Protein 2AY4 (pdb70)

Sequence (782 aa):
MLGNLKPQAPDKILALMGEFRADPRQGKIDLGVGVYKDATGHTPIMRAVHAAEQRMLETETTKTYAGLSGEPEFQKAMGELILGDGLKSETTATLATVGGTGALRQALELARMANPDLRVFVSDPTWPNHVSIMNFMGLPVQTYRYFDAETRGVDFEGMKADLAAAKKGDMVLLHGCCHNPTGANLTLDQWAEIASILEKTGALPLIDLAYQGFGDGLEEDAAGTRLIASRIPEVLIAASCSKNFGIYRERTGCLLALCADAATRELAQGAMAFLNRQTYSFPPFHGAKIVSTVLTTPELRADWMAELEAVRSGMLRLREQLAGELRDLSGSDRFGFVAEHRGMFSRLGATPEQVKRIKEEFGIYMVGDSRINIAGLNDNTIPILARAIIEVGVMLGNLKPQAPDKILALMGEFGKIDLGVGVYKDATGHTPIMRAVHAAEQRMLETETTKTYAGLSGEPEFQKAMGELILGDGLKSETTATLATVGGTGALRQALELARMANPDLRVFVSDPTWPNHVSIMNFMGLPVQTYRYFDAETRGVDFEGMKADLAAAKKGDMVLLHGCCHNPTGANLTLDQWAEIASILEKTGALPLIDLAYQGFGDGLEEDAAGTRLIASRIPEVLIAASCSKNFGIYRERTGCLLALCADAATRELAQGAMAFLNRQTYSFPPFHGAKIVSTVLTTPELRADWMAELEAVRSGMLRLREQLAGELRDLSGSDRFGFVAEHRGMFSRLGATPEQVKRIKEEFGIYMVGDSRINIAGLNDNTIPILARAIIEVGV

Organism: Paracoccus denitrificans (NCBI:txid266)

Nearest PDB structures (foldseek):
  2ay6-assembly1_A  TM=1.002E+00  e=1.481E-74  Paracoccus denitrificans
  2ay5-assembly1_B  TM=9.912E-01  e=3.708E-69  Paracoccus denitrificans
  4f5h-assembly1_A  TM=9.723E-01  e=1.199E-48  Escherichia coli K-12
  4f5l-assembly1_B  TM=9.686E-01  e=3.018E-48  Escherichia coli K-12
  3zzj-assembly1_A  TM=9.636E-01  e=5.659E-47  Escherichia coli

Radius of gyration: 27.96 Å; Cα contacts (8 Å, |Δi|>4): 1648; chains: 2; bounding box: 64×84×61 Å

Foldseek 3Di:
DCVPDDDDDDPCVVVQVVVLVVDPDPDFFEQADDAFAAPVRHLDAAPLLVVLVVVCVVPDDDDPDDDLQADPLLQVLVQCLQQNPNRDPLQKAKGKAQFLLRLLLLVVVLLCVVPVLEEEEEEVVADVVNVVSCVVVVHHYHYFYFADLQQLAGPLVRNLVRLLPAAASYEYEEELACTPAALHDDDLVSLVVVLVSCVVRNHEYEYEYEFQLQFPGRVRSSSSVNSNLVSDQWYWYRYGCCHLNVPVPLRTIMIMTRHNGNVVSVVSNVSSSVVSCVPPRHHRHPVSSSVSSQSVDPVNVVSSRVVSNVSNVVLLVLLVVLQVLLCVVVVHNSVVVSNVGTHQKHARSDALVLQVCLCVVQSYHHPSSRIGGSSSDDPVCSNSVSCSCVVSPD/DVVPDDDDDDDQLVVLVVVAVFFEFGDQAFAAPVRHLDAAPLLVVLVVVCVVPDDDDPDDDLQFDPLLQVLQLCLQQPVLRDVLFKAKGKAQFLLRQLLLVVVLLCVVPVQEAEEEEVVADPSNVVSCVVVPHHYHYWYFADLQLLATPLVRRLVVLLPAAASYEYEEELACTPQALHDDDLVSLLSVLVSCVVRNHEYEYRDEFQLQFPGSVRSSNSVNSNSVRDQWYKYRYGCCHLNVPVVQRITMIMIGHNGSVVRVVSNVSSSVSSCVPPRHHRHSVSSSSSSQSVPVVSVVSSRVVSNVSSVVLLVLLVVLQVLLCVVPVDSSVVVSNVRTGQKHQSSDALVLQVVLCVPVNYHYRSRRIGGSSSDDDVCSNSVSVSCSVSPD

Solvent-accessible surface area: 29530 Å² total; per-residue (Å²): 45,0,47,100,7,164,111,49,75,108,33,132,93,97,51,48,76,28,81,42,159,80,17,118,79,179,58,56,16,48,0,13,30,32,13,41,52,44,106,99,43,112,7,47,29,15,131,2,0,63,33,0,17,84,92,9,31,146,91,41,114,44,6,32,53,31,22,36,21,10,55,95,67,1,31,83,6,4,1,89,11,1,8,16,159,46,36,139,76,126,26,12,0,12,0,4,4,0,0,11,9,2,0,4,16,7,0,2,12,0,0,77,58,4,27,105,124,1,69,0,1,3,4,71,25,12,55,89,44,2,48,46,3,1,99,63,25,61,15,70,53,70,72,2,112,13,26,45,68,142,88,24,25,31,40,20,124,2,0,50,58,37,0,65,62,8,148,174,10,7,0,0,2,3,23,5,19,6,4,10,5,0,0,3,50,25,81,96,112,38,12,26,78,0,0,60,28,2,100,186,20,38,2,8,0,0,0,17,3,17,10,4,2,7,3,71,6,30,106,104,8,0,33,4,0,50,21,0,26,93,113,14,84,23,0,0,0,1,4,12,2,1,25,5,0,6,0,3,29,4,6,4,0,0,0,0,0,15,8,65,61,34,67,13,46,95,57,0,33,37,3,0,17,20,2,0,22,1,12,4,7,18,9,11,18,14,1,10,47,0,0,1,12,0,14,57,18,97,113,16,73,54,48,0,72,57,24,4,77,66,23,30,27,26,6,44,158,36,3,93,76,2,5,24,56,0,124,125,89,34,71,42,93,137,6,22,18,0,33,141,6,57,4,2,5,0,47,0,26,8,71,102,132,32,15,102,128,0,37,97,93,38,0,0,25,18,40,45,44,0,31,0,0,1,8,21,9,54,103,120,18,5,57,68,0,0,142,0,0,54,110,18,57,24,47,0,44,97,5,159,120,81,71,100,10,107,10,53,52,22,88,68,99,60,114,126,18,21,0,0,24,8,2,41,37,46,88,94,50,112,13,45,29,13,127,1,0,67,38,0,20,98,114,8,31,149,68,46,112,39,10,22,68,32,28,22,19,9,44,84,94,2,35,125,6,3,0,72,7,0,2,22,158,45,38,116,64,92,12,5,0,13,0,4,3,0,0,9,9,5,0,6,18,6,0,3,14,0,0,79,68,4,25,102,125,4,98,0,9,1,1,71,29,14,45,38,11,3,51,35,2,2,93,68,22,59,11,51,46,64,83,2,114,10,27,39,74,162,96,54,24,33,38,21,131,5,0,50,57,32,2,62,79,6,143,146,13,9,1,1,0,4,22,5,19,5,2,11,4,0,0,4,45,22,75,77,111,37,12,28,74,0,0,48,26,2,97,179,22,18,3,8,0,0,0,17,3,21,7,5,0,8,2,86,13,16,103,89,8,0,19,4,0,58,42,0,27,100,93,14,89,25,0,0,0,1,2,10,0,2,22,5,0,6,0,2,35,6,5,3,1,0,0,0,0,15,7,66,69,55,73,15,61,107,34,0,36,23,0,0,16,31,2,0,36,3,15,5,11,30,9,9,16,13,1,8,52,0,0,5,8,0,12,87,36,112,138,21,64,50,47,0,78,56,22,1,88,65,18,18,47,17,5,61,169,32,4,97,62,3,10,20,55,0,122,104,76,46,75,36,97,149,20,11,16,0,34,135,7,58,3,1,3,0,43,3,37,20,53,103,117,11,8,112,99,1,26,121,116,57,18,1,36,3,13,46,54,1,4,0,0,4,4,15,10,37,98,104,20,0,38,70,0,0,125,0,10,56,119,6,48,161

CATH classification: 3.90.1150.10 (+1 more: 3.40.640.10)

InterPro domains:
  IPR000796 Aspartate/other aminotransferase [PR00799] (172-191)
  IPR000796 Aspartate/other aminotransferase [PR00799] (203-215)
  IPR000796 Aspartate/other aminotransferase [PR00799] (270-295)
  IPR000796 Aspartate/other aminotransferase [PR00799] (338-356)
  IPR000796 Aspartate/other aminotransferase [PTHR11879] (4-392)
  IPR004839 Aminotransferase, class I/classII, large domain [PF00155] (28-389)
  IPR015421 Pyridoxal phosphate-dependent transferase, major domain [G3DSA:3.40.640.10] (45-312)
  IPR015422 Pyridoxal phosphate-dependent transferase, small domain [G3DSA:3.90.1150.10] (11-389)
  IPR015424 Pyridoxal phosphate-dependent transferase [SSF53383] (1-392)

B-factor: mean 28.29, std 13.98, range [6.26, 84.79]

Structure (mmCIF, N/CA/C/O backbone):
data_2AY4
#
_entry.id   2AY4
#
_cell.length_a   124.200
_cell.length_b   121.790
_cell.length_c   55.170
_cell.angle_alpha   90.00
_cell.angle_beta   90.00
_cell.angle_gamma   90.00
#
_symmetry.space_group_name_H-M   'P 21 21 21'
#
loop_
_entity.id
_entity.type
_entity.pdbx_description
1 polymer 'AROMATIC AMINO ACID AMINOTRANSFERASE'
2 non-polymer "PYRIDOXAL-5'-PHOSPHATE"
3 non-polymer '3-(P-TOLYL)PROPIONIC ACID'
4 water water
#
loop_
_atom_site.group_PDB
_atom_site.id
_atom_site.type_symbol
_atom_site.label_atom_id
_atom_site.label_alt_id
_atom_site.label_comp_id
_atom_site.label_asym_id
_atom_site.label_entity_id
_atom_site.label_seq_id
_atom_site.pdbx_PDB_ins_code
_atom_site.Cartn_x
_atom_site.Cartn_y
_atom_site.Cartn_z
_atom_site.occupancy
_atom_site.B_iso_or_equiv
_atom_site.auth_seq_id
_atom_site.auth_comp_id
_atom_site.auth_asym_id
_atom_site.auth_atom_id
_atom_site.pdbx_PDB_model_num
ATOM 1 N N . MET A 1 1 ? 116.298 20.391 21.502 1.00 38.81 5 MET A N 1
ATOM 2 C CA . MET A 1 1 ? 114.845 20.245 21.780 1.00 38.45 5 MET A CA 1
ATOM 3 C C . MET A 1 1 ? 114.118 19.610 20.606 1.00 38.09 5 MET A C 1
ATOM 4 O O . MET A 1 1 ? 113.356 18.670 20.786 1.00 38.19 5 MET A O 1
ATOM 9 N N . LEU A 1 2 ? 114.389 20.094 19.398 1.00 37.93 6 LEU A N 1
ATOM 10 C CA . LEU A 1 2 ? 113.732 19.575 18.200 1.00 38.14 6 LEU A CA 1
ATOM 11 C C . LEU A 1 2 ? 113.961 18.093 17.902 1.00 38.27 6 LEU A C 1
ATOM 12 O O . LEU A 1 2 ? 113.342 17.541 16.997 1.00 38.50 6 LEU A O 1
ATOM 17 N N . GLY A 1 3 ? 114.844 17.449 18.658 1.00 38.69 7 GLY A N 1
ATOM 18 C CA . GLY A 1 3 ? 115.103 16.036 18.442 1.00 38.74 7 GLY A CA 1
ATOM 19 C C . GLY A 1 3 ? 113.937 15.204 18.938 1.00 39.18 7 GLY A C 1
ATOM 20 O O . GLY A 1 3 ? 113.766 14.054 18.543 1.00 39.00 7 GLY A O 1
ATOM 21 N N . ASN A 1 4 ? 113.134 15.801 19.813 1.00 39.91 8 ASN A N 1
ATOM 22 C CA . ASN A 1 4 ? 111.966 15.144 20.383 1.00 40.89 8 ASN A CA 1
ATOM 23 C C . ASN A 1 4 ? 110.859 14.974 19.350 1.00 41.17 8 ASN A C 1
ATOM 24 O O . ASN A 1 4 ? 110.024 14.085 19.476 1.00 41.29 8 ASN A O 1
ATOM 29 N N . LEU A 1 5 ? 110.846 15.840 18.341 1.00 41.58 9 LEU A N 1
ATOM 30 C CA . LEU A 1 5 ? 109.837 15.789 17.285 1.00 42.20 9 LEU A CA 1
ATOM 31 C C . LEU A 1 5 ? 109.538 14.363 16.839 1.00 42.91 9 LEU A C 1
ATOM 32 O O . LEU A 1 5 ? 110.452 13.597 16.527 1.00 43.03 9 LEU A O 1
ATOM 37 N N . LYS A 1 6 ? 108.264 13.987 16.891 1.00 43.81 10 LYS A N 1
ATOM 38 C CA . LYS A 1 6 ? 107.856 12.662 16.449 1.00 44.39 10 LYS A CA 1
ATOM 39 C C . LYS A 1 6 ? 107.747 12.766 14.936 1.00 44.34 10 LYS A C 1
ATOM 40 O O . LYS A 1 6 ? 107.136 13.703 14.416 1.00 44.13 10 LYS A O 1
ATOM 46 N N . PRO A 1 7 ? 108.402 11.848 14.210 1.00 44.74 11 PRO A N 1
ATOM 47 C CA . PRO A 1 7 ? 108.372 11.851 12.746 1.00 45.04 11 PRO A CA 1
ATOM 48 C C . PRO A 1 7 ? 106.958 11.850 12.199 1.00 45.40 11 PRO A C 1
ATOM 49 O O . PRO A 1 7 ? 106.134 11.023 12.589 1.00 45.47 11 PRO A O 1
ATOM 53 N N . GLN A 1 8 ? 106.686 12.792 11.303 1.00 45.84 12 GLN A N 1
ATOM 54 C CA . GLN A 1 8 ? 105.370 12.916 10.700 1.00 46.23 12 GLN A CA 1
ATOM 55 C C . GLN A 1 8 ? 105.365 12.260 9.332 1.00 47.28 12 GLN A C 1
ATOM 56 O O . GLN A 1 8 ? 106.309 12.420 8.553 1.00 46.92 12 GLN A O 1
ATOM 62 N N . ALA A 1 9 ? 104.312 11.500 9.056 1.00 48.86 13 ALA A N 1
ATOM 63 C CA . ALA A 1 9 ? 104.180 10.807 7.786 1.00 51.02 13 ALA A CA 1
ATOM 64 C C . ALA A 1 9 ? 104.059 11.792 6.624 1.00 52.80 13 ALA A C 1
ATOM 65 O O . ALA A 1 9 ? 103.472 12.870 6.770 1.00 53.12 13 ALA A O 1
ATOM 67 N N . PRO A 1 10 ? 104.682 11.468 5.479 1.00 54.49 14 PRO A N 1
ATOM 68 C CA . PRO A 1 10 ? 104.639 12.323 4.290 1.00 56.05 14 PRO A CA 1
ATOM 69 C C . PRO A 1 10 ? 103.222 12.445 3.731 1.00 57.75 14 PRO A C 1
ATOM 70 O O . PRO A 1 10 ? 102.291 11.818 4.232 1.00 57.98 14 PRO A O 1
ATOM 74 N N . ASP A 1 11 ? 103.083 13.218 2.659 1.00 59.77 15 ASP A N 1
ATOM 75 C CA . ASP A 1 11 ? 101.790 13.449 2.010 1.00 61.71 15 ASP A CA 1
ATOM 76 C C . ASP A 1 11 ? 101.231 12.258 1.232 1.00 62.55 15 ASP A C 1
ATOM 77 O O . ASP A 1 11 ? 100.089 12.298 0.771 1.00 62.77 15 ASP A O 1
ATOM 82 N N . LYS A 1 12 ? 102.042 11.219 1.063 1.00 63.55 16 LYS A N 1
ATOM 83 C CA . LYS A 1 12 ? 101.662 10.028 0.305 1.00 64.72 16 LYS A CA 1
ATOM 84 C C . LYS A 1 12 ? 101.680 10.320 -1.198 1.00 65.26 16 LYS A C 1
ATOM 85 O O . LYS A 1 12 ? 102.239 9.539 -1.971 1.00 65.57 16 LYS A O 1
ATOM 91 N N . ILE A 1 13 ? 101.099 11.451 -1.600 1.00 65.63 17 ILE A N 1
ATOM 92 C CA . ILE A 1 13 ? 101.055 11.877 -3.003 1.00 66.10 17 ILE A CA 1
ATOM 93 C C . ILE A 1 13 ? 102.405 11.661 -3.665 1.00 66.29 17 ILE A C 1
ATOM 94 O O . ILE A 1 13 ? 102.488 11.146 -4.780 1.00 66.39 17 ILE A O 1
ATOM 99 N N . LEU A 1 14 ? 103.453 12.070 -2.953 1.00 66.50 18 LEU A N 1
ATOM 100 C CA . LEU A 1 14 ? 104.827 11.957 -3.420 1.00 66.81 18 LEU A CA 1
ATOM 101 C C . LEU A 1 14 ? 105.143 10.517 -3.767 1.00 66.81 18 LEU A C 1
ATOM 102 O O . LEU A 1 14 ? 105.628 10.241 -4.859 1.00 66.93 18 LEU A O 1
ATOM 107 N N . ALA A 1 15 ? 104.799 9.602 -2.865 1.00 66.64 19 ALA A N 1
ATOM 108 C CA . ALA A 1 15 ? 105.038 8.173 -3.057 1.00 66.62 19 ALA A CA 1
ATOM 109 C C . ALA A 1 15 ? 104.329 7.652 -4.310 1.00 66.69 19 ALA A C 1
ATOM 110 O O . ALA A 1 15 ? 104.886 6.844 -5.060 1.00 66.63 19 ALA A O 1
ATOM 112 N N . LEU A 1 16 ? 103.113 8.138 -4.544 1.00 66.65 20 LEU A N 1
ATOM 113 C CA . LEU A 1 16 ? 102.331 7.743 -5.714 1.00 66.58 20 LEU A CA 1
ATOM 114 C C . LEU A 1 16 ? 103.100 8.109 -6.980 1.00 66.42 20 LEU A C 1
ATOM 115 O O . LEU A 1 16 ? 103.305 7.272 -7.863 1.00 66.40 20 LEU A O 1
ATOM 120 N N . MET A 1 17 ? 103.545 9.362 -7.045 1.00 66.24 21 MET A N 1
ATOM 121 C CA . MET A 1 17 ? 104.305 9.864 -8.189 1.00 65.96 21 MET A CA 1
ATOM 122 C C . MET A 1 17 ? 105.640 9.132 -8.284 1.00 64.82 21 MET A C 1
ATOM 123 O O . MET A 1 17 ? 106.171 8.926 -9.375 1.00 64.58 21 MET A O 1
ATOM 128 N N . GLY A 1 18 ? 106.157 8.720 -7.131 1.00 63.74 22 GLY A N 1
ATOM 129 C CA . GLY A 1 18 ? 107.416 8.003 -7.084 1.00 62.68 22 GLY A CA 1
ATOM 130 C C . GLY A 1 18 ? 107.280 6.673 -7.794 1.00 61.84 22 GLY A C 1
ATOM 131 O O . GLY A 1 18 ? 108.147 6.290 -8.573 1.00 61.95 22 GLY A O 1
ATOM 132 N N . GLU A 1 19 ? 106.187 5.969 -7.525 1.00 60.87 23 GLU A N 1
ATOM 133 C CA . GLU A 1 19 ? 105.928 4.681 -8.153 1.00 59.65 23 GLU A CA 1
ATOM 134 C C . GLU A 1 19 ? 105.815 4.846 -9.654 1.00 58.42 23 GLU A C 1
ATOM 135 O O . GLU A 1 19 ? 106.588 4.266 -10.410 1.00 58.35 23 GLU A O 1
ATOM 141 N N . PHE A 1 20 ? 104.867 5.679 -10.065 1.00 56.85 24 PHE A N 1
ATOM 142 C CA . PHE A 1 20 ? 104.611 5.951 -11.465 1.00 55.64 24 PHE A CA 1
ATOM 143 C C . PHE A 1 20 ? 105.890 6.300 -12.242 1.00 55.26 24 PHE A C 1
ATOM 144 O O . PHE A 1 20 ? 106.269 5.577 -13.162 1.00 55.04 24 PHE A O 1
ATOM 152 N N . ARG A 1 21 ? 106.583 7.358 -11.828 1.00 54.84 25 ARG A N 1
ATOM 153 C CA . ARG A 1 21 ? 107.810 7.795 -12.496 1.00 54.51 25 ARG A CA 1
ATOM 154 C C . ARG A 1 21 ? 108.880 6.709 -12.606 1.00 53.67 25 ARG A C 1
ATOM 155 O O . ARG A 1 21 ? 109.645 6.681 -13.568 1.00 53.70 25 ARG A O 1
ATOM 163 N N . ALA A 1 22 ? 108.956 5.839 -11.605 1.00 52.34 26 ALA A N 1
ATOM 164 C CA . ALA A 1 22 ? 109.938 4.763 -11.615 1.00 50.93 26 ALA A CA 1
ATOM 165 C C . ALA A 1 22 ? 109.570 3.674 -12.619 1.00 50.02 26 ALA A C 1
ATOM 166 O O . ALA A 1 22 ? 110.439 2.939 -13.092 1.00 50.36 26 ALA A O 1
ATOM 168 N N . ASP A 1 23 ? 108.283 3.572 -12.937 1.00 48.31 27 ASP A N 1
ATOM 169 C CA . ASP A 1 23 ? 107.785 2.571 -13.872 1.00 46.54 27 ASP A CA 1
ATOM 170 C C . ASP A 1 23 ? 108.362 2.778 -15.279 1.00 45.98 27 ASP A C 1
ATOM 171 O O . ASP A 1 23 ? 108.101 3.788 -15.929 1.00 45.54 27 ASP A O 1
ATOM 176 N N . PRO A 1 24 ? 109.140 1.800 -15.776 1.00 45.58 28 PRO A N 1
ATOM 177 C CA . PRO A 1 24 ? 109.750 1.880 -17.110 1.00 45.18 28 PRO A CA 1
ATOM 178 C C . PRO A 1 24 ? 108.787 1.486 -18.229 1.00 45.06 28 PRO A C 1
ATOM 179 O O . PRO A 1 24 ? 109.210 1.182 -19.345 1.00 44.94 28 PRO A O 1
ATOM 183 N N . ARG A 1 25 ? 107.492 1.491 -17.934 1.00 44.97 29 ARG A N 1
ATOM 184 C CA . ARG A 1 25 ? 106.499 1.106 -18.925 1.00 44.38 29 ARG A CA 1
ATOM 185 C C . ARG A 1 25 ? 106.089 2.218 -19.872 1.00 44.01 29 ARG A C 1
ATOM 186 O O . ARG A 1 25 ? 105.609 3.267 -19.454 1.00 43.88 29 ARG A O 1
ATOM 194 N N . GLN A 1 26 ? 106.284 1.956 -21.160 1.00 43.78 30 GLN A N 1
ATOM 195 C CA . GLN A 1 26 ? 105.949 2.891 -22.227 1.00 43.70 30 GLN A CA 1
ATOM 196 C C . GLN A 1 26 ? 104.529 3.447 -22.094 1.00 42.75 30 GLN A C 1
ATOM 197 O O . GLN A 1 26 ? 104.327 4.660 -22.116 1.00 42.75 30 GLN A O 1
ATOM 203 N N . GLY A 1 27 ? 103.553 2.553 -21.949 1.00 41.38 31 GLY A N 1
ATOM 204 C CA . GLY A 1 27 ? 102.170 2.979 -21.832 1.00 39.42 31 GLY A CA 1
ATOM 205 C C . GLY A 1 27 ? 101.570 2.994 -20.436 1.00 38.04 31 GLY A C 1
ATOM 206 O O . GLY A 1 27 ? 100.481 2.456 -20.236 1.00 38.60 31 GLY A O 1
ATOM 207 N N . LYS A 1 28 ? 102.266 3.582 -19.467 1.00 36.05 32 LYS A N 1
ATOM 208 C CA . LYS A 1 28 ? 101.745 3.660 -18.105 1.00 34.02 32 LYS A CA 1
ATOM 209 C C . LYS A 1 28 ? 100.743 4.818 -18.030 1.00 32.59 32 LYS A C 1
ATOM 210 O O . LYS A 1 28 ? 100.944 5.862 -18.660 1.00 32.40 32 LYS A O 1
ATOM 216 N N . ILE A 1 29 ? 99.668 4.631 -17.266 1.00 30.66 33 ILE A N 1
ATOM 217 C CA . ILE A 1 29 ? 98.618 5.646 -17.131 1.00 28.39 33 ILE A CA 1
ATOM 218 C C . ILE A 1 29 ? 98.450 6.080 -15.677 1.00 26.95 33 ILE A C 1
ATOM 219 O O . ILE A 1 29 ? 98.559 5.259 -14.766 1.00 26.69 33 ILE A O 1
ATOM 224 N N . ASP A 1 30 ? 98.182 7.367 -15.464 1.00 25.57 34 ASP A N 1
ATOM 225 C CA . ASP A 1 30 ? 97.998 7.896 -14.117 1.00 24.70 34 ASP A CA 1
ATOM 226 C C . ASP A 1 30 ? 96.611 8.514 -13.880 1.00 24.47 34 ASP A C 1
ATOM 227 O O . ASP A 1 30 ? 96.343 9.647 -14.276 1.00 24.87 34 ASP A O 1
ATOM 232 N N . LEU A 1 31 ? 95.735 7.759 -13.231 1.00 23.74 35 LEU A N 1
ATOM 233 C CA . LEU A 1 31 ? 94.399 8.240 -12.902 1.00 22.74 35 LEU A CA 1
ATOM 234 C C . LEU A 1 31 ? 94.349 8.620 -11.423 1.00 22.65 35 LEU A C 1
ATOM 235 O O . LEU A 1 31 ? 93.278 8.772 -10.841 1.00 22.29 35 LEU A O 1
ATOM 240 N N . GLY A 1 32 ? 95.522 8.733 -10.811 1.00 22.51 36 GLY A N 1
ATOM 241 C CA . GLY A 1 32 ? 95.596 9.097 -9.410 1.00 22.06 36 GLY A CA 1
ATOM 242 C C . GLY A 1 32 ? 95.726 10.595 -9.221 1.00 22.12 36 GLY A C 1
ATOM 243 O O . GLY A 1 32 ? 95.668 11.085 -8.097 1.00 22.69 36 GLY A O 1
ATOM 244 N N . VAL A 1 33 ? 95.944 11.325 -10.312 1.00 22.25 37 VAL A N 1
ATOM 245 C CA . VAL A 1 33 ? 96.072 12.782 -10.241 1.00 22.52 37 VAL A CA 1
ATOM 246 C C . VAL A 1 33 ? 94.866 13.364 -9.513 1.00 21.98 37 VAL A C 1
ATOM 247 O O . VAL A 1 33 ? 93.759 12.841 -9.629 1.00 22.96 37 VAL A O 1
ATOM 251 N N . GLY A 1 34 ? 95.073 14.446 -8.777 1.00 21.09 38 GLY A N 1
ATOM 252 C CA . GLY A 1 34 ? 93.971 15.052 -8.053 1.00 20.12 38 GLY A CA 1
ATOM 253 C C . GLY A 1 34 ? 93.576 16.421 -8.566 1.00 19.55 38 GLY A C 1
ATOM 254 O O . GLY A 1 34 ? 92.843 17.149 -7.905 1.00 19.94 38 GLY A O 1
ATOM 255 N N . VAL A 1 35 ? 94.069 16.786 -9.740 1.00 19.11 39 VAL A N 1
ATOM 256 C CA . VAL A 1 35 ? 93.753 18.080 -10.327 1.00 18.85 39 VAL A CA 1
ATOM 257 C C . VAL A 1 35 ? 93.235 17.822 -11.722 1.00 19.38 39 VAL A C 1
ATOM 258 O O . VAL A 1 35 ? 93.359 16.713 -12.244 1.00 18.05 39 VAL A O 1
ATOM 262 N N . TYR A 1 36 ? 92.644 18.849 -12.317 1.00 20.96 40 TYR A N 1
ATOM 263 C CA . TYR A 1 36 ? 92.123 18.737 -13.666 1.00 22.49 40 TYR A CA 1
ATOM 264 C C . TYR A 1 36 ? 93.275 18.827 -14.664 1.00 23.63 40 TYR A C 1
ATOM 265 O O . TYR A 1 36 ? 94.186 19.641 -14.508 1.00 23.58 40 TYR A O 1
ATOM 274 N N . LYS A 1 37 ? 93.226 17.980 -15.683 1.00 24.97 41 LYS A N 1
ATOM 275 C CA . LYS A 1 37 ? 94.231 17.959 -16.730 1.00 26.35 41 LYS A CA 1
ATOM 276 C C . LYS A 1 37 ? 93.485 17.892 -18.049 1.00 26.90 41 LYS A C 1
ATOM 277 O O . LYS A 1 37 ? 92.554 17.107 -18.183 1.00 27.63 41 LYS A O 1
ATOM 283 N N . ASP A 1 38 ? 93.847 18.739 -19.005 1.00 27.41 42 ASP A N 1
ATOM 284 C CA . ASP A 1 38 ? 93.171 18.726 -20.293 1.00 28.20 42 ASP A CA 1
ATOM 285 C C . ASP A 1 38 ? 93.676 17.614 -21.205 1.00 28.74 42 ASP A C 1
ATOM 286 O O . ASP A 1 38 ? 94.502 16.796 -20.801 1.00 28.38 42 ASP A O 1
ATOM 291 N N . ALA A 1 39 ? 93.207 17.628 -22.448 1.00 29.64 43 ALA A N 1
ATOM 292 C CA . ALA A 1 39 ? 93.574 16.632 -23.452 1.00 30.34 43 ALA A CA 1
ATOM 293 C C . ALA A 1 39 ? 95.070 16.344 -23.567 1.00 30.46 43 ALA A C 1
ATOM 294 O O . ALA A 1 39 ? 95.471 15.199 -23.768 1.00 30.22 43 ALA A O 1
ATOM 296 N N . THR A 1 40 ? 95.885 17.386 -23.438 1.00 30.90 44 THR A N 1
ATOM 297 C CA . THR A 1 40 ? 97.335 17.254 -23.544 1.00 30.97 44 THR A CA 1
ATOM 298 C C . THR A 1 40 ? 98.052 17.019 -22.213 1.00 30.72 44 THR A C 1
ATOM 299 O O . THR A 1 40 ? 99.266 17.209 -22.114 1.00 31.09 44 THR A O 1
ATOM 303 N N . GLY A 1 41 ? 97.296 16.659 -21.183 1.00 30.33 45 GLY A N 1
ATOM 304 C CA . GLY A 1 41 ? 97.885 16.399 -19.883 1.00 30.21 45 GLY A CA 1
ATOM 305 C C . GLY A 1 41 ? 98.349 17.630 -19.130 1.00 30.31 45 GLY A C 1
ATOM 306 O O . GLY A 1 41 ? 99.244 17.540 -18.297 1.00 30.42 45 GLY A O 1
ATOM 307 N N . HIS A 1 42 ? 97.724 18.773 -19.391 1.00 30.57 46 HIS A N 1
ATOM 308 C CA . HIS A 1 42 ? 98.096 20.018 -18.720 1.00 30.61 46 HIS A CA 1
ATOM 309 C C . HIS A 1 42 ? 96.964 20.611 -17.896 1.00 29.84 46 HIS A C 1
ATOM 310 O O . HIS A 1 42 ? 95.794 20.394 -18.194 1.00 30.02 46 HIS A O 1
ATOM 317 N N . THR A 1 43 ? 97.332 21.370 -16.869 1.00 28.73 47 THR A N 1
ATOM 318 C CA . THR A 1 43 ? 96.386 22.062 -15.998 1.00 27.57 47 THR A CA 1
ATOM 319 C C . THR A 1 43 ? 96.554 23.544 -16.351 1.00 27.06 47 THR A C 1
ATOM 320 O O . THR A 1 43 ? 97.193 24.308 -15.633 1.00 27.25 47 THR A O 1
ATOM 324 N N . PRO A 1 44 ? 95.944 23.974 -17.463 1.00 26.56 48 PRO A N 1
ATOM 325 C CA . PRO A 1 44 ? 96.029 25.355 -17.938 1.00 25.87 48 PRO A CA 1
ATOM 326 C C . PRO A 1 44 ? 95.488 26.428 -17.019 1.00 25.50 48 PRO A C 1
ATOM 327 O O . PRO A 1 44 ? 94.793 26.151 -16.045 1.00 25.39 48 PRO A O 1
ATOM 331 N N . ILE A 1 45 ? 95.883 27.656 -17.313 1.00 25.45 49 ILE A N 1
ATOM 332 C CA . ILE A 1 45 ? 95.402 28.814 -16.582 1.00 25.54 49 ILE A CA 1
ATOM 333 C C . ILE A 1 45 ? 94.216 29.252 -17.435 1.00 25.19 49 ILE A C 1
ATOM 334 O O . ILE A 1 45 ? 94.324 29.356 -18.660 1.00 25.38 49 ILE A O 1
ATOM 339 N N . MET A 1 46 ? 93.070 29.421 -16.798 1.00 25.01 50 MET A N 1
ATOM 340 C CA . MET A 1 46 ? 91.863 29.823 -17.492 1.00 24.99 50 MET A CA 1
ATOM 341 C C . MET A 1 46 ? 92.029 31.204 -18.113 1.00 25.46 50 MET A C 1
ATOM 342 O O . MET A 1 46 ? 92.723 32.068 -17.573 1.00 25.70 50 MET A O 1
ATOM 347 N N . ARG A 1 47 ? 91.405 31.388 -19.271 1.00 25.84 51 ARG A N 1
ATOM 348 C CA . ARG A 1 47 ? 91.457 32.643 -20.011 1.00 25.90 51 ARG A CA 1
ATOM 349 C C . ARG A 1 47 ? 91.072 33.853 -19.169 1.00 25.48 51 ARG A C 1
ATOM 350 O O . ARG A 1 47 ? 91.826 34.830 -19.099 1.00 26.29 51 ARG A O 1
ATOM 358 N N . ALA A 1 48 ? 89.917 33.788 -18.512 1.00 24.70 52 ALA A N 1
ATOM 359 C CA . ALA A 1 48 ? 89.459 34.902 -17.686 1.00 23.72 52 ALA A CA 1
ATOM 360 C C . ALA A 1 48 ? 90.457 35.203 -16.570 1.00 23.02 52 ALA A C 1
ATOM 361 O O . ALA A 1 48 ? 90.707 36.364 -16.251 1.00 22.88 52 ALA A O 1
ATOM 363 N N . VAL A 1 49 ? 91.070 34.157 -16.026 1.00 22.65 53 VAL A N 1
ATOM 364 C CA . VAL A 1 49 ? 92.051 34.307 -14.953 1.00 22.60 53 VAL A CA 1
ATOM 365 C C . VAL A 1 49 ? 93.300 35.056 -15.424 1.00 22.60 53 VAL A C 1
ATOM 366 O O . VAL A 1 49 ? 93.766 35.966 -14.743 1.00 22.13 53 VAL A O 1
ATOM 370 N N . HIS A 1 50 ? 93.826 34.689 -16.592 1.00 23.07 54 HIS A N 1
ATOM 371 C CA . HIS A 1 50 ? 95.001 35.361 -17.145 1.00 23.46 54 HIS A CA 1
ATOM 372 C C . HIS A 1 50 ? 94.656 36.800 -17.520 1.00 22.93 54 HIS A C 1
ATOM 373 O O . HIS A 1 50 ? 95.520 37.676 -17.505 1.00 22.95 54 HIS A O 1
ATOM 380 N N . ALA A 1 51 ? 93.397 37.031 -17.877 1.00 22.62 55 ALA A N 1
ATOM 381 C CA . ALA A 1 51 ? 92.941 38.365 -18.246 1.00 22.10 55 ALA A CA 1
ATOM 382 C C . ALA A 1 51 ? 92.882 39.239 -16.997 1.00 22.08 55 ALA A C 1
ATOM 383 O O . ALA A 1 51 ? 93.313 40.398 -17.018 1.00 21.76 55 ALA A O 1
ATOM 385 N N . ALA A 1 52 ? 92.363 38.674 -15.908 1.00 22.09 56 ALA A N 1
ATOM 386 C CA . ALA A 1 52 ? 92.252 39.393 -14.643 1.00 22.20 56 ALA A CA 1
ATOM 387 C C . ALA A 1 52 ? 93.636 39.768 -14.132 1.00 22.47 56 ALA A C 1
ATOM 388 O O . ALA A 1 52 ? 93.835 40.865 -13.612 1.00 23.32 56 ALA A O 1
ATOM 390 N N . GLU A 1 53 ? 94.593 38.861 -14.280 1.00 22.39 57 GLU A N 1
ATOM 391 C CA . GLU A 1 53 ? 95.949 39.124 -13.831 1.00 22.13 57 GLU A CA 1
ATOM 392 C C . GLU A 1 53 ? 96.615 40.234 -14.631 1.00 23.18 57 GLU A C 1
ATOM 393 O O . GLU A 1 53 ? 97.436 40.980 -14.091 1.00 23.71 57 GLU A O 1
ATOM 399 N N . GLN A 1 54 ? 96.283 40.330 -15.917 1.00 23.95 58 GLN A N 1
ATOM 400 C CA . GLN A 1 54 ? 96.844 41.378 -16.759 1.00 25.08 58 GLN A CA 1
ATOM 401 C C . GLN A 1 54 ? 96.261 42.694 -16.286 1.00 25.13 58 GLN A C 1
ATOM 402 O O . GLN A 1 54 ? 96.978 43.665 -16.058 1.00 25.05 58 GLN A O 1
ATOM 408 N N . ARG A 1 55 ? 94.951 42.697 -16.090 1.00 25.80 59 ARG A N 1
ATOM 409 C CA . ARG A 1 55 ? 94.240 43.884 -15.650 1.00 27.22 59 ARG A CA 1
ATOM 410 C C . ARG A 1 55 ? 94.742 44.387 -14.284 1.00 27.13 59 ARG A C 1
ATOM 411 O O . ARG A 1 55 ? 94.901 45.594 -14.080 1.00 26.70 59 ARG A O 1
ATOM 419 N N . MET A 1 56 ? 95.012 43.458 -13.367 1.00 27.16 60 MET A N 1
ATOM 420 C CA . MET A 1 56 ? 95.505 43.791 -12.028 1.00 27.68 60 MET A CA 1
ATOM 421 C C . MET A 1 56 ? 96.887 44.441 -12.088 1.00 28.15 60 MET A C 1
ATOM 422 O O . MET A 1 56 ? 97.153 45.419 -11.390 1.00 28.12 60 MET A O 1
ATOM 427 N N . LEU A 1 57 ? 97.758 43.894 -12.931 1.00 28.61 61 LEU A N 1
ATOM 428 C CA . LEU A 1 57 ? 99.112 44.409 -13.092 1.00 29.48 61 LEU A CA 1
ATOM 429 C C . LEU A 1 57 ? 99.110 45.884 -13.501 1.00 30.38 61 LEU A C 1
ATOM 430 O O . LEU A 1 57 ? 99.992 46.655 -13.100 1.00 30.14 61 LEU A O 1
ATOM 435 N N . GLU A 1 58 ? 98.106 46.273 -14.280 1.00 31.42 62 GLU A N 1
ATOM 436 C CA . GLU A 1 58 ? 97.976 47.646 -14.757 1.00 32.63 62 GLU A CA 1
ATOM 437 C C . GLU A 1 58 ? 97.235 48.610 -13.829 1.00 32.39 62 GLU A C 1
ATOM 438 O O . GLU A 1 58 ? 97.500 49.812 -13.845 1.00 33.29 62 GLU A O 1
ATOM 444 N N . THR A 1 59 ? 96.321 48.095 -13.018 1.00 32.12 63 THR A N 1
ATOM 445 C CA . THR A 1 59 ? 95.543 48.947 -12.134 1.00 31.92 63 THR A CA 1
ATOM 446 C C . THR A 1 59 ? 96.010 49.026 -10.691 1.00 31.71 63 THR A C 1
ATOM 447 O O . THR A 1 59 ? 95.664 49.958 -9.965 1.00 32.17 63 THR A O 1
ATOM 451 N N . GLU A 1 60 ? 96.767 48.041 -10.248 1.00 31.09 64 GLU A N 1
ATOM 452 C CA . GLU A 1 60 ? 97.228 48.067 -8.874 1.00 30.78 64 GLU A CA 1
ATOM 453 C C . GLU A 1 60 ? 98.295 49.136 -8.700 1.00 29.45 64 GLU A C 1
ATOM 454 O O . GLU A 1 60 ? 99.236 49.209 -9.481 1.00 29.34 64 GLU A O 1
ATOM 460 N N . THR A 1 61 ? 98.156 49.944 -7.657 1.00 28.20 66 THR A N 1
ATOM 461 C CA . THR A 1 61 ? 99.110 51.007 -7.374 1.00 26.83 66 THR A CA 1
ATOM 462 C C . THR A 1 61 ? 99.860 50.802 -6.063 1.00 25.28 66 THR A C 1
ATOM 463 O O . THR A 1 61 ? 100.933 51.378 -5.865 1.00 24.69 66 THR A O 1
ATOM 467 N N . THR A 1 62 ? 99.302 49.978 -5.180 1.00 23.58 67 THR A N 1
ATOM 468 C CA . THR A 1 62 ? 99.916 49.709 -3.884 1.00 21.84 67 THR A CA 1
ATOM 469 C C . THR A 1 62 ? 99.686 48.271 -3.453 1.00 21.21 67 THR A C 1
ATOM 470 O O . THR A 1 62 ? 98.885 47.552 -4.056 1.00 21.30 67 THR A O 1
ATOM 474 N N . LYS A 1 63 ? 100.435 47.846 -2.440 1.00 20.40 68 LYS A N 1
ATOM 475 C CA . LYS A 1 63 ? 100.318 46.508 -1.877 1.00 19.94 68 LYS A CA 1
ATOM 476 C C . LYS A 1 63 ? 100.310 46.558 -0.353 1.00 19.87 68 LYS A C 1
ATOM 477 O O . LYS A 1 63 ? 100.697 45.592 0.316 1.00 19.81 68 LYS A O 1
ATOM 483 N N . THR A 1 64 ? 99.867 47.687 0.189 1.00 19.96 69 THR A N 1
ATOM 484 C CA . THR A 1 64 ? 99.783 47.861 1.634 1.00 20.79 69 THR A CA 1
ATOM 485 C C . THR A 1 64 ? 98.810 46.820 2.186 1.00 20.57 69 THR A C 1
ATOM 486 O O . THR A 1 64 ? 98.141 46.116 1.428 1.00 20.37 69 THR A O 1
ATOM 490 N N . TYR A 1 65 ? 98.714 46.751 3.508 1.00 20.50 70 TYR A N 1
ATOM 491 C CA . TYR A 1 65 ? 97.811 45.821 4.164 1.00 20.73 70 TYR A CA 1
ATOM 492 C C . TYR A 1 65 ? 96.352 46.129 3.807 1.00 20.87 70 TYR A C 1
ATOM 493 O O . TYR A 1 65 ? 95.881 47.255 3.983 1.00 21.29 70 TYR A O 1
ATOM 502 N N . ALA A 1 66 ? 95.666 45.127 3.270 1.00 20.89 71 ALA A N 1
ATOM 503 C CA . ALA A 1 66 ? 94.267 45.241 2.886 1.00 20.44 71 ALA A CA 1
ATOM 504 C C . ALA A 1 66 ? 93.370 44.785 4.041 1.00 20.55 71 ALA A C 1
ATOM 505 O O . ALA A 1 66 ? 93.684 45.035 5.201 1.00 20.98 71 ALA A O 1
ATOM 507 N N . GLY A 1 67 ? 92.290 44.072 3.735 1.00 20.38 72 GLY A N 1
ATOM 508 C CA . GLY A 1 67 ? 91.373 43.644 4.774 1.00 19.72 72 GLY A CA 1
ATOM 509 C C . GLY A 1 67 ? 91.699 42.380 5.543 1.00 19.90 72 GLY A C 1
ATOM 510 O O . GLY A 1 67 ? 91.997 41.337 4.963 1.00 19.46 72 GLY A O 1
ATOM 511 N N . LEU A 1 68 ? 91.558 42.464 6.860 1.00 19.76 73 LEU A N 1
ATOM 512 C CA . LEU A 1 68 ? 91.808 41.344 7.753 1.00 20.42 73 LEU A CA 1
ATOM 513 C C . LEU A 1 68 ? 90.882 40.152 7.439 1.00 20.36 73 LEU A C 1
ATOM 514 O O . LEU A 1 68 ? 91.318 38.998 7.444 1.00 20.16 73 LEU A O 1
ATOM 519 N N . SER A 1 69 ? 89.609 40.438 7.165 1.00 20.56 74 SER A N 1
ATOM 520 C CA . SER A 1 69 ? 88.621 39.401 6.843 1.00 20.78 74 SER A CA 1
ATOM 521 C C . SER A 1 69 ? 88.503 39.172 5.342 1.00 21.03 74 SER A C 1
ATOM 522 O O . SER A 1 69 ? 87.729 38.321 4.894 1.00 20.89 74 SER A O 1
ATOM 525 N N . GLY A 1 70 ? 89.277 39.929 4.575 1.00 21.67 75 GLY A N 1
ATOM 526 C CA . GLY A 1 70 ? 89.232 39.828 3.129 1.00 22.25 75 GLY A CA 1
ATOM 527 C C . GLY A 1 70 ? 88.664 41.117 2.565 1.00 22.59 75 GLY A C 1
ATOM 528 O O . GLY A 1 70 ? 88.361 42.050 3.315 1.00 22.98 75 GLY A O 1
ATOM 529 N N . GLU A 1 71 ? 88.540 41.187 1.248 1.00 22.86 76 GLU A N 1
ATOM 530 C CA . GLU A 1 71 ? 88.002 42.375 0.611 1.00 23.31 76 GLU A CA 1
ATOM 531 C C . GLU A 1 71 ? 86.501 42.257 0.409 1.00 23.02 76 GLU A C 1
ATOM 532 O O . GLU A 1 71 ? 86.001 41.185 0.064 1.00 23.28 76 GLU A O 1
ATOM 538 N N . PRO A 1 72 ? 85.766 43.368 0.596 1.00 22.80 77 PRO A N 1
ATOM 539 C CA . PRO A 1 72 ? 84.307 43.422 0.439 1.00 22.21 77 PRO A CA 1
ATOM 540 C C . PRO A 1 72 ? 83.833 42.878 -0.912 1.00 21.66 77 PRO A C 1
ATOM 541 O O . PRO A 1 72 ? 82.947 42.030 -0.966 1.00 21.81 77 PRO A O 1
ATOM 545 N N . GLU A 1 73 ? 84.447 43.339 -1.996 1.00 21.31 78 GLU A N 1
ATOM 546 C CA . GLU A 1 73 ? 84.078 42.885 -3.330 1.00 21.20 78 GLU A CA 1
ATOM 547 C C . GLU A 1 73 ? 84.179 41.367 -3.444 1.00 20.40 78 GLU A C 1
ATOM 548 O O . GLU A 1 73 ? 83.337 40.739 -4.081 1.00 21.56 78 GLU A O 1
ATOM 554 N N . PHE A 1 74 ? 85.197 40.775 -2.823 1.00 18.80 79 PHE A N 1
ATOM 555 C CA . PHE A 1 74 ? 85.384 39.328 -2.882 1.00 16.78 79 PHE A CA 1
ATOM 556 C C . PHE A 1 74 ? 84.349 38.583 -2.048 1.00 17.12 79 PHE A C 1
ATOM 557 O O . PHE A 1 74 ? 83.784 37.584 -2.497 1.00 17.16 79 PHE A O 1
ATOM 565 N N . GLN A 1 75 ? 84.123 39.061 -0.830 1.00 17.53 80 GLN A N 1
ATOM 566 C CA . GLN A 1 75 ? 83.163 38.441 0.070 1.00 18.71 80 GLN A CA 1
ATOM 567 C C . GLN A 1 75 ? 81.759 38.445 -0.523 1.00 19.00 80 GLN A C 1
ATOM 568 O O . GLN A 1 75 ? 81.039 37.448 -0.431 1.00 19.48 80 GLN A O 1
ATOM 574 N N . LYS A 1 76 ? 81.385 39.557 -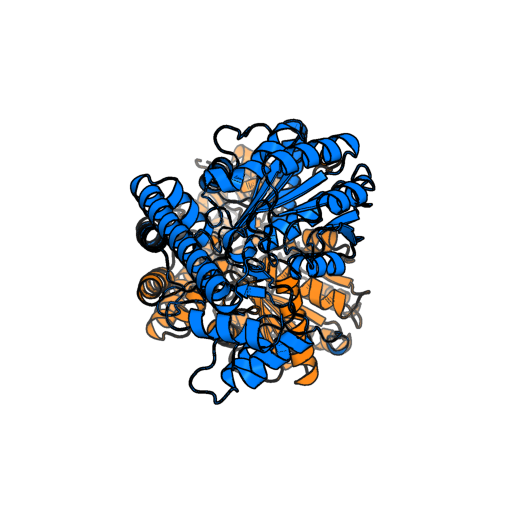1.147 1.00 19.18 81 LYS A N 1
ATOM 575 C CA . LYS A 1 76 ? 80.072 39.701 -1.760 1.00 19.60 81 LYS A CA 1
ATOM 576 C C . LYS A 1 76 ? 79.919 38.828 -3.001 1.00 19.36 81 LYS A C 1
ATOM 577 O O . LYS A 1 76 ? 78.904 38.146 -3.167 1.00 19.35 81 LYS A O 1
ATOM 583 N N . ALA A 1 77 ? 80.923 38.857 -3.873 1.00 18.48 82 ALA A N 1
ATOM 584 C CA . ALA A 1 77 ? 80.885 38.066 -5.099 1.00 17.76 82 ALA A CA 1
ATOM 585 C C . ALA A 1 77 ? 80.813 36.564 -4.789 1.00 17.46 82 ALA A C 1
ATOM 586 O O . ALA A 1 77 ? 80.090 35.807 -5.454 1.00 17.12 82 ALA A O 1
ATOM 588 N N . MET A 1 78 ? 81.544 36.130 -3.770 1.00 16.55 83 MET A N 1
ATOM 589 C CA . MET A 1 78 ? 81.515 34.727 -3.395 1.00 16.16 83 MET A CA 1
ATOM 590 C C . MET A 1 78 ? 80.165 34.344 -2.802 1.00 15.96 83 MET A C 1
ATOM 591 O O . MET A 1 78 ? 79.609 33.297 -3.139 1.00 16.03 83 MET A O 1
ATOM 596 N N . GLY A 1 79 ? 79.631 35.201 -1.938 1.00 15.87 84 GLY A N 1
ATOM 597 C CA . GLY A 1 79 ? 78.331 34.934 -1.342 1.00 16.38 84 GLY A CA 1
ATOM 598 C C . GLY A 1 79 ? 77.250 34.791 -2.404 1.00 16.27 84 GLY A C 1
ATOM 599 O O . GLY A 1 79 ? 76.431 33.886 -2.336 1.00 15.71 84 GLY A O 1
ATOM 600 N N . GLU A 1 80 ? 77.272 35.669 -3.401 1.00 16.46 85 GLU A N 1
ATOM 601 C CA . GLU A 1 80 ? 76.299 35.634 -4.486 1.00 18.29 85 GLU A CA 1
ATOM 602 C C . GLU A 1 80 ? 76.514 34.432 -5.410 1.00 17.82 85 GLU A C 1
ATOM 603 O O . GLU A 1 80 ? 75.564 33.903 -5.992 1.00 18.10 85 GLU A O 1
ATOM 609 N N . LEU A 1 81 ? 77.762 34.008 -5.551 1.00 17.57 86 LEU A N 1
ATOM 610 C CA . LEU A 1 81 ? 78.091 32.864 -6.392 1.00 16.85 86 LEU A CA 1
ATOM 611 C C . LEU A 1 81 ? 77.530 31.569 -5.782 1.00 16.50 86 LEU A C 1
ATOM 612 O O . LEU A 1 81 ? 76.976 30.719 -6.487 1.00 16.59 86 LEU A O 1
ATOM 617 N N . ILE A 1 82 ? 77.636 31.452 -4.464 1.00 16.00 87 ILE A N 1
ATOM 618 C CA . ILE A 1 82 ? 77.170 30.273 -3.743 1.00 16.30 87 ILE A CA 1
ATOM 619 C C . ILE A 1 82 ? 75.697 30.272 -3.319 1.00 17.01 87 ILE A C 1
ATOM 620 O O . ILE A 1 82 ? 75.037 29.240 -3.407 1.00 17.03 87 ILE A O 1
ATOM 625 N N . LEU A 1 83 ? 75.195 31.407 -2.837 1.00 17.76 88 LEU A N 1
ATOM 626 C CA . LEU A 1 83 ? 73.812 31.497 -2.359 1.00 18.77 88 LEU A CA 1
ATOM 627 C C . LEU A 1 83 ? 72.823 32.213 -3.267 1.00 19.70 88 LEU A C 1
ATOM 628 O O . LEU A 1 83 ? 71.633 32.272 -2.961 1.00 20.31 88 LEU A O 1
ATOM 633 N N . GLY A 1 84 ? 73.314 32.772 -4.366 1.00 21.58 89 GLY A N 1
ATOM 634 C CA . GLY A 1 84 ? 72.458 33.473 -5.306 1.00 23.78 89 GLY A CA 1
ATOM 635 C C . GLY A 1 84 ? 71.650 34.582 -4.664 1.00 25.73 89 GLY A C 1
ATOM 636 O O . GLY A 1 84 ? 72.115 35.227 -3.723 1.00 25.79 89 GLY A O 1
ATOM 637 N N . ASP A 1 85 ? 70.427 34.780 -5.157 1.00 27.62 90 ASP A N 1
ATOM 638 C CA . ASP A 1 85 ? 69.523 35.809 -4.635 1.00 28.87 90 ASP A CA 1
ATOM 639 C C . ASP A 1 85 ? 69.200 35.554 -3.169 1.00 29.23 90 ASP A C 1
ATOM 640 O O . ASP A 1 85 ? 68.779 36.461 -2.457 1.00 29.35 90 ASP A O 1
ATOM 645 N N . GLY A 1 86 ? 69.398 34.315 -2.727 1.00 29.69 91 GLY A N 1
ATOM 646 C CA . GLY A 1 86 ? 69.109 33.957 -1.351 1.00 30.55 91 GLY A CA 1
ATOM 647 C C . GLY A 1 86 ? 70.126 34.427 -0.333 1.00 31.16 91 GLY A C 1
ATOM 648 O O . GLY A 1 86 ? 70.103 33.968 0.810 1.00 31.94 91 GLY A O 1
ATOM 649 N N . LEU A 1 87 ? 71.031 35.314 -0.739 1.00 31.50 95 LEU A N 1
ATOM 650 C CA . LEU A 1 87 ? 72.053 35.834 0.161 1.00 31.88 95 LEU A CA 1
ATOM 651 C C . LEU A 1 87 ? 71.509 36.923 1.082 1.00 32.20 95 LEU A C 1
ATOM 652 O O . LEU A 1 87 ? 71.176 38.022 0.630 1.00 32.80 95 LEU A O 1
ATOM 657 N N . LYS A 1 88 ? 71.433 36.617 2.375 1.00 32.42 96 LYS A N 1
ATOM 658 C CA . LYS A 1 88 ? 70.946 37.573 3.367 1.00 32.41 96 LYS A CA 1
ATOM 659 C C . LYS A 1 88 ? 72.138 38.194 4.097 1.00 32.14 96 LYS A C 1
ATOM 660 O O . LYS A 1 88 ? 72.489 37.775 5.198 1.00 31.31 96 LYS A O 1
ATOM 666 N N . SER A 1 89 ? 72.740 39.205 3.481 1.00 32.05 97 SER A N 1
ATOM 667 C CA . SER A 1 89 ? 73.904 39.902 4.029 1.00 33.09 97 SER A CA 1
ATOM 668 C C . SER A 1 89 ? 73.807 40.272 5.514 1.00 33.19 97 SER A C 1
ATOM 669 O O . SER A 1 89 ? 74.779 40.158 6.262 1.00 33.55 97 SER A O 1
ATOM 672 N N . GLU A 1 90 ? 72.626 40.713 5.932 1.00 32.92 98 GLU A N 1
ATOM 673 C CA . GLU A 1 90 ? 72.380 41.110 7.317 1.00 31.92 98 GLU A CA 1
ATOM 674 C C . GLU A 1 90 ? 72.758 40.035 8.335 1.00 30.31 98 GLU A C 1
ATOM 675 O O . GLU A 1 90 ? 73.090 40.358 9.475 1.00 29.94 98 GLU A O 1
ATOM 681 N N . THR A 1 91 ? 72.681 38.767 7.934 1.00 28.66 99 THR A N 1
ATOM 682 C CA . THR A 1 91 ? 72.997 37.651 8.825 1.00 27.37 99 THR A CA 1
ATOM 683 C C . THR A 1 91 ? 74.108 36.723 8.318 1.00 26.04 99 THR A C 1
ATOM 684 O O . THR A 1 91 ? 74.335 35.652 8.886 1.00 25.44 99 THR A O 1
ATOM 688 N N . THR A 1 92 ? 74.816 37.154 7.282 1.00 24.54 100 THR A N 1
ATOM 689 C CA . THR A 1 92 ? 75.894 36.364 6.703 1.00 23.57 100 THR A CA 1
ATOM 690 C C . THR A 1 92 ? 77.272 36.935 7.043 1.00 22.92 100 THR A C 1
ATOM 691 O O . THR A 1 92 ? 77.572 38.084 6.714 1.00 23.22 100 THR A O 1
ATOM 695 N N . ALA A 1 93 ? 78.104 36.133 7.700 1.00 22.17 101 ALA A N 1
ATOM 696 C CA . ALA A 1 93 ? 79.467 36.535 8.057 1.00 20.81 101 ALA A CA 1
ATOM 697 C C . ALA A 1 93 ? 80.390 35.852 7.052 1.00 20.22 101 ALA A C 1
ATOM 698 O O . ALA A 1 93 ? 80.210 34.679 6.746 1.00 20.02 101 ALA A O 1
ATOM 700 N N . THR A 1 94 ? 81.379 36.569 6.541 1.00 20.24 102 THR A N 1
ATOM 701 C CA . THR A 1 94 ? 82.286 35.981 5.554 1.00 20.08 102 THR A CA 1
ATOM 702 C C . THR A 1 94 ? 83.753 36.172 5.921 1.00 19.22 102 THR A C 1
ATOM 703 O O . THR A 1 94 ? 84.131 37.201 6.480 1.00 19.72 102 THR A O 1
ATOM 707 N N . LEU A 1 95 ? 84.577 35.184 5.598 1.00 17.75 103 LEU A N 1
ATOM 708 C CA . LEU A 1 95 ? 86.000 35.257 5.894 1.00 17.21 103 LEU A CA 1
ATOM 709 C C . LEU A 1 95 ? 86.836 34.731 4.736 1.00 16.12 103 LEU A C 1
ATOM 710 O O . LEU A 1 95 ? 86.655 33.592 4.303 1.00 15.25 103 LEU A O 1
ATOM 715 N N . ALA A 1 96 ? 87.692 35.589 4.188 1.00 15.65 104 ALA A N 1
ATOM 716 C CA . ALA A 1 96 ? 88.579 35.187 3.101 1.00 15.25 104 ALA A CA 1
ATOM 717 C C . ALA A 1 96 ? 89.605 34.286 3.782 1.00 14.77 104 ALA A C 1
ATOM 718 O O . ALA A 1 96 ? 90.127 34.625 4.847 1.00 14.46 104 ALA A O 1
ATOM 720 N N . THR A 1 97 ? 89.878 33.135 3.187 1.00 14.07 105 THR A N 1
ATOM 721 C CA . THR A 1 97 ? 90.794 32.194 3.789 1.00 13.87 105 THR A CA 1
ATOM 722 C C . THR A 1 97 ? 91.854 31.697 2.830 1.00 14.02 105 THR A C 1
ATOM 723 O O . THR A 1 97 ? 91.802 31.962 1.626 1.00 14.17 105 THR A O 1
ATOM 727 N N . VAL A 1 98 ? 92.815 30.958 3.372 1.00 14.21 106 VAL A N 1
ATOM 728 C CA . VAL A 1 98 ? 93.889 30.391 2.567 1.00 13.83 106 VAL A CA 1
ATOM 729 C C . VAL A 1 98 ? 93.347 29.090 1.979 1.00 13.64 106 VAL A C 1
ATOM 730 O O . VAL A 1 98 ? 93.497 28.013 2.559 1.00 13.13 106 VAL A O 1
ATOM 734 N N . GLY A 1 99 ? 92.659 29.208 0.847 1.00 14.41 107 GLY A N 1
ATOM 735 C CA . GLY A 1 99 ? 92.074 28.041 0.213 1.00 14.50 107 GLY A CA 1
ATOM 736 C C . GLY A 1 99 ? 90.905 27.451 1.003 1.00 15.21 107 GLY A C 1
ATOM 737 O O . GLY A 1 99 ? 90.540 27.932 2.086 1.00 15.38 107 GLY A O 1
ATOM 738 N N . GLY A 1 100 ? 90.306 26.403 0.449 1.00 15.14 108 GLY A N 1
ATOM 739 C CA . GLY A 1 100 ? 89.193 25.743 1.102 1.00 14.05 108 GLY A CA 1
ATOM 740 C C . GLY A 1 100 ? 89.622 25.022 2.364 1.00 13.69 108 GLY A C 1
ATOM 741 O O . GLY A 1 100 ? 88.843 24.941 3.312 1.00 13.76 108 GLY A O 1
ATOM 742 N N . THR A 1 101 ? 90.858 24.516 2.394 1.00 12.88 109 THR A N 1
ATOM 743 C CA . THR A 1 101 ? 91.360 23.805 3.569 1.00 11.31 109 THR A CA 1
ATOM 744 C C . THR A 1 101 ? 91.417 24.760 4.739 1.00 11.34 109 THR A C 1
ATOM 745 O O . THR A 1 101 ? 91.086 24.396 5.866 1.00 12.08 109 THR A O 1
ATOM 749 N N . GLY A 1 102 ? 91.854 25.983 4.468 1.00 11.99 110 GLY A N 1
ATOM 750 C CA . GLY A 1 102 ? 91.921 26.987 5.509 1.00 12.78 110 GLY A CA 1
ATOM 751 C C . GLY A 1 102 ? 90.521 27.320 5.988 1.00 13.77 110 GLY A C 1
ATOM 752 O O . GLY A 1 102 ? 90.314 27.583 7.170 1.00 14.40 110 GLY A O 1
ATOM 753 N N . ALA A 1 103 ? 89.558 27.309 5.068 1.00 13.94 111 ALA A N 1
ATOM 754 C CA . ALA A 1 103 ? 88.164 27.597 5.400 1.00 14.11 111 ALA A CA 1
ATOM 755 C C . ALA A 1 103 ? 87.615 26.525 6.331 1.00 14.45 111 ALA A C 1
ATOM 756 O O . ALA A 1 103 ? 86.880 26.839 7.263 1.00 14.79 111 ALA A O 1
ATOM 758 N N . LEU A 1 104 ? 87.984 25.267 6.083 1.00 14.76 112 LEU A N 1
ATOM 759 C CA . LEU A 1 104 ? 87.547 24.149 6.921 1.00 14.66 112 LEU A CA 1
ATOM 760 C C . LEU A 1 104 ? 88.162 24.281 8.303 1.00 14.62 112 LEU A C 1
ATOM 761 O O . LEU A 1 104 ? 87.468 24.188 9.317 1.00 15.20 112 LEU A O 1
ATOM 766 N N . ARG A 1 105 ? 89.475 24.494 8.335 1.00 14.80 113 ARG A N 1
ATOM 767 C CA . ARG A 1 105 ? 90.214 24.651 9.584 1.00 14.29 113 ARG A CA 1
ATOM 768 C C . ARG A 1 105 ? 89.608 25.759 10.450 1.00 14.19 113 ARG A C 1
ATOM 769 O O . ARG A 1 105 ? 89.448 25.591 11.657 1.00 14.17 113 ARG A O 1
ATOM 777 N N . GLN A 1 106 ? 89.290 26.895 9.829 1.00 14.50 114 GLN A N 1
ATOM 778 C CA . GLN A 1 106 ? 88.685 28.031 10.527 1.00 14.24 114 GLN A CA 1
ATOM 779 C C . GLN A 1 106 ? 87.271 27.722 11.010 1.00 14.04 114 GLN A C 1
ATOM 780 O O . GLN A 1 106 ? 86.879 28.155 12.094 1.00 14.13 114 GLN A O 1
ATOM 786 N N . ALA A 1 107 ? 86.511 26.978 10.209 1.00 13.93 115 ALA A N 1
ATOM 787 C CA . ALA A 1 107 ? 85.136 26.606 10.566 1.00 14.23 115 ALA A CA 1
ATOM 788 C C . ALA A 1 107 ? 85.148 25.744 11.823 1.00 14.78 115 ALA A C 1
ATOM 789 O O . ALA A 1 107 ? 84.383 25.979 12.759 1.00 15.24 115 ALA A O 1
ATOM 791 N N . LEU A 1 108 ? 86.055 24.772 11.847 1.00 15.52 116 LEU A N 1
ATOM 792 C CA . LEU A 1 108 ? 86.221 23.871 12.980 1.00 15.52 116 LEU A CA 1
ATOM 793 C C . LEU A 1 108 ? 86.665 24.628 14.234 1.00 15.81 116 LEU A C 1
ATOM 794 O O . LEU A 1 108 ? 86.212 24.326 15.341 1.00 15.13 116 LEU A O 1
ATOM 799 N N . GLU A 1 109 ? 87.550 25.610 14.052 1.00 16.93 117 GLU A N 1
ATOM 800 C CA . GLU A 1 109 ? 88.063 26.438 15.153 1.00 17.96 117 GLU A CA 1
ATOM 801 C C . GLU A 1 109 ? 86.955 27.318 15.734 1.00 18.01 117 GLU A C 1
ATOM 802 O O . GLU A 1 109 ? 86.833 27.464 16.950 1.00 17.80 117 GLU A O 1
ATOM 808 N N . LEU A 1 110 ? 86.170 27.920 14.850 1.00 18.34 118 LEU A N 1
ATOM 809 C CA . LEU A 1 110 ? 85.062 28.783 15.243 1.00 19.18 118 LEU A CA 1
ATOM 810 C C . LEU A 1 110 ? 84.022 27.986 16.027 1.00 19.58 118 LEU A C 1
ATOM 811 O O . LEU A 1 110 ? 83.566 28.413 17.089 1.00 19.93 118 LEU A O 1
ATOM 816 N N . ALA A 1 111 ? 83.671 26.817 15.504 1.00 20.17 119 ALA A N 1
ATOM 817 C CA . ALA A 1 111 ? 82.687 25.943 16.129 1.00 21.39 119 ALA A CA 1
ATOM 818 C C . ALA A 1 111 ? 83.123 25.477 17.518 1.00 22.33 119 ALA A C 1
ATOM 819 O O . ALA A 1 111 ? 82.310 25.408 18.441 1.00 21.61 119 ALA A O 1
ATOM 821 N N . ARG A 1 112 ? 84.405 25.149 17.651 1.00 23.77 120 ARG A N 1
ATOM 822 C CA . ARG A 1 112 ? 84.968 24.705 18.920 1.00 25.33 120 ARG A CA 1
ATOM 823 C C . ARG A 1 112 ? 84.932 25.854 19.941 1.00 26.13 120 ARG A C 1
ATOM 824 O O . ARG A 1 112 ? 84.802 25.623 21.145 1.00 26.33 120 ARG A O 1
ATOM 832 N N . MET A 1 113 ? 85.065 27.088 19.461 1.00 26.85 121 MET A N 1
ATOM 833 C CA . MET A 1 113 ? 85.012 28.249 20.345 1.00 27.96 121 MET A CA 1
ATOM 834 C C . MET A 1 113 ? 83.594 28.428 20.889 1.00 28.42 121 MET A C 1
ATOM 835 O O . MET A 1 113 ? 83.400 28.817 22.044 1.00 28.88 121 MET A O 1
ATOM 840 N N . ALA A 1 114 ? 82.610 28.200 20.021 1.00 28.63 122 ALA A N 1
ATOM 841 C CA . ALA A 1 114 ? 81.205 28.344 20.378 1.00 28.59 122 ALA A CA 1
ATOM 842 C C . ALA A 1 114 ? 80.697 27.164 21.195 1.00 28.96 122 ALA A C 1
ATOM 843 O O . ALA A 1 114 ? 79.805 27.321 22.036 1.00 28.92 122 ALA A O 1
ATOM 845 N N . ASN A 1 115 ? 81.255 25.984 20.936 1.00 28.80 123 ASN A N 1
ATOM 846 C CA . ASN A 1 115 ? 80.854 24.772 21.633 1.00 28.98 123 ASN A CA 1
ATOM 847 C C . ASN A 1 115 ? 82.060 23.866 21.815 1.00 29.32 123 ASN A C 1
ATOM 848 O O . ASN A 1 115 ? 82.457 23.148 20.898 1.00 29.99 123 ASN A O 1
ATOM 853 N N . PRO A 1 116 ? 82.651 23.880 23.017 1.00 29.56 124 PRO A N 1
ATOM 854 C CA . PRO A 1 116 ? 83.823 23.065 23.346 1.00 29.92 124 PRO A CA 1
ATOM 855 C C . PRO A 1 116 ? 83.599 21.562 23.203 1.00 30.22 124 PRO A C 1
ATOM 856 O O . PRO A 1 116 ? 84.494 20.842 22.763 1.00 30.27 124 PRO A O 1
ATOM 860 N N . ASP A 1 117 ? 82.399 21.093 23.540 1.00 30.21 125 ASP A N 1
ATOM 861 C CA . ASP A 1 117 ? 82.085 19.667 23.471 1.00 29.83 125 ASP A CA 1
ATOM 862 C C . ASP A 1 117 ? 81.671 19.181 22.085 1.00 29.02 125 ASP A C 1
ATOM 863 O O . ASP A 1 117 ? 81.006 18.155 21.947 1.00 29.18 125 ASP A O 1
ATOM 868 N N . LEU A 1 118 ? 82.140 19.883 21.063 1.00 28.08 126 LEU A N 1
ATOM 869 C CA . LEU A 1 118 ? 81.834 19.573 19.671 1.00 27.28 126 LEU A CA 1
ATOM 870 C C . LEU A 1 118 ? 82.268 18.180 19.188 1.00 26.71 126 LEU A C 1
ATOM 871 O O . LEU A 1 118 ? 83.363 17.713 19.505 1.00 26.99 126 LEU A O 1
ATOM 876 N N . ARG A 1 119 ? 81.393 17.522 18.431 1.00 25.72 129 ARG A N 1
ATOM 877 C CA . ARG A 1 119 ? 81.685 16.217 17.836 1.00 24.49 129 ARG A CA 1
ATOM 878 C C . ARG A 1 119 ? 81.388 16.392 16.352 1.00 22.98 129 ARG A C 1
ATOM 879 O O . ARG A 1 119 ? 80.410 17.041 15.996 1.00 23.39 129 ARG A O 1
ATOM 887 N N . VAL A 1 120 ? 82.228 15.850 15.482 1.00 21.50 133 VAL A N 1
ATOM 888 C CA . VAL A 1 120 ? 81.994 15.979 14.046 1.00 19.41 133 VAL A CA 1
ATOM 889 C C . VAL A 1 120 ? 81.656 14.638 13.398 1.00 18.08 133 VAL A C 1
ATOM 890 O O . VAL A 1 120 ? 82.274 13.622 13.704 1.00 18.06 133 VAL A O 1
ATOM 894 N N . PHE A 1 121 ? 80.655 14.646 12.524 1.00 16.38 134 PHE A N 1
ATOM 895 C CA . PHE A 1 121 ? 80.240 13.455 11.797 1.00 15.08 134 PHE A CA 1
ATOM 896 C C . PHE A 1 121 ? 80.741 13.628 10.368 1.00 14.15 134 PHE A C 1
ATOM 897 O O . PHE A 1 121 ? 80.481 14.652 9.732 1.00 14.40 134 PHE A O 1
ATOM 905 N N . VAL A 1 122 ? 81.462 12.638 9.864 1.00 13.50 135 VAL A N 1
ATOM 906 C CA . VAL A 1 122 ? 81.998 12.711 8.510 1.00 13.50 135 VAL A CA 1
ATOM 907 C C . VAL A 1 122 ? 81.491 11.505 7.741 1.00 13.69 135 VAL A C 1
ATOM 908 O O . VAL A 1 122 ? 81.174 10.472 8.333 1.00 14.23 135 VAL A O 1
ATOM 912 N N . SER A 1 123 ? 81.374 11.635 6.428 1.00 14.15 136 SER A N 1
ATOM 913 C CA . SER A 1 123 ? 80.887 10.523 5.634 1.00 14.69 136 SER A CA 1
ATOM 914 C C . SER A 1 123 ? 81.896 9.405 5.542 1.00 16.35 136 SER A C 1
ATOM 915 O O . SER A 1 123 ? 83.091 9.596 5.785 1.00 16.17 136 SER A O 1
ATOM 918 N N . ASP A 1 124 ? 81.394 8.228 5.200 1.00 17.74 137 ASP A N 1
ATOM 919 C CA . ASP A 1 124 ? 82.216 7.054 5.031 1.00 19.35 137 ASP A CA 1
ATOM 920 C C . ASP A 1 124 ? 82.082 6.679 3.561 1.00 20.07 137 ASP A C 1
ATOM 921 O O . ASP A 1 124 ? 81.115 6.025 3.163 1.00 20.02 137 ASP A O 1
ATOM 926 N N . PRO A 1 125 ? 83.091 7.018 2.741 1.00 20.22 138 PRO A N 1
ATOM 927 C CA . PRO A 1 125 ? 84.333 7.719 3.084 1.00 20.08 138 PRO A CA 1
ATOM 928 C C . PRO A 1 125 ? 84.250 9.226 2.848 1.00 19.97 138 PRO A C 1
ATOM 929 O O . PRO A 1 125 ? 83.225 9.740 2.383 1.00 20.15 138 PRO A O 1
ATOM 933 N N . THR A 1 126 ? 85.345 9.923 3.130 1.00 19.58 139 THR A N 1
ATOM 934 C CA . THR A 1 126 ? 85.415 11.364 2.940 1.00 20.11 139 THR A CA 1
ATOM 935 C C . THR A 1 126 ? 86.844 11.713 2.540 1.00 20.79 139 THR A C 1
ATOM 936 O O . THR A 1 126 ? 87.723 10.848 2.559 1.00 20.82 139 THR A O 1
ATOM 940 N N . TRP A 1 127 ? 87.055 12.967 2.139 1.00 21.30 140 TRP A N 1
ATOM 941 C CA . TRP A 1 127 ? 88.376 13.467 1.757 1.00 20.84 140 TRP A CA 1
ATOM 942 C C . TRP A 1 127 ? 89.235 13.206 2.995 1.00 20.98 140 TRP A C 1
ATOM 943 O O . TRP A 1 127 ? 89.007 13.808 4.048 1.00 21.14 140 TRP A O 1
ATOM 954 N N . PRO A 1 128 ? 90.230 12.306 2.883 1.00 20.98 141 PRO A N 1
ATOM 955 C CA . PRO A 1 128 ? 91.136 11.926 3.978 1.00 20.66 141 PRO A CA 1
ATOM 956 C C . PRO A 1 128 ? 91.602 13.098 4.816 1.00 20.18 141 PRO A C 1
ATOM 957 O O . PRO A 1 128 ? 91.611 13.039 6.046 1.00 20.11 141 PRO A O 1
ATOM 961 N N . ASN A 1 129 ? 91.921 14.186 4.133 1.00 20.07 142 ASN A N 1
ATOM 962 C CA . ASN A 1 129 ? 92.403 15.396 4.765 1.00 20.02 142 ASN A CA 1
ATOM 963 C C . ASN A 1 129 ? 91.489 15.960 5.847 1.00 19.98 142 ASN A C 1
ATOM 964 O O . ASN A 1 129 ? 91.959 16.652 6.751 1.00 20.09 142 ASN A O 1
ATOM 969 N N . HIS A 1 130 ? 90.196 15.640 5.770 1.00 19.68 143 HIS A N 1
ATOM 970 C CA . HIS A 1 130 ? 89.208 16.086 6.759 1.00 18.65 143 HIS A CA 1
ATOM 971 C C . HIS A 1 130 ? 89.545 15.523 8.135 1.00 18.13 143 HIS A C 1
ATOM 972 O O . HIS A 1 130 ? 89.680 16.252 9.120 1.00 17.35 143 HIS A O 1
ATOM 979 N N . VAL A 1 131 ? 89.645 14.202 8.181 1.00 17.92 144 VAL A N 1
ATOM 980 C CA . VAL A 1 131 ? 89.948 13.483 9.398 1.00 18.52 144 VAL A CA 1
ATOM 981 C C . VAL A 1 131 ? 91.281 13.942 9.967 1.00 18.69 144 VAL A C 1
ATOM 982 O O . VAL A 1 131 ? 91.388 14.208 11.162 1.00 18.88 144 VAL A O 1
ATOM 986 N N . SER A 1 132 ? 92.278 14.086 9.102 1.00 19.03 145 SER A N 1
ATOM 987 C CA . SER A 1 132 ? 93.610 14.520 9.520 1.00 19.39 145 SER A CA 1
ATOM 988 C C . SER A 1 132 ? 93.564 15.795 10.346 1.00 19.05 145 SER A C 1
ATOM 989 O O . SER A 1 132 ? 94.145 15.857 11.433 1.00 19.15 145 SER A O 1
ATOM 992 N N . ILE A 1 133 ? 92.853 16.798 9.835 1.00 18.43 146 ILE A N 1
ATOM 993 C CA . ILE A 1 133 ? 92.733 18.089 10.503 1.00 17.41 146 ILE A CA 1
ATOM 994 C C . ILE A 1 133 ? 92.067 17.946 11.858 1.00 17.23 146 ILE A C 1
ATOM 995 O O . ILE A 1 133 ? 92.518 18.520 12.843 1.00 17.67 146 ILE A O 1
ATOM 1000 N N . MET A 1 134 ? 91.016 17.139 11.909 1.00 17.66 147 MET A N 1
ATOM 1001 C CA . MET A 1 134 ? 90.270 16.902 13.141 1.00 17.95 147 MET A CA 1
ATOM 1002 C C . MET A 1 134 ? 91.092 16.135 14.181 1.00 18.00 147 MET A C 1
ATOM 1003 O O . MET A 1 134 ? 91.115 16.499 15.358 1.00 17.73 147 MET A O 1
ATOM 1008 N N . ASN A 1 135 ? 91.763 15.077 13.741 1.00 18.02 148 ASN A N 1
ATOM 1009 C CA . ASN A 1 135 ? 92.615 14.282 14.620 1.00 18.91 148 ASN A CA 1
ATOM 1010 C C . ASN A 1 135 ? 93.679 15.198 15.202 1.00 18.49 148 ASN A C 1
ATOM 1011 O O . ASN A 1 135 ? 93.990 15.133 16.387 1.00 18.84 148 ASN A O 1
ATOM 1016 N N . PHE A 1 136 ? 94.203 16.080 14.359 1.00 18.70 149 PHE A N 1
ATOM 1017 C CA . PHE A 1 136 ? 95.222 17.032 14.776 1.00 18.54 149 PHE A CA 1
ATOM 1018 C C . PHE A 1 136 ? 94.685 17.972 15.843 1.00 17.93 149 PHE A C 1
ATOM 1019 O O . PHE A 1 136 ? 95.405 18.339 16.763 1.00 17.75 149 PHE A O 1
ATOM 1027 N N . MET A 1 137 ? 93.436 18.398 15.689 1.00 17.73 150 MET A N 1
ATOM 1028 C CA . MET A 1 137 ? 92.817 19.292 16.658 1.00 17.07 150 MET A CA 1
ATOM 1029 C C . MET A 1 137 ? 92.376 18.521 17.894 1.00 17.06 150 MET A C 1
ATOM 1030 O O . MET A 1 137 ? 92.203 19.105 18.965 1.00 17.24 150 MET A O 1
ATOM 1035 N N . GLY A 1 138 ? 92.197 17.212 17.741 1.00 16.78 151 GLY A N 1
ATOM 1036 C CA . GLY A 1 138 ? 91.763 16.381 18.848 1.00 17.18 151 GLY A CA 1
ATOM 1037 C C . GLY A 1 138 ? 90.256 16.411 19.053 1.00 17.98 151 GLY A C 1
ATOM 1038 O O . GLY A 1 138 ? 89.766 16.260 20.174 1.00 17.95 151 GLY A O 1
ATOM 1039 N N . LEU A 1 139 ? 89.517 16.610 17.967 1.00 18.32 152 LEU A N 1
ATOM 1040 C CA . LEU A 1 139 ? 88.062 16.662 18.016 1.00 18.06 152 LEU A CA 1
ATOM 1041 C C . LEU A 1 139 ? 87.492 15.266 17.847 1.00 18.65 152 LEU A C 1
ATOM 1042 O O . LEU A 1 139 ? 88.017 14.455 17.080 1.00 19.19 152 LEU A O 1
ATOM 1047 N N . PRO A 1 140 ? 86.416 14.956 18.578 1.00 18.97 154 PRO A N 1
ATOM 1048 C CA . PRO A 1 140 ? 85.773 13.643 18.490 1.00 18.61 154 PRO A CA 1
ATOM 1049 C C . PRO A 1 140 ? 85.228 13.488 17.073 1.00 18.72 154 PRO A C 1
ATOM 1050 O O . PRO A 1 140 ? 84.510 14.367 16.591 1.00 18.74 154 PRO A O 1
ATOM 1054 N N . VAL A 1 141 ? 85.603 12.411 16.390 1.00 19.10 155 VAL A N 1
ATOM 1055 C CA . VAL A 1 141 ? 85.129 12.179 15.028 1.00 19.51 155 VAL A CA 1
ATOM 1056 C C . VAL A 1 141 ? 84.289 10.920 14.946 1.00 20.60 155 VAL A C 1
ATOM 1057 O O . VAL A 1 141 ? 84.692 9.844 15.393 1.00 20.33 155 VAL A O 1
ATOM 1061 N N . GLN A 1 142 ? 83.108 11.081 14.368 1.00 22.08 156 GLN A N 1
ATOM 1062 C CA . GLN A 1 142 ? 82.164 9.997 14.198 1.00 23.14 156 GLN A CA 1
ATOM 1063 C C . GLN A 1 142 ? 81.877 9.907 12.714 1.00 22.58 156 GLN A C 1
ATOM 1064 O O . GLN A 1 142 ? 81.930 10.905 11.993 1.00 23.14 156 GLN A O 1
ATOM 1070 N N . THR A 1 143 ? 81.598 8.699 12.264 1.00 21.98 157 THR A N 1
ATOM 1071 C CA . THR A 1 143 ? 81.328 8.439 10.867 1.00 20.82 157 THR A CA 1
ATOM 1072 C C . THR A 1 143 ? 79.846 8.140 10.611 1.00 19.80 157 THR A C 1
ATOM 1073 O O . THR A 1 143 ? 79.105 7.785 11.538 1.00 19.91 157 THR A O 1
ATOM 1077 N N . TYR A 1 144 ? 79.389 8.423 9.393 1.00 18.06 158 TYR A N 1
ATOM 1078 C CA . TYR A 1 144 ? 78.021 8.092 9.001 1.00 16.66 158 TYR A CA 1
ATOM 1079 C C . TYR A 1 144 ? 78.133 7.406 7.648 1.00 16.48 158 TYR A C 1
ATOM 1080 O O . TYR A 1 144 ? 78.971 7.791 6.818 1.00 16.57 158 TYR A O 1
ATOM 1089 N N . ARG A 1 145 ? 77.380 6.326 7.470 1.00 15.97 159 ARG A N 1
ATOM 1090 C CA . ARG A 1 145 ? 77.408 5.569 6.221 1.00 16.39 159 ARG A CA 1
ATOM 1091 C C . ARG A 1 145 ? 77.099 6.451 5.019 1.00 16.05 159 ARG A C 1
ATOM 1092 O O . ARG A 1 145 ? 76.356 7.426 5.133 1.00 16.18 159 ARG A O 1
ATOM 1100 N N . TYR A 1 146 ? 77.636 6.086 3.862 1.00 15.94 160 TYR A N 1
ATOM 1101 C CA . TYR A 1 146 ? 77.429 6.893 2.675 1.00 16.41 160 TYR A CA 1
ATOM 1102 C C . TYR A 1 146 ? 77.626 6.147 1.355 1.00 17.68 160 TYR A C 1
ATOM 1103 O O . TYR A 1 146 ? 76.715 6.078 0.539 1.00 18.33 160 TYR A O 1
ATOM 1112 N N . PHE A 1 147 ? 78.817 5.611 1.127 1.00 19.12 161 PHE A N 1
ATOM 1113 C CA . PHE A 1 147 ? 79.088 4.915 -0.125 1.00 20.37 161 PHE A CA 1
ATOM 1114 C C . PHE A 1 147 ? 78.695 3.460 -0.093 1.00 21.75 161 PHE A C 1
ATOM 1115 O O . PHE A 1 147 ? 79.197 2.691 0.726 1.00 22.23 161 PHE A O 1
ATOM 1123 N N . ASP A 1 148 ? 77.834 3.065 -1.018 1.00 23.30 162 ASP A N 1
ATOM 1124 C CA . ASP A 1 148 ? 77.425 1.678 -1.086 1.00 25.14 162 ASP A CA 1
ATOM 1125 C C . ASP A 1 148 ? 78.399 1.001 -2.039 1.00 25.84 162 ASP A C 1
ATOM 1126 O O . ASP A 1 148 ? 78.324 1.199 -3.247 1.00 25.99 162 ASP A O 1
ATOM 1131 N N . ALA A 1 149 ? 79.311 0.208 -1.488 1.00 26.88 163 ALA A N 1
ATOM 1132 C CA . ALA A 1 149 ? 80.318 -0.503 -2.279 1.00 27.51 163 ALA A CA 1
ATOM 1133 C C . ALA A 1 149 ? 79.749 -1.429 -3.357 1.00 28.05 163 ALA A C 1
ATOM 1134 O O . ALA A 1 149 ? 80.398 -1.684 -4.366 1.00 28.03 163 ALA A O 1
ATOM 1136 N N . GLU A 1 150 ? 78.533 -1.918 -3.144 1.00 28.70 164 GLU A N 1
ATOM 1137 C CA . GLU A 1 150 ? 77.891 -2.828 -4.086 1.00 28.96 164 GLU A CA 1
ATOM 1138 C C . GLU A 1 150 ? 77.249 -2.138 -5.294 1.00 28.00 164 GLU A C 1
ATOM 1139 O O . GLU A 1 150 ? 77.329 -2.637 -6.417 1.00 27.57 164 GLU A O 1
ATOM 1145 N N . THR A 1 151 ? 76.609 -0.998 -5.063 1.00 27.19 165 THR A N 1
ATOM 1146 C CA . THR A 1 151 ? 75.942 -0.266 -6.139 1.00 26.66 165 THR A CA 1
ATOM 1147 C C . THR A 1 151 ? 76.701 0.975 -6.590 1.00 25.86 165 THR A C 1
ATOM 1148 O O . THR A 1 151 ? 76.411 1.533 -7.652 1.00 26.42 165 THR A O 1
ATOM 1152 N N . ARG A 1 152 ? 77.658 1.400 -5.770 1.00 24.43 166 ARG A N 1
ATOM 1153 C CA . ARG A 1 152 ? 78.470 2.588 -6.021 1.00 23.19 166 ARG A CA 1
ATOM 1154 C C . ARG A 1 152 ? 77.660 3.866 -5.873 1.00 22.44 166 ARG A C 1
ATOM 1155 O O . ARG A 1 152 ? 78.084 4.935 -6.317 1.00 22.09 166 ARG A O 1
ATOM 1163 N N . GLY A 1 153 ? 76.498 3.753 -5.240 1.00 22.02 167 GLY A N 1
ATOM 1164 C CA . GLY A 1 153 ? 75.642 4.910 -5.038 1.00 21.19 167 GLY A CA 1
ATOM 1165 C C . GLY A 1 153 ? 75.608 5.260 -3.565 1.00 21.02 167 GLY A C 1
ATOM 1166 O O . GLY A 1 153 ? 76.429 4.751 -2.794 1.00 20.96 167 GLY A O 1
ATOM 1167 N N . VAL A 1 154 ? 74.663 6.109 -3.168 1.00 20.23 168 VAL A N 1
ATOM 1168 C CA . VAL A 1 154 ? 74.543 6.522 -1.774 1.00 19.48 168 VAL A CA 1
ATOM 1169 C C . VAL A 1 154 ? 73.671 5.567 -0.962 1.00 20.57 168 VAL A C 1
ATOM 1170 O O . VAL A 1 154 ? 72.553 5.233 -1.367 1.00 21.14 168 VAL A O 1
ATOM 1174 N N . ASP A 1 155 ? 74.198 5.113 0.172 1.00 21.05 169 ASP A N 1
ATOM 1175 C CA . ASP A 1 155 ? 73.481 4.233 1.092 1.00 21.10 169 ASP A CA 1
ATOM 1176 C C . ASP A 1 155 ? 72.689 5.211 1.959 1.00 21.23 169 ASP A C 1
ATOM 1177 O O . ASP A 1 155 ? 73.021 5.445 3.121 1.00 21.45 169 ASP A O 1
ATOM 1182 N N . PHE A 1 156 ? 71.634 5.778 1.383 1.00 21.59 170 PHE A N 1
ATOM 1183 C CA . PHE A 1 156 ? 70.812 6.775 2.073 1.00 21.70 170 PHE A CA 1
ATOM 1184 C C . PHE A 1 156 ? 70.150 6.328 3.369 1.00 21.41 170 PHE A C 1
ATOM 1185 O O . PHE A 1 156 ? 70.116 7.085 4.336 1.00 21.48 170 PHE A O 1
ATOM 1193 N N . GLU A 1 157 ? 69.613 5.114 3.390 1.00 21.55 171 GLU A N 1
ATOM 1194 C CA . GLU A 1 157 ? 68.974 4.610 4.596 1.00 21.78 171 GLU A CA 1
ATOM 1195 C C . GLU A 1 157 ? 69.994 4.605 5.725 1.00 21.31 171 GLU A C 1
ATOM 1196 O O . GLU A 1 157 ? 69.686 5.011 6.846 1.00 21.51 171 GLU A O 1
ATOM 1202 N N . GLY A 1 158 ? 71.219 4.174 5.410 1.00 20.38 172 GLY A N 1
ATOM 1203 C CA . GLY A 1 158 ? 72.281 4.130 6.405 1.00 18.65 172 GLY A CA 1
ATOM 1204 C C . GLY A 1 158 ? 72.685 5.520 6.863 1.00 17.91 172 GLY A C 1
ATOM 1205 O O . GLY A 1 158 ? 72.876 5.768 8.054 1.00 17.71 172 GLY A O 1
ATOM 1206 N N . MET A 1 159 ? 72.806 6.435 5.909 1.00 17.79 173 MET A N 1
ATOM 1207 C CA . MET A 1 159 ? 73.174 7.812 6.202 1.00 17.69 173 MET A CA 1
ATOM 1208 C C . MET A 1 159 ? 72.171 8.405 7.199 1.00 18.84 173 MET A C 1
ATOM 1209 O O . MET A 1 159 ? 72.559 8.963 8.227 1.00 18.84 173 MET A O 1
ATOM 1214 N N . LYS A 1 160 ? 70.881 8.246 6.907 1.00 19.82 174 LYS A N 1
ATOM 1215 C CA . LYS A 1 160 ? 69.821 8.755 7.772 1.00 20.47 174 LYS A CA 1
ATOM 1216 C C . LYS A 1 160 ? 69.859 8.089 9.138 1.00 20.71 174 LYS A C 1
ATOM 1217 O O . LYS A 1 160 ? 69.799 8.763 10.167 1.00 21.52 174 LYS A O 1
ATOM 1223 N N . ALA A 1 161 ? 69.909 6.761 9.148 1.00 20.66 175 ALA A N 1
ATOM 1224 C CA . ALA A 1 161 ? 69.948 6.016 10.397 1.00 20.64 175 ALA A CA 1
ATOM 1225 C C . ALA A 1 161 ? 71.081 6.516 11.293 1.00 21.39 175 ALA A C 1
ATOM 1226 O O . ALA A 1 161 ? 70.854 6.829 12.462 1.00 22.35 175 ALA A O 1
ATOM 1228 N N . ASP A 1 162 ? 72.283 6.641 10.729 1.00 21.47 176 ASP A N 1
ATOM 1229 C CA . ASP A 1 162 ? 73.448 7.099 11.486 1.00 21.13 176 ASP A CA 1
ATOM 1230 C C . ASP A 1 162 ? 73.355 8.558 11.910 1.00 21.01 176 ASP A C 1
ATOM 1231 O O . ASP A 1 162 ? 73.712 8.907 13.034 1.00 20.77 176 ASP A O 1
ATOM 1236 N N . LEU A 1 163 ? 72.897 9.413 11.002 1.00 21.82 177 LEU A N 1
ATOM 1237 C CA . LEU A 1 163 ? 72.770 10.839 11.290 1.00 22.24 177 LEU A CA 1
ATOM 1238 C C . LEU A 1 163 ? 71.767 11.112 12.393 1.00 23.16 177 LEU A C 1
ATOM 1239 O O . LEU A 1 163 ? 71.898 12.088 13.129 1.00 23.40 177 LEU A O 1
ATOM 1244 N N . ALA A 1 164 ? 70.774 10.237 12.521 1.00 24.42 178 ALA A N 1
ATOM 1245 C CA . ALA A 1 164 ? 69.755 10.379 13.552 1.00 25.49 178 ALA A CA 1
ATOM 1246 C C . ALA A 1 164 ? 70.402 10.454 14.935 1.00 26.12 178 ALA A C 1
ATOM 1247 O O . ALA A 1 164 ? 69.851 11.057 15.854 1.00 26.57 178 ALA A O 1
ATOM 1249 N N . ALA A 1 165 ? 71.583 9.861 15.066 1.00 26.43 179 ALA A N 1
ATOM 1250 C CA . ALA A 1 165 ? 72.306 9.847 16.330 1.00 26.86 179 ALA A CA 1
ATOM 1251 C C . ALA A 1 165 ? 73.004 11.167 16.670 1.00 27.26 179 ALA A C 1
ATOM 1252 O O . ALA A 1 165 ? 73.604 11.298 17.737 1.00 27.32 179 ALA A O 1
ATOM 1254 N N . ALA A 1 166 ? 72.952 12.138 15.768 1.00 27.86 180 ALA A N 1
ATOM 1255 C CA . ALA A 1 166 ? 73.592 13.423 16.028 1.00 28.72 180 ALA A CA 1
ATOM 1256 C C . ALA A 1 166 ? 72.833 14.196 17.107 1.00 29.56 180 ALA A C 1
ATOM 1257 O O . ALA A 1 166 ? 71.603 14.206 17.131 1.00 29.64 180 ALA A O 1
ATOM 1259 N N . LYS A 1 167 ? 73.578 14.810 18.017 1.00 30.35 181 LYS A N 1
ATOM 1260 C CA . LYS A 1 167 ? 73.005 15.596 19.105 1.00 31.14 181 LYS A CA 1
ATOM 1261 C C . LYS A 1 167 ? 73.016 17.076 18.750 1.00 31.16 181 LYS A C 1
ATOM 1262 O O . LYS A 1 167 ? 73.597 17.483 17.739 1.00 31.14 181 LYS A O 1
ATOM 1268 N N . LYS A 1 168 ? 72.380 17.879 19.598 1.00 30.99 182 LYS A N 1
ATOM 1269 C CA . LYS A 1 168 ? 72.346 19.320 19.404 1.00 30.54 182 LYS A CA 1
ATOM 1270 C C . LYS A 1 168 ? 73.762 19.808 19.684 1.00 30.22 182 LYS A C 1
ATOM 1271 O O . LYS A 1 168 ? 74.361 19.439 20.701 1.00 30.31 182 LYS A O 1
ATOM 1277 N N . GLY A 1 169 ? 74.312 20.598 18.769 1.00 29.73 183 GLY A N 1
ATOM 1278 C CA . GLY A 1 169 ? 75.661 21.099 18.961 1.00 29.02 183 GLY A CA 1
ATOM 1279 C C . GLY A 1 169 ? 76.709 20.331 18.176 1.00 28.11 183 GLY A C 1
ATOM 1280 O O . GLY A 1 169 ? 77.831 20.807 18.002 1.00 29.57 183 GLY A O 1
ATOM 1281 N N . ASP A 1 170 ? 76.378 19.123 17.740 1.00 26.24 184 ASP A N 1
ATOM 1282 C CA . ASP A 1 170 ? 77.316 18.342 16.957 1.00 23.47 184 ASP A CA 1
ATOM 1283 C C . ASP A 1 170 ? 77.339 18.958 15.572 1.00 21.87 184 ASP A C 1
ATOM 1284 O O . ASP A 1 170 ? 76.425 19.683 15.187 1.00 20.65 184 ASP A O 1
ATOM 1289 N N . MET A 1 171 ? 78.402 18.677 14.839 1.00 20.65 185 MET A N 1
ATOM 1290 C CA . MET A 1 171 ? 78.597 19.193 13.501 1.00 19.39 185 MET A CA 1
ATOM 1291 C C . MET A 1 171 ? 78.525 18.050 12.500 1.00 18.03 185 MET A C 1
ATOM 1292 O O . MET A 1 171 ? 79.091 16.985 12.735 1.00 18.17 185 MET A O 1
ATOM 1297 N N . VAL A 1 172 ? 77.772 18.242 11.424 1.00 16.53 186 VAL A N 1
ATOM 1298 C CA . VAL A 1 172 ? 77.657 17.223 10.384 1.00 15.08 186 VAL A CA 1
ATOM 1299 C C . VAL A 1 172 ? 78.275 17.823 9.132 1.00 14.69 186 VAL A C 1
ATOM 1300 O O . VAL A 1 172 ? 77.866 18.889 8.674 1.00 13.92 186 VAL A O 1
ATOM 1304 N N . LEU A 1 173 ? 79.311 17.166 8.627 1.00 15.02 187 LEU A N 1
ATOM 1305 C CA . LEU A 1 173 ? 80.025 17.650 7.461 1.00 15.51 187 LEU A CA 1
ATOM 1306 C C . LEU A 1 173 ? 79.479 17.024 6.183 1.00 15.22 187 LEU A C 1
ATOM 1307 O O . LEU A 1 173 ? 79.523 15.804 6.008 1.00 14.80 187 LEU A O 1
ATOM 1312 N N . LEU A 1 174 ? 78.984 17.867 5.283 1.00 15.74 188 LEU A N 1
ATOM 1313 C CA . LEU A 1 174 ? 78.430 17.399 4.015 1.00 15.91 188 LEU A CA 1
ATOM 1314 C C . LEU A 1 174 ? 79.166 18.014 2.839 1.00 15.36 188 LEU A C 1
ATOM 1315 O O . LEU A 1 174 ? 79.524 19.185 2.867 1.00 14.72 188 LEU A O 1
ATOM 1320 N N . HIS A 1 175 ? 79.396 17.225 1.801 1.00 15.91 189 HIS A N 1
ATOM 1321 C CA . HIS A 1 175 ? 80.027 17.757 0.601 1.00 16.70 189 HIS A CA 1
ATOM 1322 C C . HIS A 1 175 ? 78.853 18.369 -0.176 1.00 16.55 189 HIS A C 1
ATOM 1323 O O . HIS A 1 175 ? 77.852 17.696 -0.418 1.00 16.45 189 HIS A O 1
ATOM 1330 N N . GLY A 1 176 ? 78.960 19.642 -0.533 1.00 16.53 190 GLY A N 1
ATOM 1331 C CA . GLY A 1 176 ? 77.889 20.294 -1.262 1.00 16.60 190 GLY A CA 1
ATOM 1332 C C . GLY A 1 176 ? 77.575 19.633 -2.587 1.00 16.86 190 GLY A C 1
ATOM 1333 O O . GLY A 1 176 ? 76.417 19.620 -3.015 1.00 17.22 190 GLY A O 1
ATOM 1334 N N . CYS A 1 177 ? 78.605 19.118 -3.254 1.00 16.83 191 CYS A N 1
ATOM 1335 C CA . CYS A 1 177 ? 78.443 18.439 -4.541 1.00 16.96 191 CYS A CA 1
ATOM 1336 C C . CYS A 1 177 ? 79.728 17.713 -4.906 1.00 17.38 191 CYS A C 1
ATOM 1337 O O . CYS A 1 177 ? 80.724 17.804 -4.179 1.00 17.94 191 CYS A O 1
ATOM 1340 N N . CYS A 1 178 ? 79.680 16.958 -6.004 1.00 17.56 192 CYS A N 1
ATOM 1341 C CA . CYS A 1 178 ? 80.831 16.216 -6.518 1.00 17.18 192 CYS A CA 1
ATOM 1342 C C . CYS A 1 178 ? 81.626 15.578 -5.384 1.00 16.40 192 CYS A C 1
ATOM 1343 O O . CYS A 1 178 ? 82.765 15.978 -5.108 1.00 16.56 192 CYS A O 1
ATOM 1346 N N . HIS A 1 179 ? 81.016 14.602 -4.719 1.00 14.35 193 HIS A N 1
ATOM 1347 C CA . HIS A 1 179 ? 81.655 13.943 -3.598 1.00 13.09 193 HIS A CA 1
ATOM 1348 C C . HIS A 1 179 ? 83.039 13.380 -3.921 1.00 12.80 193 HIS A C 1
ATOM 1349 O O . HIS A 1 179 ? 83.223 12.627 -4.884 1.00 11.99 193 HIS A O 1
ATOM 1356 N N . ASN A 1 180 ? 84.006 13.796 -3.111 1.00 12.75 194 ASN A N 1
ATOM 1357 C CA . ASN A 1 180 ? 85.401 13.362 -3.207 1.00 12.89 194 ASN A CA 1
ATOM 1358 C C . ASN A 1 180 ? 85.558 12.403 -2.027 1.00 12.46 194 ASN A C 1
ATOM 1359 O O . ASN A 1 180 ? 85.310 12.783 -0.878 1.00 13.52 194 ASN A O 1
ATOM 1364 N N . PRO A 1 181 ? 86.024 11.173 -2.270 1.00 12.11 195 PRO A N 1
ATOM 1365 C CA . PRO A 1 181 ? 86.446 10.527 -3.518 1.00 12.63 195 PRO A CA 1
ATOM 1366 C C . PRO A 1 181 ? 85.413 9.766 -4.365 1.00 13.70 195 PRO A C 1
ATOM 1367 O O . PRO A 1 181 ? 85.629 9.549 -5.559 1.00 13.55 195 PRO A O 1
ATOM 1371 N N . THR A 1 182 ? 84.298 9.376 -3.749 1.00 13.76 196 THR A N 1
ATOM 1372 C CA . THR A 1 182 ? 83.281 8.556 -4.404 1.00 13.93 196 THR A CA 1
ATOM 1373 C C . THR A 1 182 ? 82.634 8.959 -5.726 1.00 14.16 196 THR A C 1
ATOM 1374 O O . THR A 1 182 ? 82.489 8.123 -6.614 1.00 14.23 196 THR A O 1
ATOM 1378 N N . GLY A 1 183 ? 82.215 10.213 -5.854 1.00 14.95 197 GLY A N 1
ATOM 1379 C CA . GLY A 1 183 ? 81.551 10.635 -7.078 1.00 15.47 197 GLY A CA 1
ATOM 1380 C C . GLY A 1 183 ? 80.040 10.422 -6.976 1.00 16.31 197 GLY A C 1
ATOM 1381 O O . GLY A 1 183 ? 79.270 10.882 -7.831 1.00 16.66 197 GLY A O 1
ATOM 1382 N N . ALA A 1 184 ? 79.617 9.716 -5.928 1.00 15.99 198 ALA A N 1
ATOM 1383 C CA . ALA A 1 184 ? 78.206 9.441 -5.678 1.00 15.87 198 ALA A CA 1
ATOM 1384 C C . ALA A 1 184 ? 77.642 10.661 -4.960 1.00 15.94 198 ALA A C 1
ATOM 1385 O O . ALA A 1 184 ? 78.228 11.145 -3.994 1.00 15.55 198 ALA A O 1
ATOM 1387 N N . ASN A 1 185 ? 76.497 11.146 -5.421 1.00 16.55 199 ASN A N 1
ATOM 1388 C CA . ASN A 1 185 ? 75.899 12.341 -4.835 1.00 16.79 199 ASN A CA 1
ATOM 1389 C C . ASN A 1 185 ? 74.430 12.217 -4.467 1.00 16.54 199 ASN A C 1
ATOM 1390 O O . ASN A 1 185 ? 73.725 11.321 -4.947 1.00 17.12 199 ASN A O 1
ATOM 1395 N N . LEU A 1 186 ? 73.984 13.129 -3.608 1.00 15.75 200 LEU A N 1
ATOM 1396 C CA . LEU A 1 186 ? 72.605 13.170 -3.142 1.00 15.44 200 LEU A CA 1
ATOM 1397 C C . LEU A 1 186 ? 71.736 13.932 -4.137 1.00 15.33 200 LEU A C 1
ATOM 1398 O O . LEU A 1 186 ? 72.206 14.854 -4.815 1.00 15.64 200 LEU A O 1
ATOM 1403 N N . THR A 1 187 ? 70.479 13.523 -4.245 1.00 15.12 201 THR A N 1
ATOM 1404 C CA . THR A 1 187 ? 69.541 14.203 -5.119 1.00 14.49 201 THR A CA 1
ATOM 1405 C C . THR A 1 187 ? 68.913 15.295 -4.258 1.00 14.00 201 THR A C 1
ATOM 1406 O O . THR A 1 187 ? 68.970 15.230 -3.029 1.00 14.15 201 THR A O 1
ATOM 1410 N N . LEU A 1 188 ? 68.309 16.291 -4.889 1.00 13.68 202 LEU A N 1
ATOM 1411 C CA . LEU A 1 188 ? 67.694 17.389 -4.153 1.00 13.77 202 LEU A CA 1
ATOM 1412 C C . LEU A 1 188 ? 66.655 16.889 -3.135 1.00 13.82 202 LEU A C 1
ATOM 1413 O O . LEU A 1 188 ? 66.506 17.468 -2.050 1.00 13.41 202 LEU A O 1
ATOM 1418 N N . ASP A 1 189 ? 65.954 15.808 -3.475 1.00 13.49 203 ASP A N 1
ATOM 1419 C CA . ASP A 1 189 ? 64.969 15.228 -2.565 1.00 13.88 203 ASP A CA 1
ATOM 1420 C C . ASP A 1 189 ? 65.632 14.606 -1.329 1.00 14.12 203 ASP A C 1
ATOM 1421 O O . ASP A 1 189 ? 65.079 14.651 -0.234 1.00 13.82 203 ASP A O 1
ATOM 1426 N N . GLN A 1 190 ? 66.819 14.024 -1.509 1.00 15.18 204 GLN A N 1
ATOM 1427 C CA . GLN A 1 190 ? 67.555 13.435 -0.391 1.00 15.03 204 GLN A CA 1
ATOM 1428 C C . GLN A 1 190 ? 68.095 14.570 0.475 1.00 15.15 204 GLN A C 1
ATOM 1429 O O . GLN A 1 190 ? 68.175 14.441 1.693 1.00 15.15 204 GLN A O 1
ATOM 1435 N N . TRP A 1 191 ? 68.448 15.688 -0.158 1.00 15.35 205 TRP A N 1
ATOM 1436 C CA . TRP A 1 191 ? 68.920 16.866 0.567 1.00 15.87 205 TRP A CA 1
ATOM 1437 C C . TRP A 1 191 ? 67.787 17.349 1.460 1.00 16.07 205 TRP A C 1
ATOM 1438 O O . TRP A 1 191 ? 68.006 17.667 2.631 1.00 16.33 205 TRP A O 1
ATOM 1449 N N . ALA A 1 192 ? 66.576 17.389 0.898 1.00 16.01 206 ALA A N 1
ATOM 1450 C CA . ALA A 1 192 ? 65.386 17.818 1.633 1.00 15.46 206 ALA A CA 1
ATOM 1451 C C . ALA A 1 192 ? 65.218 16.984 2.900 1.00 15.07 206 ALA A C 1
ATOM 1452 O O . ALA A 1 192 ? 65.040 17.527 3.984 1.00 14.94 206 ALA A O 1
ATOM 1454 N N . GLU A 1 193 ? 65.311 15.667 2.764 1.00 15.59 207 GLU A N 1
ATOM 1455 C CA . GLU A 1 193 ? 65.187 14.779 3.912 1.00 16.89 207 GLU A CA 1
ATOM 1456 C C . GLU A 1 193 ? 66.300 15.043 4.920 1.00 16.98 207 GLU A C 1
ATOM 1457 O O . GLU A 1 193 ? 66.046 15.089 6.125 1.00 17.64 207 GLU A O 1
ATOM 1463 N N . ILE A 1 194 ? 67.527 15.222 4.431 1.00 16.30 208 ILE A N 1
ATOM 1464 C CA . ILE A 1 194 ? 68.661 15.501 5.304 1.00 15.74 208 ILE A CA 1
ATOM 1465 C C . ILE A 1 194 ? 68.376 16.759 6.119 1.00 15.60 208 ILE A C 1
ATOM 1466 O O . ILE A 1 194 ? 68.564 16.774 7.342 1.00 15.72 208 ILE A O 1
ATOM 1471 N N . ALA A 1 195 ? 67.850 17.783 5.451 1.00 15.76 209 ALA A N 1
ATOM 1472 C CA . ALA A 1 195 ? 67.506 19.039 6.110 1.00 16.00 209 ALA A CA 1
ATOM 1473 C C . ALA A 1 195 ? 66.595 18.774 7.311 1.00 16.95 209 ALA A C 1
ATOM 1474 O O . ALA A 1 195 ? 66.845 19.295 8.400 1.00 17.49 209 ALA A O 1
ATOM 1476 N N . SER A 1 196 ? 65.571 17.938 7.126 1.00 17.33 210 SER A N 1
ATOM 1477 C CA . SER A 1 196 ? 64.645 17.599 8.206 1.00 18.77 210 SER A CA 1
ATOM 1478 C C . SER A 1 196 ? 65.360 16.966 9.385 1.00 19.07 210 SER A C 1
ATOM 1479 O O . SER A 1 196 ? 65.118 17.329 10.542 1.00 19.18 210 SER A O 1
ATOM 1482 N N . ILE A 1 197 ? 66.229 16.006 9.086 1.00 19.70 211 ILE A N 1
ATOM 1483 C CA . ILE A 1 197 ? 66.999 15.316 10.111 1.00 20.08 211 ILE A CA 1
ATOM 1484 C C . ILE A 1 197 ? 67.853 16.334 10.867 1.00 20.78 211 ILE A C 1
ATOM 1485 O O . ILE A 1 197 ? 67.954 16.284 12.095 1.00 20.38 211 ILE A O 1
ATOM 1490 N N . LEU A 1 198 ? 68.409 17.295 10.137 1.00 21.62 212 LEU A N 1
ATOM 1491 C CA . LEU A 1 198 ? 69.237 18.320 10.752 1.00 23.22 212 LEU A CA 1
ATOM 1492 C C . LEU A 1 198 ? 68.415 19.221 11.670 1.00 24.37 212 LEU A C 1
ATOM 1493 O O . LEU A 1 198 ? 68.891 19.626 12.738 1.00 24.78 212 LEU A O 1
ATOM 1498 N N . GLU A 1 199 ? 67.184 19.530 11.263 1.00 25.15 213 GLU A N 1
ATOM 1499 C CA . GLU A 1 199 ? 66.301 20.371 12.075 1.00 26.35 213 GLU A CA 1
ATOM 1500 C C . GLU A 1 199 ? 66.014 19.650 13.384 1.00 26.12 213 GLU A C 1
ATOM 1501 O O . GLU A 1 199 ? 66.204 20.195 14.470 1.00 26.49 213 GLU A O 1
ATOM 1507 N N . LYS A 1 200 ? 65.554 18.411 13.258 1.00 25.68 214 LYS A N 1
ATOM 1508 C CA . LYS A 1 200 ? 65.213 17.577 14.399 1.00 25.11 214 LYS A CA 1
ATOM 1509 C C . LYS A 1 200 ? 66.326 17.483 15.435 1.00 24.54 214 LYS A C 1
ATOM 1510 O O . LYS A 1 200 ? 66.106 17.757 16.615 1.00 24.67 214 LYS A O 1
ATOM 1516 N N . THR A 1 201 ? 67.516 17.093 14.984 1.00 23.68 215 THR A N 1
ATOM 1517 C CA . THR A 1 201 ? 68.671 16.929 15.861 1.00 22.68 215 THR A CA 1
ATOM 1518 C C . THR A 1 201 ? 69.276 18.230 16.381 1.00 21.80 215 THR A C 1
ATOM 1519 O O . THR A 1 201 ? 69.776 18.282 17.507 1.00 21.59 215 THR A O 1
ATOM 1523 N N . GLY A 1 202 ? 69.214 19.282 15.574 1.00 20.99 216 GLY A N 1
ATOM 1524 C CA . GLY A 1 202 ? 69.787 20.550 15.986 1.00 20.83 216 GLY A CA 1
ATOM 1525 C C . GLY A 1 202 ? 71.287 20.576 15.730 1.00 20.93 216 GLY A C 1
ATOM 1526 O O . GLY A 1 202 ? 72.016 21.392 16.297 1.00 21.03 216 GLY A O 1
ATOM 1527 N N . ALA A 1 203 ? 71.751 19.653 14.894 1.00 20.55 217 ALA A N 1
ATOM 1528 C CA . ALA A 1 203 ? 73.155 19.559 14.537 1.00 20.11 217 ALA A CA 1
ATOM 1529 C C . ALA A 1 203 ? 73.482 20.657 13.526 1.00 19.79 217 ALA A C 1
ATOM 1530 O O . ALA A 1 203 ? 72.675 20.966 12.650 1.00 19.81 217 ALA A O 1
ATOM 1532 N N . LEU A 1 204 ? 74.654 21.265 13.678 1.00 19.47 218 LEU A N 1
ATOM 1533 C CA . LEU A 1 204 ? 75.113 22.332 12.799 1.00 18.55 218 LEU A CA 1
ATOM 1534 C C . LEU A 1 204 ? 75.753 21.753 11.537 1.00 18.19 218 LEU A C 1
ATOM 1535 O O . LEU A 1 204 ? 76.689 20.954 11.619 1.00 18.64 218 LEU A O 1
ATOM 1540 N N . PRO A 1 205 ? 75.207 22.085 10.359 1.00 17.56 219 PRO A N 1
ATOM 1541 C CA . PRO A 1 205 ? 75.781 21.563 9.115 1.00 17.00 219 PRO A CA 1
ATOM 1542 C C . PRO A 1 205 ? 76.961 22.381 8.587 1.00 16.28 219 PRO A C 1
ATOM 1543 O O . PRO A 1 205 ? 76.884 23.604 8.497 1.00 16.42 219 PRO A O 1
ATOM 1547 N N . LEU A 1 206 ? 78.073 21.701 8.319 1.00 15.85 220 LEU A N 1
ATOM 1548 C CA . LEU A 1 206 ? 79.269 22.323 7.760 1.00 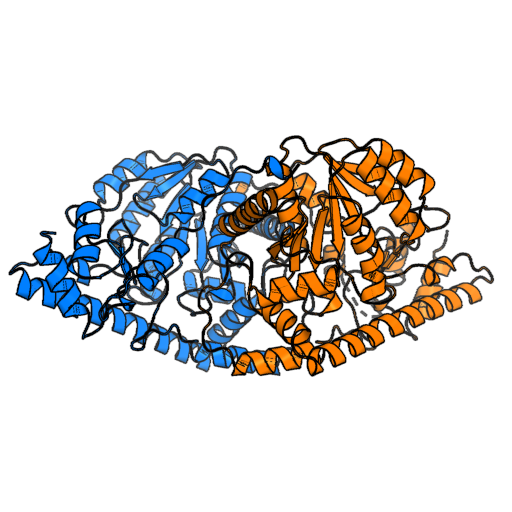13.97 220 LEU A CA 1
ATOM 1549 C C . LEU A 1 206 ? 79.337 21.778 6.339 1.00 13.41 220 LEU A C 1
ATOM 1550 O O . LEU A 1 206 ? 79.475 20.569 6.139 1.00 13.84 220 LEU A O 1
ATOM 1555 N N . ILE A 1 207 ? 79.202 22.658 5.358 1.00 12.95 221 ILE A N 1
ATOM 1556 C CA . ILE A 1 207 ? 79.219 22.249 3.962 1.00 13.11 221 ILE A CA 1
ATOM 1557 C C . ILE A 1 207 ? 80.538 22.523 3.238 1.00 13.22 221 ILE A C 1
ATOM 1558 O O . ILE A 1 207 ? 80.965 23.675 3.124 1.00 13.31 221 ILE A O 1
ATOM 1563 N N . ASP A 1 208 ? 81.170 21.460 2.746 1.00 13.00 222 ASP A N 1
ATOM 1564 C CA . ASP A 1 208 ? 82.422 21.574 2.002 1.00 12.75 222 ASP A CA 1
ATOM 1565 C C . ASP A 1 208 ? 82.090 21.729 0.517 1.00 12.34 222 ASP A C 1
ATOM 1566 O O . ASP A 1 208 ? 81.813 20.740 -0.167 1.00 11.97 222 ASP A O 1
ATOM 1571 N N . LEU A 1 209 ? 82.164 22.958 0.019 1.00 12.06 223 LEU A N 1
ATOM 1572 C CA . LEU A 1 209 ? 81.863 23.250 -1.378 1.00 12.42 223 LEU A CA 1
ATOM 1573 C C . LEU A 1 209 ? 83.139 23.586 -2.160 1.00 12.35 223 LEU A C 1
ATOM 1574 O O . LEU A 1 209 ? 83.510 24.756 -2.303 1.00 12.09 223 LEU A O 1
ATOM 1579 N N . ALA A 1 210 ? 83.778 22.561 -2.712 1.00 12.62 224 ALA A N 1
ATOM 1580 C CA . ALA A 1 210 ? 85.024 22.737 -3.448 1.00 13.01 224 ALA A CA 1
ATOM 1581 C C . ALA A 1 210 ? 84.951 22.523 -4.953 1.00 13.09 224 ALA A C 1
ATOM 1582 O O . ALA A 1 210 ? 85.896 22.870 -5.670 1.00 12.64 224 ALA A O 1
ATOM 1584 N N . TYR A 1 211 ? 83.837 21.982 -5.439 1.00 13.19 225 TYR A N 1
ATOM 1585 C CA . TYR A 1 211 ? 83.699 21.710 -6.867 1.00 13.18 225 TYR A CA 1
ATOM 1586 C C . TYR A 1 211 ? 82.496 22.338 -7.559 1.00 12.96 225 TYR A C 1
ATOM 1587 O O . TYR A 1 211 ? 82.003 21.780 -8.539 1.00 13.24 225 TYR A O 1
ATOM 1596 N N . GLN A 1 212 ? 82.048 23.504 -7.106 1.00 12.64 226 GLN A N 1
ATOM 1597 C CA . GLN A 1 212 ? 80.886 24.132 -7.729 1.00 13.24 226 GLN A CA 1
ATOM 1598 C C . GLN A 1 212 ? 81.171 24.475 -9.186 1.00 13.63 226 GLN A C 1
ATOM 1599 O O . GLN A 1 212 ? 81.994 25.337 -9.486 1.00 14.07 226 GLN A O 1
ATOM 1605 N N . GLY A 1 213 ? 80.498 23.768 -10.085 1.00 14.05 227 GLY A N 1
ATOM 1606 C CA . GLY A 1 213 ? 80.680 23.990 -11.504 1.00 14.54 227 GLY A CA 1
ATOM 1607 C C . GLY A 1 213 ? 81.135 22.744 -12.243 1.00 15.54 227 GLY A C 1
ATOM 1608 O O . GLY A 1 213 ? 81.071 22.716 -13.475 1.00 16.40 227 GLY A O 1
ATOM 1609 N N . PHE A 1 214 ? 81.562 21.712 -11.508 1.00 15.37 228 PHE A N 1
ATOM 1610 C CA . PHE A 1 214 ? 82.041 20.465 -12.115 1.00 15.96 228 PHE A CA 1
ATOM 1611 C C . PHE A 1 214 ? 80.991 19.363 -12.209 1.00 16.60 228 PHE A C 1
ATOM 1612 O O . PHE A 1 214 ? 81.184 18.373 -12.920 1.00 16.36 228 PHE A O 1
ATOM 1620 N N . GLY A 1 215 ? 79.897 19.525 -11.469 1.00 17.06 229 GLY A N 1
ATOM 1621 C CA . GLY A 1 215 ? 78.830 18.541 -11.478 1.00 17.66 229 GLY A CA 1
ATOM 1622 C C . GLY A 1 215 ? 77.879 18.706 -12.642 1.00 18.36 229 GLY A C 1
ATOM 1623 O O . GLY A 1 215 ? 78.146 18.232 -13.741 1.00 18.25 229 GLY A O 1
ATOM 1624 N N . ASP A 1 216 ? 76.752 19.360 -12.396 1.00 19.24 230 ASP A N 1
ATOM 1625 C CA . ASP A 1 216 ? 75.764 19.587 -13.439 1.00 20.66 230 ASP A CA 1
ATOM 1626 C C . ASP A 1 216 ? 75.745 21.032 -13.932 1.00 21.12 230 ASP A C 1
ATOM 1627 O O . ASP A 1 216 ? 75.133 21.338 -14.953 1.00 21.90 230 ASP A O 1
ATOM 1632 N N . GLY A 1 217 ? 76.419 21.914 -13.200 1.00 20.81 231 GLY A N 1
ATOM 1633 C CA . GLY A 1 217 ? 76.471 23.315 -13.575 1.00 20.19 231 GLY A CA 1
ATOM 1634 C C . GLY A 1 217 ? 76.619 24.152 -12.323 1.00 20.09 231 GLY A C 1
ATOM 1635 O O . GLY A 1 217 ? 76.447 23.636 -11.223 1.00 20.07 231 GLY A O 1
ATOM 1636 N N . LEU A 1 218 ? 76.933 25.433 -12.476 1.00 19.90 233 LEU A N 1
ATOM 1637 C CA . LEU A 1 218 ? 77.109 26.312 -11.323 1.00 20.07 233 LEU A CA 1
ATOM 1638 C C . LEU A 1 218 ? 75.920 26.399 -10.367 1.00 20.47 233 LEU A C 1
ATOM 1639 O O . LEU A 1 218 ? 76.046 26.065 -9.188 1.00 20.34 233 LEU A O 1
ATOM 1644 N N . GLU A 1 219 ? 74.776 26.856 -10.873 1.00 21.45 234 GLU A N 1
ATOM 1645 C CA . GLU A 1 219 ? 73.565 26.993 -10.063 1.00 21.61 234 GLU A CA 1
ATOM 1646 C C . GLU A 1 219 ? 73.091 25.640 -9.552 1.00 20.56 234 GLU A C 1
ATOM 1647 O O . GLU A 1 219 ? 72.769 25.476 -8.376 1.00 20.42 234 GLU A O 1
ATOM 1653 N N . GLU A 1 220 ? 73.092 24.666 -10.447 1.00 20.03 235 GLU A N 1
ATOM 1654 C CA . GLU A 1 220 ? 72.660 23.316 -10.137 1.00 20.08 235 GLU A CA 1
ATOM 1655 C C . GLU A 1 220 ? 73.472 22.705 -9.000 1.00 19.55 235 GLU A C 1
ATOM 1656 O O . GLU A 1 220 ? 72.912 22.049 -8.118 1.00 19.58 235 GLU A O 1
ATOM 1662 N N . ASP A 1 221 ? 74.788 22.924 -9.023 1.00 18.36 236 ASP A N 1
ATOM 1663 C CA . ASP A 1 221 ? 75.678 22.387 -7.993 1.00 16.49 236 ASP A CA 1
ATOM 1664 C C . ASP A 1 221 ? 75.489 23.017 -6.615 1.00 15.52 236 ASP A C 1
ATOM 1665 O O . ASP A 1 221 ? 75.870 22.430 -5.606 1.00 14.83 236 ASP A O 1
ATOM 1670 N N . ALA A 1 222 ? 74.925 24.221 -6.582 1.00 14.81 237 ALA A N 1
ATOM 1671 C CA . ALA A 1 222 ? 74.675 24.928 -5.325 1.00 14.66 237 ALA A CA 1
ATOM 1672 C C . ALA A 1 222 ? 73.260 24.659 -4.784 1.00 14.47 237 ALA A C 1
ATOM 1673 O O . ALA A 1 222 ? 72.905 25.110 -3.689 1.00 13.74 237 ALA A O 1
ATOM 1675 N N . ALA A 1 223 ? 72.475 23.894 -5.540 1.00 14.52 238 ALA A N 1
ATOM 1676 C CA . ALA A 1 223 ? 71.105 23.556 -5.161 1.00 14.42 238 ALA A CA 1
ATOM 1677 C C . ALA A 1 223 ? 70.987 22.999 -3.738 1.00 14.99 238 ALA A C 1
ATOM 1678 O O . ALA A 1 223 ? 70.296 23.579 -2.896 1.00 14.71 238 ALA A O 1
ATOM 1680 N N . GLY A 1 224 ? 71.685 21.899 -3.466 1.00 15.43 239 GLY A N 1
ATOM 1681 C CA . GLY A 1 224 ? 71.636 21.288 -2.147 1.00 15.75 239 GLY A CA 1
ATOM 1682 C C . GLY A 1 224 ? 72.066 22.215 -1.026 1.00 16.20 239 GLY A C 1
ATOM 1683 O O . GLY A 1 224 ? 71.479 22.213 0.059 1.00 15.71 239 GLY A O 1
ATOM 1684 N N . THR A 1 225 ? 73.068 23.040 -1.308 1.00 16.68 240 THR A N 1
ATOM 1685 C CA . THR A 1 225 ? 73.600 23.984 -0.336 1.00 17.09 240 THR A CA 1
ATOM 1686 C C . THR A 1 225 ? 72.564 25.060 -0.027 1.00 17.46 240 THR A C 1
ATOM 1687 O O . THR A 1 225 ? 72.367 25.436 1.136 1.00 17.58 240 THR A O 1
ATOM 1691 N N . ARG A 1 226 ? 71.896 25.541 -1.073 1.00 17.64 241 ARG A N 1
ATOM 1692 C CA . ARG A 1 226 ? 70.881 26.580 -0.939 1.00 17.44 241 ARG A CA 1
ATOM 1693 C C . ARG A 1 226 ? 69.643 26.100 -0.202 1.00 17.03 241 ARG A C 1
ATOM 1694 O O . ARG A 1 226 ? 68.990 26.878 0.479 1.00 17.19 241 ARG A O 1
ATOM 1702 N N . LEU A 1 227 ? 69.343 24.810 -0.308 1.00 17.20 242 LEU A N 1
ATOM 1703 C CA . LEU A 1 227 ? 68.191 24.236 0.378 1.00 17.57 242 LEU A CA 1
ATOM 1704 C C . LEU A 1 227 ? 68.493 24.251 1.879 1.00 18.81 242 LEU A C 1
ATOM 1705 O O . LEU A 1 227 ? 67.687 24.714 2.689 1.00 19.23 242 LEU A O 1
ATOM 1710 N N . ILE A 1 228 ? 69.680 23.777 2.239 1.00 20.01 243 ILE A N 1
ATOM 1711 C CA . ILE A 1 228 ? 70.116 23.749 3.634 1.00 20.60 243 ILE A CA 1
ATOM 1712 C C . ILE A 1 228 ? 70.078 25.163 4.245 1.00 21.19 243 ILE A C 1
ATOM 1713 O O . ILE A 1 228 ? 69.583 25.358 5.358 1.00 21.36 243 ILE A O 1
ATOM 1718 N N . ALA A 1 229 ? 70.562 26.142 3.487 1.00 21.83 244 ALA A N 1
ATOM 1719 C CA . ALA A 1 229 ? 70.602 27.531 3.926 1.00 23.00 244 ALA A CA 1
ATOM 1720 C C . ALA A 1 229 ? 69.208 28.109 4.180 1.00 23.96 244 ALA A C 1
ATOM 1721 O O . ALA A 1 229 ? 69.050 29.044 4.976 1.00 24.20 244 ALA A O 1
ATOM 1723 N N . SER A 1 230 ? 68.210 27.580 3.476 1.00 24.75 245 SER A N 1
ATOM 1724 C CA . SER A 1 230 ? 66.829 28.032 3.638 1.00 25.55 245 SER A CA 1
ATOM 1725 C C . SER A 1 230 ? 66.136 27.399 4.850 1.00 25.81 245 SER A C 1
ATOM 1726 O O . SER A 1 230 ? 65.415 28.072 5.582 1.00 26.02 245 SER A O 1
ATOM 1729 N N . ARG A 1 231 ? 66.359 26.107 5.058 1.00 25.96 246 ARG A N 1
ATOM 1730 C CA . ARG A 1 231 ? 65.723 25.386 6.158 1.00 26.18 246 ARG A CA 1
ATOM 1731 C C . ARG A 1 231 ? 66.384 25.557 7.527 1.00 26.71 246 ARG A C 1
ATOM 1732 O O . ARG A 1 231 ? 65.697 25.608 8.555 1.00 27.12 246 ARG A O 1
ATOM 1740 N N . ILE A 1 232 ? 67.716 25.563 7.543 1.00 26.58 247 ILE A N 1
ATOM 1741 C CA . ILE A 1 232 ? 68.476 25.683 8.782 1.00 26.38 247 ILE A CA 1
ATOM 1742 C C . ILE A 1 232 ? 68.948 27.122 9.021 1.00 26.44 247 ILE A C 1
ATOM 1743 O O . ILE A 1 232 ? 69.404 27.802 8.096 1.00 26.64 247 ILE A O 1
ATOM 1748 N N . PRO A 1 233 ? 68.807 27.616 10.263 1.00 26.45 248 PRO A N 1
ATOM 1749 C CA . PRO A 1 233 ? 69.212 28.979 10.629 1.00 26.47 248 PRO A CA 1
ATOM 1750 C C . PRO A 1 233 ? 70.724 29.224 10.710 1.00 25.94 248 PRO A C 1
ATOM 1751 O O . PRO A 1 233 ? 71.191 30.305 10.358 1.00 26.48 248 PRO A O 1
ATOM 1755 N N . GLU A 1 234 ? 71.477 28.241 11.204 1.00 25.11 249 GLU A N 1
ATOM 1756 C CA . GLU A 1 234 ? 72.934 28.374 11.317 1.00 24.20 249 GLU A CA 1
ATOM 1757 C C . GLU A 1 234 ? 73.594 27.386 10.379 1.00 22.97 249 GLU A C 1
ATOM 1758 O O . GLU A 1 234 ? 73.383 26.179 10.495 1.00 23.05 249 GLU A O 1
ATOM 1764 N N . VAL A 1 235 ? 74.364 27.898 9.427 1.00 21.82 250 VAL A N 1
ATOM 1765 C CA . VAL A 1 235 ? 75.039 27.052 8.446 1.00 20.24 250 VAL A CA 1
ATOM 1766 C C . VAL A 1 235 ? 76.449 27.577 8.199 1.00 19.26 250 VAL A C 1
ATOM 1767 O O . VAL A 1 235 ? 76.657 28.787 8.110 1.00 19.17 250 VAL A O 1
ATOM 1771 N N . LEU A 1 236 ? 77.411 26.665 8.122 1.00 18.08 251 LEU A N 1
ATOM 1772 C CA . LEU A 1 236 ? 78.806 27.020 7.881 1.00 16.87 251 LEU A CA 1
ATOM 1773 C C . LEU A 1 236 ? 79.190 26.469 6.511 1.00 15.96 251 LEU A C 1
ATOM 1774 O O . LEU A 1 236 ? 79.026 25.277 6.263 1.00 15.43 251 LEU A O 1
ATOM 1779 N N . ILE A 1 237 ? 79.672 27.326 5.615 1.00 14.68 252 ILE A N 1
ATOM 1780 C CA . ILE A 1 237 ? 80.060 26.881 4.274 1.00 14.49 252 ILE A CA 1
ATOM 1781 C C . ILE A 1 237 ? 81.538 27.146 3.964 1.00 14.08 252 ILE A C 1
ATOM 1782 O O . ILE A 1 237 ? 81.986 28.290 3.985 1.00 14.09 252 ILE A O 1
ATOM 1787 N N . ALA A 1 238 ? 82.283 26.088 3.666 1.00 14.10 253 ALA A N 1
ATOM 1788 C CA . ALA A 1 238 ? 83.708 26.202 3.327 1.00 13.59 253 ALA A CA 1
ATOM 1789 C C . ALA A 1 238 ? 83.866 26.094 1.807 1.00 12.83 253 ALA A C 1
ATOM 1790 O O . ALA A 1 238 ? 83.797 25.001 1.244 1.00 12.59 253 ALA A O 1
ATOM 1792 N N . ALA A 1 239 ? 84.066 27.228 1.147 1.00 12.86 254 ALA A N 1
ATOM 1793 C CA . ALA A 1 239 ? 84.208 27.262 -0.309 1.00 13.83 254 ALA A CA 1
ATOM 1794 C C . ALA A 1 239 ? 85.654 27.334 -0.809 1.00 14.65 254 ALA A C 1
ATOM 1795 O O . ALA A 1 239 ? 86.518 27.942 -0.171 1.00 14.20 254 ALA A O 1
ATOM 1797 N N . SER A 1 240 ? 85.890 26.747 -1.979 1.00 15.20 255 SER A N 1
ATOM 1798 C CA . SER A 1 240 ? 87.207 26.725 -2.602 1.00 15.64 255 SER A CA 1
ATOM 1799 C C . SER A 1 240 ? 87.149 27.269 -4.031 1.00 16.04 255 SER A C 1
ATOM 1800 O O . SER A 1 240 ? 86.214 26.973 -4.785 1.00 16.21 255 SER A O 1
ATOM 1803 N N . CYS A 1 241 ? 88.156 28.057 -4.395 1.00 15.91 256 CYS A N 1
ATOM 1804 C CA . CYS A 1 241 ? 88.246 28.624 -5.736 1.00 15.63 256 CYS A CA 1
ATOM 1805 C C . CYS A 1 241 ? 89.355 27.939 -6.531 1.00 14.85 256 CYS A C 1
ATOM 1806 O O . CYS A 1 241 ? 89.531 28.199 -7.726 1.00 14.62 256 CYS A O 1
ATOM 1809 N N . SER A 1 242 ? 90.085 27.049 -5.862 1.00 14.24 257 SER A N 1
ATOM 1810 C CA . SER A 1 242 ? 91.195 26.317 -6.461 1.00 13.14 257 SER A CA 1
ATOM 1811 C C . SER A 1 242 ? 90.871 25.611 -7.766 1.00 12.85 257 SER A C 1
ATOM 1812 O O . SER A 1 242 ? 91.556 25.831 -8.768 1.00 12.60 257 SER A O 1
ATOM 1815 N N . LYS A 1 243 ? 89.832 24.777 -7.762 1.00 12.54 258 LYS A N 1
ATOM 1816 C CA . LYS A 1 243 ? 89.469 24.010 -8.949 1.00 12.82 258 LYS A CA 1
ATOM 1817 C C . LYS A 1 243 ? 88.598 24.689 -10.003 1.00 13.60 258 LYS A C 1
ATOM 1818 O O . LYS A 1 243 ? 88.978 24.716 -11.175 1.00 13.18 258 LYS A O 1
ATOM 1824 N N . ASN A 1 244 ? 87.447 25.239 -9.610 1.00 14.67 259 ASN A N 1
ATOM 1825 C CA . ASN A 1 244 ? 86.566 25.895 -10.584 1.00 15.32 259 ASN A CA 1
ATOM 1826 C C . ASN A 1 244 ? 87.130 27.184 -11.174 1.00 15.74 259 ASN A C 1
ATOM 1827 O O . ASN A 1 244 ? 86.572 27.730 -12.124 1.00 16.42 259 ASN A O 1
ATOM 1832 N N . PHE A 1 245 ? 88.225 27.679 -10.601 1.00 15.95 260 PHE A N 1
ATOM 1833 C CA . PHE A 1 245 ? 88.885 28.873 -11.112 1.00 15.72 260 PHE A CA 1
ATOM 1834 C C . PHE A 1 245 ? 90.282 28.499 -11.595 1.00 15.57 260 PHE A C 1
ATOM 1835 O O . PHE A 1 245 ? 90.947 29.289 -12.263 1.00 16.65 260 PHE A O 1
ATOM 1843 N N . GLY A 1 246 ? 90.725 27.292 -11.257 1.00 14.61 261 GLY A N 1
ATOM 1844 C CA . GLY A 1 246 ? 92.034 26.828 -11.680 1.00 14.70 261 GLY A CA 1
ATOM 1845 C C . GLY A 1 246 ? 93.195 27.611 -11.092 1.00 14.44 261 GLY A C 1
ATOM 1846 O O . GLY A 1 246 ? 94.223 27.780 -11.732 1.00 14.09 261 GLY A O 1
ATOM 1847 N N . ILE A 1 247 ? 93.031 28.082 -9.862 1.00 14.61 262 ILE A N 1
ATOM 1848 C CA . ILE A 1 247 ? 94.074 28.847 -9.185 1.00 14.74 262 ILE A CA 1
ATOM 1849 C C . ILE A 1 247 ? 94.506 28.103 -7.911 1.00 14.92 262 ILE A C 1
ATOM 1850 O O . ILE A 1 247 ? 94.645 28.687 -6.834 1.00 15.01 262 ILE A O 1
ATOM 1855 N N . TYR A 1 248 ? 94.758 26.810 -8.072 1.00 14.56 263 TYR A N 1
ATOM 1856 C CA . TYR A 1 248 ? 95.150 25.928 -6.981 1.00 14.37 263 TYR A CA 1
ATOM 1857 C C . TYR A 1 248 ? 96.204 26.509 -6.034 1.00 14.80 263 TYR A C 1
ATOM 1858 O O . TYR A 1 248 ? 95.974 26.606 -4.828 1.00 14.73 263 TYR A O 1
ATOM 1867 N N . ARG A 1 249 ? 97.344 26.905 -6.596 1.00 14.62 264 ARG A N 1
ATOM 1868 C CA . ARG A 1 249 ? 98.469 27.447 -5.830 1.00 14.38 264 ARG A CA 1
ATOM 1869 C C . ARG A 1 249 ? 98.293 28.835 -5.211 1.00 13.92 264 ARG A C 1
ATOM 1870 O O . ARG A 1 249 ? 99.029 29.203 -4.288 1.00 14.25 264 ARG A O 1
ATOM 1878 N N . GLU A 1 250 ? 97.342 29.614 -5.707 1.00 12.95 265 GLU A N 1
ATOM 1879 C CA . GLU A 1 250 ? 97.134 30.945 -5.157 1.00 13.38 265 GLU A CA 1
ATOM 1880 C C . GLU A 1 250 ? 96.517 30.898 -3.756 1.00 13.58 265 GLU A C 1
ATOM 1881 O O . GLU A 1 250 ? 96.651 31.847 -2.981 1.00 13.46 265 GLU A O 1
ATOM 1887 N N . ARG A 1 251 ? 95.871 29.780 -3.434 1.00 13.86 266 ARG A N 1
ATOM 1888 C CA . ARG A 1 251 ? 95.234 29.557 -2.132 1.00 14.28 266 ARG A CA 1
ATOM 1889 C C . ARG A 1 251 ? 94.065 30.500 -1.853 1.00 14.56 266 ARG A C 1
ATOM 1890 O O . ARG A 1 251 ? 94.123 31.324 -0.941 1.00 13.84 266 ARG A O 1
ATOM 1898 N N . THR A 1 252 ? 92.983 30.325 -2.609 1.00 15.45 267 THR A N 1
ATOM 1899 C CA . THR A 1 252 ? 91.794 31.157 -2.462 1.00 16.28 267 THR A CA 1
ATOM 1900 C C . THR A 1 252 ? 90.559 30.359 -2.006 1.00 16.39 267 THR A C 1
ATOM 1901 O O . THR A 1 252 ? 90.076 29.468 -2.713 1.00 15.20 267 THR A O 1
ATOM 1905 N N . GLY A 1 253 ? 90.071 30.689 -0.815 1.00 17.01 268 GLY A N 1
ATOM 1906 C CA . GLY A 1 253 ? 88.910 30.018 -0.254 1.00 18.17 268 GLY A CA 1
ATOM 1907 C C . GLY A 1 253 ? 87.999 31.006 0.446 1.00 18.65 268 GLY A C 1
ATOM 1908 O O . GLY A 1 253 ? 88.338 32.185 0.544 1.00 18.73 268 GLY A O 1
ATOM 1909 N N . CYS A 1 254 ? 86.896 30.521 1.010 1.00 19.43 269 CYS A N 1
ATOM 1910 C CA . CYS A 1 254 ? 85.927 31.397 1.663 1.00 20.06 269 CYS A CA 1
ATOM 1911 C C . CYS A 1 254 ? 85.101 30.674 2.741 1.00 19.51 269 CYS A C 1
ATOM 1912 O O . CYS A 1 254 ? 84.635 29.554 2.515 1.00 19.20 269 CYS A O 1
ATOM 1915 N N . LEU A 1 255 ? 84.944 31.298 3.910 1.00 18.54 270 LEU A N 1
ATOM 1916 C CA . LEU A 1 255 ? 84.154 30.714 4.994 1.00 18.01 270 LEU A CA 1
ATOM 1917 C C . LEU A 1 255 ? 82.946 31.606 5.218 1.00 17.66 270 LEU A C 1
ATOM 1918 O O . LEU A 1 255 ? 83.094 32.771 5.593 1.00 18.09 270 LEU A O 1
ATOM 1923 N N . LEU A 1 256 ? 81.760 31.048 5.003 1.00 16.95 271 LEU A N 1
ATOM 1924 C CA . LEU A 1 256 ? 80.507 31.778 5.185 1.00 16.21 271 LEU A CA 1
ATOM 1925 C C . LEU A 1 256 ? 79.790 31.257 6.418 1.00 15.97 271 LEU A C 1
ATOM 1926 O O . LEU A 1 256 ? 79.567 30.052 6.551 1.00 15.55 271 LEU A O 1
ATOM 1931 N N . ALA A 1 257 ? 79.487 32.157 7.343 1.00 16.31 272 ALA A N 1
ATOM 1932 C CA . ALA A 1 257 ? 78.767 31.802 8.554 1.00 17.35 272 ALA A CA 1
ATOM 1933 C C . ALA A 1 257 ? 77.349 32.380 8.447 1.00 18.22 272 ALA A C 1
ATOM 1934 O O . ALA A 1 257 ? 77.154 33.598 8.494 1.00 17.12 272 ALA A O 1
ATOM 1936 N N . LEU A 1 258 ? 76.380 31.510 8.201 1.00 19.23 273 LEU A N 1
ATOM 1937 C CA . LEU A 1 258 ? 74.989 31.928 8.101 1.00 21.20 273 LEU A CA 1
ATOM 1938 C C . LEU A 1 258 ? 74.459 31.880 9.530 1.00 22.24 273 LEU A C 1
ATOM 1939 O O . LEU A 1 258 ? 74.545 30.841 10.189 1.00 22.82 273 LEU A O 1
ATOM 1944 N N . CYS A 1 259 ? 73.987 33.019 10.028 1.00 23.50 274 CYS A N 1
ATOM 1945 C CA . CYS A 1 259 ? 73.498 33.115 11.397 1.00 24.75 274 CYS A CA 1
ATOM 1946 C C . CYS A 1 259 ? 71.998 33.390 11.503 1.00 25.89 274 CYS A C 1
ATOM 1947 O O . CYS A 1 259 ? 71.375 33.877 10.557 1.00 26.06 274 CYS A O 1
ATOM 1950 N N . ALA A 1 260 ? 71.431 33.089 12.670 1.00 26.72 275 ALA A N 1
ATOM 1951 C CA . ALA A 1 260 ? 70.010 33.303 12.925 1.00 28.78 275 ALA A CA 1
ATOM 1952 C C . ALA A 1 260 ? 69.618 34.776 13.125 1.00 30.02 275 ALA A C 1
ATOM 1953 O O . ALA A 1 260 ? 68.444 35.132 13.005 1.00 30.43 275 ALA A O 1
ATOM 1955 N N . ASP A 1 261 ? 70.592 35.630 13.423 1.00 30.80 276 ASP A N 1
ATOM 1956 C CA . ASP A 1 261 ? 70.314 37.045 13.641 1.00 31.28 276 ASP A CA 1
ATOM 1957 C C . ASP A 1 261 ? 71.550 37.922 13.481 1.00 31.47 276 ASP A C 1
ATOM 1958 O O . ASP A 1 261 ? 72.680 37.447 13.596 1.00 31.58 276 ASP A O 1
ATOM 1963 N N . ALA A 1 262 ? 71.315 39.211 13.255 1.00 31.39 277 ALA A N 1
ATOM 1964 C CA . ALA A 1 262 ? 72.381 40.193 13.067 1.00 31.46 277 ALA A CA 1
ATOM 1965 C C . ALA A 1 262 ? 73.375 40.267 14.223 1.00 31.31 277 ALA A C 1
ATOM 1966 O O . ALA A 1 262 ? 74.575 40.397 14.004 1.00 31.42 277 ALA A O 1
ATOM 1968 N N . ALA A 1 263 ? 72.876 40.206 15.453 1.00 31.49 278 ALA A N 1
ATOM 1969 C CA . ALA A 1 263 ? 73.741 40.260 16.628 1.00 31.87 278 ALA A CA 1
ATOM 1970 C C . ALA A 1 263 ? 74.723 39.087 16.608 1.00 32.52 278 ALA A C 1
ATOM 1971 O O . ALA A 1 263 ? 75.917 39.259 16.858 1.00 32.65 278 ALA A O 1
ATOM 1973 N N . THR A 1 264 ? 74.215 37.906 16.264 1.00 33.15 279 THR A N 1
ATOM 1974 C CA . THR A 1 264 ? 75.025 36.695 16.196 1.00 33.48 279 THR A CA 1
ATOM 1975 C C . THR A 1 264 ? 75.998 36.777 15.023 1.00 33.48 279 THR A C 1
ATOM 1976 O O . THR A 1 264 ? 77.080 36.187 15.064 1.00 33.74 279 THR A O 1
ATOM 1980 N N . ARG A 1 265 ? 75.609 37.504 13.977 1.00 33.31 280 ARG A N 1
ATOM 1981 C CA . ARG A 1 265 ? 76.468 37.667 12.810 1.00 33.74 280 ARG A CA 1
ATOM 1982 C C . ARG A 1 265 ? 77.684 38.516 13.196 1.00 33.59 280 ARG A C 1
ATOM 1983 O O . ARG A 1 265 ? 78.808 38.215 12.798 1.00 33.18 280 ARG A O 1
ATOM 1991 N N . GLU A 1 266 ? 77.454 39.559 13.992 1.00 33.40 281 GLU A N 1
ATOM 1992 C CA . GLU A 1 266 ? 78.530 40.434 14.442 1.00 33.42 281 GLU A CA 1
ATOM 1993 C C . GLU A 1 266 ? 79.544 39.649 15.259 1.00 32.98 281 GLU A C 1
ATOM 1994 O O . GLU A 1 266 ? 80.756 39.855 15.131 1.00 33.03 281 GLU A O 1
ATOM 2000 N N . LEU A 1 267 ? 79.043 38.766 16.118 1.00 31.96 282 LEU A N 1
ATOM 2001 C CA . LEU A 1 267 ? 79.904 37.934 16.948 1.00 30.84 282 LEU A CA 1
ATOM 2002 C C . LEU A 1 267 ? 80.718 36.978 16.083 1.00 30.08 282 LEU A C 1
ATOM 2003 O O . LEU A 1 267 ? 81.930 36.829 16.282 1.00 30.28 282 LEU A O 1
ATOM 2008 N N . ALA A 1 268 ? 80.056 36.338 15.122 1.00 28.57 283 ALA A N 1
ATOM 2009 C CA . ALA A 1 268 ? 80.723 35.403 14.224 1.00 27.62 283 ALA A CA 1
ATOM 2010 C C . ALA A 1 268 ? 81.781 36.115 13.384 1.00 26.93 283 ALA A C 1
ATOM 2011 O O . ALA A 1 268 ? 82.908 35.642 13.268 1.00 26.83 283 ALA A O 1
ATOM 2013 N N . GLN A 1 269 ? 81.430 37.276 12.842 1.00 26.10 284 GLN A N 1
ATOM 2014 C CA . GLN A 1 269 ? 82.351 38.052 12.016 1.00 25.55 284 GLN A CA 1
ATOM 2015 C C . GLN A 1 269 ? 83.578 38.490 12.806 1.00 24.66 284 GLN A C 1
ATOM 2016 O O . GLN A 1 269 ? 84.698 38.445 12.299 1.00 24.95 284 GLN A O 1
ATOM 2022 N N . GLY A 1 270 ? 83.361 38.915 14.044 1.00 23.79 285 GLY A N 1
ATOM 2023 C CA . GLY A 1 270 ? 84.458 39.344 14.885 1.00 22.70 285 GLY A CA 1
ATOM 2024 C C . GLY A 1 270 ? 85.363 38.180 15.223 1.00 22.21 285 GLY A C 1
ATOM 2025 O O . GLY A 1 270 ? 86.584 38.293 15.120 1.00 22.35 285 GLY A O 1
ATOM 2026 N N . ALA A 1 271 ? 84.768 37.049 15.590 1.00 21.55 286 ALA A N 1
ATOM 2027 C CA . ALA A 1 271 ? 85.535 35.855 15.946 1.00 21.37 286 ALA A CA 1
ATOM 2028 C C . ALA A 1 271 ? 86.311 35.287 14.755 1.00 20.70 286 ALA A C 1
ATOM 2029 O O . ALA A 1 271 ? 87.358 34.675 14.927 1.00 20.59 286 ALA A O 1
ATOM 2031 N N . MET A 1 272 ? 85.790 35.492 13.552 1.00 20.45 287 MET A N 1
ATOM 2032 C CA . MET A 1 272 ? 86.451 35.023 12.343 1.00 20.37 287 MET A CA 1
ATOM 2033 C C . MET A 1 272 ? 87.660 35.904 12.052 1.00 20.19 287 MET A C 1
ATOM 2034 O O . MET A 1 272 ? 88.751 35.396 11.807 1.00 20.96 287 MET A O 1
ATOM 2039 N N . ALA A 1 273 ? 87.475 37.221 12.108 1.00 19.11 288 ALA A N 1
ATOM 2040 C CA . ALA A 1 273 ? 88.568 38.160 11.859 1.00 19.00 288 ALA A CA 1
ATOM 2041 C C . ALA A 1 273 ? 89.686 37.892 12.869 1.00 19.12 288 ALA A C 1
ATOM 2042 O O . ALA A 1 273 ? 90.869 37.898 12.525 1.00 19.35 288 ALA A O 1
ATOM 2044 N N . PHE A 1 274 ? 89.285 37.624 14.110 1.00 18.92 289 PHE A N 1
ATOM 2045 C CA . PHE A 1 274 ? 90.197 37.309 15.204 1.00 18.19 289 PHE A CA 1
ATOM 2046 C C . PHE A 1 274 ? 90.985 36.040 14.873 1.00 18.39 289 PHE A C 1
ATOM 2047 O O . PHE A 1 274 ? 92.196 35.993 15.069 1.00 18.34 289 PHE A O 1
ATOM 2055 N N . LEU A 1 275 ? 90.294 35.027 14.354 1.00 18.74 290 LEU A N 1
ATOM 2056 C CA . LEU A 1 275 ? 90.911 33.750 13.987 1.00 18.23 290 LEU A CA 1
ATOM 2057 C C . LEU A 1 275 ? 91.962 33.923 12.877 1.00 18.72 290 LEU A C 1
ATOM 2058 O O . LEU A 1 275 ? 93.053 33.349 12.949 1.00 18.36 290 LEU A O 1
ATOM 2063 N N . ASN A 1 276 ? 91.645 34.723 11.862 1.00 18.78 291 ASN A N 1
ATOM 2064 C CA . ASN A 1 276 ? 92.598 34.990 10.788 1.00 19.18 291 ASN A CA 1
ATOM 2065 C C . ASN A 1 276 ? 93.820 35.672 11.403 1.00 20.12 291 ASN A C 1
ATOM 2066 O O . ASN A 1 276 ? 94.964 35.300 11.134 1.00 21.06 291 ASN A O 1
ATOM 2071 N N . ARG A 1 277 ? 93.557 36.640 12.274 1.00 20.48 292 ARG A N 1
ATOM 2072 C CA . ARG A 1 277 ? 94.597 37.407 12.948 1.00 20.80 292 ARG A CA 1
ATOM 2073 C C . ARG A 1 277 ? 95.562 36.560 13.782 1.00 19.82 292 ARG A C 1
ATOM 2074 O O . ARG A 1 277 ? 96.775 36.791 13.762 1.00 19.56 292 ARG A O 1
ATOM 2082 N N . GLN A 1 278 ? 95.028 35.572 14.495 1.00 19.02 293 GLN A N 1
ATOM 2083 C CA . GLN A 1 278 ? 95.845 34.710 15.345 1.00 18.03 293 GLN A CA 1
ATOM 2084 C C . GLN A 1 278 ? 96.548 33.579 14.597 1.00 17.37 293 GLN A C 1
ATOM 2085 O O . GLN A 1 278 ? 97.282 32.791 15.198 1.00 17.49 293 GLN A O 1
ATOM 2091 N N . THR A 1 279 ? 96.328 33.488 13.292 1.00 16.46 294 THR A N 1
ATOM 2092 C CA . THR A 1 279 ? 96.972 32.445 12.512 1.00 16.16 294 THR A CA 1
ATOM 2093 C C . THR A 1 279 ? 98.035 33.009 11.574 1.00 16.00 294 THR A C 1
ATOM 2094 O O . THR A 1 279 ? 99.149 32.494 11.512 1.00 16.02 294 THR A O 1
ATOM 2098 N N . TYR A 1 280 ? 97.694 34.084 10.869 1.00 15.90 295 TYR A N 1
ATOM 2099 C CA . TYR A 1 280 ? 98.599 34.695 9.904 1.00 16.22 295 TYR A CA 1
ATOM 2100 C C . TYR A 1 280 ? 98.267 36.160 9.623 1.00 16.62 295 TYR A C 1
ATOM 2101 O O . TYR A 1 280 ? 98.667 36.705 8.596 1.00 16.87 295 TYR A O 1
ATOM 2110 N N . SER A 1 281 ? 97.555 36.795 10.548 1.00 17.06 296 SER A N 1
ATOM 2111 C CA . SER A 1 281 ? 97.156 38.189 10.403 1.00 17.88 296 SER A CA 1
ATOM 2112 C C . SER A 1 281 ? 96.197 38.458 9.246 1.00 17.95 296 SER A C 1
ATOM 2113 O O . SER A 1 281 ? 94.998 38.582 9.465 1.00 19.69 296 SER A O 1
ATOM 2116 N N . PHE A 1 282 ? 96.716 38.543 8.026 1.00 17.52 297 PHE A N 1
ATOM 2117 C CA . PHE A 1 282 ? 95.896 38.842 6.851 1.00 16.50 297 PHE A CA 1
ATOM 2118 C C . PHE A 1 282 ? 95.905 37.691 5.867 1.00 16.11 297 PHE A C 1
ATOM 2119 O O . PHE A 1 282 ? 96.892 36.963 5.760 1.00 16.14 297 PHE A O 1
ATOM 2127 N N . PRO A 1 283 ? 94.789 37.498 5.145 1.00 15.54 298 PRO A N 1
ATOM 2128 C CA . PRO A 1 283 ? 94.709 36.418 4.162 1.00 15.50 298 PRO A CA 1
ATOM 2129 C C . PRO A 1 283 ? 95.336 36.839 2.818 1.00 15.35 298 PRO A C 1
ATOM 2130 O O . PRO A 1 283 ? 95.518 38.032 2.552 1.00 15.39 298 PRO A O 1
ATOM 2134 N N . PRO A 1 284 ? 95.717 35.861 1.979 1.00 15.03 299 PRO A N 1
ATOM 2135 C CA . PRO A 1 284 ? 96.329 36.097 0.669 1.00 14.83 299 PRO A CA 1
ATOM 2136 C C . PRO A 1 284 ? 95.405 36.910 -0.234 1.00 14.75 299 PRO A C 1
ATOM 2137 O O . PRO A 1 284 ? 94.267 36.505 -0.487 1.00 16.27 299 PRO A O 1
ATOM 2141 N N . PHE A 1 285 ? 95.935 37.996 -0.786 1.00 13.27 300 PHE A N 1
ATOM 2142 C CA . PHE A 1 285 ? 95.194 38.897 -1.658 1.00 12.39 300 PHE A CA 1
ATOM 2143 C C . PHE A 1 285 ? 95.115 38.558 -3.151 1.00 12.33 300 PHE A C 1
ATOM 2144 O O . PHE A 1 285 ? 94.058 38.661 -3.761 1.00 13.16 300 PHE A O 1
ATOM 2152 N N . HIS A 1 286 ? 96.235 38.198 -3.758 1.00 11.92 301 HIS A N 1
ATOM 2153 C CA . HIS A 1 286 ? 96.256 37.946 -5.195 1.00 11.07 301 HIS A CA 1
ATOM 2154 C C . HIS A 1 286 ? 95.167 37.095 -5.842 1.00 11.49 301 HIS A C 1
ATOM 2155 O O . HIS A 1 286 ? 94.586 37.515 -6.836 1.00 11.55 301 HIS A O 1
ATOM 2162 N N . GLY A 1 287 ? 94.957 35.881 -5.337 1.00 11.58 302 GLY A N 1
ATOM 2163 C CA . GLY A 1 287 ? 93.966 34.980 -5.901 1.00 11.43 302 GLY A CA 1
ATOM 2164 C C . GLY A 1 287 ? 92.540 35.449 -5.697 1.00 12.29 302 GLY A C 1
ATOM 2165 O O . GLY A 1 287 ? 91.684 35.258 -6.563 1.00 12.65 302 GLY A O 1
ATOM 2166 N N . ALA A 1 288 ? 92.279 36.039 -4.537 1.00 12.35 303 ALA A N 1
ATOM 2167 C CA . ALA A 1 288 ? 90.960 36.550 -4.213 1.00 12.50 303 ALA A CA 1
ATOM 2168 C C . ALA A 1 288 ? 90.640 37.687 -5.164 1.00 13.15 303 ALA A C 1
ATOM 2169 O O . ALA A 1 288 ? 89.527 37.769 -5.686 1.00 14.17 303 ALA A O 1
ATOM 2171 N N . LYS A 1 289 ? 91.620 38.548 -5.414 1.00 13.00 304 LYS A N 1
ATOM 2172 C CA . LYS A 1 289 ? 91.414 39.671 -6.318 1.00 13.40 304 LYS A CA 1
ATOM 2173 C C . LYS A 1 289 ? 91.172 39.194 -7.742 1.00 12.84 304 LYS A C 1
ATOM 2174 O O . LYS A 1 289 ? 90.472 39.850 -8.503 1.00 12.37 304 LYS A O 1
ATOM 2180 N N . ILE A 1 290 ? 91.760 38.064 -8.114 1.00 13.03 305 ILE A N 1
ATOM 2181 C CA . ILE A 1 290 ? 91.544 37.531 -9.452 1.00 14.02 305 ILE A CA 1
ATOM 2182 C C . ILE A 1 290 ? 90.072 37.137 -9.516 1.00 15.23 305 ILE A C 1
ATOM 2183 O O . ILE A 1 290 ? 89.362 37.517 -10.448 1.00 16.24 305 ILE A O 1
ATOM 2188 N N . VAL A 1 291 ? 89.619 36.405 -8.500 1.00 15.39 306 VAL A N 1
ATOM 2189 C CA . VAL A 1 291 ? 88.238 35.950 -8.418 1.00 16.06 306 VAL A CA 1
ATOM 2190 C C . VAL A 1 291 ? 87.223 37.101 -8.509 1.00 16.43 306 VAL A C 1
ATOM 2191 O O . VAL A 1 291 ? 86.401 37.133 -9.424 1.00 16.45 306 VAL A O 1
ATOM 2195 N N . SER A 1 292 ? 87.319 38.073 -7.609 1.00 17.07 307 SER A N 1
ATOM 2196 C CA . SER A 1 292 ? 86.387 39.191 -7.621 1.00 17.89 307 SER A CA 1
ATOM 2197 C C . SER A 1 292 ? 86.412 39.981 -8.925 1.00 18.84 307 SER A C 1
ATOM 2198 O O . SER A 1 292 ? 85.402 40.573 -9.308 1.00 19.48 307 SER A O 1
ATOM 2201 N N . THR A 1 293 ? 87.548 39.981 -9.616 1.00 19.17 308 THR A N 1
ATOM 2202 C CA . THR A 1 293 ? 87.660 40.693 -10.884 1.00 19.38 308 THR A CA 1
ATOM 2203 C C . THR A 1 293 ? 86.916 39.938 -11.981 1.00 19.71 308 THR A C 1
ATOM 2204 O O . THR A 1 293 ? 86.193 40.537 -12.771 1.00 20.42 308 THR A O 1
ATOM 2208 N N . VAL A 1 294 ? 87.086 38.621 -12.028 1.00 20.14 309 VAL A N 1
ATOM 2209 C CA . VAL A 1 294 ? 86.414 37.807 -13.041 1.00 20.28 309 VAL A CA 1
ATOM 2210 C C . VAL A 1 294 ? 84.894 37.866 -12.846 1.00 20.69 309 VAL A C 1
ATOM 2211 O O . VAL A 1 294 ? 84.138 38.028 -13.804 1.00 21.19 309 VAL A O 1
ATOM 2215 N N . LEU A 1 295 ? 84.468 37.775 -11.592 1.00 20.39 310 LEU A N 1
ATOM 2216 C CA . LEU A 1 295 ? 83.060 37.794 -11.225 1.00 20.23 310 LEU A CA 1
ATOM 2217 C C . LEU A 1 295 ? 82.357 39.136 -11.391 1.00 21.03 310 LEU A C 1
ATOM 2218 O O . LEU A 1 295 ? 81.185 39.182 -11.763 1.00 21.13 310 LEU A O 1
ATOM 2223 N N . THR A 1 296 ? 83.051 40.229 -11.096 1.00 22.57 311 THR A N 1
ATOM 2224 C CA . THR A 1 296 ? 82.435 41.548 -11.204 1.00 23.72 311 THR A CA 1
ATOM 2225 C C . THR A 1 296 ? 82.478 42.144 -12.607 1.00 24.69 311 THR A C 1
ATOM 2226 O O . THR A 1 296 ? 81.719 43.071 -12.912 1.00 25.53 311 THR A O 1
ATOM 2230 N N . THR A 1 297 ? 83.352 41.612 -13.456 1.00 25.47 312 THR A N 1
ATOM 2231 C CA . THR A 1 297 ? 83.486 42.073 -14.834 1.00 26.54 312 THR A CA 1
ATOM 2232 C C . THR A 1 297 ? 82.682 41.174 -15.769 1.00 27.42 312 THR A C 1
ATOM 2233 O O . THR A 1 297 ? 83.100 40.061 -16.091 1.00 27.25 312 THR A O 1
ATOM 2237 N N . PRO A 1 298 ? 81.556 41.690 -16.285 1.00 28.54 313 PRO A N 1
ATOM 2238 C CA . PRO A 1 298 ? 80.640 40.994 -17.192 1.00 29.07 313 PRO A CA 1
ATOM 2239 C C . PRO A 1 298 ? 81.335 40.153 -18.251 1.00 30.02 313 PRO A C 1
ATOM 2240 O O . PRO A 1 298 ? 81.134 38.943 -18.321 1.00 29.98 313 PRO A O 1
ATOM 2244 N N . GLU A 1 299 ? 82.186 40.799 -19.042 1.00 31.01 314 GLU A N 1
ATOM 2245 C CA . GLU A 1 299 ? 82.916 40.137 -20.120 1.00 32.01 314 GLU A CA 1
ATOM 2246 C C . GLU A 1 299 ? 83.727 38.938 -19.624 1.00 31.74 314 GLU A C 1
ATOM 2247 O O . GLU A 1 299 ? 83.753 37.880 -20.258 1.00 31.67 314 GLU A O 1
ATOM 2253 N N . LEU A 1 300 ? 84.377 39.111 -18.478 1.00 31.65 315 LEU A N 1
ATOM 2254 C CA . LEU A 1 300 ? 85.203 38.060 -17.889 1.00 31.12 315 LEU A CA 1
ATOM 2255 C C . LEU A 1 300 ? 84.368 36.910 -17.331 1.00 30.28 315 LEU A C 1
ATOM 2256 O O . LEU A 1 300 ? 84.579 35.754 -17.700 1.00 30.48 315 LEU A O 1
ATOM 2261 N N . ARG A 1 301 ? 83.405 37.233 -16.476 1.00 29.40 316 ARG A N 1
ATOM 2262 C CA . ARG A 1 301 ? 82.526 36.234 -15.873 1.00 29.12 316 ARG A CA 1
ATOM 2263 C C . ARG A 1 301 ? 81.949 35.341 -16.960 1.00 28.64 316 ARG A C 1
ATOM 2264 O O . ARG A 1 301 ? 81.875 34.114 -16.808 1.00 28.37 316 ARG A O 1
ATOM 2272 N N . ALA A 1 302 ? 81.557 35.968 -18.065 1.00 28.10 317 ALA A N 1
ATOM 2273 C CA . ALA A 1 302 ? 80.982 35.260 -19.200 1.00 27.67 317 ALA A CA 1
ATOM 2274 C C . ALA A 1 302 ? 81.964 34.230 -19.736 1.00 27.33 317 ALA A C 1
ATOM 2275 O O . ALA A 1 302 ? 81.643 33.043 -19.816 1.00 27.49 317 ALA A O 1
ATOM 2277 N N . ASP A 1 303 ? 83.182 34.671 -20.040 1.00 27.30 318 ASP A N 1
ATOM 2278 C CA . ASP A 1 303 ? 84.199 33.770 -20.573 1.00 26.41 318 ASP A CA 1
ATOM 2279 C C . ASP A 1 303 ? 84.563 32.664 -19.588 1.00 25.21 318 ASP A C 1
ATOM 2280 O O . ASP A 1 303 ? 84.896 31.548 -19.994 1.00 24.72 318 ASP A O 1
ATOM 2285 N N . TRP A 1 304 ? 84.505 32.980 -18.298 1.00 24.00 319 TRP A N 1
ATOM 2286 C CA . TRP A 1 304 ? 84.816 32.014 -17.251 1.00 22.84 319 TRP A CA 1
ATOM 2287 C C . TRP A 1 304 ? 83.768 30.903 -17.222 1.00 22.95 319 TRP A C 1
ATOM 2288 O O . TRP A 1 304 ? 84.103 29.723 -17.347 1.00 23.15 319 TRP A O 1
ATOM 2299 N N . MET A 1 305 ? 82.504 31.287 -17.080 1.00 22.65 320 MET A N 1
ATOM 2300 C CA . MET A 1 305 ? 81.416 30.318 -17.042 1.00 22.56 320 MET A CA 1
ATOM 2301 C C . MET A 1 305 ? 81.459 29.458 -18.304 1.00 21.42 320 MET A C 1
ATOM 2302 O O . MET A 1 305 ? 81.267 28.246 -18.250 1.00 20.94 320 MET A O 1
ATOM 2307 N N . ALA A 1 306 ? 81.773 30.085 -19.432 1.00 20.86 321 ALA A N 1
ATOM 2308 C CA . ALA A 1 306 ? 81.862 29.375 -20.702 1.00 21.01 321 ALA A CA 1
ATOM 2309 C C . ALA A 1 306 ? 82.953 28.304 -20.669 1.00 21.06 321 ALA A C 1
ATOM 2310 O O . ALA A 1 306 ? 82.731 27.161 -21.084 1.00 20.89 321 ALA A O 1
ATOM 2312 N N . GLU A 1 307 ? 84.127 28.671 -20.159 1.00 20.96 322 GLU A N 1
ATOM 2313 C CA . GLU A 1 307 ? 85.247 27.736 -20.082 1.00 20.42 322 GLU A CA 1
ATOM 2314 C C . GLU A 1 307 ? 84.988 26.618 -19.082 1.00 19.76 322 GLU A C 1
ATOM 2315 O O . GLU A 1 307 ? 85.329 25.462 -19.331 1.00 19.09 322 GLU A O 1
ATOM 2321 N N . LEU A 1 308 ? 84.387 26.960 -17.950 1.00 20.22 323 LEU A N 1
ATOM 2322 C CA . LEU A 1 308 ? 84.079 25.952 -16.945 1.00 21.01 323 LEU A CA 1
ATOM 2323 C C . LEU A 1 308 ? 83.067 24.962 -17.522 1.00 21.68 323 LEU A C 1
ATOM 2324 O O . LEU A 1 308 ? 83.239 23.748 -17.391 1.00 21.50 323 LEU A O 1
ATOM 2329 N N . GLU A 1 309 ? 82.035 25.481 -18.183 1.00 22.41 324 GLU A N 1
ATOM 2330 C CA . GLU A 1 309 ? 81.002 24.640 -18.775 1.00 23.65 324 GLU A CA 1
ATOM 2331 C C . GLU A 1 309 ? 81.568 23.624 -19.769 1.00 23.57 324 GLU A C 1
ATOM 2332 O O . GLU A 1 309 ? 81.164 22.457 -19.775 1.00 23.46 324 GLU A O 1
ATOM 2338 N N . ALA A 1 310 ? 82.509 24.072 -20.596 1.00 22.96 325 ALA A N 1
ATOM 2339 C CA . ALA A 1 310 ? 83.146 23.209 -21.582 1.00 22.31 325 ALA A CA 1
ATOM 2340 C C . ALA A 1 310 ? 83.903 22.085 -20.879 1.00 22.35 325 ALA A C 1
ATOM 2341 O O . ALA A 1 310 ? 83.871 20.928 -21.309 1.00 22.87 325 ALA A O 1
ATOM 2343 N N . VAL A 1 311 ? 84.586 22.426 -19.794 1.00 21.88 326 VAL A N 1
ATOM 2344 C CA . VAL A 1 311 ? 85.327 21.435 -19.028 1.00 22.20 326 VAL A CA 1
ATOM 2345 C C . VAL A 1 311 ? 84.347 20.398 -18.465 1.00 22.17 326 VAL A C 1
ATOM 2346 O O . VAL A 1 311 ? 84.538 19.193 -18.634 1.00 22.55 326 VAL A O 1
ATOM 2350 N N . ARG A 1 312 ? 83.276 20.883 -17.841 1.00 22.39 327 ARG A N 1
ATOM 2351 C CA . ARG A 1 312 ? 82.238 20.043 -17.246 1.00 22.43 327 ARG A CA 1
ATOM 2352 C C . ARG A 1 312 ? 81.673 19.061 -18.277 1.00 22.74 327 ARG A C 1
ATOM 2353 O O . ARG A 1 312 ? 81.617 17.850 -18.037 1.00 22.25 327 ARG A O 1
ATOM 2361 N N . SER A 1 313 ? 81.262 19.592 -19.425 1.00 23.27 328 SER A N 1
ATOM 2362 C CA . SER A 1 313 ? 80.714 18.787 -20.509 1.00 23.89 328 SER A CA 1
ATOM 2363 C C . SER A 1 313 ? 81.735 17.785 -21.035 1.00 23.83 328 SER A C 1
ATOM 2364 O O . SER A 1 313 ? 81.394 16.647 -21.369 1.00 24.19 328 SER A O 1
ATOM 2367 N N . GLY A 1 314 ? 82.989 18.216 -21.112 1.00 23.87 329 GLY A N 1
ATOM 2368 C CA . GLY A 1 314 ? 84.042 17.334 -21.579 1.00 23.44 329 GLY A CA 1
ATOM 2369 C C . GLY A 1 314 ? 84.151 16.114 -20.682 1.00 23.24 329 GLY A C 1
ATOM 2370 O O . GLY A 1 314 ? 84.217 14.981 -21.168 1.00 23.42 329 GLY A O 1
ATOM 2371 N N . MET A 1 315 ? 84.149 16.336 -19.370 1.00 22.75 330 MET A N 1
ATOM 2372 C CA . MET A 1 315 ? 84.240 15.232 -18.425 1.00 22.54 330 MET A CA 1
ATOM 2373 C C . MET A 1 315 ? 83.005 14.346 -18.490 1.00 22.66 330 MET A C 1
ATOM 2374 O O . MET A 1 315 ? 83.111 13.124 -18.391 1.00 22.53 330 MET A O 1
ATOM 2379 N N . LEU A 1 316 ? 81.839 14.953 -18.692 1.00 23.26 331 LEU A N 1
ATOM 2380 C CA . LEU A 1 316 ? 80.602 14.184 -18.791 1.00 24.29 331 LEU A CA 1
ATOM 2381 C C . LEU A 1 316 ? 80.665 13.258 -20.010 1.00 24.73 331 LEU A C 1
ATOM 2382 O O . LEU A 1 316 ? 80.269 12.095 -19.936 1.00 24.99 331 LEU A O 1
ATOM 2387 N N . ARG A 1 317 ? 81.178 13.768 -21.124 1.00 25.72 332 ARG A N 1
ATOM 2388 C CA . ARG A 1 317 ? 81.317 12.963 -22.331 1.00 26.90 332 ARG A CA 1
ATOM 2389 C C . ARG A 1 317 ? 82.300 11.817 -22.066 1.00 26.90 332 ARG A C 1
ATOM 2390 O O . ARG A 1 317 ? 82.117 10.694 -22.551 1.00 27.61 332 ARG A O 1
ATOM 2398 N N . LEU A 1 318 ? 83.330 12.097 -21.274 1.00 26.08 333 LEU A N 1
ATOM 2399 C CA . LEU A 1 318 ? 84.324 11.089 -20.923 1.00 25.11 333 LEU A CA 1
ATOM 2400 C C . LEU A 1 318 ? 83.636 9.951 -20.173 1.00 24.08 333 LEU A C 1
ATOM 2401 O O . LEU A 1 318 ? 83.794 8.784 -20.531 1.00 23.69 333 LEU A O 1
ATOM 2406 N N . ARG A 1 319 ? 82.851 10.301 -19.155 1.00 23.21 334 ARG A N 1
ATOM 2407 C CA . ARG A 1 319 ? 82.128 9.312 -18.354 1.00 22.91 334 ARG A CA 1
ATOM 2408 C C . ARG A 1 319 ? 81.233 8.448 -19.230 1.00 23.83 334 ARG A C 1
ATOM 2409 O O . ARG A 1 319 ? 81.214 7.223 -19.096 1.00 23.43 334 ARG A O 1
ATOM 2417 N N . GLU A 1 320 ? 80.504 9.093 -20.135 1.00 25.42 335 GLU A N 1
ATOM 2418 C CA . GLU A 1 320 ? 79.608 8.382 -21.040 1.00 27.12 335 GLU A CA 1
ATOM 2419 C C . GLU A 1 320 ? 80.382 7.354 -21.849 1.00 26.96 335 GLU A C 1
ATOM 2420 O O . GLU A 1 320 ? 80.018 6.180 -21.880 1.00 27.71 335 GLU A O 1
ATOM 2426 N N . GLN A 1 321 ? 8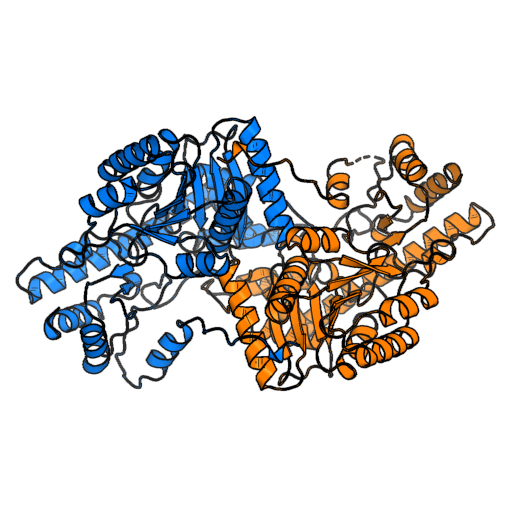1.463 7.788 -22.486 1.00 26.93 336 GLN A N 1
ATOM 2427 C CA . GLN A 1 321 ? 82.282 6.884 -23.284 1.00 26.92 336 GLN A CA 1
ATOM 2428 C C . GLN A 1 321 ? 82.741 5.674 -22.481 1.00 25.77 336 GLN A C 1
ATOM 2429 O O . GLN A 1 321 ? 82.604 4.541 -22.931 1.00 25.37 336 GLN A O 1
ATOM 2435 N N . LEU A 1 322 ? 83.286 5.919 -21.293 1.00 25.40 337 LEU A N 1
ATOM 2436 C CA . LEU A 1 322 ? 83.763 4.833 -20.449 1.00 25.24 337 LEU A CA 1
ATOM 2437 C C . LEU A 1 322 ? 82.624 3.877 -20.116 1.00 25.14 337 LEU A C 1
ATOM 2438 O O . LEU A 1 322 ? 82.753 2.664 -20.314 1.00 25.52 337 LEU A O 1
ATOM 2443 N N . ALA A 1 323 ? 81.506 4.418 -19.641 1.00 24.41 338 ALA A N 1
ATOM 2444 C CA . ALA A 1 323 ? 80.357 3.587 -19.302 1.00 24.03 338 ALA A CA 1
ATOM 2445 C C . ALA A 1 323 ? 79.969 2.736 -20.512 1.00 23.71 338 ALA A C 1
ATOM 2446 O O . ALA A 1 323 ? 79.714 1.542 -20.379 1.00 23.35 338 ALA A O 1
ATOM 2448 N N . GLY A 1 324 ? 79.994 3.349 -21.694 1.00 23.90 339 GLY A N 1
ATOM 2449 C CA . GLY A 1 324 ? 79.652 2.648 -22.921 1.00 24.36 339 GLY A CA 1
ATOM 2450 C C . GLY A 1 324 ? 80.622 1.531 -23.237 1.00 25.24 339 GLY A C 1
ATOM 2451 O O . GLY A 1 324 ? 80.213 0.394 -23.490 1.00 25.04 339 GLY A O 1
ATOM 2452 N N . GLU A 1 325 ? 81.914 1.845 -23.193 1.00 26.08 340 GLU A N 1
ATOM 2453 C CA . GLU A 1 325 ? 82.960 0.866 -23.470 1.00 27.12 340 GLU A CA 1
ATOM 2454 C C . GLU A 1 325 ? 82.762 -0.333 -22.541 1.00 27.32 340 GLU A C 1
ATOM 2455 O O . GLU A 1 325 ? 82.744 -1.480 -22.986 1.00 27.08 340 GLU A O 1
ATOM 2461 N N . LEU A 1 326 ? 82.539 -0.050 -21.261 1.00 27.79 341 LEU A N 1
ATOM 2462 C CA . LEU A 1 326 ? 82.322 -1.085 -20.251 1.00 28.38 341 LEU A CA 1
ATOM 2463 C C . LEU A 1 326 ? 81.049 -1.894 -20.466 1.00 29.44 341 LEU A C 1
ATOM 2464 O O . LEU A 1 326 ? 80.993 -3.064 -20.105 1.00 28.95 341 LEU A O 1
ATOM 2469 N N . ARG A 1 327 ? 80.020 -1.254 -21.013 1.00 31.19 342 ARG A N 1
ATOM 2470 C CA . ARG A 1 327 ? 78.747 -1.917 -21.285 1.00 32.86 342 ARG A CA 1
ATOM 2471 C C . ARG A 1 327 ? 78.936 -2.933 -22.410 1.00 32.72 342 ARG A C 1
ATOM 2472 O O . ARG A 1 327 ? 78.485 -4.072 -22.308 1.00 32.56 342 ARG A O 1
ATOM 2480 N N . ASP A 1 328 ? 79.633 -2.529 -23.468 1.00 32.99 343 ASP A N 1
ATOM 2481 C CA . ASP A 1 328 ? 79.887 -3.417 -24.602 1.00 33.47 343 ASP A CA 1
ATOM 2482 C C . ASP A 1 328 ? 80.735 -4.620 -24.207 1.00 33.49 343 ASP A C 1
ATOM 2483 O O . ASP A 1 328 ? 80.479 -5.745 -24.637 1.00 33.59 343 ASP A O 1
ATOM 2488 N N . LEU A 1 329 ? 81.754 -4.373 -23.397 1.00 33.57 344 LEU A N 1
ATOM 2489 C CA . LEU A 1 329 ? 82.642 -5.434 -22.951 1.00 33.87 344 LEU A CA 1
ATOM 2490 C C . LEU A 1 329 ? 82.010 -6.382 -21.934 1.00 33.82 344 LEU A C 1
ATOM 2491 O O . LEU A 1 329 ? 82.170 -7.600 -22.035 1.00 33.99 344 LEU A O 1
ATOM 2496 N N . SER A 1 330 ? 81.285 -5.833 -20.966 1.00 33.57 345 SER A N 1
ATOM 2497 C CA . SER A 1 330 ? 80.679 -6.652 -19.926 1.00 33.52 345 SER A CA 1
ATOM 2498 C C . SER A 1 330 ? 79.383 -7.336 -20.326 1.00 33.55 345 SER A C 1
ATOM 2499 O O . SER A 1 330 ? 79.004 -8.348 -19.737 1.00 33.31 345 SER A O 1
ATOM 2502 N N . GLY A 1 331 ? 78.705 -6.791 -21.328 1.00 33.65 346 GLY A N 1
ATOM 2503 C CA . GLY A 1 331 ? 77.443 -7.368 -21.750 1.00 33.87 346 GLY A CA 1
ATOM 2504 C C . GLY A 1 331 ? 76.382 -7.088 -20.700 1.00 34.20 346 GLY A C 1
ATOM 2505 O O . GLY A 1 331 ? 75.332 -7.735 -20.673 1.00 34.08 346 GLY A O 1
ATOM 2506 N N . SER A 1 332 ? 76.649 -6.100 -19.849 1.00 34.52 347 SER A N 1
ATOM 2507 C CA . SER A 1 332 ? 75.729 -5.725 -18.785 1.00 35.11 347 SER A CA 1
ATOM 2508 C C . SER A 1 332 ? 75.831 -4.234 -18.491 1.00 35.34 347 SER A C 1
ATOM 2509 O O . SER A 1 332 ? 76.621 -3.516 -19.110 1.00 35.60 347 SER A O 1
ATOM 2512 N N . ASP A 1 333 ? 75.031 -3.767 -17.540 1.00 35.59 348 ASP A N 1
ATOM 2513 C CA . ASP A 1 333 ? 75.046 -2.364 -17.166 1.00 35.60 348 ASP A CA 1
ATOM 2514 C C . ASP A 1 333 ? 75.472 -2.137 -15.717 1.00 34.79 348 ASP A C 1
ATOM 2515 O O . ASP A 1 333 ? 75.115 -1.127 -15.115 1.00 34.80 348 ASP A O 1
ATOM 2520 N N . ARG A 1 334 ? 76.279 -3.055 -15.185 1.00 33.52 349 ARG A N 1
ATOM 2521 C CA . ARG A 1 334 ? 76.773 -2.967 -13.810 1.00 32.44 349 ARG A CA 1
ATOM 2522 C C . ARG A 1 334 ? 77.556 -1.684 -13.565 1.00 30.72 349 ARG A C 1
ATOM 2523 O O . ARG A 1 334 ? 77.432 -1.054 -12.514 1.00 30.53 349 ARG A O 1
ATOM 2531 N N . PHE A 1 335 ? 78.363 -1.310 -14.550 1.00 28.60 350 PHE A N 1
ATOM 2532 C CA . PHE A 1 335 ? 79.199 -0.124 -14.466 1.00 26.83 350 PHE A CA 1
ATOM 2533 C C . PHE A 1 335 ? 78.483 1.168 -14.845 1.00 25.56 350 PHE A C 1
ATOM 2534 O O . PHE A 1 335 ? 79.118 2.218 -14.969 1.00 25.35 350 PHE A O 1
ATOM 2542 N N . GLY A 1 336 ? 77.159 1.106 -14.957 1.00 24.23 351 GLY A N 1
ATOM 2543 C CA . GLY A 1 336 ? 76.376 2.275 -15.329 1.00 22.60 351 GLY A CA 1
ATOM 2544 C C . GLY A 1 336 ? 76.573 3.466 -14.413 1.00 21.65 351 GLY A C 1
ATOM 2545 O O . GLY A 1 336 ? 76.420 4.615 -14.834 1.00 21.53 351 GLY A O 1
ATOM 2546 N N . PHE A 1 337 ? 76.918 3.197 -13.158 1.00 21.04 352 PHE A N 1
ATOM 2547 C CA . PHE A 1 337 ? 77.158 4.251 -12.180 1.00 20.47 352 PHE A CA 1
ATOM 2548 C C . PHE A 1 337 ? 78.210 5.252 -12.656 1.00 20.45 352 PHE A C 1
ATOM 2549 O O . PHE A 1 337 ? 78.169 6.420 -12.274 1.00 20.66 352 PHE A O 1
ATOM 2557 N N . VAL A 1 338 ? 79.147 4.796 -13.486 1.00 20.89 353 VAL A N 1
ATOM 2558 C CA . VAL A 1 338 ? 80.210 5.657 -14.014 1.00 21.34 353 VAL A CA 1
ATOM 2559 C C . VAL A 1 338 ? 79.641 6.901 -14.703 1.00 21.68 353 VAL A C 1
ATOM 2560 O O . VAL A 1 338 ? 80.223 7.988 -14.623 1.00 21.26 353 VAL A O 1
ATOM 2564 N N . ALA A 1 339 ? 78.488 6.739 -15.347 1.00 21.63 354 ALA A N 1
ATOM 2565 C CA . ALA A 1 339 ? 77.834 7.834 -16.046 1.00 21.72 354 ALA A CA 1
ATOM 2566 C C . ALA A 1 339 ? 76.879 8.589 -15.129 1.00 22.27 354 ALA A C 1
ATOM 2567 O O . ALA A 1 339 ? 76.449 9.697 -15.452 1.00 22.32 354 ALA A O 1
ATOM 2569 N N . GLU A 1 340 ? 76.516 7.975 -14.006 1.00 22.60 355 GLU A N 1
ATOM 2570 C CA . GLU A 1 340 ? 75.621 8.619 -13.055 1.00 23.29 355 GLU A CA 1
ATOM 2571 C C . GLU A 1 340 ? 76.399 9.500 -12.081 1.00 22.56 355 GLU A C 1
ATOM 2572 O O . GLU A 1 340 ? 75.897 10.527 -11.621 1.00 22.15 355 GLU A O 1
ATOM 2578 N N . HIS A 1 341 ? 77.617 9.080 -11.752 1.00 21.60 356 HIS A N 1
ATOM 2579 C CA . HIS A 1 341 ? 78.471 9.839 -10.845 1.00 20.63 356 HIS A CA 1
ATOM 2580 C C . HIS A 1 341 ? 78.744 11.211 -11.449 1.00 19.73 356 HIS A C 1
ATOM 2581 O O . HIS A 1 341 ? 78.707 11.373 -12.669 1.00 19.37 356 HIS A O 1
ATOM 2588 N N . ARG A 1 342 ? 79.007 12.191 -10.593 1.00 18.96 357 ARG A N 1
ATOM 2589 C CA . ARG A 1 342 ? 79.322 13.540 -11.049 1.00 18.94 357 ARG A CA 1
ATOM 2590 C C . ARG A 1 342 ? 80.582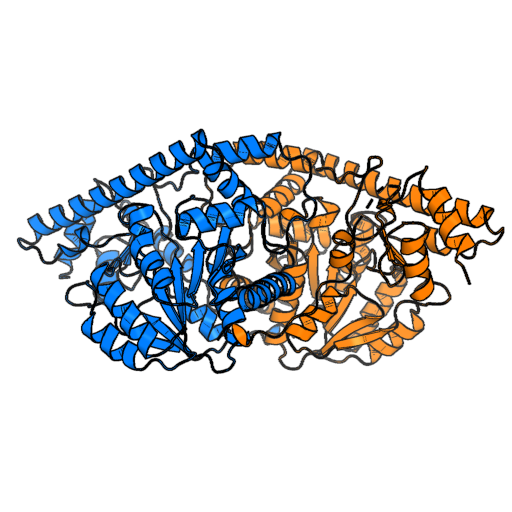 14.005 -10.334 1.00 18.87 357 ARG A C 1
ATOM 2591 O O . ARG A 1 342 ? 80.857 13.578 -9.214 1.00 18.45 357 ARG A O 1
ATOM 2599 N N . GLY A 1 343 ? 81.324 14.900 -10.975 1.00 19.06 358 GLY A N 1
ATOM 2600 C CA . GLY A 1 343 ? 82.557 15.405 -10.400 1.00 19.43 358 GLY A CA 1
ATOM 2601 C C . GLY A 1 343 ? 83.711 14.813 -11.185 1.00 20.09 358 GLY A C 1
ATOM 2602 O O . GLY A 1 343 ? 83.489 14.093 -12.162 1.00 19.97 358 GLY A O 1
ATOM 2603 N N . MET A 1 344 ? 84.942 15.115 -10.797 1.00 20.37 359 MET A N 1
ATOM 2604 C CA . MET A 1 344 ? 86.062 14.550 -11.532 1.00 21.49 359 MET A CA 1
ATOM 2605 C C . MET A 1 344 ? 86.565 13.218 -10.978 1.00 20.98 359 MET A C 1
ATOM 2606 O O . MET A 1 344 ? 87.351 12.533 -11.631 1.00 21.74 359 MET A O 1
ATOM 2611 N N . PHE A 1 345 ? 86.054 12.814 -9.820 1.00 20.17 360 PHE A N 1
ATOM 2612 C CA . PHE A 1 345 ? 86.466 11.561 -9.200 1.00 19.66 360 PHE A CA 1
ATOM 2613 C C . PHE A 1 345 ? 85.371 10.516 -9.172 1.00 19.95 360 PHE A C 1
ATOM 2614 O O . PHE A 1 345 ? 84.179 10.839 -9.118 1.00 20.58 360 PHE A O 1
ATOM 2622 N N . SER A 1 346 ? 85.792 9.259 -9.189 1.00 19.86 361 SER A N 1
ATOM 2623 C CA . SER A 1 346 ? 84.880 8.132 -9.131 1.00 20.06 361 SER A CA 1
ATOM 2624 C C . SER A 1 346 ? 85.585 6.956 -8.493 1.00 19.96 361 SER A C 1
ATOM 2625 O O . SER A 1 346 ? 86.721 6.643 -8.854 1.00 20.23 361 SER A O 1
ATOM 2628 N N . ARG A 1 347 ? 84.960 6.373 -7.475 1.00 19.86 362 ARG A N 1
ATOM 2629 C CA . ARG A 1 347 ? 85.522 5.200 -6.828 1.00 19.90 362 ARG A CA 1
ATOM 2630 C C . ARG A 1 347 ? 84.830 4.041 -7.539 1.00 19.98 362 ARG A C 1
ATOM 2631 O O . ARG A 1 347 ? 83.597 3.998 -7.609 1.00 20.09 362 ARG A O 1
ATOM 2639 N N . LEU A 1 348 ? 85.624 3.153 -8.130 1.00 19.40 363 LEU A N 1
ATOM 2640 C CA . LEU A 1 348 ? 85.107 2.011 -8.876 1.00 19.17 363 LEU A CA 1
ATOM 2641 C C . LEU A 1 348 ? 84.603 0.830 -8.043 1.00 19.41 363 LEU A C 1
ATOM 2642 O O . LEU A 1 348 ? 83.867 -0.019 -8.547 1.00 19.17 363 LEU A O 1
ATOM 2647 N N . GLY A 1 349 ? 85.048 0.739 -6.796 1.00 19.75 364 GLY A N 1
ATOM 2648 C CA . GLY A 1 349 ? 84.628 -0.367 -5.955 1.00 20.00 364 GLY A CA 1
ATOM 2649 C C . GLY A 1 349 ? 85.545 -1.582 -6.059 1.00 20.26 364 GLY A C 1
ATOM 2650 O O . GLY A 1 349 ? 85.136 -2.693 -5.732 1.00 20.15 364 GLY A O 1
ATOM 2651 N N . ALA A 1 350 ? 86.785 -1.377 -6.506 1.00 20.03 365 ALA A N 1
ATOM 2652 C CA . ALA A 1 350 ? 87.757 -2.464 -6.629 1.00 19.60 365 ALA A CA 1
ATOM 2653 C C . ALA A 1 350 ? 88.543 -2.543 -5.334 1.00 19.77 365 ALA A C 1
ATOM 2654 O O . ALA A 1 350 ? 88.891 -1.514 -4.767 1.00 20.17 365 ALA A O 1
ATOM 2656 N N . THR A 1 351 ? 88.827 -3.755 -4.869 1.00 20.60 366 THR A N 1
ATOM 2657 C CA . THR A 1 351 ? 89.580 -3.951 -3.628 1.00 21.22 366 THR A CA 1
ATOM 2658 C C . THR A 1 351 ? 91.056 -3.606 -3.852 1.00 21.89 366 THR A C 1
ATOM 2659 O O . THR A 1 351 ? 91.505 -3.486 -4.994 1.00 21.52 366 THR A O 1
ATOM 2663 N N . PRO A 1 352 ? 91.838 -3.458 -2.766 1.00 23.00 367 PRO A N 1
ATOM 2664 C CA . PRO A 1 352 ? 93.260 -3.134 -2.926 1.00 24.05 367 PRO A CA 1
ATOM 2665 C C . PRO A 1 352 ? 93.985 -4.179 -3.780 1.00 25.03 367 PRO A C 1
ATOM 2666 O O . PRO A 1 352 ? 94.873 -3.850 -4.568 1.00 25.16 367 PRO A O 1
ATOM 2670 N N . GLU A 1 353 ? 93.570 -5.434 -3.636 1.00 26.15 368 GLU A N 1
ATOM 2671 C CA . GLU A 1 353 ? 94.146 -6.542 -4.391 1.00 27.22 368 GLU A CA 1
ATOM 2672 C C . GLU A 1 353 ? 93.935 -6.335 -5.885 1.00 26.89 368 GLU A C 1
ATOM 2673 O O . GLU A 1 353 ? 94.851 -6.547 -6.684 1.00 27.52 368 GLU A O 1
ATOM 2679 N N . GLN A 1 354 ? 92.721 -5.936 -6.258 1.00 26.09 369 GLN A N 1
ATOM 2680 C CA . GLN A 1 354 ? 92.384 -5.690 -7.660 1.00 25.05 369 GLN A CA 1
ATOM 2681 C C . GLN A 1 354 ? 93.093 -4.445 -8.163 1.00 24.15 369 GLN A C 1
ATOM 2682 O O . GLN A 1 354 ? 93.494 -4.380 -9.327 1.00 23.91 369 GLN A O 1
ATOM 2688 N N . VAL A 1 355 ? 93.251 -3.460 -7.282 1.00 23.39 370 VAL A N 1
ATOM 2689 C CA . VAL A 1 355 ? 93.934 -2.221 -7.639 1.00 22.87 370 VAL A CA 1
ATOM 2690 C C . VAL A 1 355 ? 95.387 -2.549 -7.981 1.00 23.08 370 VAL A C 1
ATOM 2691 O O . VAL A 1 355 ? 95.946 -2.010 -8.941 1.00 22.14 370 VAL A O 1
ATOM 2695 N N . LYS A 1 356 ? 95.970 -3.478 -7.231 1.00 23.83 371 LYS A N 1
ATOM 2696 C CA . LYS A 1 356 ? 97.350 -3.889 -7.462 1.00 24.89 371 LYS A CA 1
ATOM 2697 C C . LYS A 1 356 ? 97.484 -4.695 -8.749 1.00 24.57 371 LYS A C 1
ATOM 2698 O O . LYS A 1 356 ? 98.447 -4.519 -9.489 1.00 24.60 371 LYS A O 1
ATOM 2704 N N . ARG A 1 357 ? 96.522 -5.577 -9.009 1.00 25.02 372 ARG A N 1
ATOM 2705 C CA . ARG A 1 357 ? 96.530 -6.381 -10.232 1.00 25.61 372 ARG A CA 1
ATOM 2706 C C . ARG A 1 357 ? 96.428 -5.477 -11.452 1.00 25.24 372 ARG A C 1
ATOM 2707 O O . ARG A 1 357 ? 97.057 -5.734 -12.475 1.00 25.05 372 ARG A O 1
ATOM 2715 N N . ILE A 1 358 ? 95.627 -4.422 -11.339 1.00 25.44 373 ILE A N 1
ATOM 2716 C CA . ILE A 1 358 ? 95.440 -3.470 -12.426 1.00 25.83 373 ILE A CA 1
ATOM 2717 C C . ILE A 1 358 ? 96.757 -2.763 -12.770 1.00 26.03 373 ILE A C 1
ATOM 2718 O O . ILE A 1 358 ? 97.124 -2.666 -13.941 1.00 26.16 373 ILE A O 1
ATOM 2723 N N . LYS A 1 359 ? 97.467 -2.288 -11.749 1.00 26.55 374 LYS A N 1
ATOM 2724 C CA . LYS A 1 359 ? 98.751 -1.606 -11.930 1.00 26.88 374 LYS A CA 1
ATOM 2725 C C . LYS A 1 359 ? 99.821 -2.548 -12.507 1.00 26.89 374 LYS A C 1
ATOM 2726 O O . LYS A 1 359 ? 100.447 -2.247 -13.523 1.00 26.23 374 LYS A O 1
ATOM 2732 N N . GLU A 1 360 ? 100.007 -3.694 -11.861 1.00 26.97 375 GLU A N 1
ATOM 2733 C CA . GLU A 1 360 ? 100.995 -4.680 -12.294 1.00 27.43 375 GLU A CA 1
ATOM 2734 C C . GLU A 1 360 ? 100.730 -5.272 -13.680 1.00 27.11 375 GLU A C 1
ATOM 2735 O O . GLU A 1 360 ? 101.643 -5.404 -14.489 1.00 27.15 375 GLU A O 1
ATOM 2741 N N . GLU A 1 361 ? 99.484 -5.632 -13.961 1.00 26.88 376 GLU A N 1
ATOM 2742 C CA . GLU A 1 361 ? 99.157 -6.217 -15.255 1.00 26.26 376 GLU A CA 1
ATOM 2743 C C . GLU A 1 361 ? 98.924 -5.207 -16.366 1.00 25.68 376 GLU A C 1
ATOM 2744 O O . GLU A 1 361 ? 99.252 -5.478 -17.523 1.00 25.27 376 GLU A O 1
ATOM 2750 N N . PHE A 1 362 ? 98.357 -4.053 -16.027 1.00 24.98 377 PHE A N 1
ATOM 2751 C CA . PHE A 1 362 ? 98.048 -3.046 -17.038 1.00 24.54 377 PHE A CA 1
ATOM 2752 C C . PHE A 1 362 ? 98.778 -1.706 -16.958 1.00 24.44 377 PHE A C 1
ATOM 2753 O O . PHE A 1 362 ? 98.579 -0.840 -17.809 1.00 24.44 377 PHE A O 1
ATOM 2761 N N . GLY A 1 363 ? 99.610 -1.527 -15.942 1.00 24.39 378 GLY A N 1
ATOM 2762 C CA . GLY A 1 363 ? 100.346 -0.283 -15.813 1.00 24.56 378 GLY A CA 1
ATOM 2763 C C . GLY A 1 363 ? 99.484 0.937 -15.529 1.00 24.80 378 GLY A C 1
ATOM 2764 O O . GLY A 1 363 ? 99.936 2.082 -15.679 1.00 25.06 378 GLY A O 1
ATOM 2765 N N . ILE A 1 364 ? 98.251 0.703 -15.092 1.00 24.21 379 ILE A N 1
ATOM 2766 C CA . ILE A 1 364 ? 97.341 1.798 -14.784 1.00 23.63 379 ILE A CA 1
ATOM 2767 C C . ILE A 1 364 ? 97.396 2.076 -13.286 1.00 23.17 379 ILE A C 1
ATOM 2768 O O . ILE A 1 364 ? 97.221 1.172 -12.468 1.00 23.00 379 ILE A O 1
ATOM 2773 N N . TYR A 1 365 ? 97.691 3.320 -12.933 1.00 22.87 380 TYR A N 1
ATOM 2774 C CA . TYR A 1 365 ? 97.785 3.721 -11.537 1.00 22.64 380 TYR A CA 1
ATOM 2775 C C . TYR A 1 365 ? 96.570 4.532 -11.110 1.00 21.57 380 TYR A C 1
ATOM 2776 O O . TYR A 1 365 ? 96.063 5.355 -11.860 1.00 20.71 380 TYR A O 1
ATOM 2785 N N . MET A 1 366 ? 96.111 4.281 -9.894 1.00 21.02 381 MET A N 1
ATOM 2786 C CA . MET A 1 366 ? 94.965 4.969 -9.316 1.00 21.15 381 MET A CA 1
ATOM 2787 C C . MET A 1 366 ? 95.187 4.923 -7.813 1.00 21.07 381 MET A C 1
ATOM 2788 O O . MET A 1 366 ? 96.102 4.242 -7.339 1.00 21.21 381 MET A O 1
ATOM 2793 N N . VAL A 1 367 ? 94.377 5.658 -7.062 1.00 20.78 382 VAL A N 1
ATOM 2794 C CA . VAL A 1 367 ? 94.512 5.668 -5.614 1.00 19.96 382 VAL A CA 1
ATOM 2795 C C . VAL A 1 367 ? 94.101 4.286 -5.107 1.00 20.80 382 VAL A C 1
ATOM 2796 O O . VAL A 1 367 ? 93.269 3.608 -5.717 1.00 20.76 382 VAL A O 1
ATOM 2800 N N . GLY A 1 368 ? 94.702 3.871 -3.999 1.00 21.63 383 GLY A N 1
ATOM 2801 C CA . GLY A 1 368 ? 94.439 2.561 -3.422 1.00 21.65 383 GLY A CA 1
ATOM 2802 C C . GLY A 1 368 ? 93.002 2.190 -3.108 1.00 21.80 383 GLY A C 1
ATOM 2803 O O . GLY A 1 368 ? 92.701 1.015 -2.889 1.00 22.15 383 GLY A O 1
ATOM 2804 N N . ASP A 1 369 ? 92.115 3.178 -3.055 1.00 21.59 384 ASP A N 1
ATOM 2805 C CA . ASP A 1 369 ? 90.707 2.918 -2.774 1.00 21.15 384 ASP A CA 1
ATOM 2806 C C . ASP A 1 369 ? 89.912 2.833 -4.073 1.00 21.16 384 ASP A C 1
ATOM 2807 O O . ASP A 1 369 ? 88.684 2.900 -4.066 1.00 22.11 384 ASP A O 1
ATOM 2812 N N . SER A 1 370 ? 90.633 2.675 -5.181 1.00 20.62 385 SER A N 1
ATOM 2813 C CA . SER A 1 370 ? 90.064 2.593 -6.524 1.00 20.15 385 SER A CA 1
ATOM 2814 C C . SER A 1 370 ? 89.404 3.887 -6.998 1.00 20.08 385 SER A C 1
ATOM 2815 O O . SER A 1 370 ? 88.443 3.862 -7.765 1.00 19.87 385 SER A O 1
ATOM 2818 N N . ARG A 1 371 ? 89.929 5.020 -6.536 1.00 19.94 386 ARG A N 1
ATOM 2819 C CA . ARG A 1 371 ? 89.422 6.332 -6.939 1.00 19.63 386 ARG A CA 1
ATOM 2820 C C . ARG A 1 371 ? 90.176 6.734 -8.200 1.00 19.31 386 ARG A C 1
ATOM 2821 O O . ARG A 1 371 ? 91.408 6.712 -8.219 1.00 19.27 386 ARG A O 1
ATOM 2829 N N . ILE A 1 372 ? 89.452 7.105 -9.243 1.00 18.91 387 ILE A N 1
ATOM 2830 C CA . ILE A 1 372 ? 90.087 7.506 -10.484 1.00 18.58 387 ILE A CA 1
ATOM 2831 C C . ILE A 1 372 ? 89.728 8.941 -10.829 1.00 18.74 387 ILE A C 1
ATOM 2832 O O . ILE A 1 372 ? 88.734 9.473 -10.337 1.00 17.92 387 ILE A O 1
ATOM 2837 N N . ASN A 1 373 ? 90.578 9.576 -11.629 1.00 19.31 388 ASN A N 1
ATOM 2838 C CA . ASN A 1 373 ? 90.337 10.937 -12.070 1.00 19.80 388 ASN A CA 1
ATOM 2839 C C . ASN A 1 373 ? 89.874 10.846 -13.511 1.00 20.28 388 ASN A C 1
ATOM 2840 O O . ASN A 1 373 ? 90.645 10.474 -14.404 1.00 20.31 388 ASN A O 1
ATOM 2845 N N . ILE A 1 374 ? 88.614 11.198 -13.730 1.00 20.45 389 ILE A N 1
ATOM 2846 C CA . ILE A 1 374 ? 88.005 11.150 -15.051 1.00 21.17 389 ILE A CA 1
ATOM 2847 C C . ILE A 1 374 ? 88.763 11.999 -16.072 1.00 21.60 389 ILE A C 1
ATOM 2848 O O . ILE A 1 374 ? 88.910 11.598 -17.232 1.00 21.78 389 ILE A O 1
ATOM 2853 N N . ALA A 1 375 ? 89.267 13.151 -15.631 1.00 22.05 390 ALA A N 1
ATOM 2854 C CA . ALA A 1 375 ? 90.007 14.059 -16.503 1.00 22.57 390 ALA A CA 1
ATOM 2855 C C . ALA A 1 375 ? 91.241 13.397 -17.103 1.00 23.21 390 ALA A C 1
ATOM 2856 O O . ALA A 1 375 ? 91.739 13.828 -18.137 1.00 23.28 390 ALA A O 1
ATOM 2858 N N . GLY A 1 376 ? 91.733 12.355 -16.443 1.00 24.41 391 GLY A N 1
ATOM 2859 C CA . GLY A 1 376 ? 92.905 11.648 -16.930 1.00 25.68 391 GLY A CA 1
ATOM 2860 C C . GLY A 1 376 ? 92.598 10.663 -18.043 1.00 26.96 391 GLY A C 1
ATOM 2861 O O . GLY A 1 376 ? 93.507 10.056 -18.623 1.00 27.74 391 GLY A O 1
ATOM 2862 N N . LEU A 1 377 ? 91.316 10.465 -18.322 1.00 27.52 392 LEU A N 1
ATOM 2863 C CA . LEU A 1 377 ? 90.902 9.551 -19.372 1.00 28.04 392 LEU A CA 1
ATOM 2864 C C . LEU A 1 377 ? 90.869 10.278 -20.712 1.00 28.59 392 LEU A C 1
ATOM 2865 O O . LEU A 1 377 ? 90.821 11.508 -20.767 1.00 29.07 392 LEU A O 1
ATOM 2870 N N . ASN A 1 378 ? 90.903 9.509 -21.792 1.00 28.75 393 ASN A N 1
ATOM 2871 C CA . ASN A 1 378 ? 90.863 10.049 -23.144 1.00 28.62 393 ASN A CA 1
ATOM 2872 C C . ASN A 1 378 ? 90.543 8.901 -24.083 1.00 28.25 393 ASN A C 1
ATOM 2873 O O . ASN A 1 378 ? 90.559 7.741 -23.671 1.00 27.70 393 ASN A O 1
ATOM 2878 N N . ASP A 1 379 ? 90.298 9.227 -25.347 1.00 28.52 394 ASP A N 1
ATOM 2879 C CA . ASP A 1 379 ? 89.950 8.243 -26.371 1.00 28.75 394 ASP A CA 1
ATOM 2880 C C . ASP A 1 379 ? 90.908 7.068 -26.494 1.00 27.97 394 ASP A C 1
ATOM 2881 O O . ASP A 1 379 ? 90.509 5.983 -26.925 1.00 28.19 394 ASP A O 1
ATOM 2886 N N . ASN A 1 380 ? 92.168 7.286 -26.136 1.00 27.25 395 ASN A N 1
ATOM 2887 C CA . ASN A 1 380 ? 93.170 6.235 -26.198 1.00 26.78 395 ASN A CA 1
ATOM 2888 C C . ASN A 1 380 ? 93.245 5.416 -24.925 1.00 26.65 395 ASN A C 1
ATOM 2889 O O . ASN A 1 380 ? 93.449 4.204 -24.985 1.00 26.91 395 ASN A O 1
ATOM 2894 N N . THR A 1 381 ? 93.095 6.069 -23.776 1.00 26.15 396 THR A N 1
ATOM 2895 C CA . THR A 1 381 ? 93.167 5.363 -22.501 1.00 25.76 396 THR A CA 1
ATOM 2896 C C . THR A 1 381 ? 91.882 4.633 -22.086 1.00 25.25 396 THR A C 1
ATOM 2897 O O . THR A 1 381 ? 91.949 3.570 -21.463 1.00 25.88 396 THR A O 1
ATOM 2901 N N . ILE A 1 382 ? 90.721 5.167 -22.461 1.00 24.30 397 ILE A N 1
ATOM 2902 C CA . ILE A 1 382 ? 89.437 4.553 -22.104 1.00 23.29 397 ILE A CA 1
ATOM 2903 C C . ILE A 1 382 ? 89.347 3.054 -22.435 1.00 22.75 397 ILE A C 1
ATOM 2904 O O . ILE A 1 382 ? 89.027 2.243 -21.560 1.00 23.27 397 ILE A O 1
ATOM 2909 N N . PRO A 1 383 ? 89.647 2.661 -23.688 1.00 21.85 398 PRO A N 1
ATOM 2910 C CA . PRO A 1 383 ? 89.575 1.240 -24.034 1.00 21.13 398 PRO A CA 1
ATOM 2911 C C . PRO A 1 383 ? 90.456 0.373 -23.148 1.00 20.75 398 PRO A C 1
ATOM 2912 O O . PRO A 1 383 ? 90.123 -0.775 -22.865 1.00 21.20 398 PRO A O 1
ATOM 2916 N N . ILE A 1 384 ? 91.571 0.932 -22.697 1.00 20.53 399 ILE A N 1
ATOM 2917 C CA . ILE A 1 384 ? 92.503 0.201 -21.850 1.00 20.65 399 ILE A CA 1
ATOM 2918 C C . ILE A 1 384 ? 91.955 -0.006 -20.440 1.00 20.38 399 ILE A C 1
ATOM 2919 O O . ILE A 1 384 ? 91.948 -1.128 -19.938 1.00 19.98 399 ILE A O 1
ATOM 2924 N N . LEU A 1 385 ? 91.478 1.069 -19.817 1.00 20.96 400 LEU A N 1
ATOM 2925 C CA . LEU A 1 385 ? 90.909 1.003 -18.469 1.00 21.95 400 LEU A CA 1
ATOM 2926 C C . LEU A 1 385 ? 89.724 0.025 -18.444 1.00 22.71 400 LEU A C 1
ATOM 2927 O O . LEU A 1 385 ? 89.594 -0.794 -17.526 1.00 23.07 400 LEU A O 1
ATOM 2932 N N . ALA A 1 386 ? 88.860 0.124 -19.451 1.00 23.23 401 ALA A N 1
ATOM 2933 C CA . ALA A 1 386 ? 87.700 -0.751 -19.562 1.00 23.71 401 ALA A CA 1
ATOM 2934 C C . ALA A 1 386 ? 88.155 -2.205 -19.581 1.00 24.75 401 ALA A C 1
ATOM 2935 O O . ALA A 1 386 ? 87.683 -3.024 -18.788 1.00 25.13 401 ALA A O 1
ATOM 2937 N N . ARG A 1 387 ? 89.091 -2.511 -20.474 1.00 25.82 402 ARG A N 1
ATOM 2938 C CA . ARG A 1 387 ? 89.642 -3.857 -20.595 1.00 27.12 402 ARG A CA 1
ATOM 2939 C C . ARG A 1 387 ? 90.212 -4.334 -19.253 1.00 26.39 402 ARG A C 1
ATOM 2940 O O . ARG A 1 387 ? 89.944 -5.451 -18.818 1.00 25.95 402 ARG A O 1
ATOM 2948 N N . ALA A 1 388 ? 90.972 -3.467 -18.594 1.00 26.34 403 ALA A N 1
ATOM 2949 C CA . ALA A 1 388 ? 91.593 -3.776 -17.307 1.00 26.52 403 ALA A CA 1
ATOM 2950 C C . ALA A 1 388 ? 90.589 -4.155 -16.220 1.00 26.58 403 ALA A C 1
ATOM 2951 O O . ALA A 1 388 ? 90.692 -5.218 -15.608 1.00 26.54 403 ALA A O 1
ATOM 2953 N N . ILE A 1 389 ? 89.627 -3.271 -15.983 1.00 26.88 404 ILE A N 1
ATOM 2954 C CA . ILE A 1 389 ? 88.590 -3.471 -14.974 1.00 26.97 404 ILE A CA 1
ATOM 2955 C C . ILE A 1 389 ? 87.925 -4.844 -15.102 1.00 27.70 404 ILE A C 1
ATOM 2956 O O . ILE A 1 389 ? 87.836 -5.607 -14.133 1.00 27.17 404 ILE A O 1
ATOM 2961 N N . ILE A 1 390 ? 87.494 -5.162 -16.315 1.00 28.77 405 ILE A N 1
ATOM 2962 C CA . ILE A 1 390 ? 86.830 -6.424 -16.596 1.00 29.89 405 ILE A CA 1
ATOM 2963 C C . ILE A 1 390 ? 87.747 -7.636 -16.477 1.00 30.80 405 ILE A C 1
ATOM 2964 O O . ILE A 1 390 ? 87.356 -8.667 -15.924 1.00 31.11 405 ILE A O 1
ATOM 2969 N N . GLU A 1 391 ? 88.978 -7.503 -16.952 1.00 31.87 406 GLU A N 1
ATOM 2970 C CA . GLU A 1 391 ? 89.915 -8.614 -16.893 1.00 32.89 406 GLU A CA 1
ATOM 2971 C C . GLU A 1 391 ? 90.342 -8.968 -15.468 1.00 32.86 406 GLU A C 1
ATOM 2972 O O . GLU A 1 391 ? 90.725 -10.106 -15.195 1.00 32.92 406 GLU A O 1
ATOM 2978 N N . VAL A 1 392 ? 90.261 -8.002 -14.559 1.00 32.90 407 VAL A N 1
ATOM 2979 C CA . VAL A 1 392 ? 90.631 -8.239 -13.166 1.00 33.19 407 VAL A CA 1
ATOM 2980 C C . VAL A 1 392 ? 89.421 -8.750 -12.363 1.00 33.66 407 VAL A C 1
ATOM 2981 O O . VAL A 1 392 ? 89.519 -9.034 -11.168 1.00 34.01 407 VAL A O 1
ATOM 2985 N N . GLY A 1 393 ? 88.281 -8.879 -13.034 1.00 34.00 408 GLY A N 1
ATOM 2986 C CA . GLY A 1 393 ? 87.091 -9.383 -12.377 1.00 34.30 408 GLY A CA 1
ATOM 2987 C C . GLY A 1 393 ? 86.499 -8.463 -11.334 1.00 34.60 408 GLY A C 1
ATOM 2988 O O . GLY A 1 393 ? 86.224 -8.883 -10.210 1.00 34.51 408 GLY A O 1
ATOM 2989 N N . VAL A 1 394 ? 86.352 -7.195 -11.695 1.00 34.93 409 VAL A N 1
ATOM 2990 C CA . VAL A 1 394 ? 85.765 -6.204 -10.808 1.00 34.98 409 VAL A CA 1
ATOM 2991 C C . VAL A 1 394 ? 84.258 -6.233 -11.064 1.00 35.33 409 VAL A C 1
ATOM 2992 O O . VAL A 1 394 ? 83.864 -6.479 -12.231 1.00 35.16 409 VAL A O 1
ATOM 2997 N N . MET B 1 1 ? 74.073 27.755 18.269 1.00 35.72 5 MET B N 1
ATOM 2998 C CA . MET B 1 1 ? 75.457 27.474 18.751 1.00 35.67 5 MET B CA 1
ATOM 2999 C C . MET B 1 1 ? 76.333 28.723 18.663 1.00 34.83 5 MET B C 1
ATOM 3000 O O . MET B 1 1 ? 76.850 29.196 19.671 1.00 34.33 5 MET B O 1
ATOM 3005 N N . LEU B 1 2 ? 76.431 29.294 17.465 1.00 34.35 6 LEU B N 1
ATOM 3006 C CA . LEU B 1 2 ? 77.248 30.482 17.230 1.00 34.00 6 LEU B CA 1
ATOM 3007 C C . LEU B 1 2 ? 76.919 31.671 18.123 1.00 34.35 6 LEU B C 1
ATOM 3008 O O . LEU B 1 2 ? 77.677 32.636 18.176 1.00 34.63 6 LEU B O 1
ATOM 3013 N N . GLY B 1 3 ? 75.789 31.607 18.817 1.00 34.80 7 GLY B N 1
ATOM 3014 C CA . GLY B 1 3 ? 75.410 32.695 19.702 1.00 35.31 7 GLY B CA 1
ATOM 3015 C C . GLY B 1 3 ? 76.227 32.690 20.979 1.00 36.04 7 GLY B C 1
ATOM 3016 O O . GLY B 1 3 ? 76.173 33.636 21.763 1.00 35.81 7 GLY B O 1
ATOM 3017 N N . ASN B 1 4 ? 76.984 31.619 21.189 1.00 36.89 8 ASN B N 1
ATOM 3018 C CA . ASN B 1 4 ? 77.817 31.484 22.376 1.00 37.94 8 ASN B CA 1
ATOM 3019 C C . ASN B 1 4 ? 79.171 32.165 22.205 1.00 37.84 8 ASN B C 1
ATOM 3020 O O . ASN B 1 4 ? 79.953 32.249 23.150 1.00 38.26 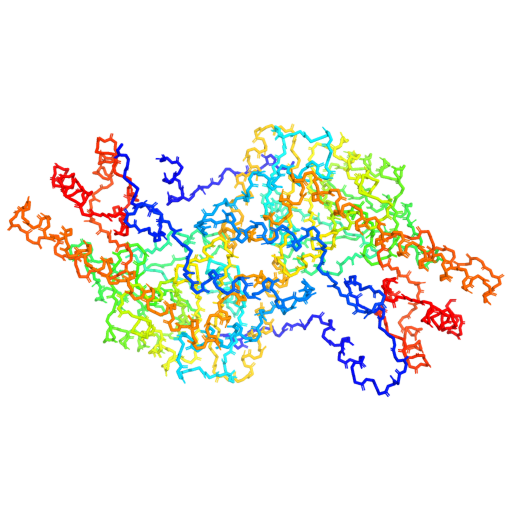8 ASN B O 1
ATOM 3025 N N . LEU B 1 5 ? 79.452 32.637 20.996 1.00 37.60 9 LEU B N 1
ATOM 3026 C CA . LEU B 1 5 ? 80.717 33.303 20.713 1.00 37.65 9 LEU B CA 1
ATOM 3027 C C . LEU B 1 5 ? 80.889 34.556 21.560 1.00 38.23 9 LEU B C 1
ATOM 3028 O O . LEU B 1 5 ? 80.105 35.495 21.464 1.00 38.31 9 LEU B O 1
ATOM 3033 N N . LYS B 1 6 ? 81.910 34.550 22.404 1.00 39.01 10 LYS B N 1
ATOM 3034 C CA . LYS B 1 6 ? 82.206 35.689 23.261 1.00 39.61 10 LYS B CA 1
ATOM 3035 C C . LYS B 1 6 ? 82.833 36.788 22.405 1.00 39.70 10 LYS B C 1
ATOM 3036 O O . LYS B 1 6 ? 83.427 36.518 21.358 1.00 39.62 10 LYS B O 1
ATOM 3042 N N . PRO B 1 7 ? 82.649 38.055 22.797 1.00 40.02 11 PRO B N 1
ATOM 3043 C CA . PRO B 1 7 ? 83.243 39.139 22.009 1.00 40.92 11 PRO B CA 1
ATOM 3044 C C . PRO B 1 7 ? 84.760 39.158 22.236 1.00 41.66 11 PRO B C 1
ATOM 3045 O O . PRO B 1 7 ? 85.229 39.068 23.365 1.00 42.09 11 PRO B O 1
ATOM 3049 N N . GLN B 1 8 ? 85.528 39.196 21.152 1.00 42.41 12 GLN B N 1
ATOM 3050 C CA . GLN B 1 8 ? 86.986 39.222 21.247 1.00 43.59 12 GLN B CA 1
ATOM 3051 C C . GLN B 1 8 ? 87.595 40.613 21.181 1.00 44.03 12 GLN B C 1
ATOM 3052 O O . GLN B 1 8 ? 86.974 41.557 20.683 1.00 43.71 12 GLN B O 1
ATOM 3058 N N . ALA B 1 9 ? 88.824 40.732 21.691 1.00 44.62 13 ALA B N 1
ATOM 3059 C CA . ALA B 1 9 ? 89.532 42.006 21.689 1.00 45.13 13 ALA B CA 1
ATOM 3060 C C . ALA B 1 9 ? 90.146 42.299 20.316 1.00 45.60 13 ALA B C 1
ATOM 3061 O O . ALA B 1 9 ? 90.706 41.411 19.695 1.00 45.52 13 ALA B O 1
ATOM 3063 N N . PRO B 1 10 ? 90.020 43.538 19.815 1.00 46.18 14 PRO B N 1
ATOM 3064 C CA . PRO B 1 10 ? 90.580 43.919 18.516 1.00 46.70 14 PRO B CA 1
ATOM 3065 C C . PRO B 1 10 ? 92.059 44.285 18.618 1.00 47.13 14 PRO B C 1
ATOM 3066 O O . PRO B 1 10 ? 92.633 44.286 19.708 1.00 47.24 14 PRO B O 1
ATOM 3070 N N . ASP B 1 11 ? 92.688 44.570 17.485 1.00 47.54 15 ASP B N 1
ATOM 3071 C CA . ASP B 1 11 ? 94.091 44.937 17.496 1.00 48.10 15 ASP B CA 1
ATOM 3072 C C . ASP B 1 11 ? 94.227 46.454 17.637 1.00 48.54 15 ASP B C 1
ATOM 3073 O O . ASP B 1 11 ? 93.598 47.222 16.901 1.00 48.29 15 ASP B O 1
ATOM 3078 N N . LYS B 1 12 ? 95.083 46.873 18.566 1.00 49.21 16 LYS B N 1
ATOM 3079 C CA . LYS B 1 12 ? 95.341 48.285 18.844 1.00 49.69 16 LYS B CA 1
ATOM 3080 C C . LYS B 1 12 ? 95.831 49.080 17.636 1.00 49.54 16 LYS B C 1
ATOM 3081 O O . LYS B 1 12 ? 95.240 50.094 17.274 1.00 49.51 16 LYS B O 1
ATOM 3087 N N . ILE B 1 13 ? 96.917 48.619 17.025 1.00 49.60 17 ILE B N 1
ATOM 3088 C CA . ILE B 1 13 ? 97.508 49.297 15.871 1.00 50.08 17 ILE B CA 1
ATOM 3089 C C . ILE B 1 13 ? 96.520 49.422 14.716 1.00 50.55 17 ILE B C 1
ATOM 3090 O O . ILE B 1 13 ? 96.382 50.491 14.114 1.00 50.22 17 ILE B O 1
ATOM 3095 N N . LEU B 1 14 ? 95.817 48.334 14.426 1.00 51.20 18 LEU B N 1
ATOM 3096 C CA . LEU B 1 14 ? 94.849 48.321 13.341 1.00 52.39 18 LEU B CA 1
ATOM 3097 C C . LEU B 1 14 ? 93.616 49.155 13.685 1.00 53.22 18 LEU B C 1
ATOM 3098 O O . LEU B 1 14 ? 92.983 49.732 12.798 1.00 53.38 18 LEU B O 1
ATOM 3103 N N . ALA B 1 15 ? 93.288 49.226 14.974 1.00 54.19 19 ALA B N 1
ATOM 3104 C CA . ALA B 1 15 ? 92.145 50.003 15.438 1.00 55.33 19 ALA B CA 1
ATOM 3105 C C . ALA B 1 15 ? 92.360 51.474 15.084 1.00 56.34 19 ALA B C 1
ATOM 3106 O O . ALA B 1 15 ? 91.428 52.158 14.653 1.00 56.76 19 ALA B O 1
ATOM 3108 N N . LEU B 1 16 ? 93.593 51.949 15.249 1.00 57.09 20 LEU B N 1
ATOM 3109 C CA . LEU B 1 16 ? 93.933 53.331 14.932 1.00 57.79 20 LEU B CA 1
ATOM 3110 C C . LEU B 1 16 ? 93.534 53.678 13.508 1.00 58.41 20 LEU B C 1
ATOM 3111 O O . LEU B 1 16 ? 92.787 54.627 13.288 1.00 58.76 20 LEU B O 1
ATOM 3116 N N . MET B 1 17 ? 94.020 52.888 12.551 1.00 59.00 21 MET B N 1
ATOM 3117 C CA . MET B 1 17 ? 93.736 53.113 11.134 1.00 59.49 21 MET B CA 1
ATOM 3118 C C . MET B 1 17 ? 92.238 53.290 10.886 1.00 59.47 21 MET B C 1
ATOM 3119 O O . MET B 1 17 ? 91.828 54.064 10.015 1.00 59.06 21 MET B O 1
ATOM 3124 N N . GLY B 1 18 ? 91.431 52.578 11.669 1.00 59.66 22 GLY B N 1
ATOM 3125 C CA . GLY B 1 18 ? 89.989 52.686 11.554 1.00 60.19 22 GLY B CA 1
ATOM 3126 C C . GLY B 1 18 ? 89.551 54.040 12.084 1.00 60.39 22 GLY B C 1
ATOM 3127 O O . GLY B 1 18 ? 88.743 54.734 11.462 1.00 60.53 22 GLY B O 1
ATOM 3128 N N . GLU B 1 19 ? 90.118 54.432 13.221 1.00 60.51 23 GLU B N 1
ATOM 3129 C CA . GLU B 1 19 ? 89.817 55.716 13.847 1.00 60.73 23 GLU B CA 1
ATOM 3130 C C . GLU B 1 19 ? 90.646 56.801 13.151 1.00 60.69 23 GLU B C 1
ATOM 3131 O O . GLU B 1 19 ? 91.218 57.685 13.797 1.00 60.62 23 GLU B O 1
ATOM 3137 N N . PHE B 1 20 ? 90.697 56.725 11.825 1.00 60.60 24 PHE B N 1
ATOM 3138 C CA . PHE B 1 20 ? 91.450 57.670 11.015 1.00 60.31 24 PHE B CA 1
ATOM 3139 C C . PHE B 1 20 ? 90.834 57.710 9.622 1.00 60.26 24 PHE B C 1
ATOM 3140 O O . PHE B 1 20 ? 90.492 58.777 9.116 1.00 60.32 24 PHE B O 1
ATOM 3148 N N . GLY B 1 27 ? 93.642 67.877 7.999 1.00 46.67 31 GLY B N 1
ATOM 3149 C CA . GLY B 1 27 ? 95.049 67.879 8.362 1.00 46.65 31 GLY B CA 1
ATOM 3150 C C . GLY B 1 27 ? 95.450 66.708 9.239 1.00 46.57 31 GLY B C 1
ATOM 3151 O O . GLY B 1 27 ? 96.316 66.840 10.108 1.00 46.98 31 GLY B O 1
ATOM 3152 N N . LYS B 1 28 ? 94.807 65.565 9.025 1.00 46.20 32 LYS B N 1
ATOM 3153 C CA . LYS B 1 28 ? 95.101 64.361 9.797 1.00 45.71 32 LYS B CA 1
ATOM 3154 C C . LYS B 1 28 ? 96.517 63.876 9.487 1.00 45.10 32 LYS B C 1
ATOM 3155 O O . LYS B 1 28 ? 96.958 63.926 8.331 1.00 45.28 32 LYS B O 1
ATOM 3161 N N . ILE B 1 29 ? 97.227 63.416 10.514 1.00 43.76 33 ILE B N 1
ATOM 3162 C CA . ILE B 1 29 ? 98.579 62.896 10.330 1.00 42.04 33 ILE B CA 1
ATOM 3163 C C . ILE B 1 29 ? 98.665 61.471 10.881 1.00 40.74 33 ILE B C 1
ATOM 3164 O O . ILE B 1 29 ? 98.566 61.259 12.088 1.00 40.02 33 ILE B O 1
ATOM 3169 N N . ASP B 1 30 ? 98.812 60.495 9.988 1.00 39.61 34 ASP B N 1
ATOM 3170 C CA . ASP B 1 30 ? 98.903 59.098 10.402 1.00 38.91 34 ASP B CA 1
ATOM 3171 C C . ASP B 1 30 ? 100.340 58.682 10.690 1.00 38.13 34 ASP B C 1
ATOM 3172 O O . ASP B 1 30 ? 101.206 58.737 9.814 1.00 37.99 34 ASP B O 1
ATOM 3177 N N . LEU B 1 31 ? 100.571 58.246 11.922 1.00 37.03 35 LEU B N 1
ATOM 3178 C CA . LEU B 1 31 ? 101.878 57.792 12.373 1.00 35.46 35 LEU B CA 1
ATOM 3179 C C . LEU B 1 31 ? 101.677 56.478 13.110 1.00 34.67 35 LEU B C 1
ATOM 3180 O O . LEU B 1 31 ? 102.421 56.165 14.038 1.00 34.68 35 LEU B O 1
ATOM 3185 N N . GLY B 1 32 ? 100.685 55.700 12.684 1.00 33.79 36 GLY B N 1
ATOM 3186 C CA . GLY B 1 32 ? 100.392 54.444 13.354 1.00 32.27 36 GLY B CA 1
ATOM 3187 C C . GLY B 1 32 ? 100.964 53.172 12.752 1.00 31.81 36 GLY B C 1
ATOM 3188 O O . GLY B 1 32 ? 102.127 52.824 12.992 1.00 31.72 36 GLY B O 1
ATOM 3189 N N . VAL B 1 33 ? 100.140 52.491 11.957 1.00 30.60 37 VAL B N 1
ATOM 3190 C CA . VAL B 1 33 ? 100.507 51.227 11.315 1.00 29.50 37 VAL B CA 1
ATOM 3191 C C . VAL B 1 33 ? 101.904 51.230 10.678 1.00 28.60 37 VAL B C 1
ATOM 3192 O O . VAL B 1 33 ? 102.278 52.147 9.947 1.00 28.15 37 VAL B O 1
ATOM 3196 N N . GLY B 1 34 ? 102.664 50.187 10.988 1.00 28.26 38 GLY B N 1
ATOM 3197 C CA . GLY B 1 34 ? 104.020 50.050 10.502 1.00 27.44 38 GLY B CA 1
ATOM 3198 C C . GLY B 1 34 ? 104.177 49.681 9.050 1.00 26.96 38 GLY B C 1
ATOM 3199 O O . GLY B 1 34 ? 104.534 48.552 8.716 1.00 27.22 38 GLY B O 1
ATOM 3200 N N . VAL B 1 35 ? 103.932 50.649 8.184 1.00 26.81 39 VAL B N 1
ATOM 3201 C CA . VAL B 1 35 ? 104.073 50.459 6.751 1.00 26.22 39 VAL B CA 1
ATOM 3202 C C . VAL B 1 35 ? 104.922 51.626 6.258 1.00 25.99 39 VAL B C 1
ATOM 3203 O O . VAL B 1 35 ? 104.942 52.687 6.876 1.00 25.57 39 VAL B O 1
ATOM 3207 N N . TYR B 1 36 ? 105.702 51.403 5.212 1.00 26.17 40 TYR B N 1
ATOM 3208 C CA . TYR B 1 36 ? 106.524 52.468 4.676 1.00 26.80 40 TYR B CA 1
ATOM 3209 C C . TYR B 1 36 ? 105.693 53.341 3.738 1.00 27.50 40 TYR B C 1
ATOM 3210 O O . TYR B 1 36 ? 104.952 52.831 2.902 1.00 27.09 40 TYR B O 1
ATOM 3219 N N . LYS B 1 37 ? 105.832 54.654 3.887 1.00 28.75 41 LYS B N 1
ATOM 3220 C CA . LYS B 1 37 ? 105.127 55.623 3.059 1.00 30.44 41 LYS B CA 1
ATOM 3221 C C . LYS B 1 37 ? 106.132 56.625 2.491 1.00 31.30 41 LYS B C 1
ATOM 3222 O O . LYS B 1 37 ? 107.090 56.997 3.171 1.00 31.57 41 LYS B O 1
ATOM 3228 N N . ASP B 1 38 ? 105.941 57.030 1.240 1.00 32.15 42 ASP B N 1
ATOM 3229 C CA . ASP B 1 38 ? 106.841 57.996 0.626 1.00 33.25 42 ASP B CA 1
ATOM 3230 C C . ASP B 1 38 ? 106.397 59.439 0.905 1.00 33.70 42 ASP B C 1
ATOM 3231 O O . ASP B 1 38 ? 105.406 59.673 1.604 1.00 33.66 42 ASP B O 1
ATOM 3236 N N . ALA B 1 39 ? 107.116 60.397 0.327 1.00 34.15 43 ALA B N 1
ATOM 3237 C CA . ALA B 1 39 ? 106.830 61.819 0.504 1.00 33.80 43 ALA B CA 1
ATOM 3238 C C . ALA B 1 39 ? 105.370 62.188 0.280 1.00 33.58 43 ALA B C 1
ATOM 3239 O O . ALA B 1 39 ? 104.825 63.031 0.992 1.00 34.22 43 ALA B O 1
ATOM 3241 N N . THR B 1 40 ? 104.735 61.544 -0.694 1.00 32.75 44 THR B N 1
ATOM 3242 C CA . THR B 1 40 ? 103.339 61.831 -1.014 1.00 31.73 44 THR B CA 1
ATOM 3243 C C . THR B 1 40 ? 102.326 60.952 -0.267 1.00 31.06 44 THR B C 1
ATOM 3244 O O . THR B 1 40 ? 101.211 60.735 -0.748 1.00 31.49 44 THR B O 1
ATOM 3248 N N . GLY B 1 41 ? 102.725 60.433 0.892 1.00 29.67 45 GLY B N 1
ATOM 3249 C CA . GLY B 1 41 ? 101.847 59.589 1.683 1.00 28.68 45 GLY B CA 1
ATOM 3250 C C . GLY B 1 41 ? 101.380 58.321 0.991 1.00 28.36 45 GLY B C 1
ATOM 3251 O O . GLY B 1 41 ? 100.282 57.840 1.243 1.00 29.23 45 GLY B O 1
ATOM 3252 N N . HIS B 1 42 ? 102.220 57.754 0.139 1.00 27.99 46 HIS B N 1
ATOM 3253 C CA . HIS B 1 42 ? 101.857 56.542 -0.581 1.00 27.34 46 HIS B CA 1
ATOM 3254 C C . HIS B 1 42 ? 102.814 55.393 -0.289 1.00 25.80 46 HIS B C 1
ATOM 3255 O O . HIS B 1 42 ? 103.998 55.614 -0.056 1.00 25.32 46 HIS B O 1
ATOM 3262 N N . THR B 1 43 ? 102.287 54.171 -0.318 1.00 24.11 47 THR B N 1
ATOM 3263 C CA . THR B 1 43 ? 103.067 52.955 -0.109 1.00 22.03 47 THR B CA 1
ATOM 3264 C C . THR B 1 43 ? 103.213 52.379 -1.512 1.00 21.84 47 THR B C 1
ATOM 3265 O O . THR B 1 43 ? 102.332 51.675 -2.001 1.00 21.37 47 THR B O 1
ATOM 3269 N N . PRO B 1 44 ? 104.309 52.729 -2.203 1.00 21.73 48 PRO B N 1
ATOM 3270 C CA . PRO B 1 44 ? 104.582 52.270 -3.569 1.00 21.45 48 PRO B CA 1
ATOM 3271 C C . PRO B 1 44 ? 104.912 50.797 -3.722 1.00 20.86 48 PRO B C 1
ATOM 3272 O O . PRO B 1 44 ? 105.127 50.082 -2.740 1.00 20.39 48 PRO B O 1
ATOM 3276 N N . ILE B 1 45 ? 104.894 50.345 -4.971 1.00 20.34 49 ILE B N 1
ATOM 3277 C CA . ILE B 1 45 ? 105.231 48.972 -5.297 1.00 20.19 49 ILE B CA 1
ATOM 3278 C C . ILE B 1 45 ? 106.650 49.111 -5.830 1.00 20.40 49 ILE B C 1
ATOM 3279 O O . ILE B 1 45 ? 106.905 49.932 -6.715 1.00 20.72 49 ILE B O 1
ATOM 3284 N N . MET B 1 46 ? 107.583 48.371 -5.243 1.00 19.98 50 MET B N 1
ATOM 3285 C CA . MET B 1 46 ? 108.979 48.445 -5.651 1.00 19.64 50 MET B CA 1
ATOM 3286 C C . MET B 1 46 ? 109.218 48.067 -7.114 1.00 19.49 50 MET B C 1
ATOM 3287 O O . MET B 1 46 ? 108.698 47.066 -7.602 1.00 20.16 50 MET B O 1
ATOM 3292 N N . ARG B 1 47 ? 110.012 48.879 -7.805 1.00 19.76 51 ARG B N 1
ATOM 3293 C CA . ARG B 1 47 ? 110.328 48.674 -9.218 1.00 20.07 51 ARG B CA 1
ATOM 3294 C C . ARG B 1 47 ? 110.585 47.218 -9.604 1.00 20.24 51 ARG B C 1
ATOM 3295 O O . ARG B 1 47 ? 109.983 46.708 -10.553 1.00 20.41 51 ARG B O 1
ATOM 3303 N N . ALA B 1 48 ? 111.457 46.548 -8.856 1.00 19.80 52 ALA B N 1
ATOM 3304 C CA . ALA B 1 48 ? 111.791 45.154 -9.120 1.00 19.86 52 ALA B CA 1
ATOM 3305 C C . ALA B 1 48 ? 110.584 44.231 -8.936 1.00 20.07 52 ALA B C 1
ATOM 3306 O O . ALA B 1 48 ? 110.409 43.271 -9.685 1.00 19.98 52 ALA B O 1
ATOM 3308 N N . VAL B 1 49 ? 109.769 44.507 -7.924 1.00 20.15 53 VAL B N 1
ATOM 3309 C CA . VAL B 1 49 ? 108.587 43.693 -7.662 1.00 20.73 53 VAL B CA 1
ATOM 3310 C C . VAL B 1 49 ? 107.629 43.793 -8.852 1.00 21.18 53 VAL B C 1
ATOM 3311 O O . VAL B 1 49 ? 107.092 42.780 -9.316 1.00 21.24 53 VAL B O 1
ATOM 3315 N N . HIS B 1 50 ? 107.433 45.010 -9.353 1.00 21.13 54 HIS B N 1
ATOM 3316 C CA . HIS B 1 50 ? 106.553 45.225 -10.491 1.00 21.55 54 HIS B CA 1
ATOM 3317 C C . HIS B 1 50 ? 107.089 44.513 -11.731 1.00 21.96 54 HIS B C 1
ATOM 3318 O O . HIS B 1 50 ? 106.325 43.943 -12.518 1.00 22.30 54 HIS B O 1
ATOM 3325 N N . ALA B 1 51 ? 108.406 44.571 -11.907 1.00 22.05 55 ALA B N 1
ATOM 3326 C CA . ALA B 1 51 ? 109.076 43.936 -13.036 1.00 21.28 55 ALA B CA 1
ATOM 3327 C C . ALA B 1 51 ? 108.978 42.419 -12.918 1.00 21.06 55 ALA B C 1
ATOM 3328 O O . ALA B 1 51 ? 108.830 41.720 -13.924 1.00 21.02 55 ALA B O 1
ATOM 3330 N N . ALA B 1 52 ? 109.025 41.922 -11.683 1.00 21.00 56 ALA B N 1
ATOM 3331 C CA . ALA B 1 52 ? 108.928 40.493 -11.408 1.00 21.18 56 ALA B CA 1
ATOM 3332 C C . ALA B 1 52 ? 107.555 39.962 -11.805 1.00 21.90 56 ALA B C 1
ATOM 3333 O O . ALA B 1 52 ? 107.455 38.984 -12.546 1.00 21.64 56 ALA B O 1
ATOM 3335 N N . GLU B 1 53 ? 106.499 40.613 -11.316 1.00 22.89 57 GLU B N 1
ATOM 3336 C CA . GLU B 1 53 ? 105.123 40.215 -11.622 1.00 23.36 57 GLU B CA 1
ATOM 3337 C C . GLU B 1 53 ? 104.876 40.223 -13.123 1.00 24.19 57 GLU B C 1
ATOM 3338 O O . GLU B 1 53 ? 104.211 39.337 -13.668 1.00 23.94 57 GLU B O 1
ATOM 3344 N N . GLN B 1 54 ? 105.413 41.244 -13.775 1.00 25.74 58 GLN B N 1
ATOM 3345 C CA . GLN B 1 54 ? 105.279 41.420 -15.211 1.00 27.35 58 GLN B CA 1
ATOM 3346 C C . GLN B 1 54 ? 105.842 40.208 -15.946 1.00 27.91 58 GLN B C 1
ATOM 3347 O O . GLN B 1 54 ? 105.182 39.643 -16.820 1.00 27.86 58 GLN B O 1
ATOM 3353 N N . ARG B 1 55 ? 107.037 39.781 -15.544 1.00 28.33 59 ARG B N 1
ATOM 3354 C CA . ARG B 1 55 ? 107.693 38.633 -16.153 1.00 28.84 59 ARG B CA 1
ATOM 3355 C C . ARG B 1 55 ? 106.979 37.329 -15.791 1.00 27.89 59 ARG B C 1
ATOM 3356 O O . ARG B 1 55 ? 106.857 36.426 -16.622 1.00 27.20 59 ARG B O 1
ATOM 3364 N N . MET B 1 56 ? 106.497 37.242 -14.554 1.00 27.14 60 MET B N 1
ATOM 3365 C CA . MET B 1 56 ? 105.776 36.061 -14.084 1.00 26.57 60 MET B CA 1
ATOM 3366 C C . MET B 1 56 ? 104.536 35.820 -14.936 1.00 26.37 60 MET B C 1
ATOM 3367 O O . MET B 1 56 ? 104.300 34.709 -15.397 1.00 26.26 60 MET B O 1
ATOM 3372 N N . LEU B 1 57 ? 103.774 36.884 -15.172 1.00 26.69 61 LEU B N 1
ATOM 3373 C CA . LEU B 1 57 ? 102.541 36.821 -15.958 1.00 27.46 61 LEU B CA 1
ATOM 3374 C C . LEU B 1 57 ? 102.765 36.288 -17.367 1.00 27.64 61 LEU B C 1
ATOM 3375 O O . LEU B 1 57 ? 101.820 35.877 -18.047 1.00 27.74 61 LEU B O 1
ATOM 3380 N N . GLU B 1 58 ? 104.024 36.258 -17.781 1.00 27.42 62 GLU B N 1
ATOM 3381 C CA . GLU B 1 58 ? 104.398 35.807 -19.108 1.00 27.36 62 GLU B CA 1
ATOM 3382 C C . GLU B 1 58 ? 105.038 34.413 -19.131 1.00 26.59 62 GLU B C 1
ATOM 3383 O O . GLU B 1 58 ? 104.962 33.706 -20.141 1.00 26.60 62 GLU B O 1
ATOM 3389 N N . THR B 1 59 ? 105.658 34.011 -18.026 1.00 25.52 63 THR B N 1
ATOM 3390 C CA . THR B 1 59 ? 106.325 32.715 -17.973 1.00 24.79 63 THR B CA 1
ATOM 3391 C C . THR B 1 59 ? 105.538 31.579 -17.334 1.00 24.86 63 THR B C 1
ATOM 3392 O O . THR B 1 59 ? 105.789 30.404 -17.626 1.00 25.55 63 THR B O 1
ATOM 3396 N N . GLU B 1 60 ? 104.627 31.904 -16.426 1.00 24.33 64 GLU B N 1
ATOM 3397 C CA . GLU B 1 60 ? 103.843 30.864 -15.776 1.00 23.34 64 GLU B CA 1
ATOM 3398 C C . GLU B 1 60 ? 102.802 30.276 -16.713 1.00 22.61 64 GLU B C 1
ATOM 3399 O O . GLU B 1 60 ? 102.020 31.010 -17.312 1.00 23.22 64 GLU B O 1
ATOM 3405 N N . THR B 1 61 ? 102.835 28.952 -16.858 1.00 21.63 66 THR B N 1
ATOM 3406 C CA . THR B 1 61 ? 101.911 28.224 -17.716 1.00 20.58 66 THR B CA 1
ATOM 3407 C C . THR B 1 61 ? 100.816 27.477 -16.956 1.00 20.05 66 THR B C 1
ATOM 3408 O O . THR B 1 61 ? 99.862 26.987 -17.562 1.00 19.63 66 THR B O 1
ATOM 3412 N N . THR B 1 62 ? 100.972 27.351 -15.642 1.00 19.44 67 THR B N 1
ATOM 3413 C CA . THR B 1 62 ? 99.990 26.640 -14.838 1.00 18.68 67 THR B CA 1
ATOM 3414 C C . THR B 1 62 ? 99.962 27.156 -13.412 1.00 18.99 67 THR B C 1
ATOM 3415 O O . THR B 1 62 ? 100.889 27.841 -12.974 1.00 19.04 67 THR B O 1
ATOM 3419 N N . LYS B 1 63 ? 98.880 26.842 -12.705 1.00 19.33 68 LYS B N 1
ATOM 3420 C CA . LYS B 1 63 ? 98.712 27.246 -11.316 1.00 18.84 68 LYS B CA 1
ATOM 3421 C C . LYS B 1 63 ? 98.376 26.047 -10.439 1.00 18.88 68 LYS B C 1
ATOM 3422 O O . LYS B 1 63 ? 97.815 26.205 -9.349 1.00 19.03 68 LYS B O 1
ATOM 3428 N N . THR B 1 64 ? 98.753 24.857 -10.908 1.00 18.85 69 THR B N 1
ATOM 3429 C CA . THR B 1 64 ?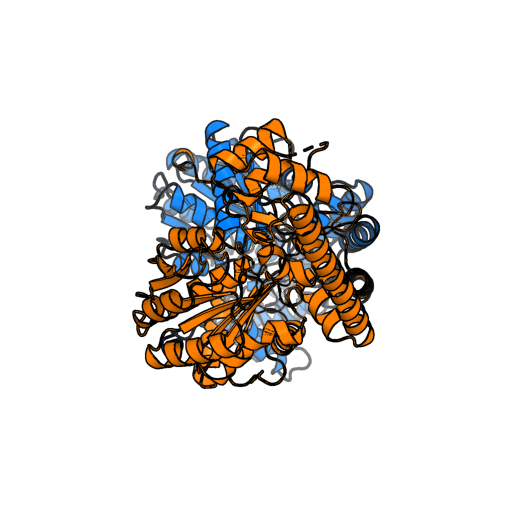 98.516 23.605 -10.189 1.00 18.95 69 THR B CA 1
ATOM 3430 C C . THR B 1 64 ? 99.120 23.673 -8.794 1.00 18.83 69 THR B C 1
ATOM 3431 O O . THR B 1 64 ? 99.835 24.613 -8.468 1.00 18.80 69 THR B O 1
ATOM 3435 N N . TYR B 1 65 ? 98.845 22.663 -7.979 1.00 19.18 70 TYR B N 1
ATOM 3436 C CA . TYR B 1 65 ? 99.383 22.616 -6.630 1.00 20.31 70 TYR B CA 1
ATOM 3437 C C . TYR B 1 65 ? 100.887 22.501 -6.708 1.00 21.08 70 TYR B C 1
ATOM 3438 O O . TYR B 1 65 ? 101.410 21.743 -7.521 1.00 20.93 70 TYR B O 1
ATOM 3447 N N . ALA B 1 66 ? 101.567 23.275 -5.872 1.00 22.62 71 ALA B N 1
ATOM 3448 C CA . ALA B 1 66 ? 103.022 23.301 -5.831 1.00 23.80 71 ALA B CA 1
ATOM 3449 C C . ALA B 1 66 ? 103.563 22.571 -4.597 1.00 24.58 71 ALA B C 1
ATOM 3450 O O . ALA B 1 66 ? 103.010 21.555 -4.181 1.00 25.25 71 ALA B O 1
ATOM 3452 N N . GLY B 1 67 ? 104.637 23.088 -4.011 1.00 24.63 72 GLY B N 1
ATOM 3453 C CA . GLY B 1 67 ? 105.224 22.446 -2.849 1.00 24.96 72 GLY B CA 1
ATOM 3454 C C . GLY B 1 67 ? 104.553 22.786 -1.532 1.00 24.85 72 GLY B C 1
ATOM 3455 O O . GLY B 1 67 ? 104.169 23.934 -1.301 1.00 25.49 72 GLY B O 1
ATOM 3456 N N . LEU B 1 68 ? 104.460 21.797 -0.650 1.00 24.81 73 LEU B N 1
ATOM 3457 C CA . LEU B 1 68 ? 103.844 21.976 0.659 1.00 25.19 73 LEU B CA 1
ATOM 3458 C C . LEU B 1 68 ? 104.671 22.867 1.592 1.00 25.24 73 LEU B C 1
ATOM 3459 O O . LEU B 1 68 ? 104.127 23.509 2.490 1.00 25.75 73 LEU B O 1
ATOM 3464 N N . SER B 1 69 ? 105.984 22.888 1.395 1.00 25.64 74 SER B N 1
ATOM 3465 C CA . SER B 1 69 ? 106.874 23.707 2.226 1.00 25.80 74 SER B CA 1
ATOM 3466 C C . SER B 1 69 ? 107.377 24.936 1.466 1.00 25.33 74 SER B C 1
ATOM 3467 O O . SER B 1 69 ? 108.294 25.628 1.918 1.00 24.68 74 SER B O 1
ATOM 3470 N N . GLY B 1 70 ? 106.738 25.232 0.340 1.00 25.44 75 GLY B N 1
ATOM 3471 C CA . GLY B 1 70 ? 107.160 26.352 -0.476 1.00 25.03 75 GLY B CA 1
ATOM 3472 C C . GLY B 1 70 ? 108.035 25.824 -1.595 1.00 25.19 75 GLY B C 1
ATOM 3473 O O . GLY B 1 70 ? 108.294 24.620 -1.678 1.00 25.14 75 GLY B O 1
ATOM 3474 N N . GLU B 1 71 ? 108.461 26.712 -2.480 1.00 25.38 76 GLU B N 1
ATOM 3475 C CA . GLU B 1 71 ? 109.302 26.322 -3.600 1.00 25.86 76 GLU B CA 1
ATOM 3476 C C . GLU B 1 71 ? 110.779 26.359 -3.228 1.00 25.94 76 GLU B C 1
ATOM 3477 O O . GLU B 1 71 ? 111.237 27.270 -2.533 1.00 25.22 76 GLU B O 1
ATOM 3483 N N . PRO B 1 72 ? 111.554 25.388 -3.723 1.00 26.29 77 PRO B N 1
ATOM 3484 C CA . PRO B 1 72 ? 112.989 25.300 -3.444 1.00 26.57 77 PRO B CA 1
ATOM 3485 C C . PRO B 1 72 ? 113.715 26.618 -3.716 1.00 26.57 77 PRO B C 1
ATOM 3486 O O . PRO B 1 72 ? 114.571 27.030 -2.940 1.00 26.75 77 PRO B O 1
ATOM 3490 N N . GLU B 1 73 ? 113.325 27.298 -4.791 1.00 26.35 78 GLU B N 1
ATOM 3491 C CA . GLU B 1 73 ? 113.930 28.573 -5.177 1.00 26.34 78 GLU B CA 1
ATOM 3492 C C . GLU B 1 73 ? 113.732 29.629 -4.092 1.00 25.27 78 GLU B C 1
ATOM 3493 O O . GLU B 1 73 ? 114.647 30.395 -3.785 1.00 25.41 78 GLU B O 1
ATOM 3499 N N . PHE B 1 74 ? 112.529 29.679 -3.531 1.00 23.50 79 PHE B N 1
ATOM 3500 C CA . PHE B 1 74 ? 112.205 30.628 -2.475 1.00 22.19 79 PHE B CA 1
ATOM 3501 C C . PHE B 1 74 ? 112.949 30.230 -1.201 1.00 22.18 79 PHE B C 1
ATOM 3502 O O . PHE B 1 74 ? 113.552 31.075 -0.522 1.00 22.09 79 PHE B O 1
ATOM 3510 N N . GLN B 1 75 ? 112.935 28.932 -0.906 1.00 21.61 80 GLN B N 1
ATOM 3511 C CA . GLN B 1 75 ? 113.593 28.401 0.279 1.00 21.83 80 GLN B CA 1
ATOM 3512 C C . GLN B 1 75 ? 115.092 28.688 0.290 1.00 21.67 80 GLN B C 1
ATOM 3513 O O . GLN B 1 75 ? 115.643 29.075 1.323 1.00 21.44 80 GLN B O 1
ATOM 3519 N N . LYS B 1 76 ? 115.740 28.525 -0.860 1.00 21.52 81 LYS B N 1
ATOM 3520 C CA . LYS B 1 76 ? 117.175 28.754 -0.972 1.00 21.47 81 LYS B CA 1
ATOM 3521 C C . LYS B 1 76 ? 117.541 30.229 -0.939 1.00 20.87 81 LYS B C 1
ATOM 3522 O O . LYS B 1 76 ? 118.513 30.619 -0.290 1.00 20.42 81 LYS B O 1
ATOM 3528 N N . ALA B 1 77 ? 116.754 31.047 -1.629 1.00 20.38 82 ALA B N 1
ATOM 3529 C CA . ALA B 1 77 ? 116.999 32.482 -1.686 1.00 20.30 82 ALA B CA 1
ATOM 3530 C C . ALA B 1 77 ? 116.841 33.131 -0.312 1.00 20.41 82 ALA B C 1
ATOM 3531 O O . ALA B 1 77 ? 117.689 33.917 0.116 1.00 20.18 82 ALA B O 1
ATOM 3533 N N . MET B 1 78 ? 115.773 32.768 0.390 1.00 20.49 83 MET B N 1
ATOM 3534 C CA . MET B 1 78 ? 115.509 33.309 1.717 1.00 19.89 83 MET B CA 1
ATOM 3535 C C . MET B 1 78 ? 116.588 32.899 2.706 1.00 19.68 83 MET B C 1
ATOM 3536 O O . MET B 1 78 ? 117.025 33.707 3.527 1.00 20.22 83 MET B O 1
ATOM 3541 N N . GLY B 1 79 ? 117.011 31.642 2.631 1.00 19.09 84 GLY B N 1
ATOM 3542 C CA . GLY B 1 79 ? 118.049 31.164 3.524 1.00 18.85 84 GLY B CA 1
ATOM 3543 C C . GLY B 1 79 ? 119.327 31.967 3.332 1.00 18.44 84 GLY B C 1
ATOM 3544 O O . GLY B 1 79 ? 119.940 32.424 4.299 1.00 18.29 84 GLY B O 1
ATOM 3545 N N . GLU B 1 80 ? 119.707 32.177 2.076 1.00 17.81 85 GLU B N 1
ATOM 3546 C CA . GLU B 1 80 ? 120.908 32.934 1.770 1.00 17.82 85 GLU B CA 1
ATOM 3547 C C . GLU B 1 80 ? 120.773 34.400 2.138 1.00 17.55 85 GLU B C 1
ATOM 3548 O O . GLU B 1 80 ? 121.714 34.990 2.663 1.00 17.53 85 GLU B O 1
ATOM 3554 N N . LEU B 1 81 ? 119.608 34.989 1.874 1.00 16.76 86 LEU B N 1
ATOM 3555 C CA . LEU B 1 81 ? 119.392 36.385 2.211 1.00 15.73 86 LEU B CA 1
ATOM 3556 C C . LEU B 1 81 ? 119.632 36.632 3.691 1.00 15.95 86 LEU B C 1
ATOM 3557 O O . LEU B 1 81 ? 120.294 37.594 4.061 1.00 15.66 86 LEU B O 1
ATOM 3562 N N . ILE B 1 82 ? 119.103 35.749 4.530 1.00 16.96 87 ILE B N 1
ATOM 3563 C CA . ILE B 1 82 ? 119.221 35.880 5.982 1.00 18.04 87 ILE B CA 1
ATOM 3564 C C . ILE B 1 82 ? 120.545 35.447 6.620 1.00 19.19 87 ILE B C 1
ATOM 3565 O O . ILE B 1 82 ? 121.101 36.163 7.452 1.00 19.06 87 ILE B O 1
ATOM 3570 N N . LEU B 1 83 ? 121.006 34.246 6.289 1.00 20.30 88 LEU B N 1
ATOM 3571 C CA . LEU B 1 83 ? 122.229 33.714 6.879 1.00 22.05 88 LEU B CA 1
ATOM 3572 C C . LEU B 1 83 ? 123.507 33.911 6.073 1.00 23.32 88 LEU B C 1
ATOM 3573 O O . LEU B 1 83 ? 124.604 33.640 6.570 1.00 23.18 88 LEU B O 1
ATOM 3578 N N . GLY B 1 84 ? 123.371 34.385 4.840 1.00 25.10 89 GLY B N 1
ATOM 3579 C CA . GLY B 1 84 ? 124.532 34.590 3.996 1.00 27.80 89 GLY B CA 1
ATOM 3580 C C . GLY B 1 84 ? 125.270 33.279 3.792 1.00 29.88 89 GLY B C 1
ATOM 3581 O O . GLY B 1 84 ? 124.690 32.293 3.337 1.00 30.20 89 GLY B O 1
ATOM 3582 N N . ASP B 1 85 ? 126.548 33.256 4.159 1.00 31.80 90 ASP B N 1
ATOM 3583 C CA . ASP B 1 85 ? 127.359 32.050 4.022 1.00 33.21 90 ASP B CA 1
ATOM 3584 C C . ASP B 1 85 ? 127.185 31.076 5.181 1.00 33.52 90 ASP B C 1
ATOM 3585 O O . ASP B 1 85 ? 127.722 29.967 5.153 1.00 33.61 90 ASP B O 1
ATOM 3590 N N . GLY B 1 86 ? 126.433 31.495 6.195 1.00 33.86 91 GLY B N 1
ATOM 3591 C CA . GLY B 1 86 ? 126.187 30.636 7.336 1.00 34.22 91 GLY B CA 1
ATOM 3592 C C . GLY B 1 86 ? 125.071 29.641 7.057 1.00 34.49 91 GLY B C 1
ATOM 3593 O O . GLY B 1 86 ? 124.635 28.917 7.960 1.00 34.63 91 GLY B O 1
ATOM 3594 N N . LEU B 1 87 ? 124.599 29.607 5.812 1.00 34.43 95 LEU B N 1
ATOM 3595 C CA . LEU B 1 87 ? 123.524 28.704 5.431 1.00 34.31 95 LEU B CA 1
ATOM 3596 C C . LEU B 1 87 ? 124.036 27.290 5.236 1.00 34.60 95 LEU B C 1
ATOM 3597 O O . LEU B 1 87 ? 124.678 26.987 4.230 1.00 34.85 95 LEU B O 1
ATOM 3602 N N . LYS B 1 88 ? 123.760 26.434 6.214 1.00 34.55 96 LYS B N 1
ATOM 3603 C CA . LYS B 1 88 ? 124.166 25.039 6.162 1.00 34.23 96 LYS B CA 1
ATOM 3604 C C . LYS B 1 88 ? 122.948 24.202 5.805 1.00 33.77 96 LYS B C 1
ATOM 3605 O O . LYS B 1 88 ? 122.223 23.725 6.674 1.00 33.52 96 LYS B O 1
ATOM 3611 N N . SER B 1 89 ? 122.737 24.029 4.510 1.00 33.58 97 SER B N 1
ATOM 3612 C CA . SER B 1 89 ? 121.606 23.270 3.990 1.00 34.11 97 SER B CA 1
ATOM 3613 C C . SER B 1 89 ? 121.387 21.907 4.664 1.00 34.10 97 SER B C 1
ATOM 3614 O O . SER B 1 89 ? 120.250 21.476 4.857 1.00 34.33 97 SER B O 1
ATOM 3617 N N . GLU B 1 90 ? 122.470 21.244 5.047 1.00 33.46 98 GLU B N 1
ATOM 3618 C CA . GLU B 1 90 ? 122.359 19.932 5.670 1.00 33.15 98 GLU B CA 1
ATOM 3619 C C . GLU B 1 90 ? 121.630 19.929 7.021 1.00 31.59 98 GLU B C 1
ATOM 3620 O O . GLU B 1 90 ? 121.064 18.913 7.443 1.00 30.84 98 GLU B O 1
ATOM 3626 N N . THR B 1 91 ? 121.647 21.064 7.702 1.00 30.20 99 THR B N 1
ATOM 3627 C CA . THR B 1 91 ? 120.986 21.150 8.988 1.00 29.47 99 THR B CA 1
ATOM 3628 C C . THR B 1 91 ? 119.885 22.206 9.047 1.00 28.80 99 THR B C 1
ATOM 3629 O O . THR B 1 91 ? 119.406 22.537 10.132 1.00 29.41 99 THR B O 1
ATOM 3633 N N . THR B 1 92 ? 119.456 22.714 7.895 1.00 27.26 100 THR B N 1
ATOM 3634 C CA . THR B 1 92 ? 118.407 23.732 7.883 1.00 25.49 100 THR B CA 1
ATOM 3635 C C . THR B 1 92 ? 117.118 23.283 7.202 1.00 23.87 100 THR B C 1
ATOM 3636 O O . THR B 1 92 ? 117.130 22.762 6.087 1.00 22.37 100 THR B O 1
ATOM 3640 N N . ALA B 1 93 ? 116.008 23.484 7.903 1.00 23.02 101 ALA B N 1
ATOM 3641 C CA . ALA B 1 93 ? 114.678 23.148 7.404 1.00 21.70 101 ALA B CA 1
ATOM 3642 C C . ALA B 1 93 ? 113.999 24.480 7.081 1.00 21.09 101 ALA B C 1
ATOM 3643 O O . ALA B 1 93 ? 114.102 25.444 7.850 1.00 20.27 101 ALA B O 1
ATOM 3645 N N . THR B 1 94 ? 113.328 24.546 5.940 1.00 20.01 102 THR B N 1
ATOM 3646 C CA . THR B 1 94 ? 112.666 25.778 5.534 1.00 19.34 102 THR B CA 1
ATOM 3647 C C . THR B 1 94 ? 111.178 25.528 5.311 1.00 17.82 102 THR B C 1
ATOM 3648 O O . THR B 1 94 ? 110.779 24.472 4.811 1.00 16.84 102 THR B O 1
ATOM 3652 N N . LEU B 1 95 ? 110.360 26.500 5.691 1.00 17.14 103 LEU B N 1
ATOM 3653 C CA . LEU B 1 95 ? 108.919 26.383 5.532 1.00 16.58 103 LEU B CA 1
ATOM 3654 C C . LEU B 1 95 ? 108.323 27.713 5.085 1.00 15.79 103 LEU B C 1
ATOM 3655 O O . LEU B 1 95 ? 108.438 28.715 5.787 1.00 15.28 103 LEU B O 1
ATOM 3660 N N . ALA B 1 96 ? 107.770 27.739 3.875 1.00 15.24 104 ALA B N 1
ATOM 3661 C CA . ALA B 1 96 ? 107.133 28.948 3.353 1.00 14.95 104 ALA B CA 1
ATOM 3662 C C . ALA B 1 96 ? 105.824 29.115 4.127 1.00 14.44 104 ALA B C 1
ATOM 3663 O O . ALA B 1 96 ? 105.089 28.142 4.344 1.00 14.79 104 ALA B O 1
ATOM 3665 N N . THR B 1 97 ? 105.538 30.341 4.542 1.00 12.91 105 THR B N 1
ATOM 3666 C CA . THR B 1 97 ? 104.354 30.608 5.333 1.00 11.55 105 THR B CA 1
ATOM 3667 C C . THR B 1 97 ? 103.540 31.781 4.811 1.00 11.05 105 THR B C 1
ATOM 3668 O O . THR B 1 97 ? 103.910 32.429 3.834 1.00 11.15 105 THR B O 1
ATOM 3672 N N . VAL B 1 98 ? 102.415 32.034 5.467 1.00 10.36 106 VAL B N 1
ATOM 3673 C CA . VAL B 1 98 ? 101.538 33.137 5.111 1.00 9.93 106 VAL B CA 1
ATOM 3674 C C . VAL B 1 98 ? 102.049 34.338 5.927 1.00 10.16 106 VAL B C 1
ATOM 3675 O O . VAL B 1 98 ? 101.605 34.579 7.059 1.00 10.87 106 VAL B O 1
ATOM 3679 N N . GLY B 1 99 ? 103.068 35.008 5.391 1.00 10.34 107 GLY B N 1
ATOM 3680 C CA . GLY B 1 99 ? 103.656 36.162 6.051 1.00 9.99 107 GLY B CA 1
ATOM 3681 C C . GLY B 1 99 ? 104.503 35.833 7.273 1.00 10.11 107 GLY B C 1
ATOM 3682 O O . GLY B 1 99 ? 104.670 34.673 7.633 1.00 9.72 107 GLY B O 1
ATOM 3683 N N . GLY B 1 100 ? 105.039 36.866 7.914 1.00 10.37 108 GLY B N 1
ATOM 3684 C CA . GLY B 1 100 ? 105.853 36.668 9.097 1.00 10.90 108 GLY B CA 1
ATOM 3685 C C . GLY B 1 100 ? 105.028 36.212 10.276 1.00 11.87 108 GLY B C 1
ATOM 3686 O O . GLY B 1 100 ? 105.509 35.454 11.121 1.00 12.22 108 GLY B O 1
ATOM 3687 N N . THR B 1 101 ? 103.791 36.688 10.363 1.00 12.10 109 THR B N 1
ATOM 3688 C CA . THR B 1 101 ? 102.909 36.273 11.447 1.00 12.63 109 THR B CA 1
ATOM 3689 C C . THR B 1 101 ? 102.653 34.765 11.323 1.00 12.70 109 THR B C 1
ATOM 3690 O O . THR B 1 101 ? 102.687 34.035 12.317 1.00 13.42 109 THR B O 1
ATOM 3694 N N . GLY B 1 102 ? 102.436 34.293 10.098 1.00 12.93 110 GLY B N 1
ATOM 3695 C CA . GLY B 1 102 ? 102.214 32.873 9.889 1.00 12.86 110 GLY B CA 1
ATOM 3696 C C . GLY B 1 102 ? 103.427 32.069 10.323 1.00 12.66 110 GLY B C 1
ATOM 3697 O O . GLY B 1 102 ? 103.300 30.956 10.844 1.00 12.42 110 GLY B O 1
ATOM 3698 N N . ALA B 1 103 ? 104.609 32.648 10.113 1.00 12.78 111 ALA B N 1
ATOM 3699 C CA . ALA B 1 103 ? 105.872 32.014 10.478 1.00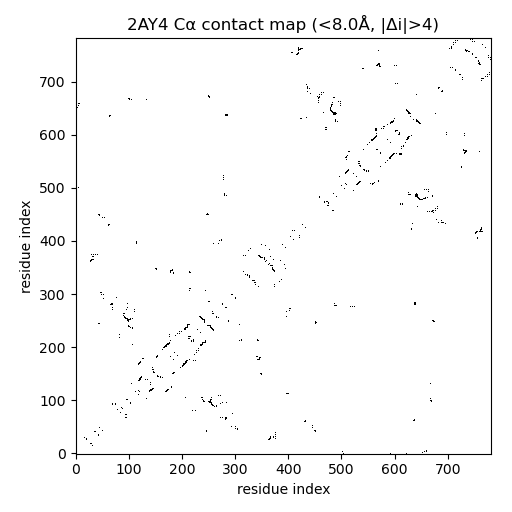 11.95 111 ALA B CA 1
ATOM 3700 C C . ALA B 1 103 ? 105.995 31.931 11.987 1.00 11.63 111 ALA B C 1
ATOM 3701 O O . ALA B 1 103 ? 106.414 30.903 12.519 1.00 11.67 111 ALA B O 1
ATOM 3703 N N . LEU B 1 104 ? 105.625 33.008 12.672 1.00 11.73 112 LEU B N 1
ATOM 3704 C CA . LEU B 1 104 ? 105.688 33.047 14.128 1.00 13.24 112 LEU B CA 1
ATOM 3705 C C . LEU B 1 104 ? 104.774 31.987 14.732 1.00 14.45 112 LEU B C 1
ATOM 3706 O O . LEU B 1 104 ? 105.189 31.217 15.610 1.00 15.15 112 LEU B O 1
ATOM 3711 N N . ARG B 1 105 ? 103.534 31.943 14.251 1.00 14.58 113 ARG B N 1
ATOM 3712 C CA . ARG B 1 105 ? 102.554 30.978 14.722 1.00 14.78 113 ARG B CA 1
ATOM 3713 C C . ARG B 1 105 ? 103.084 29.558 14.522 1.00 14.93 113 ARG B C 1
ATOM 3714 O O . ARG B 1 105 ? 103.123 28.757 15.456 1.00 15.23 113 ARG B O 1
ATOM 3722 N N . GLN B 1 106 ? 103.526 29.270 13.305 1.00 15.20 114 GLN B N 1
ATOM 3723 C CA . GLN B 1 106 ? 104.056 27.961 12.955 1.00 15.86 114 GLN B CA 1
ATOM 3724 C C . GLN B 1 106 ? 105.259 27.600 13.834 1.00 16.35 114 GLN B C 1
ATOM 3725 O O . GLN B 1 106 ? 105.435 26.442 14.214 1.00 15.96 114 GLN B O 1
ATOM 3731 N N . ALA B 1 107 ? 106.069 28.602 14.166 1.00 17.02 115 ALA B N 1
ATOM 3732 C CA . ALA B 1 107 ? 107.246 28.410 15.020 1.00 18.28 115 ALA B CA 1
ATOM 3733 C C . ALA B 1 107 ? 106.818 27.965 16.412 1.00 18.26 115 ALA B C 1
ATOM 3734 O O . ALA B 1 107 ? 107.428 27.076 17.016 1.00 17.89 115 ALA B O 1
ATOM 3736 N N . LEU B 1 108 ? 105.774 28.611 16.921 1.00 18.78 116 LEU B N 1
ATOM 3737 C CA . LEU B 1 108 ? 105.232 28.310 18.237 1.00 19.57 116 LEU B CA 1
ATOM 3738 C C . LEU B 1 108 ? 104.600 26.918 18.267 1.00 20.29 116 LEU B C 1
ATOM 3739 O O . LEU B 1 108 ? 104.730 26.190 19.254 1.00 20.22 116 LEU B O 1
ATOM 3744 N N . GLU B 1 109 ? 103.943 26.544 17.172 1.00 21.12 117 GLU B N 1
ATOM 3745 C CA . GLU B 1 109 ? 103.316 25.230 17.055 1.00 21.40 117 GLU B CA 1
ATOM 3746 C C . GLU B 1 109 ? 104.376 24.134 17.021 1.00 21.40 117 GLU B C 1
ATOM 3747 O O . GLU B 1 109 ? 104.202 23.072 17.622 1.00 21.42 117 GLU B O 1
ATOM 3753 N N . LEU B 1 110 ? 105.463 24.392 16.300 1.00 21.61 118 LEU B N 1
ATOM 3754 C CA . LEU B 1 110 ? 106.563 23.439 16.180 1.00 21.98 118 LEU B CA 1
ATOM 3755 C C . LEU B 1 110 ? 107.226 23.226 17.534 1.00 22.20 118 LEU B C 1
ATOM 3756 O O . LEU B 1 110 ? 107.417 22.094 17.974 1.00 21.64 118 LEU B O 1
ATOM 3761 N N . ALA B 1 111 ? 107.535 24.328 18.204 1.00 22.78 119 ALA B N 1
ATOM 3762 C CA . ALA B 1 111 ? 108.173 24.284 19.510 1.00 23.91 119 ALA B CA 1
ATOM 3763 C C . ALA B 1 111 ? 107.333 23.536 20.536 1.00 24.66 119 ALA B C 1
ATOM 3764 O O . ALA B 1 111 ? 107.854 22.702 21.272 1.00 24.46 119 ALA B O 1
ATOM 3766 N N . ARG B 1 112 ? 106.035 23.832 20.584 1.00 26.12 120 ARG B N 1
ATOM 3767 C CA . ARG B 1 112 ? 105.144 23.176 21.537 1.00 27.07 120 ARG B CA 1
ATOM 3768 C C . ARG B 1 112 ? 105.052 21.679 21.289 1.00 27.51 120 ARG B C 1
ATOM 3769 O O . ARG B 1 112 ? 104.899 20.903 22.230 1.00 27.48 120 ARG B O 1
ATOM 3777 N N . MET B 1 113 ? 105.137 21.273 20.026 1.00 28.64 121 MET B N 1
ATOM 3778 C CA . MET B 1 113 ? 105.101 19.853 19.699 1.00 29.98 121 MET B CA 1
ATOM 3779 C C . MET B 1 113 ? 106.326 19.209 20.342 1.00 31.04 121 MET B C 1
ATOM 3780 O O . MET B 1 113 ? 106.214 18.203 21.040 1.00 31.86 121 MET B O 1
ATOM 3785 N N . ALA B 1 114 ? 107.486 19.827 20.124 1.00 31.74 122 ALA B N 1
ATOM 3786 C CA . ALA B 1 114 ? 108.761 19.350 20.655 1.00 32.22 122 ALA B CA 1
ATOM 3787 C C . ALA B 1 114 ? 108.800 19.357 22.170 1.00 32.71 122 ALA B C 1
ATOM 3788 O O . ALA B 1 114 ? 109.380 18.462 22.784 1.00 33.46 122 ALA B O 1
ATOM 3790 N N . ASN B 1 115 ? 108.230 20.395 22.768 1.00 33.70 123 ASN B N 1
ATOM 3791 C CA . ASN B 1 115 ? 108.210 20.521 24.218 1.00 34.65 123 ASN B CA 1
ATOM 3792 C C . ASN B 1 115 ? 106.876 21.044 24.730 1.00 34.85 123 ASN B C 1
ATOM 3793 O O . ASN B 1 115 ? 106.648 22.253 24.789 1.00 34.96 123 ASN B O 1
ATOM 3798 N N . PRO B 1 116 ? 105.990 20.132 25.144 1.00 35.52 124 PRO B N 1
ATOM 3799 C CA . PRO B 1 116 ? 104.670 20.487 25.661 1.00 35.97 124 PRO B CA 1
ATOM 3800 C C . PRO B 1 116 ? 104.719 21.463 26.835 1.00 36.26 124 PRO B C 1
ATOM 3801 O O . PRO B 1 116 ? 103.761 22.200 27.065 1.00 36.51 124 PRO B O 1
ATOM 3805 N N . ASP B 1 117 ? 105.830 21.479 27.567 1.00 36.54 125 ASP B N 1
ATOM 3806 C CA . ASP B 1 117 ? 105.964 22.364 28.721 1.00 37.08 125 ASP B CA 1
ATOM 3807 C C . ASP B 1 117 ? 106.898 23.550 28.481 1.00 36.82 125 ASP B C 1
ATOM 3808 O O . ASP B 1 117 ? 107.748 23.864 29.320 1.00 37.50 125 ASP B O 1
ATOM 3813 N N . LEU B 1 118 ? 106.748 24.211 27.340 1.00 36.06 126 LEU B N 1
ATOM 3814 C CA . LEU B 1 118 ? 107.604 25.348 27.036 1.00 35.06 126 LEU B CA 1
ATOM 3815 C C . LEU B 1 118 ? 107.015 26.690 27.468 1.00 33.94 126 LEU B C 1
ATOM 3816 O O . LEU B 1 118 ? 105.798 26.892 27.464 1.00 33.88 126 LEU B O 1
ATOM 3821 N N . ARG B 1 119 ? 107.900 27.580 27.893 1.00 32.56 129 ARG B N 1
ATOM 3822 C CA . ARG B 1 119 ? 107.520 28.917 28.305 1.00 31.22 129 ARG B CA 1
ATOM 3823 C C . ARG B 1 119 ? 108.157 29.845 27.290 1.00 29.70 129 ARG B C 1
ATOM 3824 O O . ARG B 1 119 ? 109.108 29.460 26.604 1.00 29.42 129 ARG B O 1
ATOM 3832 N N . VAL B 1 120 ? 107.634 31.057 27.180 1.00 28.15 133 VAL B N 1
ATOM 3833 C CA . VAL B 1 120 ? 108.179 32.007 26.229 1.00 26.78 133 VAL B CA 1
ATOM 3834 C C . VAL B 1 120 ? 108.541 33.335 26.874 1.00 26.01 133 VAL B C 1
ATOM 3835 O O . VAL B 1 120 ? 107.726 33.945 27.565 1.00 25.71 133 VAL B O 1
ATOM 3839 N N . PHE B 1 121 ? 109.782 33.761 26.657 1.00 25.53 134 PHE B N 1
ATOM 3840 C CA . PHE B 1 121 ? 110.275 35.035 27.175 1.00 24.58 134 PHE B CA 1
ATOM 3841 C C . PHE B 1 121 ? 110.178 36.061 26.050 1.00 24.02 134 PHE B C 1
ATOM 3842 O O . PHE B 1 121 ? 110.627 35.803 24.930 1.00 23.58 134 PHE B O 1
ATOM 3850 N N . VAL B 1 122 ? 109.529 37.187 26.322 1.00 23.62 135 VAL B N 1
ATOM 3851 C CA . VAL B 1 122 ? 109.398 38.245 25.328 1.00 23.25 135 VAL B CA 1
ATOM 3852 C C . VAL B 1 122 ? 109.919 39.544 25.926 1.00 23.75 135 VAL B C 1
ATOM 3853 O O . VAL B 1 122 ? 109.979 39.695 27.154 1.00 23.10 135 VAL B O 1
ATOM 3857 N N . SER B 1 123 ? 110.313 40.470 25.059 1.00 24.16 136 SER B N 1
ATOM 3858 C CA . SER B 1 123 ? 110.854 41.738 25.509 1.00 24.89 136 SER B CA 1
ATOM 3859 C C . SER B 1 123 ? 109.804 42.672 26.069 1.00 25.31 136 SER B C 1
ATOM 3860 O O . SER B 1 123 ? 108.652 42.665 25.638 1.00 25.61 136 SER B O 1
ATOM 3863 N N . ASP B 1 124 ? 110.209 43.440 27.069 1.00 25.61 137 ASP B N 1
ATOM 3864 C CA . ASP B 1 124 ? 109.343 44.421 27.679 1.00 25.70 137 ASP B CA 1
ATOM 3865 C C . ASP B 1 124 ? 109.774 45.781 27.126 1.00 25.43 137 ASP B C 1
ATOM 3866 O O . ASP B 1 124 ? 110.823 46.304 27.517 1.00 25.33 137 ASP B O 1
ATOM 3871 N N . PRO B 1 125 ? 109.037 46.322 26.133 1.00 24.88 138 PRO B N 1
ATOM 3872 C CA . PRO B 1 125 ? 107.846 45.760 25.488 1.00 24.66 138 PRO B CA 1
ATOM 3873 C C . PRO B 1 125 ? 108.193 45.034 24.178 1.00 24.78 138 PRO B C 1
ATOM 3874 O O . PRO B 1 125 ? 109.369 44.921 23.807 1.00 25.13 138 PRO B O 1
ATOM 3878 N N . THR B 1 126 ? 107.167 44.563 23.475 1.00 24.03 139 THR B N 1
ATOM 3879 C CA . THR B 1 126 ? 107.343 43.867 22.207 1.00 23.37 139 THR B CA 1
ATOM 3880 C C . THR B 1 126 ? 106.062 44.013 21.390 1.00 23.44 139 THR B C 1
ATOM 3881 O O . THR B 1 126 ? 105.106 44.656 21.834 1.00 23.85 139 THR B O 1
ATOM 3885 N N . TRP B 1 127 ? 106.072 43.473 20.173 1.00 23.06 140 TRP B N 1
ATOM 3886 C CA . TRP B 1 127 ? 104.916 43.526 19.277 1.00 21.84 140 TRP B CA 1
ATOM 3887 C C . TRP B 1 127 ? 103.724 42.875 19.987 1.00 21.81 140 TRP B C 1
ATOM 3888 O O . TRP B 1 127 ? 103.788 41.704 20.376 1.00 21.93 140 TRP B O 1
ATOM 3899 N N . PRO B 1 128 ? 102.619 43.618 20.152 1.00 21.58 141 PRO B N 1
ATOM 3900 C CA . PRO B 1 128 ? 101.404 43.135 20.819 1.00 21.82 141 PRO B CA 1
ATOM 3901 C C . PRO B 1 128 ? 100.947 41.783 20.292 1.00 21.87 141 PRO B C 1
ATOM 3902 O O . PRO B 1 128 ? 100.646 40.867 21.062 1.00 22.14 141 PRO B O 1
ATOM 3906 N N . ASN B 1 129 ? 100.959 41.652 18.972 1.00 22.09 142 ASN B N 1
ATOM 3907 C CA . ASN B 1 129 ? 100.543 40.430 18.303 1.00 22.21 142 ASN B CA 1
ATOM 3908 C C . ASN B 1 129 ? 101.324 39.202 18.743 1.00 22.41 142 ASN B C 1
ATOM 3909 O O . ASN B 1 129 ? 100.905 38.077 18.485 1.00 22.80 142 ASN B O 1
ATOM 3914 N N . HIS B 1 130 ? 102.463 39.412 19.397 1.00 22.35 143 HIS B N 1
ATOM 3915 C CA . HIS B 1 130 ? 103.269 38.300 19.891 1.00 21.70 143 HIS B CA 1
ATOM 3916 C C . HIS B 1 130 ? 102.509 37.678 21.052 1.00 21.77 143 HIS B C 1
ATOM 3917 O O . HIS B 1 130 ? 102.238 36.474 21.068 1.00 21.85 143 HIS B O 1
ATOM 3924 N N . VAL B 1 131 ? 102.116 38.534 21.988 1.00 21.67 144 VAL B N 1
ATOM 3925 C CA . VAL B 1 131 ? 101.404 38.102 23.180 1.00 22.70 144 VAL B CA 1
ATOM 3926 C C . VAL B 1 131 ? 100.013 37.520 22.906 1.00 22.33 144 VAL B C 1
ATOM 3927 O O . VAL B 1 131 ? 99.652 36.490 23.477 1.00 22.22 144 VAL B O 1
ATOM 3931 N N . SER B 1 132 ? 99.246 38.150 22.021 1.00 22.26 145 SER B N 1
ATOM 3932 C CA . SER B 1 132 ? 97.910 37.655 21.717 1.00 21.99 145 SER B CA 1
ATOM 3933 C C . SER B 1 132 ? 97.944 36.227 21.212 1.00 21.61 145 SER B C 1
ATOM 3934 O O . SER B 1 132 ? 97.204 35.383 21.705 1.00 22.25 145 SER B O 1
ATOM 3937 N N . ILE B 1 133 ? 98.854 35.938 20.288 1.00 21.31 146 ILE B N 1
ATOM 3938 C CA . ILE B 1 133 ? 98.974 34.593 19.729 1.00 20.93 146 ILE B CA 1
ATOM 3939 C C . ILE B 1 133 ? 99.345 33.573 20.808 1.00 21.39 146 ILE B C 1
ATOM 3940 O O . ILE B 1 133 ? 98.763 32.491 20.873 1.00 21.30 146 ILE B O 1
ATOM 3945 N N . MET B 1 134 ? 100.294 33.923 21.668 1.00 22.28 147 MET B N 1
ATOM 3946 C CA . MET B 1 134 ? 100.709 33.020 22.736 1.00 23.52 147 MET B CA 1
ATOM 3947 C C . MET B 1 134 ? 99.545 32.782 23.690 1.00 23.98 147 MET B C 1
ATOM 3948 O O . MET B 1 134 ? 99.317 31.654 24.139 1.00 23.87 147 MET B O 1
ATOM 3953 N N . ASN B 1 135 ? 98.799 33.844 23.977 1.00 24.44 148 ASN B N 1
ATOM 3954 C CA . ASN B 1 135 ? 97.636 33.751 24.855 1.00 25.77 148 ASN B CA 1
ATOM 3955 C C . ASN B 1 135 ? 96.628 32.788 24.227 1.00 26.34 148 ASN B C 1
ATOM 3956 O O . ASN B 1 135 ? 96.182 31.829 24.863 1.00 26.36 148 ASN B O 1
ATOM 3961 N N . PHE B 1 136 ? 96.324 33.024 22.953 1.00 27.02 149 PHE B N 1
ATOM 3962 C CA . PHE B 1 136 ? 95.396 32.192 22.197 1.00 27.92 149 PHE B CA 1
ATOM 3963 C C . PHE B 1 136 ? 95.818 30.722 22.262 1.00 28.56 149 PHE B C 1
ATOM 3964 O O . PHE B 1 136 ? 94.977 29.835 22.418 1.00 29.31 149 PHE B O 1
ATOM 3972 N N . MET B 1 137 ? 97.119 30.470 22.130 1.00 28.66 150 MET B N 1
ATOM 3973 C CA . MET B 1 137 ? 97.653 29.113 22.182 1.00 28.64 150 MET B CA 1
ATOM 3974 C C . MET B 1 137 ? 97.705 28.587 23.622 1.00 28.70 150 MET B C 1
ATOM 3975 O O . MET B 1 137 ? 97.797 27.378 23.844 1.00 28.66 150 MET B O 1
ATOM 3980 N N . GLY B 1 138 ? 97.644 29.494 24.592 1.00 28.74 151 GLY B N 1
ATOM 3981 C CA . GLY B 1 138 ? 97.693 29.094 25.989 1.00 29.24 151 GLY B CA 1
ATOM 3982 C C . GLY B 1 138 ? 99.098 28.834 26.509 1.00 29.65 151 GLY B C 1
ATOM 3983 O O . GLY B 1 138 ? 99.285 28.074 27.463 1.00 30.23 151 GLY B O 1
ATOM 3984 N N . LEU B 1 139 ? 100.087 29.475 25.892 1.00 29.29 152 LEU B N 1
ATOM 3985 C CA . LEU B 1 139 ? 101.491 29.327 26.284 1.00 29.03 152 LEU B CA 1
ATOM 3986 C C . LEU B 1 139 ? 101.867 30.380 27.328 1.00 28.65 152 LEU B C 1
ATOM 3987 O O . LEU B 1 139 ? 101.565 31.563 27.165 1.00 28.85 152 LEU B O 1
ATOM 3992 N N . PRO B 1 140 ? 102.515 29.956 28.423 1.00 28.20 154 PRO B N 1
ATOM 3993 C CA . PRO B 1 140 ? 102.937 30.858 29.502 1.00 28.22 154 PRO B CA 1
ATOM 3994 C C . PRO B 1 140 ? 103.984 31.890 29.054 1.00 28.62 154 PRO B C 1
ATOM 3995 O O . PRO B 1 140 ? 105.089 31.530 28.638 1.00 28.77 154 PRO B O 1
ATOM 3999 N N . VAL B 1 141 ? 103.627 33.170 29.143 1.00 29.23 155 VAL B N 1
ATOM 4000 C CA . VAL B 1 141 ? 104.510 34.259 28.723 1.00 29.50 155 VAL B CA 1
ATOM 4001 C C . VAL B 1 141 ? 105.194 34.994 29.875 1.00 30.31 155 VAL B C 1
ATOM 4002 O O . VAL B 1 141 ? 104.548 35.449 30.824 1.00 30.79 155 VAL B O 1
ATOM 4006 N N . GLN B 1 142 ? 106.509 35.124 29.765 1.00 30.97 156 GLN B N 1
ATOM 4007 C CA . GLN B 1 142 ? 107.312 35.832 30.749 1.00 30.98 156 GLN B CA 1
ATOM 4008 C C . GLN B 1 142 ? 108.012 36.938 29.986 1.00 30.67 156 GLN B C 1
ATOM 4009 O O . GLN B 1 142 ? 108.242 36.823 28.782 1.00 30.90 156 GLN B O 1
ATOM 4015 N N . THR B 1 143 ? 108.340 38.017 30.673 1.00 30.23 157 THR B N 1
ATOM 4016 C CA . THR B 1 143 ? 109.004 39.118 30.011 1.00 29.73 157 THR B CA 1
ATOM 4017 C C . THR B 1 143 ? 110.365 39.394 30.600 1.00 29.00 157 THR B C 1
ATOM 4018 O O . THR B 1 143 ? 110.610 39.148 31.782 1.00 29.28 157 THR B O 1
ATOM 4022 N N . TYR B 1 144 ? 111.256 39.879 29.748 1.00 28.28 158 TYR B N 1
ATOM 4023 C CA . TYR B 1 144 ? 112.590 40.247 30.169 1.00 27.06 158 TYR B CA 1
ATOM 4024 C C . TYR B 1 144 ? 112.690 41.741 29.909 1.00 26.81 158 TYR B C 1
ATOM 4025 O O . TYR B 1 144 ? 112.104 42.256 28.953 1.00 26.87 158 TYR B O 1
ATOM 4034 N N . ARG B 1 145 ? 113.347 42.448 30.815 1.00 27.07 159 ARG B N 1
ATOM 4035 C CA . ARG B 1 145 ? 113.506 43.883 30.685 1.00 27.10 159 ARG B CA 1
ATOM 4036 C C . ARG B 1 145 ? 114.263 44.149 29.401 1.00 27.36 159 ARG B C 1
ATOM 4037 O O . ARG B 1 145 ? 115.145 43.381 29.026 1.00 27.46 159 ARG B O 1
ATOM 4045 N N . TYR B 1 146 ? 113.861 45.187 28.686 1.00 28.24 160 TYR B N 1
ATOM 4046 C CA . TYR B 1 146 ? 114.511 45.521 27.435 1.00 28.88 160 TYR B CA 1
ATOM 4047 C C . TYR B 1 146 ? 114.646 47.018 27.249 1.00 29.73 160 TYR B C 1
ATOM 4048 O O . TYR B 1 146 ? 115.756 47.545 27.197 1.00 30.36 160 TYR B O 1
ATOM 4057 N N . PHE B 1 147 ? 113.518 47.706 27.144 1.00 30.46 161 PHE B N 1
ATOM 4058 C CA . PHE B 1 147 ? 113.536 49.142 26.938 1.00 31.31 161 PHE B CA 1
ATOM 4059 C C . PHE B 1 147 ? 113.811 49.889 28.236 1.00 32.44 161 PHE B C 1
ATOM 4060 O O . PHE B 1 147 ? 113.234 49.579 29.281 1.00 32.59 161 PHE B O 1
ATOM 4068 N N . ASP B 1 148 ? 114.721 50.855 28.162 1.00 34.03 162 ASP B N 1
ATOM 4069 C CA . ASP B 1 148 ? 115.096 51.674 29.307 1.00 35.30 162 ASP B CA 1
ATOM 4070 C C . ASP B 1 148 ? 114.338 52.990 29.197 1.00 35.93 162 ASP B C 1
ATOM 4071 O O . ASP B 1 148 ? 114.813 53.941 28.587 1.00 36.04 162 ASP B O 1
ATOM 4076 N N . ALA B 1 149 ? 113.169 53.036 29.824 1.00 37.13 163 ALA B N 1
ATOM 4077 C CA . ALA B 1 149 ? 112.283 54.202 29.813 1.00 37.83 163 ALA B CA 1
ATOM 4078 C C . ALA B 1 149 ? 112.923 55.578 29.964 1.00 38.56 163 ALA B C 1
ATOM 4079 O O . ALA B 1 149 ? 112.465 56.541 29.349 1.00 38.89 163 ALA B O 1
ATOM 4081 N N . GLU B 1 150 ? 113.956 55.682 30.795 1.00 39.30 164 GLU B N 1
ATOM 4082 C CA . GLU B 1 150 ? 114.615 56.966 31.014 1.00 39.80 164 GLU B CA 1
ATOM 4083 C C . GLU B 1 150 ? 115.519 57.389 29.866 1.00 39.66 164 GLU B C 1
ATOM 4084 O O . GLU B 1 150 ? 115.346 58.466 29.296 1.00 39.72 164 GLU B O 1
ATOM 4090 N N . THR B 1 151 ? 116.473 56.534 29.518 1.00 39.38 165 THR B N 1
ATOM 4091 C CA . THR B 1 151 ? 117.408 56.833 28.441 1.00 39.32 165 THR B CA 1
ATOM 4092 C C . THR B 1 151 ? 116.847 56.485 27.063 1.00 38.65 165 THR B C 1
ATOM 4093 O O . THR B 1 151 ? 117.475 56.772 26.042 1.00 38.75 165 THR B O 1
ATOM 4097 N N . ARG B 1 152 ? 115.668 55.871 27.043 1.00 37.80 166 ARG B N 1
ATOM 4098 C CA . ARG B 1 152 ? 115.021 55.439 25.807 1.00 36.99 166 ARG B CA 1
ATOM 4099 C C . ARG B 1 152 ? 115.892 54.435 25.056 1.00 36.09 166 ARG B C 1
ATOM 4100 O O . ARG B 1 152 ? 115.628 54.111 23.894 1.00 36.02 166 ARG B O 1
ATOM 4108 N N . GLY B 1 153 ? 116.936 53.955 25.720 1.00 35.20 167 GLY B N 1
ATOM 4109 C CA . GLY B 1 153 ? 117.821 52.989 25.107 1.00 34.43 167 GLY B CA 1
ATOM 4110 C C . GLY B 1 153 ? 117.445 51.600 25.576 1.00 34.05 167 GLY B C 1
ATOM 4111 O O . GLY B 1 153 ? 116.280 51.335 25.874 1.00 34.33 167 GLY B O 1
ATOM 4112 N N . VAL B 1 154 ? 118.431 50.717 25.665 1.00 33.37 168 VAL B N 1
ATOM 4113 C CA . VAL B 1 154 ? 118.196 49.351 26.107 1.00 32.54 168 VAL B CA 1
ATOM 4114 C C . VAL B 1 154 ? 118.777 49.113 27.495 1.00 32.66 168 VAL B C 1
ATOM 4115 O O . VAL B 1 154 ? 119.946 49.416 27.750 1.00 32.88 168 VAL B O 1
ATOM 4119 N N . ASP B 1 155 ? 117.951 48.596 28.395 1.00 32.70 169 ASP B N 1
ATOM 4120 C CA . ASP B 1 155 ? 118.377 48.259 29.747 1.00 32.54 169 ASP B CA 1
ATOM 4121 C C . ASP B 1 155 ? 119.027 46.877 29.624 1.00 32.24 169 ASP B C 1
ATOM 4122 O O . ASP B 1 155 ? 118.523 45.885 30.150 1.00 32.38 169 ASP B O 1
ATOM 4127 N N . PHE B 1 156 ? 120.153 46.821 28.920 1.00 32.16 170 PHE B N 1
ATOM 4128 C CA . PHE B 1 156 ? 120.865 45.568 28.694 1.00 32.07 170 PHE B CA 1
ATOM 4129 C C . PHE B 1 156 ? 121.238 44.858 29.991 1.00 32.23 170 PHE B C 1
ATOM 4130 O O . PHE B 1 156 ? 121.244 43.628 30.059 1.00 32.55 170 PHE B O 1
ATOM 4138 N N . GLU B 1 157 ? 121.531 45.639 31.022 1.00 32.64 171 GLU B N 1
ATOM 4139 C CA . GLU B 1 157 ? 121.890 45.095 32.323 1.00 33.06 171 GLU B CA 1
ATOM 4140 C C . GLU B 1 157 ? 120.748 44.227 32.842 1.00 32.64 171 GLU B C 1
ATOM 4141 O O . GLU B 1 157 ? 120.968 43.093 33.275 1.00 32.87 171 GLU B O 1
ATOM 4147 N N . GLY B 1 158 ? 119.526 44.752 32.758 1.00 31.87 172 GLY B N 1
ATOM 4148 C CA . GLY B 1 158 ? 118.357 44.016 33.210 1.00 30.46 172 GLY B CA 1
ATOM 4149 C C . GLY B 1 158 ? 117.990 42.848 32.311 1.00 29.47 172 GLY B C 1
ATOM 4150 O O . GLY B 1 158 ? 117.551 41.800 32.793 1.00 29.55 172 GLY B O 1
ATOM 4151 N N . MET B 1 159 ? 118.184 43.025 31.007 1.00 28.44 173 MET B N 1
ATOM 4152 C CA . MET B 1 159 ? 117.881 41.990 30.025 1.00 27.64 173 MET B CA 1
ATOM 4153 C C . MET B 1 159 ? 118.665 40.704 30.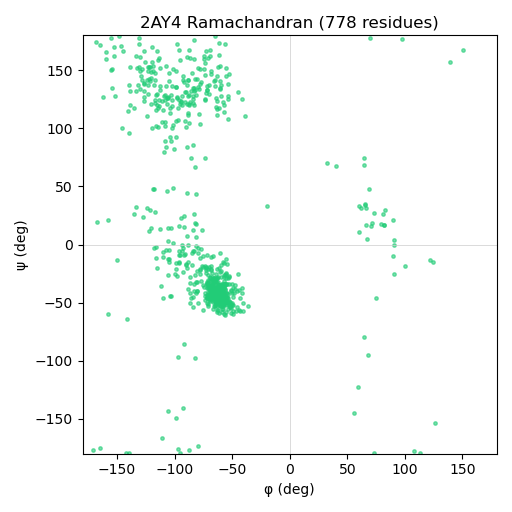281 1.00 27.98 173 MET B C 1
ATOM 4154 O O . MET B 1 159 ? 118.109 39.601 30.236 1.00 27.27 173 MET B O 1
ATOM 4159 N N . LYS B 1 160 ? 119.962 40.851 30.541 1.00 28.65 174 LYS B N 1
ATOM 4160 C CA . LYS B 1 160 ? 120.829 39.707 30.807 1.00 28.73 174 LYS B CA 1
ATOM 4161 C C . LYS B 1 160 ? 120.452 38.998 32.099 1.00 28.40 174 LYS B C 1
ATOM 4162 O O . LYS B 1 160 ? 120.505 37.771 32.177 1.00 28.47 174 LYS B O 1
ATOM 4168 N N . ALA B 1 161 ? 120.076 39.772 33.111 1.00 28.25 175 ALA B N 1
ATOM 4169 C CA . ALA B 1 161 ? 119.690 39.217 34.399 1.00 28.42 175 ALA B CA 1
ATOM 4170 C C . ALA B 1 161 ? 118.446 38.347 34.257 1.00 29.09 175 ALA B C 1
ATOM 4171 O O . ALA B 1 161 ? 118.424 37.190 34.694 1.00 28.74 175 ALA B O 1
ATOM 4173 N N . ASP B 1 162 ? 117.426 38.895 33.606 1.00 29.55 176 ASP B N 1
ATOM 4174 C CA . ASP B 1 162 ? 116.176 38.176 33.401 1.00 30.34 176 ASP B CA 1
ATOM 4175 C C . ASP B 1 162 ? 116.356 36.934 32.540 1.00 31.28 176 ASP B C 1
ATOM 4176 O O . ASP B 1 162 ? 115.776 35.882 32.828 1.00 31.64 176 ASP B O 1
ATOM 4181 N N . LEU B 1 163 ? 117.162 37.051 31.488 1.00 32.23 177 LEU B N 1
ATOM 4182 C CA . LEU B 1 163 ? 117.402 35.929 30.587 1.00 32.76 177 LEU B CA 1
ATOM 4183 C C . LEU B 1 163 ? 118.148 34.779 31.238 1.00 33.31 177 LEU B C 1
ATOM 4184 O O . LEU B 1 163 ? 117.944 33.617 30.875 1.00 33.32 177 LEU B O 1
ATOM 4189 N N . ALA B 1 164 ? 118.993 35.091 32.213 1.00 33.82 178 ALA B N 1
ATOM 4190 C CA . ALA B 1 164 ? 119.751 34.061 32.905 1.00 34.81 178 ALA B CA 1
ATOM 4191 C C . ALA B 1 164 ? 118.813 33.113 33.646 1.00 35.35 178 ALA B C 1
ATOM 4192 O O . ALA B 1 164 ? 119.169 31.972 33.940 1.00 35.64 178 ALA B O 1
ATOM 4194 N N . ALA B 1 165 ? 117.603 33.589 33.918 1.00 36.15 179 ALA B N 1
ATOM 4195 C CA . ALA B 1 165 ? 116.594 32.806 34.622 1.00 36.72 179 ALA B CA 1
ATOM 4196 C C . ALA B 1 165 ? 115.900 31.782 33.725 1.00 37.26 179 ALA B C 1
ATOM 4197 O O . ALA B 1 165 ? 115.169 30.921 34.210 1.00 37.96 179 ALA B O 1
ATOM 4199 N N . ALA B 1 166 ? 116.102 31.889 32.416 1.00 37.87 180 ALA B N 1
ATOM 4200 C CA . ALA B 1 166 ? 115.497 30.944 31.481 1.00 38.62 180 ALA B CA 1
ATOM 4201 C C . ALA B 1 166 ? 116.181 29.601 31.680 1.00 39.33 180 ALA B C 1
ATOM 4202 O O . ALA B 1 166 ? 117.256 29.535 32.280 1.00 40.41 180 ALA B O 1
ATOM 4204 N N . LYS B 1 167 ? 115.558 28.529 31.205 1.00 40.04 181 LYS B N 1
ATOM 4205 C CA . LYS B 1 167 ? 116.152 27.203 31.334 1.00 40.57 181 LYS B CA 1
ATOM 4206 C C . LYS B 1 167 ? 115.896 26.355 30.103 1.00 40.37 181 LYS B C 1
ATOM 4207 O O . LYS B 1 167 ? 115.299 26.822 29.130 1.00 40.36 181 LYS B O 1
ATOM 4213 N N . LYS B 1 168 ? 116.394 25.126 30.129 1.00 40.20 182 LYS B N 1
ATOM 4214 C CA . LYS B 1 168 ? 116.223 24.208 29.016 1.00 40.23 182 LYS B CA 1
ATOM 4215 C C . LYS B 1 168 ? 114.749 24.065 28.658 1.00 39.88 182 LYS B C 1
ATOM 4216 O O . LYS B 1 168 ? 113.888 24.003 29.541 1.00 40.09 182 LYS B O 1
ATOM 4222 N N . GLY B 1 169 ? 114.460 24.050 27.361 1.00 38.96 183 GLY B N 1
ATOM 4223 C CA . GLY B 1 169 ? 113.085 23.898 26.918 1.00 37.03 183 GLY B CA 1
ATOM 4224 C C . GLY B 1 169 ? 112.350 25.209 26.732 1.00 35.38 183 GLY B C 1
ATOM 4225 O O . GLY B 1 169 ? 111.375 25.271 25.979 1.00 36.07 183 GLY B O 1
ATOM 4226 N N . ASP B 1 170 ? 112.782 26.248 27.438 1.00 32.98 184 ASP B N 1
ATOM 4227 C CA . ASP B 1 170 ? 112.151 27.551 27.310 1.00 30.70 184 ASP B CA 1
ATOM 4228 C C . ASP B 1 170 ? 112.574 28.168 25.980 1.00 29.61 184 ASP B C 1
ATOM 4229 O O . ASP B 1 170 ? 113.563 27.743 25.371 1.00 28.87 184 ASP B O 1
ATOM 4234 N N . MET B 1 171 ? 111.821 29.168 25.535 1.00 28.49 185 MET B N 1
ATOM 4235 C CA . MET B 1 171 ? 112.115 29.852 24.289 1.00 27.19 185 MET B CA 1
ATOM 4236 C C . MET B 1 171 ? 112.258 31.339 24.551 1.00 25.96 185 MET B C 1
ATOM 4237 O O . MET B 1 171 ? 111.545 31.902 25.384 1.00 25.91 185 MET B O 1
ATOM 4242 N N . VAL B 1 172 ? 113.211 31.961 23.868 1.00 24.49 186 VAL B N 1
ATOM 4243 C CA . VAL B 1 172 ? 113.452 33.388 24.009 1.00 23.07 186 VAL B CA 1
ATOM 4244 C C . VAL B 1 172 ? 113.174 34.044 22.665 1.00 22.32 186 VAL B C 1
ATOM 4245 O O . VAL B 1 172 ? 113.724 33.635 21.646 1.00 21.36 186 VAL B O 1
ATOM 4249 N N . LEU B 1 173 ? 112.281 35.026 22.662 1.00 21.96 187 LEU B N 1
ATOM 4250 C CA . LEU B 1 173 ? 111.927 35.733 21.439 1.00 21.70 187 LEU B CA 1
ATOM 4251 C C . LEU B 1 173 ? 112.757 37.009 21.336 1.00 21.30 187 LEU B C 1
ATOM 4252 O O . LEU B 1 173 ? 112.686 37.869 22.215 1.00 20.91 187 LEU B O 1
ATOM 4257 N N . LEU B 1 174 ? 113.529 37.130 20.257 1.00 20.99 188 LEU B N 1
ATOM 4258 C CA . LEU B 1 174 ? 114.357 38.307 20.026 1.00 20.68 188 LEU B CA 1
ATOM 4259 C C . LEU B 1 174 ? 113.988 38.939 18.693 1.00 20.24 188 LEU B C 1
ATOM 4260 O O . LEU B 1 174 ? 113.499 38.265 17.788 1.00 19.49 188 LEU B O 1
ATOM 4265 N N . HIS B 1 175 ? 114.200 40.246 18.589 1.00 20.23 189 HIS B N 1
ATOM 4266 C CA . HIS B 1 175 ? 113.957 40.974 17.350 1.00 20.72 189 HIS B CA 1
ATOM 4267 C C . HIS B 1 175 ? 115.337 41.060 16.695 1.00 20.16 189 HIS B C 1
ATOM 4268 O O . HIS B 1 175 ? 116.249 41.652 17.274 1.00 20.23 189 HIS B O 1
ATOM 4275 N N . GLY B 1 176 ? 115.494 40.455 15.518 1.00 19.74 190 GLY B N 1
ATOM 4276 C CA . GLY B 1 176 ? 116.777 40.474 14.828 1.00 19.29 190 GLY B CA 1
ATOM 4277 C C . GLY B 1 176 ? 117.356 41.866 14.653 1.00 19.43 190 GLY B C 1
ATOM 4278 O O . GLY B 1 176 ? 118.572 42.054 14.673 1.00 19.53 190 GLY B O 1
ATOM 4279 N N . CYS B 1 177 ? 116.474 42.843 14.472 1.00 19.54 191 CYS B N 1
ATOM 4280 C CA . CYS B 1 177 ? 116.860 44.240 14.296 1.00 19.95 191 CYS B CA 1
ATOM 4281 C C . CYS B 1 177 ? 115.583 45.077 14.356 1.00 20.55 191 CYS B C 1
ATOM 4282 O O . CYS B 1 177 ? 114.503 44.534 14.592 1.00 21.40 191 CYS B O 1
ATOM 4285 N N . CYS B 1 178 ? 115.714 46.384 14.150 1.00 20.64 192 CYS B N 1
ATOM 4286 C CA . CYS B 1 178 ? 114.582 47.315 14.148 1.00 21.28 192 CYS B CA 1
ATOM 4287 C C . CYS B 1 178 ? 113.451 46.904 15.108 1.00 21.35 192 CYS B C 1
ATOM 4288 O O . CYS B 1 178 ? 112.359 46.501 14.688 1.00 21.47 192 CYS B O 1
ATOM 4291 N N . HIS B 1 179 ? 113.733 47.013 16.402 1.00 21.39 193 HIS B N 1
ATOM 4292 C CA . HIS B 1 179 ? 112.795 46.627 17.442 1.00 21.21 193 HIS B CA 1
ATOM 4293 C C . HIS B 1 179 ? 111.445 47.326 17.398 1.00 20.97 193 HIS B C 1
ATOM 4294 O O . HIS B 1 179 ? 111.346 48.550 17.494 1.00 21.16 193 HIS B O 1
ATOM 4301 N N . ASN B 1 180 ? 110.407 46.518 17.246 1.00 20.94 194 ASN B N 1
ATOM 4302 C CA . ASN B 1 180 ? 109.027 46.990 17.219 1.00 20.58 194 ASN B CA 1
ATOM 4303 C C . ASN B 1 180 ? 108.541 46.750 18.651 1.00 20.79 194 ASN B C 1
ATOM 4304 O O . ASN B 1 180 ? 108.562 45.608 19.119 1.00 20.83 194 ASN B O 1
ATOM 4309 N N . PRO B 1 181 ? 108.015 47.783 19.333 1.00 21.16 195 PRO B N 1
ATOM 4310 C CA . PRO B 1 181 ? 107.778 49.194 18.987 1.00 22.06 195 PRO B CA 1
ATOM 4311 C C . PRO B 1 181 ? 108.811 50.268 19.385 1.00 22.29 195 PRO B C 1
ATOM 4312 O O . PRO B 1 181 ? 108.645 51.436 19.028 1.00 22.00 195 PRO B O 1
ATOM 4316 N N . THR B 1 182 ? 109.848 49.899 20.131 1.00 22.51 196 THR B N 1
ATOM 4317 C CA . THR B 1 182 ? 110.817 50.894 20.597 1.00 22.53 196 THR B CA 1
ATOM 4318 C C . THR B 1 182 ? 111.794 51.536 19.616 1.00 22.81 196 THR B C 1
ATOM 4319 O O . THR B 1 182 ? 111.990 52.752 19.640 1.00 23.18 196 THR B O 1
ATOM 4323 N N . GLY B 1 183 ? 112.419 50.728 18.771 1.00 23.32 197 GLY B N 1
ATOM 4324 C CA . GLY B 1 183 ? 113.411 51.260 17.858 1.00 23.91 197 GLY B CA 1
ATOM 4325 C C . GLY B 1 183 ? 114.777 51.192 18.528 1.00 24.03 197 GLY B C 1
ATOM 4326 O O . GLY B 1 183 ? 115.779 51.629 17.959 1.00 24.25 197 GLY B O 1
ATOM 4327 N N . ALA B 1 184 ? 114.805 50.696 19.765 1.00 24.42 198 ALA B N 1
ATOM 4328 C CA . ALA B 1 184 ? 116.046 50.539 20.530 1.00 25.19 198 ALA B CA 1
ATOM 4329 C C . ALA B 1 184 ? 116.588 49.190 20.089 1.00 25.22 198 ALA B C 1
ATOM 4330 O O . ALA B 1 184 ? 115.840 48.216 20.060 1.00 25.43 198 ALA B O 1
ATOM 4332 N N . ASN B 1 185 ? 117.872 49.130 19.745 1.00 24.76 199 ASN B N 1
ATOM 4333 C CA . ASN B 1 185 ? 118.452 47.885 19.254 1.00 24.99 199 ASN B CA 1
ATOM 4334 C C . ASN B 1 185 ? 119.773 47.510 19.888 1.00 25.16 199 ASN B C 1
ATOM 4335 O O . ASN B 1 185 ? 120.561 48.377 20.260 1.00 25.27 199 ASN B O 1
ATOM 4340 N N . LEU B 1 186 ? 120.030 46.208 19.937 1.00 25.74 200 LEU B N 1
ATOM 4341 C CA . LEU B 1 186 ? 121.255 45.660 20.505 1.00 26.69 200 LEU B CA 1
ATOM 4342 C C . LEU B 1 186 ? 122.422 45.794 19.530 1.00 27.71 200 LEU B C 1
ATOM 4343 O O . LEU B 1 186 ? 122.226 45.780 18.312 1.00 28.18 200 LEU B O 1
ATOM 4348 N N . THR B 1 187 ? 123.632 45.913 20.068 1.00 28.19 201 THR B N 1
ATOM 4349 C CA . THR B 1 187 ? 124.826 46.019 19.236 1.00 28.83 201 THR B CA 1
ATOM 4350 C C . THR B 1 187 ? 125.417 44.618 19.112 1.00 29.00 201 THR B C 1
ATOM 4351 O O . THR B 1 187 ? 125.028 43.711 19.856 1.00 28.91 201 THR B O 1
ATOM 4355 N N . LEU B 1 188 ? 126.354 44.437 18.186 1.00 29.24 202 LEU B N 1
ATOM 4356 C CA . LEU B 1 188 ? 126.968 43.134 17.987 1.00 29.79 202 LEU B CA 1
ATOM 4357 C C . LEU B 1 188 ? 127.631 42.622 19.247 1.00 29.89 202 LEU B C 1
ATOM 4358 O O . LEU B 1 188 ? 127.575 41.430 19.534 1.00 30.39 202 LEU B O 1
ATOM 4363 N N . ASP B 1 189 ? 128.219 43.530 20.019 1.00 30.23 203 ASP B N 1
ATOM 4364 C CA . ASP B 1 189 ? 128.868 43.157 21.274 1.00 30.66 203 ASP B CA 1
ATOM 4365 C C . ASP B 1 189 ? 127.820 42.616 22.238 1.00 29.67 203 ASP B C 1
ATOM 4366 O O . ASP B 1 189 ? 128.045 41.611 22.913 1.00 29.53 203 ASP B O 1
ATOM 4371 N N . GLN B 1 190 ? 126.664 43.275 22.279 1.00 28.63 204 GLN B N 1
ATOM 4372 C CA . GLN B 1 190 ? 125.568 42.847 23.143 1.00 27.55 204 GLN B CA 1
ATOM 4373 C C . GLN B 1 190 ? 125.022 41.488 22.691 1.00 26.65 204 GLN B C 1
ATOM 4374 O O . GLN B 1 190 ? 124.711 40.626 23.515 1.00 26.72 204 GLN B O 1
ATOM 4380 N N . TRP B 1 191 ? 124.961 41.282 21.381 1.00 25.88 205 TRP B N 1
ATOM 4381 C CA . TRP B 1 191 ? 124.483 40.025 20.816 1.00 25.62 205 TRP B CA 1
ATOM 4382 C C . TRP B 1 191 ? 125.362 38.842 21.199 1.00 25.63 205 TRP B C 1
ATOM 4383 O O . TRP B 1 191 ? 124.857 37.740 21.433 1.00 25.20 205 TRP B O 1
ATOM 4394 N N . ALA B 1 192 ? 126.677 39.055 21.219 1.00 25.61 206 ALA B N 1
ATOM 4395 C CA . ALA B 1 192 ? 127.609 37.994 21.581 1.00 25.59 206 ALA B CA 1
ATOM 4396 C C . ALA B 1 192 ? 127.375 37.577 23.025 1.00 25.98 206 ALA B C 1
ATOM 4397 O O . ALA B 1 192 ? 127.397 36.389 23.344 1.00 25.35 206 ALA B O 1
ATOM 4399 N N . GLU B 1 193 ? 127.142 38.559 23.892 1.00 26.71 207 GLU B N 1
ATOM 4400 C CA . GLU B 1 193 ? 126.885 38.283 25.300 1.00 27.97 207 GLU B CA 1
ATOM 4401 C C . GLU B 1 193 ? 125.559 37.541 25.472 1.00 28.15 207 GLU B C 1
ATOM 4402 O O . GLU B 1 193 ? 125.432 36.671 26.333 1.00 28.79 207 GLU B O 1
ATOM 4408 N N . ILE B 1 194 ? 124.564 37.889 24.663 1.00 27.70 208 ILE B N 1
ATOM 4409 C CA . ILE B 1 194 ? 123.274 37.213 24.732 1.00 27.23 208 ILE B CA 1
ATOM 4410 C C . ILE B 1 194 ? 123.454 35.752 24.322 1.00 27.13 208 ILE B C 1
ATOM 4411 O O . ILE B 1 194 ? 122.918 34.850 24.965 1.00 27.39 208 ILE B O 1
ATOM 4416 N N . ALA B 1 195 ? 124.255 35.521 23.289 1.00 27.21 209 ALA B N 1
ATOM 4417 C CA . ALA B 1 195 ? 124.514 34.173 22.807 1.00 27.35 209 ALA B CA 1
ATOM 4418 C C . ALA B 1 195 ? 125.142 33.300 23.890 1.00 27.83 209 ALA B C 1
ATOM 4419 O O . ALA B 1 195 ? 124.793 32.126 24.029 1.00 28.45 209 ALA B O 1
ATOM 4421 N N . SER B 1 196 ? 126.057 33.866 24.667 1.00 28.11 210 SER B N 1
ATOM 4422 C CA . SER B 1 196 ? 126.696 33.101 25.726 1.00 28.47 210 SER B CA 1
ATOM 4423 C C . SER B 1 196 ? 125.679 32.759 26.804 1.00 28.77 210 SER B C 1
ATOM 4424 O O . SER B 1 196 ? 125.731 31.677 27.390 1.00 29.40 210 SER B O 1
ATOM 4427 N N . ILE B 1 197 ? 124.745 33.671 27.054 1.00 29.10 211 ILE B N 1
ATOM 4428 C CA . ILE B 1 197 ? 123.701 33.435 28.047 1.00 29.52 211 ILE B CA 1
ATOM 4429 C C . ILE B 1 197 ? 122.789 32.301 27.570 1.00 30.25 211 ILE B C 1
ATOM 4430 O O . ILE B 1 197 ? 122.482 31.379 28.330 1.00 30.15 211 ILE B O 1
ATOM 4435 N N . LEU B 1 198 ? 122.404 32.353 26.296 1.00 31.29 212 LEU B N 1
ATOM 4436 C CA . LEU B 1 198 ? 121.538 31.341 25.700 1.00 32.03 212 LEU B CA 1
ATOM 4437 C C . LEU B 1 198 ? 122.138 29.949 25.797 1.00 33.12 212 LEU B C 1
ATOM 4438 O O . LEU B 1 198 ? 121.502 29.030 26.320 1.00 33.21 212 LEU B O 1
ATOM 4443 N N . GLU B 1 199 ? 123.373 29.789 25.332 1.00 34.16 213 GLU B N 1
ATOM 4444 C CA . GLU B 1 199 ? 123.996 28.474 25.389 1.00 35.34 213 GLU B CA 1
ATOM 4445 C C . GLU B 1 199 ? 124.198 27.974 26.814 1.00 35.04 213 GLU B C 1
ATOM 4446 O O . GLU B 1 199 ? 124.153 26.773 27.056 1.00 35.14 213 GLU B O 1
ATOM 4452 N N . LYS B 1 200 ? 124.364 28.893 27.760 1.00 34.98 214 LYS B N 1
ATOM 4453 C CA . LYS B 1 200 ? 124.539 28.515 29.163 1.00 34.95 214 LYS B CA 1
ATOM 4454 C C . LYS B 1 200 ? 123.227 28.005 29.760 1.00 34.55 214 LYS B C 1
ATOM 4455 O O . LYS B 1 200 ? 123.229 27.137 30.635 1.00 34.83 214 LYS B O 1
ATOM 4461 N N . THR B 1 201 ? 122.112 28.565 29.306 1.00 33.44 215 THR B N 1
ATOM 4462 C CA . THR B 1 201 ? 120.804 28.178 29.812 1.00 32.38 215 THR B CA 1
ATOM 4463 C C . THR B 1 201 ? 120.134 27.073 28.998 1.00 31.59 215 THR B C 1
ATOM 4464 O O . THR B 1 201 ? 119.267 26.358 29.505 1.00 32.00 215 THR B O 1
ATOM 4468 N N . GLY B 1 202 ? 120.525 26.946 27.734 1.00 30.47 216 GLY B N 1
ATOM 4469 C CA . GLY B 1 202 ? 119.941 25.933 26.872 1.00 29.18 216 GLY B CA 1
ATOM 4470 C C . GLY B 1 202 ? 118.574 26.316 26.324 1.00 28.70 216 GLY B C 1
ATOM 4471 O O . GLY B 1 202 ? 117.817 25.459 25.868 1.00 28.90 216 GLY B O 1
ATOM 4472 N N . ALA B 1 203 ? 118.249 27.603 26.378 1.00 28.08 217 ALA B N 1
ATOM 4473 C CA . ALA B 1 203 ? 116.971 28.098 25.879 1.00 27.64 217 ALA B CA 1
ATOM 4474 C C . ALA B 1 203 ? 117.013 28.308 24.363 1.00 27.40 217 ALA B C 1
ATOM 4475 O O . ALA B 1 203 ? 117.950 28.920 23.836 1.00 27.65 217 ALA B O 1
ATOM 4477 N N . LEU B 1 204 ? 115.980 27.820 23.677 1.00 26.69 218 LEU B N 1
ATOM 4478 C CA . LEU B 1 204 ? 115.859 27.935 22.220 1.00 25.25 218 LEU B CA 1
ATOM 4479 C C . LEU B 1 204 ? 115.499 29.357 21.799 1.00 24.52 218 LEU B C 1
ATOM 4480 O O . LEU B 1 204 ? 114.518 29.928 22.279 1.00 24.56 218 LEU B O 1
ATOM 4485 N N . PRO B 1 205 ? 116.311 29.967 20.926 1.00 24.22 219 PRO B N 1
ATOM 4486 C CA . PRO B 1 205 ? 115.992 31.331 20.498 1.00 23.47 219 PRO B CA 1
ATOM 4487 C C . PRO B 1 205 ? 115.095 31.375 19.267 1.00 22.88 219 PRO B C 1
ATOM 4488 O O . PRO B 1 205 ? 115.257 30.585 18.327 1.00 22.83 219 PRO B O 1
ATOM 4492 N N . LEU B 1 206 ? 114.114 32.266 19.308 1.00 22.14 220 LEU B N 1
ATOM 4493 C CA . LEU B 1 206 ? 113.203 32.466 18.195 1.00 21.35 220 LEU B CA 1
ATOM 4494 C C . LEU B 1 206 ? 113.479 33.900 17.784 1.00 20.62 220 LEU B C 1
ATOM 4495 O O . LEU B 1 206 ? 113.381 34.819 18.600 1.00 20.30 220 LEU B O 1
ATOM 4500 N N . ILE B 1 207 ? 113.870 34.085 16.532 1.00 19.84 221 ILE B N 1
ATOM 4501 C CA . ILE B 1 207 ? 114.189 35.408 16.038 1.00 19.09 221 ILE B CA 1
ATOM 4502 C C . ILE B 1 207 ? 113.123 35.887 15.075 1.00 18.48 221 ILE B C 1
ATOM 4503 O O . ILE B 1 207 ? 112.721 35.167 14.166 1.00 17.91 221 ILE B O 1
ATOM 4508 N N . ASP B 1 208 ? 112.617 37.085 15.334 1.00 18.31 222 ASP B N 1
ATOM 4509 C CA . ASP B 1 208 ? 111.602 37.706 14.502 1.00 17.73 222 ASP B CA 1
ATOM 4510 C C . ASP B 1 208 ? 112.366 38.669 13.590 1.00 17.32 222 ASP B C 1
ATOM 4511 O O . ASP B 1 208 ? 112.860 39.711 14.043 1.00 16.75 222 ASP B O 1
ATOM 4516 N N . LEU B 1 209 ? 112.491 38.298 12.319 1.00 16.86 223 LEU B N 1
ATOM 4517 C CA . LEU B 1 209 ? 113.195 39.124 11.344 1.00 17.14 223 LEU B CA 1
ATOM 4518 C C . LEU B 1 209 ? 112.182 39.756 10.387 1.00 17.09 223 LEU B C 1
ATOM 4519 O O . LEU B 1 209 ? 111.937 39.244 9.292 1.00 17.53 223 LEU B O 1
ATOM 4524 N N . ALA B 1 210 ? 111.603 40.878 10.803 1.00 17.22 224 ALA B N 1
ATOM 4525 C CA . ALA B 1 210 ? 110.594 41.561 10.003 1.00 17.59 224 ALA B CA 1
ATOM 4526 C C . ALA B 1 210 ? 111.048 42.768 9.186 1.00 18.07 224 ALA B C 1
ATOM 4527 O O . ALA B 1 210 ? 110.423 43.107 8.174 1.00 18.03 224 ALA B O 1
ATOM 4529 N N . TYR B 1 211 ? 112.119 43.429 9.623 1.00 18.53 225 TYR B N 1
ATOM 4530 C CA . TYR B 1 211 ? 112.598 44.623 8.932 1.00 18.22 225 TYR B CA 1
ATOM 4531 C C . TYR B 1 211 ? 114.035 44.597 8.403 1.00 17.69 225 TYR B C 1
ATOM 4532 O O . TYR B 1 211 ? 114.674 45.645 8.313 1.00 17.16 225 TYR B O 1
ATOM 4541 N N . GLN B 1 212 ? 114.549 43.427 8.040 1.00 17.36 226 GLN B N 1
ATOM 4542 C CA . GLN B 1 212 ? 115.915 43.342 7.514 1.00 17.08 226 GLN B CA 1
ATOM 4543 C C . GLN B 1 212 ? 116.110 44.304 6.340 1.00 16.68 226 GLN B C 1
ATOM 4544 O O . GLN B 1 212 ? 115.578 44.079 5.257 1.00 16.91 226 GLN B O 1
ATOM 4550 N N . GLY B 1 213 ? 116.856 45.382 6.567 1.00 16.84 227 GLY B N 1
ATOM 4551 C CA . GLY B 1 213 ? 117.102 46.349 5.511 1.00 16.57 227 GLY B CA 1
ATOM 4552 C C . GLY B 1 213 ? 116.701 47.769 5.872 1.00 17.07 227 GLY B C 1
ATOM 4553 O O . GLY B 1 213 ? 117.115 48.723 5.228 1.00 16.60 227 GLY B O 1
ATOM 4554 N N . PHE B 1 214 ? 115.923 47.913 6.936 1.00 18.13 228 PHE B N 1
ATOM 4555 C CA . PHE B 1 214 ? 115.455 49.221 7.380 1.00 18.73 228 PHE B CA 1
ATOM 4556 C C . PHE B 1 214 ? 116.291 49.850 8.484 1.00 18.56 228 PHE B C 1
ATOM 4557 O O . PHE B 1 214 ? 116.073 50.998 8.848 1.00 18.93 228 PHE B O 1
ATOM 4565 N N . GLY B 1 215 ? 117.219 49.082 9.039 1.00 18.92 229 GLY B N 1
ATOM 4566 C CA . GLY B 1 215 ? 118.060 49.596 10.102 1.00 19.26 229 GLY B CA 1
ATOM 4567 C C . GLY B 1 215 ? 119.361 50.200 9.606 1.00 20.07 229 GLY B C 1
ATOM 4568 O O . GLY B 1 215 ? 119.444 51.408 9.383 1.00 20.56 229 GLY B O 1
ATOM 4569 N N . ASP B 1 216 ? 120.374 49.356 9.421 1.00 20.07 230 ASP B N 1
ATOM 4570 C CA . ASP B 1 216 ? 121.687 49.801 8.964 1.00 20.02 230 ASP B CA 1
ATOM 4571 C C . ASP B 1 216 ? 122.099 49.196 7.623 1.00 20.06 230 ASP B C 1
ATOM 4572 O O . ASP B 1 216 ? 123.174 49.497 7.112 1.00 21.49 230 ASP B O 1
ATOM 4577 N N . GLY B 1 217 ? 121.273 48.314 7.073 1.00 19.47 231 GLY B N 1
ATOM 4578 C CA . GLY B 1 217 ? 121.602 47.705 5.798 1.00 17.38 231 GLY B CA 1
ATOM 4579 C C . GLY B 1 217 ? 121.251 46.238 5.784 1.00 16.69 231 GLY B C 1
ATOM 4580 O O . GLY B 1 217 ? 121.190 45.611 6.836 1.00 16.12 231 GLY B O 1
ATOM 4581 N N . LEU B 1 218 ? 121.060 45.687 4.590 1.00 16.18 233 LEU B N 1
ATOM 4582 C CA . LEU B 1 218 ? 120.711 44.284 4.415 1.00 16.07 233 LEU B CA 1
ATOM 4583 C C . LEU B 1 218 ? 121.596 43.311 5.182 1.00 16.93 233 LEU B C 1
ATOM 4584 O O . LEU B 1 218 ? 121.098 42.497 5.965 1.00 16.72 233 LEU B O 1
ATOM 4589 N N . GLU B 1 219 ? 122.903 43.368 4.935 1.00 17.48 234 GLU B N 1
ATOM 4590 C CA . GLU B 1 219 ? 123.830 42.465 5.607 1.00 18.08 234 GLU B CA 1
ATOM 4591 C C . GLU B 1 219 ? 123.990 42.823 7.078 1.00 18.66 234 GLU B C 1
ATOM 4592 O O . GLU B 1 219 ? 123.930 41.949 7.944 1.00 18.79 234 GLU B O 1
ATOM 4598 N N . GLU B 1 220 ? 124.148 44.113 7.364 1.00 19.35 235 GLU B N 1
ATOM 4599 C CA . GLU B 1 220 ? 124.337 44.552 8.741 1.00 20.14 235 GLU B CA 1
ATOM 4600 C C . GLU B 1 220 ? 123.170 44.224 9.667 1.00 19.38 235 GLU B C 1
ATOM 4601 O O . GLU B 1 220 ? 123.380 43.899 10.831 1.00 19.48 235 GLU B O 1
ATOM 4607 N N . ASP B 1 221 ? 121.949 44.277 9.148 1.00 18.71 236 ASP B N 1
ATOM 4608 C CA . ASP B 1 221 ? 120.774 43.981 9.957 1.00 18.18 236 ASP B CA 1
ATOM 4609 C C . ASP B 1 221 ? 120.617 42.498 10.282 1.00 17.79 236 ASP B C 1
ATOM 4610 O O . ASP B 1 221 ? 119.899 42.133 11.217 1.00 17.55 236 ASP B O 1
ATOM 4615 N N . ALA B 1 222 ? 121.286 41.651 9.506 1.00 17.28 237 ALA B N 1
ATOM 4616 C CA . ALA B 1 222 ? 121.250 40.203 9.703 1.00 16.92 237 ALA B CA 1
ATOM 4617 C C . ALA B 1 222 ? 122.424 39.732 10.576 1.00 16.88 237 ALA B C 1
ATOM 4618 O O . ALA B 1 222 ? 122.492 38.560 10.963 1.00 16.36 237 ALA B O 1
ATOM 4620 N N . ALA B 1 223 ? 123.330 40.657 10.902 1.00 17.59 238 ALA B N 1
ATOM 4621 C CA . ALA B 1 223 ? 124.526 40.363 11.700 1.00 17.45 238 ALA B CA 1
ATOM 4622 C C . ALA B 1 223 ? 124.256 39.616 13.007 1.00 17.34 238 ALA B C 1
ATOM 4623 O O . ALA B 1 223 ? 124.836 38.548 13.251 1.00 17.38 238 ALA B O 1
ATOM 4625 N N . GLY B 1 224 ? 123.371 40.173 13.835 1.00 17.34 239 GLY B N 1
ATOM 4626 C CA . GLY B 1 224 ? 123.035 39.553 15.107 1.00 16.55 239 GLY B CA 1
ATOM 4627 C C . GLY B 1 224 ? 122.483 38.150 14.933 1.00 16.59 239 GLY B C 1
ATOM 4628 O O . GLY B 1 224 ? 122.857 37.235 15.666 1.00 16.90 239 GLY B O 1
ATOM 4629 N N . THR B 1 225 ? 121.608 37.980 13.947 1.00 16.32 240 THR B N 1
ATOM 4630 C CA . THR B 1 225 ? 120.992 36.688 13.653 1.00 16.44 240 THR B CA 1
ATOM 4631 C C . THR B 1 225 ? 122.081 35.678 13.266 1.00 16.53 240 THR B C 1
ATOM 4632 O O . THR B 1 225 ? 122.082 34.536 13.737 1.00 15.85 240 THR B O 1
ATOM 4636 N N . ARG B 1 226 ? 123.033 36.129 12.453 1.00 16.90 241 ARG B N 1
ATOM 4637 C CA . ARG B 1 226 ? 124.139 35.286 12.005 1.00 17.28 241 ARG B CA 1
ATOM 4638 C C . ARG B 1 226 ? 125.071 34.912 13.163 1.00 17.34 241 ARG B C 1
ATOM 4639 O O . ARG B 1 226 ? 125.645 33.822 13.189 1.00 17.30 241 ARG B O 1
ATOM 4647 N N . LEU B 1 227 ? 125.192 35.812 14.132 1.00 18.09 242 LEU B N 1
ATOM 4648 C CA . LEU B 1 227 ? 126.018 35.587 15.313 1.00 19.08 242 LEU B CA 1
ATOM 4649 C C . LEU B 1 227 ? 125.379 34.431 16.106 1.00 19.45 242 LEU B C 1
ATOM 4650 O O . LEU B 1 227 ? 126.032 33.429 16.396 1.00 19.83 242 LEU B O 1
ATOM 4655 N N . ILE B 1 228 ? 124.087 34.554 16.406 1.00 19.60 243 ILE B N 1
ATOM 4656 C CA . ILE B 1 228 ? 123.361 33.527 17.155 1.00 19.54 243 ILE B CA 1
ATOM 4657 C C . ILE B 1 228 ? 123.398 32.188 16.417 1.00 20.06 243 ILE B C 1
ATOM 4658 O O . ILE B 1 228 ? 123.602 31.139 17.026 1.00 19.97 243 ILE B O 1
ATOM 4663 N N . ALA B 1 229 ? 123.235 32.242 15.099 1.00 20.96 244 ALA B N 1
ATOM 4664 C CA . ALA B 1 229 ? 123.222 31.049 14.258 1.00 22.05 244 ALA B CA 1
ATOM 4665 C C . ALA B 1 229 ? 124.544 30.292 14.215 1.00 23.46 244 ALA B C 1
ATOM 4666 O O . ALA B 1 229 ? 124.565 29.081 13.978 1.00 23.86 244 ALA B O 1
ATOM 4668 N N . SER B 1 230 ? 125.648 31.006 14.402 1.00 25.01 245 SER B N 1
ATOM 4669 C CA . SER B 1 230 ? 126.961 30.381 14.377 1.00 26.27 245 SER B CA 1
ATOM 4670 C C . SER B 1 230 ? 127.374 29.873 15.749 1.00 27.04 245 SER B C 1
ATOM 4671 O O . SER B 1 230 ? 128.325 29.094 15.865 1.00 28.02 245 SER B O 1
ATOM 4674 N N . ARG B 1 231 ? 126.668 30.326 16.781 1.00 27.67 246 ARG B N 1
ATOM 4675 C CA . ARG B 1 231 ? 126.971 29.926 18.145 1.00 28.39 246 ARG B CA 1
ATOM 4676 C C . ARG B 1 231 ? 126.011 28.888 18.743 1.00 27.76 246 ARG B C 1
ATOM 4677 O O . ARG B 1 231 ? 126.444 27.923 19.379 1.00 27.42 246 ARG B O 1
ATOM 4685 N N . ILE B 1 232 ? 124.713 29.081 18.541 1.00 26.75 247 ILE B N 1
ATOM 4686 C CA . ILE B 1 232 ? 123.710 28.169 19.081 1.00 25.74 247 ILE B CA 1
ATOM 4687 C C . ILE B 1 232 ? 123.326 27.114 18.038 1.00 25.20 247 ILE B C 1
ATOM 4688 O O . ILE B 1 232 ? 122.895 27.445 16.927 1.00 25.41 247 ILE B O 1
ATOM 4693 N N . PRO B 1 233 ? 123.470 25.825 18.394 1.00 24.39 248 PRO B N 1
ATOM 4694 C CA . PRO B 1 233 ? 123.162 24.685 17.522 1.00 24.21 248 PRO B CA 1
ATOM 4695 C C . PRO B 1 233 ? 121.722 24.531 17.019 1.00 23.92 248 PRO B C 1
ATOM 4696 O O . PRO B 1 233 ? 121.492 23.884 16.002 1.00 23.90 248 PRO B O 1
ATOM 4700 N N . GLU B 1 234 ? 120.757 25.104 17.726 1.00 23.73 249 GLU B N 1
ATOM 4701 C CA . GLU B 1 234 ? 119.360 24.998 17.315 1.00 23.35 249 GLU B CA 1
ATOM 4702 C C . GLU B 1 234 ? 118.727 26.367 17.449 1.00 21.87 249 GLU B C 1
ATOM 4703 O O . GLU B 1 234 ? 118.661 26.911 18.546 1.00 21.73 249 GLU B O 1
ATOM 4709 N N . VAL B 1 235 ? 118.284 26.928 16.329 1.00 20.55 250 VAL B N 1
ATOM 4710 C CA . VAL B 1 235 ? 117.684 28.259 16.308 1.00 19.10 250 VAL B CA 1
ATOM 4711 C C . VAL B 1 235 ? 116.471 28.286 15.372 1.00 18.47 250 VAL B C 1
ATOM 4712 O O . VAL B 1 235 ? 116.394 27.507 14.420 1.00 18.45 250 VAL B O 1
ATOM 4716 N N . LEU B 1 236 ? 115.528 29.180 15.649 1.00 17.57 251 LEU B N 1
ATOM 4717 C CA . LEU B 1 236 ? 114.334 29.335 14.821 1.00 16.41 251 LEU B CA 1
ATOM 4718 C C . LEU B 1 236 ? 114.266 30.787 14.354 1.00 14.53 251 LEU B C 1
ATOM 4719 O O . LEU B 1 236 ? 114.396 31.705 15.158 1.00 13.18 251 LEU B O 1
ATOM 4724 N N . ILE B 1 237 ? 114.095 30.999 13.057 1.00 14.00 252 ILE B N 1
ATOM 4725 C CA . ILE B 1 237 ? 114.007 32.357 12.534 1.00 14.02 252 ILE B CA 1
ATOM 4726 C C . ILE B 1 237 ? 112.734 32.510 11.715 1.00 13.50 252 ILE B C 1
ATOM 4727 O O . ILE B 1 237 ? 112.493 31.737 10.797 1.00 13.44 252 ILE B O 1
ATOM 4732 N N . ALA B 1 238 ? 111.909 33.483 12.087 1.00 13.93 253 ALA B N 1
ATOM 4733 C CA . ALA B 1 238 ? 110.646 33.764 11.407 1.00 13.64 253 ALA B CA 1
ATOM 4734 C C . ALA B 1 238 ? 110.813 35.069 10.638 1.00 14.02 253 ALA B C 1
ATOM 4735 O O . ALA B 1 238 ? 110.789 36.163 11.229 1.00 14.02 253 ALA B O 1
ATOM 4737 N N . ALA B 1 239 ? 111.005 34.957 9.326 1.00 13.91 254 ALA B N 1
ATOM 4738 C CA . ALA B 1 239 ? 111.216 36.134 8.488 1.00 14.04 254 ALA B CA 1
ATOM 4739 C C . ALA B 1 239 ? 109.988 36.575 7.713 1.00 13.86 254 ALA B C 1
ATOM 4740 O O . ALA B 1 239 ? 109.151 35.759 7.315 1.00 14.28 254 ALA B O 1
ATOM 4742 N N . SER B 1 240 ? 109.924 37.872 7.457 1.00 13.57 255 SER B N 1
ATOM 4743 C CA . SER B 1 240 ? 108.825 38.479 6.740 1.00 13.45 255 SER B CA 1
ATOM 4744 C C . SER B 1 240 ? 109.342 39.230 5.517 1.00 14.01 255 SER B C 1
ATOM 4745 O O . SER B 1 240 ? 110.370 39.917 5.579 1.00 14.95 255 SER B O 1
ATOM 4748 N N . CYS B 1 241 ? 108.638 39.087 4.402 1.00 13.44 256 CYS B N 1
ATOM 4749 C CA . CYS B 1 241 ? 109.012 39.788 3.186 1.00 12.33 256 CYS B CA 1
ATOM 4750 C C . CYS B 1 241 ? 108.039 40.939 2.952 1.00 12.00 256 CYS B C 1
ATOM 4751 O O . CYS B 1 241 ? 108.156 41.667 1.960 1.00 10.98 256 CYS B O 1
ATOM 4754 N N . SER B 1 242 ? 107.113 41.127 3.892 1.00 11.91 257 SER B N 1
ATOM 4755 C CA . SER B 1 242 ? 106.088 42.168 3.788 1.00 12.78 257 SER B CA 1
ATOM 4756 C C . SER B 1 242 ? 106.616 43.584 3.645 1.00 13.59 257 SER B C 1
ATOM 4757 O O . SER B 1 242 ? 106.192 44.322 2.751 1.00 14.04 257 SER B O 1
ATOM 4760 N N . LYS B 1 243 ? 107.529 43.965 4.531 1.00 14.22 258 LYS B N 1
ATOM 4761 C CA . LYS B 1 243 ? 108.082 45.308 4.512 1.00 14.72 258 LYS B CA 1
ATOM 4762 C C . LYS B 1 243 ? 109.286 45.525 3.592 1.00 14.86 258 LYS B C 1
ATOM 4763 O O . LYS B 1 243 ? 109.247 46.427 2.756 1.00 15.34 258 LYS B O 1
ATOM 4769 N N . ASN B 1 244 ? 110.317 44.680 3.676 1.00 14.57 259 ASN B N 1
ATOM 4770 C CA . ASN B 1 244 ? 111.495 44.889 2.831 1.00 14.46 259 ASN B CA 1
ATOM 4771 C C . ASN B 1 244 ? 111.295 44.669 1.331 1.00 14.50 259 ASN B C 1
ATOM 4772 O O . ASN B 1 244 ? 112.108 45.127 0.525 1.00 14.27 259 ASN B O 1
ATOM 4777 N N . PHE B 1 245 ? 110.226 43.963 0.959 1.00 14.29 260 PHE B N 1
ATOM 4778 C CA . PHE B 1 245 ? 109.895 43.746 -0.446 1.00 13.67 260 PHE B CA 1
ATOM 4779 C C . PHE B 1 245 ? 108.632 44.533 -0.819 1.00 14.20 260 PHE B C 1
ATOM 4780 O O . PHE B 1 245 ? 108.235 44.575 -1.984 1.00 14.60 260 PHE B O 1
ATOM 4788 N N . GLY B 1 246 ? 107.996 45.151 0.174 1.00 13.98 261 GLY B N 1
ATOM 4789 C CA . GLY B 1 246 ? 106.799 45.939 -0.077 1.00 14.34 261 GLY B CA 1
ATOM 4790 C C . GLY B 1 246 ? 105.611 45.174 -0.639 1.00 14.39 261 GLY B C 1
ATOM 4791 O O . GLY B 1 246 ? 104.809 45.740 -1.386 1.00 14.77 261 GLY B O 1
ATOM 4792 N N . ILE B 1 247 ? 105.482 43.903 -0.267 1.00 14.06 262 ILE B N 1
ATOM 4793 C CA . ILE B 1 247 ? 104.386 43.052 -0.740 1.00 14.00 262 ILE B CA 1
ATOM 4794 C C . ILE B 1 247 ? 103.528 42.582 0.434 1.00 13.50 262 ILE B C 1
ATOM 4795 O O . ILE B 1 247 ? 103.193 41.409 0.541 1.00 13.64 262 ILE B O 1
ATOM 4800 N N . TYR B 1 248 ? 103.154 43.523 1.293 1.00 14.24 263 TYR B N 1
ATOM 4801 C CA . TYR B 1 248 ? 102.354 43.257 2.492 1.00 14.70 263 TYR B CA 1
ATOM 4802 C C . TYR B 1 248 ? 101.129 42.357 2.272 1.00 14.83 263 TYR B C 1
ATOM 4803 O O . TYR B 1 248 ? 101.001 41.310 2.912 1.00 15.06 263 TYR B O 1
ATOM 4812 N N . ARG B 1 249 ? 100.237 42.768 1.370 1.00 14.87 264 ARG B N 1
ATOM 4813 C CA . ARG B 1 249 ? 99.012 42.012 1.091 1.00 14.86 264 ARG B CA 1
ATOM 4814 C C . ARG B 1 249 ? 99.181 40.642 0.430 1.00 15.02 264 ARG B C 1
ATOM 4815 O O . ARG B 1 249 ? 98.215 39.892 0.323 1.00 14.77 264 ARG B O 1
ATOM 4823 N N . GLU B 1 250 ? 100.389 40.312 -0.026 1.00 15.00 265 GLU B N 1
ATOM 4824 C CA . GLU B 1 250 ? 100.625 39.013 -0.665 1.00 14.51 265 GLU B CA 1
ATOM 4825 C C . GLU B 1 250 ? 100.751 37.885 0.359 1.00 14.52 265 GLU B C 1
ATOM 4826 O O . GLU B 1 250 ? 100.483 36.715 0.058 1.00 14.64 265 GLU B O 1
ATOM 4832 N N . ARG B 1 251 ? 101.157 38.249 1.570 1.00 14.09 266 ARG B N 1
ATOM 4833 C CA . ARG B 1 251 ? 101.310 37.301 2.661 1.00 14.02 266 ARG B CA 1
ATOM 4834 C C . ARG B 1 251 ? 102.401 36.267 2.384 1.00 15.02 266 ARG B C 1
ATOM 4835 O O . ARG B 1 251 ? 102.116 35.101 2.105 1.00 14.73 266 ARG B O 1
ATOM 4843 N N . THR B 1 252 ? 103.657 36.696 2.492 1.00 15.40 267 THR B N 1
ATOM 4844 C CA . THR B 1 252 ? 104.776 35.799 2.253 1.00 15.57 267 THR B CA 1
ATOM 4845 C C . THR B 1 252 ? 105.907 35.986 3.256 1.00 15.68 267 THR B C 1
ATOM 4846 O O . THR B 1 252 ? 106.282 37.107 3.606 1.00 16.30 267 THR B O 1
ATOM 4850 N N . GLY B 1 253 ? 106.366 34.865 3.792 1.00 16.12 268 GLY B N 1
ATOM 4851 C CA . GLY B 1 253 ? 107.446 34.855 4.760 1.00 15.93 268 GLY B CA 1
ATOM 4852 C C . GLY B 1 253 ? 107.925 33.425 4.844 1.00 16.04 268 GLY B C 1
ATOM 4853 O O . GLY B 1 253 ? 107.462 32.581 4.078 1.00 14.80 268 GLY B O 1
ATOM 4854 N N . CYS B 1 254 ? 108.859 33.137 5.741 1.00 17.51 269 CYS B N 1
ATOM 4855 C CA . CYS B 1 254 ? 109.337 31.768 5.882 1.00 19.31 269 CYS B CA 1
ATOM 4856 C C . CYS B 1 254 ? 109.892 31.475 7.264 1.00 18.81 269 CYS B C 1
ATOM 4857 O O . CYS B 1 254 ? 110.353 32.372 7.974 1.00 18.87 269 CYS B O 1
ATOM 4860 N N . LEU B 1 255 ? 109.776 30.214 7.657 1.00 18.69 270 LEU B N 1
ATOM 4861 C CA . LEU B 1 255 ? 110.263 29.753 8.937 1.00 19.24 270 LEU B CA 1
ATOM 4862 C C . LEU B 1 255 ? 111.512 28.923 8.673 1.00 19.85 270 LEU B C 1
ATOM 4863 O O . LEU B 1 255 ? 111.508 28.005 7.841 1.00 19.21 270 LEU B O 1
ATOM 4868 N N . LEU B 1 256 ? 112.595 29.295 9.345 1.00 20.85 271 LEU B N 1
ATOM 4869 C CA . LEU B 1 256 ? 113.867 28.607 9.211 1.00 20.75 271 LEU B CA 1
ATOM 4870 C C . LEU B 1 256 ? 114.170 27.881 10.511 1.00 20.99 271 LEU B C 1
ATOM 4871 O O . LEU B 1 256 ? 114.194 28.491 11.584 1.00 21.28 271 LEU B O 1
ATOM 4876 N N . ALA B 1 257 ? 114.375 26.576 10.413 1.00 21.28 272 ALA B N 1
ATOM 4877 C CA . ALA B 1 257 ? 114.692 25.758 11.573 1.00 21.92 272 ALA B CA 1
ATOM 4878 C C . ALA B 1 257 ? 116.138 25.291 11.450 1.00 22.27 272 ALA B C 1
ATOM 4879 O O . ALA B 1 257 ? 116.456 24.459 10.594 1.00 22.27 272 ALA B O 1
ATOM 4881 N N . LEU B 1 258 ? 117.018 25.896 12.241 1.00 22.83 273 LEU B N 1
ATOM 4882 C CA . LEU B 1 258 ? 118.432 25.542 12.240 1.00 23.23 273 LEU B CA 1
ATOM 4883 C C . LEU B 1 258 ? 118.619 24.397 13.221 1.00 23.90 273 LEU B C 1
ATOM 4884 O O . LEU B 1 258 ? 118.328 24.541 14.413 1.00 23.86 273 LEU B O 1
ATOM 4889 N N . CYS B 1 259 ? 119.107 23.270 12.715 1.00 24.78 274 CYS B N 1
ATOM 4890 C CA . CYS B 1 259 ? 119.301 22.066 13.516 1.00 25.99 274 CYS B CA 1
ATOM 4891 C C . CYS B 1 259 ? 120.768 21.659 13.647 1.00 26.73 274 CYS B C 1
ATOM 4892 O O . CYS B 1 259 ? 121.626 22.115 12.892 1.00 26.80 274 CYS B O 1
ATOM 4895 N N . ALA B 1 260 ? 121.035 20.744 14.572 1.00 27.25 275 ALA B N 1
ATOM 4896 C CA . ALA B 1 260 ? 122.394 20.282 14.828 1.00 28.17 275 ALA B CA 1
ATOM 4897 C C . ALA B 1 260 ? 122.860 19.193 13.871 1.00 28.39 275 ALA B C 1
ATOM 4898 O O . ALA B 1 260 ? 124.009 19.188 13.441 1.00 28.56 275 ALA B O 1
ATOM 4900 N N . ASP B 1 261 ? 121.972 18.268 13.537 1.00 28.74 276 ASP B N 1
ATOM 4901 C CA . ASP B 1 261 ? 122.329 17.190 12.628 1.00 29.25 276 ASP B CA 1
ATOM 4902 C C . ASP B 1 261 ? 121.267 16.986 11.565 1.00 29.29 276 ASP B C 1
ATOM 4903 O O . ASP B 1 261 ? 120.134 17.436 11.727 1.00 29.79 276 ASP B O 1
ATOM 4908 N N . ALA B 1 262 ? 121.635 16.299 10.488 1.00 28.96 277 ALA B N 1
ATOM 4909 C CA . ALA B 1 262 ? 120.716 16.031 9.388 1.00 28.73 277 ALA B CA 1
ATOM 4910 C C . ALA B 1 262 ? 119.463 15.295 9.855 1.00 28.80 277 ALA B C 1
ATOM 4911 O O . ALA B 1 262 ? 118.364 15.547 9.358 1.00 28.31 277 ALA B O 1
ATOM 4913 N N . ALA B 1 263 ? 119.631 14.404 10.828 1.00 28.92 278 ALA B N 1
ATOM 4914 C CA . ALA B 1 263 ? 118.517 13.633 11.365 1.00 28.80 278 ALA B CA 1
ATOM 4915 C C . ALA B 1 263 ? 117.431 14.559 11.884 1.00 28.61 278 ALA B C 1
ATOM 4916 O O . ALA B 1 263 ? 116.305 14.537 11.392 1.00 29.22 278 ALA B O 1
ATOM 4918 N N . THR B 1 264 ? 117.779 15.393 12.854 1.00 28.38 279 THR B N 1
ATOM 4919 C CA . THR B 1 264 ? 116.831 16.335 13.431 1.00 28.70 279 THR B CA 1
ATOM 4920 C C . THR B 1 264 ? 116.248 17.217 12.330 1.00 29.00 279 THR B C 1
ATOM 4921 O O . THR B 1 264 ? 115.071 17.586 12.367 1.00 29.26 279 THR B O 1
ATOM 4925 N N . ARG B 1 265 ? 117.075 17.529 11.340 1.00 28.85 280 ARG B N 1
ATOM 4926 C CA . ARG B 1 265 ? 116.657 18.366 10.231 1.00 29.00 280 ARG B CA 1
ATOM 4927 C C . ARG B 1 265 ? 115.485 17.733 9.480 1.00 29.02 280 ARG B C 1
ATOM 4928 O O . ARG B 1 265 ? 114.485 18.397 9.223 1.00 28.79 280 ARG B O 1
ATOM 4936 N N . GLU B 1 266 ? 115.599 16.450 9.151 1.00 28.80 281 GLU B N 1
ATOM 4937 C CA . GLU B 1 266 ? 114.534 15.751 8.440 1.00 28.94 281 GLU B CA 1
ATOM 4938 C C . GLU B 1 266 ? 113.270 15.675 9.298 1.00 27.88 281 GLU B C 1
ATOM 4939 O O . GLU B 1 266 ? 112.155 15.681 8.771 1.00 27.34 281 GLU B O 1
ATOM 4945 N N . LEU B 1 267 ? 113.454 15.585 10.614 1.00 26.72 282 LEU B N 1
ATOM 4946 C CA . LEU B 1 267 ? 112.340 15.536 11.557 1.00 25.74 282 LEU B CA 1
ATOM 4947 C C . LEU B 1 267 ? 111.555 16.836 11.465 1.00 25.21 282 LEU B C 1
ATOM 4948 O O . LEU B 1 267 ? 110.351 16.839 11.182 1.00 24.67 282 LEU B O 1
ATOM 4953 N N . ALA B 1 268 ? 112.262 17.939 11.700 1.00 24.31 283 ALA B N 1
ATOM 4954 C CA . ALA B 1 268 ? 111.685 19.276 11.682 1.00 23.30 283 ALA B CA 1
ATOM 4955 C C . ALA B 1 268 ? 111.018 19.592 10.360 1.00 22.82 283 ALA B C 1
ATOM 4956 O O . ALA B 1 268 ? 109.900 20.084 10.337 1.00 22.50 283 ALA B O 1
ATOM 4958 N N . GLN B 1 269 ? 111.701 19.301 9.260 1.00 22.50 284 GLN B N 1
ATOM 4959 C CA . GLN B 1 269 ? 111.154 19.556 7.938 1.00 22.19 284 GLN B CA 1
ATOM 4960 C C . GLN B 1 269 ? 109.838 18.801 7.773 1.00 21.80 284 GLN B C 1
ATOM 4961 O O . GLN B 1 269 ? 108.872 19.334 7.214 1.00 22.26 284 GLN B O 1
ATOM 4967 N N . GLY B 1 270 ? 109.798 17.573 8.280 1.00 20.78 285 GLY B N 1
ATOM 4968 C CA . GLY B 1 270 ? 108.583 16.784 8.196 1.00 20.20 285 GLY B CA 1
ATOM 4969 C C . GLY B 1 270 ? 107.481 17.391 9.043 1.00 19.63 285 GLY B C 1
ATOM 4970 O O . GLY B 1 270 ? 106.355 17.553 8.585 1.00 20.21 285 GLY B O 1
ATOM 4971 N N . ALA B 1 271 ? 107.818 17.773 10.271 1.00 18.86 286 ALA B N 1
ATOM 4972 C CA . ALA B 1 271 ? 106.857 18.368 11.188 1.00 18.85 286 ALA B CA 1
ATOM 4973 C C . ALA B 1 271 ? 106.295 19.676 10.639 1.00 19.23 286 ALA B C 1
ATOM 4974 O O . ALA B 1 271 ? 105.094 19.927 10.722 1.00 18.80 286 ALA B O 1
ATOM 4976 N N . MET B 1 272 ? 107.172 20.495 10.064 1.00 19.37 287 MET B N 1
ATOM 4977 C CA . MET B 1 272 ? 106.791 21.780 9.486 1.00 19.52 287 MET B CA 1
ATOM 4978 C C . MET B 1 272 ? 105.824 21.608 8.313 1.00 19.05 287 MET B C 1
ATOM 4979 O O . MET B 1 272 ? 104.814 22.308 8.238 1.00 19.04 287 MET B O 1
ATOM 4984 N N . ALA B 1 273 ? 106.137 20.691 7.400 1.00 18.74 288 ALA B N 1
ATOM 4985 C CA . ALA B 1 273 ? 105.277 20.424 6.242 1.00 19.06 288 ALA B CA 1
ATOM 4986 C C . ALA B 1 273 ? 103.891 19.958 6.703 1.00 19.40 288 ALA B C 1
ATOM 4987 O O . ALA B 1 273 ? 102.871 20.255 6.078 1.00 18.86 288 ALA B O 1
ATOM 4989 N N . PHE B 1 274 ? 103.884 19.193 7.790 1.00 19.47 289 PHE B N 1
ATOM 4990 C CA . PHE B 1 274 ? 102.665 18.680 8.398 1.00 18.83 289 PHE B CA 1
ATOM 4991 C C . PHE B 1 274 ? 101.863 19.851 8.975 1.00 18.96 289 PHE B C 1
ATOM 4992 O O . PHE B 1 274 ? 100.640 19.902 8.822 1.00 19.61 289 PHE B O 1
ATOM 5000 N N . LEU B 1 275 ? 102.548 20.797 9.615 1.00 18.17 290 LEU B N 1
ATOM 5001 C CA . LEU B 1 275 ? 101.883 21.962 10.193 1.00 17.90 290 LEU B CA 1
ATOM 5002 C C . LEU B 1 275 ? 101.107 22.736 9.136 1.00 17.73 290 LEU B C 1
ATOM 5003 O O . LEU B 1 275 ? 99.997 23.203 9.398 1.00 17.59 290 LEU B O 1
ATOM 5008 N N . ASN B 1 276 ? 101.710 22.912 7.960 1.00 17.10 291 ASN B N 1
ATOM 5009 C CA . ASN B 1 276 ? 101.076 23.637 6.855 1.00 16.50 291 ASN B CA 1
ATOM 5010 C C . ASN B 1 276 ? 99.882 22.861 6.333 1.00 17.00 291 ASN B C 1
ATOM 5011 O O . ASN B 1 276 ? 98.817 23.427 6.092 1.00 16.47 291 ASN B O 1
ATOM 5016 N N . ARG B 1 277 ? 100.070 21.557 6.173 1.00 17.69 292 ARG B N 1
ATOM 5017 C CA . ARG B 1 277 ? 99.029 20.670 5.677 1.00 19.05 292 ARG B CA 1
ATOM 5018 C C . ARG B 1 277 ? 97.780 20.711 6.568 1.00 18.63 292 ARG B C 1
ATOM 5019 O O . ARG B 1 277 ? 96.662 20.857 6.071 1.00 18.58 292 ARG B O 1
ATOM 5027 N N . GLN B 1 278 ? 97.989 20.668 7.881 1.00 17.87 293 GLN B N 1
ATOM 5028 C CA . GLN B 1 278 ? 96.899 20.685 8.851 1.00 17.38 293 GLN B CA 1
ATOM 5029 C C . GLN B 1 278 ? 96.309 22.068 9.125 1.00 16.60 293 GLN B C 1
ATOM 5030 O O . GLN B 1 278 ? 95.373 22.186 9.913 1.00 16.44 293 GLN B O 1
ATOM 5036 N N . THR B 1 279 ? 96.867 23.108 8.516 1.00 15.56 294 THR B N 1
ATOM 5037 C CA . THR B 1 279 ? 96.364 24.460 8.730 1.00 14.64 294 THR B CA 1
ATOM 5038 C C . THR B 1 279 ? 95.699 25.068 7.498 1.00 14.74 294 THR B C 1
ATOM 5039 O O . THR B 1 279 ? 94.733 25.825 7.627 1.00 15.06 294 THR B O 1
ATOM 5043 N N . TYR B 1 280 ? 96.223 24.766 6.312 1.00 14.65 295 TYR B N 1
ATOM 5044 C CA . TYR B 1 280 ? 95.662 25.309 5.077 1.00 14.35 295 TYR B CA 1
ATOM 5045 C C . TYR B 1 280 ? 96.178 24.639 3.810 1.00 14.71 295 TYR B C 1
ATOM 5046 O O . TYR B 1 280 ? 96.020 25.182 2.714 1.00 14.35 295 TYR B O 1
ATOM 5055 N N . SER B 1 281 ? 96.726 23.436 3.954 1.00 15.41 296 SER B N 1
ATOM 5056 C CA . SER B 1 281 ? 97.300 22.689 2.828 1.00 16.54 296 SER B CA 1
ATOM 5057 C C . SER B 1 281 ? 98.570 23.346 2.266 1.00 16.67 296 SER B C 1
ATOM 5058 O O . SER B 1 281 ? 99.655 23.154 2.803 1.00 18.13 296 SER B O 1
ATOM 5061 N N . PHE B 1 282 ? 98.427 24.149 1.220 1.00 16.14 297 PHE B N 1
ATOM 5062 C CA . PHE B 1 282 ? 99.573 24.789 0.591 1.00 15.27 297 PHE B CA 1
ATOM 5063 C C . PHE B 1 282 ? 99.695 26.264 0.925 1.00 14.54 297 PHE B C 1
ATOM 5064 O O . PHE B 1 282 ? 98.697 26.947 1.154 1.00 14.67 297 PHE B O 1
ATOM 5072 N N . PRO B 1 283 ? 100.935 26.765 0.999 1.00 13.86 298 PRO B N 1
ATOM 5073 C CA . PRO B 1 283 ? 101.184 28.173 1.300 1.00 13.30 298 PRO B CA 1
ATOM 5074 C C . PRO B 1 283 ? 100.959 28.953 0.003 1.00 12.98 298 PRO B C 1
ATOM 5075 O O . PRO B 1 283 ? 101.091 28.393 -1.091 1.00 12.10 298 PRO B O 1
ATOM 5079 N N . PRO B 1 284 ? 100.557 30.236 0.102 1.00 13.42 299 PRO B N 1
ATOM 5080 C CA . PRO B 1 284 ? 100.319 31.062 -1.090 1.00 13.81 299 PRO B CA 1
ATOM 5081 C C . PRO B 1 284 ? 101.580 31.212 -1.942 1.00 14.29 299 PRO B C 1
ATOM 5082 O O . PRO B 1 284 ? 102.660 31.510 -1.425 1.00 15.49 299 PRO B O 1
ATOM 5086 N N . PHE B 1 285 ? 101.420 31.046 -3.251 1.00 14.07 300 PHE B N 1
ATOM 5087 C CA . PHE B 1 285 ? 102.527 31.103 -4.203 1.00 13.57 300 PHE B CA 1
ATOM 5088 C C . PHE B 1 285 ? 103.006 32.460 -4.738 1.00 13.56 300 PHE B C 1
ATOM 5089 O O . PHE B 1 285 ? 104.208 32.707 -4.794 1.00 13.98 300 PHE B O 1
ATOM 5097 N N . HIS B 1 286 ? 102.081 33.332 -5.128 1.00 12.80 301 HIS B N 1
ATOM 5098 C CA . HIS B 1 286 ? 102.422 34.625 -5.724 1.00 12.00 301 HIS B CA 1
ATOM 5099 C C . HIS B 1 286 ? 103.546 35.478 -5.132 1.00 12.46 301 HIS B C 1
ATOM 5100 O O . HIS B 1 286 ? 104.468 35.881 -5.847 1.00 11.78 301 HIS B O 1
ATOM 5107 N N . GLY B 1 287 ? 103.439 35.812 -3.855 1.00 12.86 302 GLY B N 1
ATOM 5108 C CA . GLY B 1 287 ? 104.453 36.635 -3.225 1.00 13.62 302 GLY B CA 1
ATOM 5109 C C . GLY B 1 287 ? 105.805 35.956 -3.176 1.00 14.28 302 GLY B C 1
ATOM 5110 O O . GLY B 1 287 ? 106.826 36.564 -3.491 1.00 14.70 302 GLY B O 1
ATOM 5111 N N . ALA B 1 288 ? 105.811 34.689 -2.784 1.00 14.88 303 ALA B N 1
ATOM 5112 C CA . ALA B 1 288 ? 107.040 33.910 -2.694 1.00 15.19 303 ALA B CA 1
ATOM 5113 C C . ALA B 1 288 ? 107.745 33.857 -4.050 1.00 15.70 303 ALA B C 1
ATOM 5114 O O . ALA B 1 288 ? 108.972 33.835 -4.125 1.00 15.71 303 ALA B O 1
ATOM 5116 N N . LYS B 1 289 ? 106.959 33.832 -5.119 1.00 16.50 304 LYS B N 1
ATOM 5117 C CA . LYS B 1 289 ? 107.500 33.787 -6.473 1.00 17.14 304 LYS B CA 1
ATOM 5118 C C . LYS B 1 289 ? 108.172 35.113 -6.826 1.00 17.15 304 LYS B C 1
ATOM 5119 O O . LYS B 1 289 ? 109.227 35.136 -7.475 1.00 17.53 304 LYS B O 1
ATOM 5125 N N . ILE B 1 290 ? 107.564 36.215 -6.393 1.00 16.20 305 ILE B N 1
ATOM 5126 C CA . ILE B 1 290 ? 108.124 37.536 -6.657 1.00 15.66 305 ILE B CA 1
ATOM 5127 C C . ILE B 1 290 ? 109.486 37.648 -5.968 1.00 15.42 305 ILE B C 1
ATOM 5128 O O . ILE B 1 290 ? 110.461 38.112 -6.562 1.00 14.64 305 ILE B O 1
ATOM 5133 N N . VAL B 1 291 ? 109.545 37.199 -4.719 1.00 14.97 306 VAL B N 1
ATOM 5134 C CA . VAL B 1 291 ? 110.770 37.254 -3.942 1.00 15.16 306 VAL B CA 1
ATOM 5135 C C . VAL B 1 291 ? 111.904 36.454 -4.574 1.00 15.55 306 VAL B C 1
ATOM 5136 O O . VAL B 1 291 ? 112.983 36.995 -4.808 1.00 15.62 306 VAL B O 1
ATOM 5140 N N . SER B 1 292 ? 111.665 35.188 -4.896 1.00 16.67 307 SER B N 1
ATOM 5141 C CA . SER B 1 292 ? 112.722 34.376 -5.493 1.00 17.28 307 SER B CA 1
ATOM 5142 C C . SER B 1 292 ? 113.150 34.926 -6.855 1.00 17.52 307 SER B C 1
ATOM 5143 O O . SER B 1 292 ? 114.334 34.903 -7.190 1.00 17.66 307 SER B O 1
ATOM 5146 N N . THR B 1 293 ? 112.198 35.467 -7.609 1.00 17.56 308 THR B N 1
ATOM 5147 C CA . THR B 1 293 ? 112.494 36.044 -8.918 1.00 17.06 308 THR B CA 1
ATOM 5148 C C . THR B 1 293 ? 113.457 37.221 -8.760 1.00 16.87 308 THR B C 1
ATOM 5149 O O . THR B 1 293 ? 114.468 37.294 -9.450 1.00 17.70 308 THR B O 1
ATOM 5153 N N . VAL B 1 294 ? 113.158 38.121 -7.830 1.00 16.44 309 VAL B N 1
ATOM 5154 C CA . VAL B 1 294 ? 114.002 39.288 -7.585 1.00 15.97 309 VAL B CA 1
ATOM 5155 C C . VAL B 1 294 ? 115.382 38.844 -7.116 1.00 16.23 309 VAL B C 1
ATOM 5156 O O . VAL B 1 294 ? 116.403 39.274 -7.647 1.00 16.35 309 VAL B O 1
ATOM 5160 N N . LEU B 1 295 ? 115.386 37.934 -6.152 1.00 16.81 310 LEU B N 1
ATOM 5161 C CA . LEU B 1 295 ? 116.606 37.418 -5.552 1.00 17.23 310 LEU B CA 1
ATOM 5162 C C . LEU B 1 295 ? 117.532 36.596 -6.442 1.00 17.83 310 LEU B C 1
ATOM 5163 O O . LEU B 1 295 ? 118.737 36.568 -6.206 1.00 19.00 310 LEU B O 1
ATOM 5168 N N . THR B 1 296 ? 116.988 35.912 -7.440 1.00 18.17 311 THR B N 1
ATOM 5169 C CA . THR B 1 296 ? 117.811 35.085 -8.318 1.00 17.83 311 THR B CA 1
ATOM 5170 C C . THR B 1 296 ? 118.124 35.730 -9.669 1.00 17.80 311 THR B C 1
ATOM 5171 O O . THR B 1 296 ? 118.778 35.128 -10.525 1.00 17.85 311 THR B O 1
ATOM 5175 N N . THR B 1 297 ? 117.645 36.950 -9.863 1.00 18.07 312 THR B N 1
ATOM 5176 C CA . THR B 1 297 ? 117.892 37.660 -11.101 1.00 18.06 312 THR B CA 1
ATOM 5177 C C . THR B 1 297 ? 118.761 38.859 -10.750 1.00 18.86 312 THR B C 1
ATOM 5178 O O . THR B 1 297 ? 118.260 39.874 -10.262 1.00 19.56 312 THR B O 1
ATOM 5182 N N . PRO B 1 298 ? 120.079 38.762 -11.010 1.00 19.30 313 PRO B N 1
ATOM 5183 C CA . PRO B 1 298 ? 121.085 39.798 -10.744 1.00 19.44 313 PRO B CA 1
ATOM 5184 C C . PRO B 1 298 ? 120.593 41.220 -10.973 1.00 19.44 313 PRO B C 1
ATOM 5185 O O . PRO B 1 298 ? 120.675 42.071 -10.088 1.00 19.54 313 PRO B O 1
ATOM 5189 N N . GLU B 1 299 ? 120.051 41.458 -12.155 1.00 19.66 314 GLU B N 1
ATOM 5190 C CA . GLU B 1 299 ? 119.530 42.762 -12.520 1.00 20.38 314 GLU B CA 1
ATOM 5191 C C . GLU B 1 299 ? 118.425 43.236 -11.575 1.00 20.13 314 GLU B C 1
ATOM 5192 O O . GLU B 1 299 ? 118.397 44.401 -11.167 1.00 20.30 314 GLU B O 1
ATOM 5198 N N . LEU B 1 300 ? 117.513 42.329 -11.237 1.00 19.58 315 LEU B N 1
ATOM 5199 C CA . LEU B 1 300 ? 116.400 42.650 -10.352 1.00 18.65 315 LEU B CA 1
ATOM 5200 C C . LEU B 1 300 ? 116.836 42.853 -8.898 1.00 18.33 315 LEU B C 1
ATOM 5201 O O . LEU B 1 300 ? 116.385 43.796 -8.237 1.00 17.58 315 LEU B O 1
ATOM 5206 N N . ARG B 1 301 ? 117.717 41.984 -8.407 1.00 18.14 316 ARG B N 1
ATOM 5207 C CA . ARG B 1 301 ? 118.211 42.102 -7.040 1.00 18.47 316 ARG B CA 1
ATOM 5208 C C . ARG B 1 301 ? 118.935 43.432 -6.863 1.00 18.55 316 ARG B C 1
ATOM 5209 O O . ARG B 1 301 ? 118.779 44.105 -5.839 1.00 19.28 316 ARG B O 1
ATOM 5217 N N . ALA B 1 302 ? 119.706 43.825 -7.872 1.00 18.15 317 ALA B N 1
ATOM 5218 C CA . ALA B 1 302 ? 120.449 45.076 -7.813 1.00 17.23 317 ALA B CA 1
ATOM 5219 C C . ALA B 1 302 ? 119.516 46.272 -7.651 1.00 17.18 317 ALA B C 1
ATOM 5220 O O . ALA B 1 302 ? 119.721 47.100 -6.757 1.00 16.87 317 ALA B O 1
ATOM 5222 N N . ASP B 1 303 ? 118.469 46.350 -8.471 1.00 17.37 318 ASP B N 1
ATOM 5223 C CA . ASP B 1 303 ? 117.534 47.475 -8.364 1.00 17.64 318 ASP B CA 1
ATOM 5224 C C . ASP B 1 303 ? 116.756 47.467 -7.049 1.00 17.20 318 ASP B C 1
ATOM 5225 O O . ASP B 1 303 ? 116.380 48.524 -6.538 1.00 16.42 318 ASP B O 1
ATOM 5230 N N . TRP B 1 304 ? 116.495 46.275 -6.517 1.00 16.92 319 TRP B N 1
ATOM 5231 C CA . TRP B 1 304 ? 115.788 46.150 -5.251 1.00 16.71 319 TRP B CA 1
ATOM 5232 C C . TRP B 1 304 ? 116.675 46.655 -4.120 1.00 17.07 319 TRP B C 1
ATOM 5233 O O . TRP B 1 304 ? 116.238 47.457 -3.285 1.00 16.59 319 TRP B O 1
ATOM 5244 N N . MET B 1 305 ? 117.929 46.198 -4.111 1.00 17.15 320 MET B N 1
ATOM 5245 C CA . MET B 1 305 ? 118.885 46.611 -3.091 1.00 17.32 320 MET B CA 1
ATOM 5246 C C . MET B 1 305 ? 118.996 48.123 -3.090 1.00 16.59 320 MET B C 1
ATOM 5247 O O . MET B 1 305 ? 118.944 48.751 -2.037 1.00 16.86 320 MET B O 1
ATOM 5252 N N . ALA B 1 306 ? 119.093 48.705 -4.281 1.00 16.29 321 ALA B N 1
ATOM 5253 C CA . ALA B 1 306 ? 119.202 50.154 -4.431 1.00 16.63 321 ALA B CA 1
ATOM 5254 C C . ALA B 1 306 ? 117.976 50.903 -3.899 1.00 17.41 321 ALA B C 1
ATOM 5255 O O . ALA B 1 306 ? 118.103 51.899 -3.170 1.00 17.54 321 ALA B O 1
ATOM 5257 N N . GLU B 1 307 ? 116.790 50.446 -4.297 1.00 17.58 322 GLU B N 1
ATOM 5258 C CA . GLU B 1 307 ? 115.551 51.074 -3.863 1.00 17.61 322 GLU B CA 1
ATOM 5259 C C . GLU B 1 307 ? 115.388 50.982 -2.344 1.00 17.96 322 GLU B C 1
ATOM 5260 O O . GLU B 1 307 ? 115.092 51.982 -1.690 1.00 17.53 322 GLU B O 1
ATOM 5266 N N . LEU B 1 308 ? 115.640 49.805 -1.779 1.00 18.93 323 LEU B N 1
ATOM 5267 C CA . LEU B 1 308 ? 115.527 49.617 -0.334 1.00 20.17 323 LEU B CA 1
ATOM 5268 C C . LEU B 1 308 ? 116.519 50.535 0.372 1.00 21.05 323 LEU B C 1
ATOM 5269 O O . LEU B 1 308 ? 116.230 51.075 1.442 1.00 20.93 323 LEU B O 1
ATOM 5274 N N . GLU B 1 309 ? 117.683 50.714 -0.245 1.00 22.32 324 GLU B N 1
ATOM 5275 C CA . GLU B 1 309 ? 118.730 51.576 0.294 1.00 23.27 324 GLU B CA 1
ATOM 5276 C C . GLU B 1 309 ? 118.248 53.020 0.344 1.00 22.74 324 GLU B C 1
ATOM 5277 O O . GLU B 1 309 ? 118.416 53.707 1.355 1.00 22.26 324 GLU B O 1
ATOM 5283 N N . ALA B 1 310 ? 117.638 53.464 -0.750 1.00 22.51 325 ALA B N 1
ATOM 5284 C CA . ALA B 1 310 ? 117.106 54.819 -0.845 1.00 22.77 325 ALA B CA 1
ATOM 5285 C C . ALA B 1 310 ? 116.080 55.044 0.268 1.00 22.92 325 ALA B C 1
ATOM 5286 O O . ALA B 1 310 ? 116.101 56.073 0.942 1.00 23.14 325 ALA B O 1
ATOM 5288 N N . VAL B 1 311 ? 115.202 54.065 0.467 1.00 23.03 326 VAL B N 1
ATOM 5289 C CA . VAL B 1 311 ? 114.177 54.133 1.505 1.00 23.36 326 VAL B CA 1
ATOM 5290 C C . VAL B 1 311 ? 114.798 54.287 2.894 1.00 24.35 326 VAL B C 1
ATOM 5291 O O . VAL B 1 311 ? 114.532 55.265 3.600 1.00 23.98 326 VAL B O 1
ATOM 5295 N N . ARG B 1 312 ? 115.646 53.335 3.271 1.00 25.52 327 ARG B N 1
ATOM 5296 C CA . ARG B 1 312 ? 116.288 53.358 4.578 1.00 26.88 327 ARG B CA 1
ATOM 5297 C C . ARG B 1 312 ? 117.113 54.635 4.798 1.00 27.09 327 ARG B C 1
ATOM 5298 O O . ARG B 1 312 ? 117.149 55.170 5.908 1.00 26.90 327 ARG B O 1
ATOM 5306 N N . SER B 1 313 ? 117.714 55.156 3.731 1.00 27.58 328 SER B N 1
ATOM 5307 C CA . SER B 1 313 ? 118.508 56.385 3.819 1.00 28.30 328 SER B CA 1
ATOM 5308 C C . SER B 1 313 ? 117.625 57.613 4.054 1.00 28.26 328 SER B C 1
ATOM 5309 O O . SER B 1 313 ? 117.956 58.491 4.866 1.00 27.58 328 SER B O 1
ATOM 5312 N N . GLY B 1 314 ? 116.497 57.662 3.352 1.00 28.61 329 GLY B N 1
ATOM 5313 C CA . GLY B 1 314 ? 115.571 58.771 3.498 1.00 28.81 329 GLY B CA 1
ATOM 5314 C C . GLY B 1 314 ? 115.035 58.860 4.914 1.00 29.06 329 GLY B C 1
ATOM 5315 O O . GLY B 1 314 ? 114.994 59.937 5.508 1.00 29.10 329 GLY B O 1
ATOM 5316 N N . MET B 1 315 ? 114.647 57.717 5.470 1.00 29.55 330 MET B N 1
ATOM 5317 C CA . MET B 1 315 ? 114.113 57.667 6.827 1.00 30.32 330 MET B CA 1
ATOM 5318 C C . MET B 1 315 ? 115.127 58.149 7.846 1.00 30.68 330 MET B C 1
ATOM 5319 O O . MET B 1 315 ? 114.787 58.905 8.757 1.00 30.54 330 MET B O 1
ATOM 5324 N N . LEU B 1 316 ? 116.375 57.724 7.682 1.00 31.49 331 LEU B N 1
ATOM 5325 C CA . LEU B 1 316 ? 117.441 58.130 8.588 1.00 32.36 331 LEU B CA 1
ATOM 5326 C C . LEU B 1 316 ? 117.562 59.659 8.570 1.00 32.70 331 LEU B C 1
ATOM 5327 O O . LEU B 1 316 ? 117.754 60.285 9.617 1.00 32.15 331 LEU B O 1
ATOM 5332 N N . ARG B 1 317 ? 117.387 60.257 7.393 1.00 33.57 332 ARG B N 1
ATOM 5333 C CA . ARG B 1 317 ? 117.443 61.710 7.260 1.00 34.94 332 ARG B CA 1
ATOM 5334 C C . ARG B 1 317 ? 116.301 62.355 8.030 1.00 35.30 332 ARG B C 1
ATOM 5335 O O . ARG B 1 317 ? 116.460 63.449 8.582 1.00 35.61 332 ARG B O 1
ATOM 5343 N N . LEU B 1 318 ? 115.140 61.695 8.020 1.00 35.10 333 LEU B N 1
ATOM 5344 C CA . LEU B 1 318 ? 113.948 62.186 8.712 1.00 34.52 333 LEU B CA 1
ATOM 5345 C C . LEU B 1 318 ? 114.108 62.147 10.227 1.00 34.65 333 LEU B C 1
ATOM 5346 O O . LEU B 1 318 ? 113.662 63.052 10.923 1.00 34.56 333 LEU B O 1
ATOM 5351 N N . ARG B 1 319 ? 114.742 61.102 10.741 1.00 35.62 334 ARG B N 1
ATOM 5352 C CA . ARG B 1 319 ? 114.956 60.987 12.180 1.00 36.75 334 ARG B CA 1
ATOM 5353 C C . ARG B 1 319 ? 115.849 62.144 12.631 1.00 37.84 334 ARG B C 1
ATOM 5354 O O . ARG B 1 319 ? 115.572 62.803 13.638 1.00 37.78 334 ARG B O 1
ATOM 5362 N N . GLU B 1 320 ? 116.903 62.405 11.862 1.00 38.99 335 GLU B N 1
ATOM 5363 C CA . GLU B 1 320 ? 117.836 63.482 12.182 1.00 40.27 335 GLU B CA 1
ATOM 5364 C C . GLU B 1 320 ? 117.175 64.847 12.061 1.00 40.57 335 GLU B C 1
ATOM 5365 O O . GLU B 1 320 ? 117.425 65.735 12.873 1.00 40.65 335 GLU B O 1
ATOM 5371 N N . GLN B 1 321 ? 116.314 65.000 11.062 1.00 41.17 336 GLN B N 1
ATOM 5372 C CA . GLN B 1 321 ? 115.606 66.252 10.846 1.00 42.06 336 GLN B CA 1
ATOM 5373 C C . GLN B 1 321 ? 114.690 66.538 12.029 1.00 42.72 336 GLN B C 1
ATOM 5374 O O . GLN B 1 321 ? 114.736 67.624 12.610 1.00 42.91 336 GLN B O 1
ATOM 5380 N N . LEU B 1 322 ? 113.881 65.549 12.398 1.00 43.39 337 LEU B N 1
ATOM 5381 C CA . LEU B 1 322 ? 112.952 65.676 13.516 1.00 44.07 337 LEU B CA 1
ATOM 5382 C C . LEU B 1 322 ? 113.699 65.962 14.810 1.00 45.02 337 LEU B C 1
ATOM 5383 O O . LEU B 1 322 ? 113.303 66.839 15.577 1.00 44.95 337 LEU B O 1
ATOM 5388 N N . ALA B 1 323 ? 114.781 65.226 15.043 1.00 46.27 338 ALA B N 1
ATOM 5389 C CA . ALA B 1 323 ? 115.585 65.417 16.241 1.00 47.71 338 ALA B CA 1
ATOM 5390 C C . ALA B 1 323 ? 116.007 66.878 16.321 1.00 49.11 338 ALA B C 1
ATOM 5391 O O . ALA B 1 323 ? 115.795 67.542 17.339 1.00 49.35 338 ALA B O 1
ATOM 5393 N N . GLY B 1 324 ? 116.538 67.388 15.213 1.00 50.59 339 GLY B N 1
ATOM 5394 C CA . GLY B 1 324 ? 116.982 68.769 15.153 1.00 52.48 339 GLY B CA 1
ATOM 5395 C C . GLY B 1 324 ? 115.873 69.762 15.444 1.00 53.62 339 GLY B C 1
ATOM 5396 O O . GLY B 1 324 ? 116.059 70.694 16.227 1.00 53.66 339 GLY B O 1
ATOM 5397 N N . GLU B 1 325 ? 114.716 69.555 14.825 1.00 54.95 340 GLU B N 1
ATOM 5398 C CA . GLU B 1 325 ? 113.573 70.434 15.022 1.00 56.54 340 GLU B CA 1
ATOM 5399 C C . GLU B 1 325 ? 113.285 70.543 16.512 1.00 57.41 340 GLU B C 1
ATOM 5400 O O . GLU B 1 325 ? 113.202 71.642 17.058 1.00 57.62 340 GLU B O 1
ATOM 5406 N N . LEU B 1 326 ? 113.174 69.395 17.173 1.00 58.70 341 LEU B N 1
ATOM 5407 C CA . LEU B 1 326 ? 112.899 69.357 18.605 1.00 59.94 341 LEU B CA 1
ATOM 5408 C C . LEU B 1 326 ? 114.006 70.043 19.399 1.00 60.66 341 LEU B C 1
ATOM 5409 O O . LEU B 1 326 ? 113.723 70.822 20.309 1.00 60.69 341 LEU B O 1
ATOM 5414 N N . ARG B 1 327 ? 115.257 69.792 19.022 1.00 61.69 342 ARG B N 1
ATOM 5415 C CA . ARG B 1 327 ? 116.400 70.397 19.702 1.00 62.95 342 ARG B CA 1
ATOM 5416 C C . ARG B 1 327 ? 116.265 71.914 19.704 1.00 63.28 342 ARG B C 1
ATOM 5417 O O . ARG B 1 327 ? 116.391 72.560 20.744 1.00 63.52 342 ARG B O 1
ATOM 5425 N N . ASP B 1 328 ? 115.995 72.481 18.537 1.00 63.46 343 ASP B N 1
ATOM 5426 C CA . ASP B 1 328 ? 115.845 73.921 18.422 1.00 63.86 343 ASP B CA 1
ATOM 5427 C C . ASP B 1 328 ? 114.585 74.426 19.120 1.00 63.60 343 ASP B C 1
ATOM 5428 O O . ASP B 1 328 ? 114.504 75.599 19.486 1.00 63.82 343 ASP B O 1
ATOM 5433 N N . LEU B 1 329 ? 113.619 73.538 19.333 1.00 63.37 344 LEU B N 1
ATOM 5434 C CA . LEU B 1 329 ? 112.375 73.909 20.003 1.00 63.11 344 LEU B CA 1
ATOM 5435 C C . LEU B 1 329 ? 112.431 73.754 21.519 1.00 63.11 344 LEU B C 1
ATOM 5436 O O . LEU B 1 329 ? 111.414 73.911 22.199 1.00 63.13 344 LEU B O 1
ATOM 5441 N N . SER B 1 330 ? 113.608 73.454 22.053 1.00 62.98 345 SER B N 1
ATOM 5442 C CA . SER B 1 330 ? 113.750 73.291 23.494 1.00 63.14 345 SER B CA 1
ATOM 5443 C C . SER B 1 330 ? 115.139 73.662 23.996 1.00 63.32 345 SER B C 1
ATOM 5444 O O . SER B 1 330 ? 115.354 73.813 25.202 1.00 63.79 345 SER B O 1
ATOM 5447 N N . GLY B 1 331 ? 116.083 73.804 23.071 1.00 63.21 346 GLY B N 1
ATOM 5448 C CA . GLY B 1 331 ? 117.446 74.131 23.448 1.00 62.83 346 GLY B CA 1
ATOM 5449 C C . GLY B 1 331 ? 118.077 72.979 24.209 1.00 62.53 346 GLY B C 1
ATOM 5450 O O . GLY B 1 331 ? 119.212 73.078 24.678 1.00 62.67 346 GLY B O 1
ATOM 5451 N N . SER B 1 332 ? 117.347 71.871 24.303 1.00 62.06 347 SER B N 1
ATOM 5452 C CA . SER B 1 332 ? 117.812 70.692 25.011 1.00 61.53 347 SER B CA 1
ATOM 5453 C C . SER B 1 332 ? 117.725 69.480 24.094 1.00 61.05 347 SER B C 1
ATOM 5454 O O . SER B 1 332 ? 116.705 69.252 23.443 1.00 61.00 347 SER B O 1
ATOM 5457 N N . ASP B 1 333 ? 118.801 68.703 24.038 1.00 60.45 348 ASP B N 1
ATOM 5458 C CA . ASP B 1 333 ? 118.828 67.520 23.194 1.00 59.94 348 ASP B CA 1
ATOM 5459 C C . ASP B 1 333 ? 118.308 66.287 23.940 1.00 58.78 348 ASP B C 1
ATOM 5460 O O . ASP B 1 333 ? 118.902 65.210 23.866 1.00 58.65 348 ASP B O 1
ATOM 5465 N N . ARG B 1 334 ? 117.201 66.448 24.665 1.00 57.36 349 ARG B N 1
ATOM 5466 C CA . ARG B 1 334 ? 116.616 65.329 25.402 1.00 55.85 349 ARG B CA 1
ATOM 5467 C C . ARG B 1 334 ? 116.074 64.349 24.378 1.00 54.44 349 ARG B C 1
ATOM 5468 O O . ARG B 1 334 ? 116.128 63.137 24.567 1.00 54.51 349 ARG B O 1
ATOM 5476 N N . PHE B 1 335 ? 115.561 64.894 23.282 1.00 52.63 350 PHE B N 1
ATOM 5477 C CA . PHE B 1 335 ? 115.000 64.085 22.215 1.00 51.01 350 PHE B CA 1
ATOM 5478 C C . PHE B 1 335 ? 116.056 63.541 21.252 1.00 49.40 350 PHE B C 1
ATOM 5479 O O . PHE B 1 335 ? 115.731 63.087 20.156 1.00 49.44 350 PHE B O 1
ATOM 5487 N N . GLY B 1 336 ? 117.312 63.538 21.689 1.00 47.60 351 GLY B N 1
ATOM 5488 C CA . GLY B 1 336 ? 118.388 63.039 20.856 1.00 45.43 351 GLY B CA 1
ATOM 5489 C C . GLY B 1 336 ? 118.266 61.558 20.552 1.00 44.11 351 GLY B C 1
ATOM 5490 O O . GLY B 1 336 ? 118.677 61.104 19.482 1.00 44.48 351 GLY B O 1
ATOM 5491 N N . PHE B 1 337 ? 117.668 60.805 21.471 1.00 42.75 352 PHE B N 1
ATOM 5492 C CA . PHE B 1 337 ? 117.497 59.362 21.300 1.00 41.29 352 PHE B CA 1
ATOM 5493 C C . PHE B 1 337 ? 116.825 59.007 19.977 1.00 40.27 352 PHE B C 1
ATOM 5494 O O . PHE B 1 337 ? 117.032 57.921 19.438 1.00 39.72 352 PHE B O 1
ATOM 5502 N N . VAL B 1 338 ? 116.024 59.934 19.461 1.00 39.39 353 VAL B N 1
ATOM 5503 C CA . VAL B 1 338 ? 115.310 59.738 18.206 1.00 38.67 353 VAL B CA 1
ATOM 5504 C C . VAL B 1 338 ? 116.272 59.394 17.070 1.00 38.22 353 VAL B C 1
ATOM 5505 O O . VAL B 1 338 ? 116.037 58.450 16.313 1.00 38.23 353 VAL B O 1
ATOM 5509 N N . ALA B 1 339 ? 117.370 60.138 16.984 1.00 37.33 354 ALA B N 1
ATOM 5510 C CA . ALA B 1 339 ? 118.366 59.919 15.945 1.00 36.57 354 ALA B CA 1
ATOM 5511 C C . ALA B 1 339 ? 119.184 58.652 16.196 1.00 36.33 354 ALA B C 1
ATOM 5512 O O . ALA B 1 339 ? 119.792 58.104 15.274 1.00 36.44 354 ALA B O 1
ATOM 5514 N N . GLU B 1 340 ? 119.216 58.205 17.448 1.00 35.70 355 GLU B N 1
ATOM 5515 C CA . GLU B 1 340 ? 119.963 57.004 17.806 1.00 35.12 355 GLU B CA 1
ATOM 5516 C C . GLU B 1 340 ? 119.189 55.730 17.489 1.00 33.76 355 GLU B C 1
ATOM 5517 O O . GLU B 1 340 ? 119.785 54.698 17.185 1.00 33.20 355 GLU B O 1
ATOM 5523 N N . HIS B 1 341 ? 117.864 55.797 17.592 1.00 32.25 356 HIS B N 1
ATOM 5524 C CA . HIS B 1 341 ? 117.017 54.642 17.314 1.00 30.59 356 HIS B CA 1
ATOM 5525 C C . HIS B 1 341 ? 117.181 54.209 15.864 1.00 30.23 356 HIS B C 1
ATOM 5526 O O . HIS B 1 341 ? 117.476 55.022 14.987 1.00 30.01 356 HIS B O 1
ATOM 5533 N N . ARG B 1 342 ? 116.961 52.931 15.603 1.00 30.06 357 ARG B N 1
ATOM 5534 C CA . ARG B 1 342 ? 117.106 52.427 14.252 1.00 30.28 357 ARG B CA 1
ATOM 5535 C C . ARG B 1 342 ? 115.868 51.631 13.856 1.00 30.03 357 ARG B C 1
ATOM 5536 O O . ARG B 1 342 ? 115.379 50.801 14.626 1.00 30.08 357 ARG B O 1
ATOM 5544 N N . GLY B 1 343 ? 115.357 51.899 12.661 1.00 29.92 358 GLY B N 1
ATOM 5545 C CA . GLY B 1 343 ? 114.181 51.198 12.188 1.00 30.25 358 GLY B CA 1
ATOM 5546 C C . GLY B 1 343 ? 113.079 52.138 11.744 1.00 30.49 358 GLY B C 1
ATOM 5547 O O . GLY B 1 343 ? 113.327 53.292 11.391 1.00 30.26 358 GLY B O 1
ATOM 5548 N N . MET B 1 344 ? 111.845 51.657 11.815 1.00 31.01 359 MET B N 1
ATOM 5549 C CA . MET B 1 344 ? 110.699 52.448 11.397 1.00 32.18 359 MET B CA 1
ATOM 5550 C C . MET B 1 344 ? 109.960 53.129 12.537 1.00 32.33 359 MET B C 1
ATOM 5551 O O . MET B 1 344 ? 109.197 54.062 12.306 1.00 32.40 359 MET B O 1
ATOM 5556 N N . PHE B 1 345 ? 110.205 52.683 13.765 1.00 32.93 360 PHE B N 1
ATOM 5557 C CA . PHE B 1 345 ? 109.518 53.232 14.924 1.00 33.81 360 PHE B CA 1
ATOM 5558 C C . PHE B 1 345 ? 110.434 53.867 15.949 1.00 35.49 360 PHE B C 1
ATOM 5559 O O . PHE B 1 345 ? 111.656 53.715 15.901 1.00 35.78 360 PHE B O 1
ATOM 5567 N N . SER B 1 346 ? 109.803 54.543 16.903 1.00 37.48 361 SER B N 1
ATOM 5568 C CA . SER B 1 346 ? 110.472 55.229 17.999 1.00 39.35 361 SER B CA 1
ATOM 5569 C C . SER B 1 346 ? 109.426 55.481 19.077 1.00 41.09 361 SER B C 1
ATOM 5570 O O . SER B 1 346 ? 108.349 56.006 18.786 1.00 41.58 361 SER B O 1
ATOM 5573 N N . ARG B 1 347 ? 109.708 55.056 20.302 1.00 43.13 362 ARG B N 1
ATOM 5574 C CA . ARG B 1 347 ? 108.784 55.294 21.405 1.00 45.41 362 ARG B CA 1
ATOM 5575 C C . ARG B 1 347 ? 109.170 56.650 21.991 1.00 47.07 362 ARG B C 1
ATOM 5576 O O . ARG B 1 347 ? 110.279 56.814 22.510 1.00 47.52 362 ARG B O 1
ATOM 5584 N N . LEU B 1 348 ? 108.282 57.631 21.855 1.00 48.67 363 LEU B N 1
ATOM 5585 C CA . LEU B 1 348 ? 108.545 58.982 22.346 1.00 50.27 363 LEU B CA 1
ATOM 5586 C C . LEU B 1 348 ? 108.614 59.109 23.857 1.00 51.52 363 LEU B C 1
ATOM 5587 O O . LEU B 1 348 ? 109.276 60.008 24.379 1.00 51.68 363 LEU B O 1
ATOM 5592 N N . GLY B 1 349 ? 107.907 58.230 24.557 1.00 52.85 364 GLY B N 1
ATOM 5593 C CA . GLY B 1 349 ? 107.907 58.274 26.008 1.00 54.51 364 GLY B CA 1
ATOM 5594 C C . GLY B 1 349 ? 106.812 59.141 26.605 1.00 55.55 364 GLY B C 1
ATOM 5595 O O . GLY B 1 349 ? 106.762 59.330 27.822 1.00 55.77 364 GLY B O 1
ATOM 5596 N N . ALA B 1 350 ? 105.945 59.687 25.758 1.00 56.52 365 ALA B N 1
ATOM 5597 C CA . ALA B 1 350 ? 104.846 60.519 26.231 1.00 57.71 365 ALA B CA 1
ATOM 5598 C C . ALA B 1 350 ? 103.881 59.610 26.980 1.00 58.65 365 ALA B C 1
ATOM 5599 O O . ALA B 1 350 ? 103.744 58.436 26.637 1.00 59.10 365 ALA B O 1
ATOM 5601 N N . THR B 1 351 ? 103.241 60.134 28.018 1.00 59.84 366 THR B N 1
ATOM 5602 C CA . THR B 1 351 ? 102.299 59.342 28.797 1.00 61.19 366 THR B CA 1
ATOM 5603 C C . THR B 1 351 ? 100.995 59.131 28.028 1.00 62.04 366 THR B C 1
ATOM 5604 O O . THR B 1 351 ? 100.638 59.933 27.162 1.00 62.05 366 THR B O 1
ATOM 5608 N N . PRO B 1 352 ? 100.245 58.067 28.362 1.00 63.04 367 PRO B N 1
ATOM 5609 C CA . PRO B 1 352 ? 98.975 57.757 27.694 1.00 63.90 367 PRO B CA 1
ATOM 5610 C C . PRO B 1 352 ? 98.029 58.950 27.566 1.00 64.75 367 PRO B C 1
ATOM 5611 O O . PRO B 1 352 ? 97.414 59.158 26.517 1.00 64.55 367 PRO B O 1
ATOM 5615 N N . GLU B 1 353 ? 97.944 59.748 28.625 1.00 65.98 368 GLU B N 1
ATOM 5616 C CA . GLU B 1 353 ? 97.081 60.924 28.637 1.00 67.28 368 GLU B CA 1
ATOM 5617 C C . GLU B 1 353 ? 97.524 61.938 27.587 1.00 67.74 368 GLU B C 1
ATOM 5618 O O . GLU B 1 353 ? 96.695 62.546 26.905 1.00 67.88 368 GLU B O 1
ATOM 5624 N N . GLN B 1 354 ? 98.837 62.103 27.453 1.00 68.17 369 GLN B N 1
ATOM 5625 C CA . GLN B 1 354 ? 99.404 63.033 26.487 1.00 68.59 369 GLN B CA 1
ATOM 5626 C C . GLN B 1 354 ? 99.138 62.524 25.077 1.00 68.87 369 GLN B C 1
ATOM 5627 O O . GLN B 1 354 ? 98.723 63.286 24.208 1.00 68.81 369 GLN B O 1
ATOM 5633 N N . VAL B 1 355 ? 99.371 61.230 24.870 1.00 69.25 370 VAL B N 1
ATOM 5634 C CA . VAL B 1 355 ? 99.165 60.589 23.576 1.00 69.80 370 VAL B CA 1
ATOM 5635 C C . VAL B 1 355 ? 97.770 60.894 23.039 1.00 70.64 370 VAL B C 1
ATOM 5636 O O . VAL B 1 355 ? 97.623 61.356 21.905 1.00 70.86 370 VAL B O 1
ATOM 5640 N N . LYS B 1 356 ? 96.757 60.665 23.872 1.00 71.53 371 LYS B N 1
ATOM 5641 C CA . LYS B 1 356 ? 95.371 60.908 23.488 1.00 72.27 371 LYS B CA 1
ATOM 5642 C C . LYS B 1 356 ? 95.105 62.391 23.258 1.00 72.56 371 LYS B C 1
ATOM 5643 O O . LYS B 1 356 ? 94.423 62.762 22.300 1.00 72.55 371 LYS B O 1
ATOM 5649 N N . ARG B 1 357 ? 95.645 63.234 24.134 1.00 72.97 372 ARG B N 1
ATOM 5650 C CA . ARG B 1 357 ? 95.457 64.674 24.015 1.00 73.70 372 ARG B CA 1
ATOM 5651 C C . ARG B 1 357 ? 95.969 65.167 22.666 1.00 73.89 372 ARG B C 1
ATOM 5652 O O . ARG B 1 357 ? 95.275 65.912 21.965 1.00 74.04 372 ARG B O 1
ATOM 5660 N N . ILE B 1 358 ? 97.154 64.695 22.283 1.00 73.91 373 ILE B N 1
ATOM 5661 C CA . ILE B 1 358 ? 97.781 65.079 21.020 1.00 73.79 373 ILE B CA 1
ATOM 5662 C C . ILE B 1 358 ? 96.913 64.744 19.805 1.00 73.73 373 ILE B C 1
ATOM 5663 O O . ILE B 1 358 ? 96.755 65.565 18.901 1.00 73.50 373 ILE B O 1
ATOM 5668 N N . LYS B 1 359 ? 96.349 63.542 19.782 1.00 73.87 374 LYS B N 1
ATOM 5669 C CA . LYS B 1 359 ? 95.510 63.137 18.661 1.00 73.93 374 LYS B CA 1
ATOM 5670 C C . LYS B 1 359 ? 94.163 63.856 18.650 1.00 73.83 374 LYS B C 1
ATOM 5671 O O . LYS B 1 359 ? 93.627 64.159 17.583 1.00 73.87 374 LYS B O 1
ATOM 5677 N N . GLU B 1 360 ? 93.625 64.140 19.834 1.00 73.65 375 GLU B N 1
ATOM 5678 C CA . GLU B 1 360 ? 92.330 64.804 19.923 1.00 73.49 375 GLU B CA 1
ATOM 5679 C C . GLU B 1 360 ? 92.349 66.296 19.605 1.00 73.13 375 GLU B C 1
ATOM 5680 O O . GLU B 1 360 ? 91.393 66.814 19.020 1.00 73.20 375 GLU B O 1
ATOM 5686 N N . GLU B 1 361 ? 93.431 66.986 19.963 1.00 72.40 376 GLU B N 1
ATOM 5687 C CA . GLU B 1 361 ? 93.512 68.414 19.674 1.00 71.62 376 GLU B CA 1
ATOM 5688 C C . GLU B 1 361 ? 94.423 68.721 18.482 1.00 70.82 376 GLU B C 1
ATOM 5689 O O . GLU B 1 361 ? 94.062 69.516 17.609 1.00 70.81 376 GLU B O 1
ATOM 5695 N N . PHE B 1 362 ? 95.592 68.084 18.439 1.00 69.66 377 PHE B N 1
ATOM 5696 C CA . PHE B 1 362 ? 96.540 68.298 17.346 1.00 68.14 377 PHE B CA 1
ATOM 5697 C C . PHE B 1 362 ? 96.215 67.476 16.101 1.00 67.08 377 PHE B C 1
ATOM 5698 O O . PHE B 1 362 ? 96.604 67.845 14.993 1.00 67.19 377 PHE B O 1
ATOM 5706 N N . GLY B 1 363 ? 95.540 66.346 16.287 1.00 65.58 378 GLY B N 1
ATOM 5707 C CA . GLY B 1 363 ? 95.159 65.518 15.155 1.00 63.79 378 GLY B CA 1
ATOM 5708 C C . GLY B 1 363 ? 96.191 64.566 14.575 1.00 62.51 378 GLY B C 1
ATOM 5709 O O . GLY B 1 363 ? 96.031 64.108 13.437 1.00 62.75 378 GLY B O 1
ATOM 5710 N N . ILE B 1 364 ? 97.255 64.274 15.319 1.00 60.76 379 ILE B N 1
ATOM 5711 C CA . ILE B 1 364 ? 98.271 63.341 14.835 1.00 58.94 379 ILE B CA 1
ATOM 5712 C C . ILE B 1 364 ? 98.107 62.000 15.552 1.00 57.20 379 ILE B C 1
ATOM 5713 O O . ILE B 1 364 ? 98.224 61.907 16.777 1.00 56.71 379 ILE B O 1
ATOM 5718 N N . TYR B 1 365 ? 97.803 60.967 14.775 1.00 55.23 380 TYR B N 1
ATOM 5719 C CA . TYR B 1 365 ? 97.565 59.635 15.310 1.00 53.41 380 TYR B CA 1
ATOM 5720 C C . TYR B 1 365 ? 98.788 58.729 15.459 1.00 51.58 380 TYR B C 1
ATOM 5721 O O . TYR B 1 365 ? 99.386 58.300 14.468 1.00 51.35 380 TYR B O 1
ATOM 5730 N N . MET B 1 366 ? 99.150 58.454 16.711 1.00 49.16 381 MET B N 1
ATOM 5731 C CA . MET B 1 366 ? 100.272 57.578 17.044 1.00 46.70 381 MET B CA 1
ATOM 5732 C C . MET B 1 366 ? 99.765 56.536 18.039 1.00 44.86 381 MET B C 1
ATOM 5733 O O . MET B 1 366 ? 98.821 56.792 18.781 1.00 44.50 381 MET B O 1
ATOM 5738 N N . VAL B 1 367 ? 100.366 55.353 18.033 1.00 43.02 382 VAL B N 1
ATOM 5739 C CA . VAL B 1 367 ? 99.947 54.281 18.930 1.00 41.30 382 VAL B CA 1
ATOM 5740 C C . VAL B 1 367 ? 99.959 54.728 20.396 1.00 40.48 382 VAL B C 1
ATOM 5741 O O . VAL B 1 367 ? 100.814 55.513 20.816 1.00 40.63 382 VAL B O 1
ATOM 5745 N N . GLY B 1 368 ? 99.005 54.206 21.163 1.00 39.39 383 GLY B N 1
ATOM 5746 C CA . GLY B 1 368 ? 98.855 54.546 22.571 1.00 37.70 383 GLY B CA 1
ATOM 5747 C C . GLY B 1 368 ? 100.088 54.582 23.451 1.00 36.71 383 GLY B C 1
ATOM 5748 O O . GLY B 1 368 ? 100.094 55.269 24.473 1.00 36.84 383 GLY B O 1
ATOM 5749 N N . ASP B 1 369 ? 101.119 53.830 23.080 1.00 35.46 384 ASP B N 1
ATOM 5750 C CA . ASP B 1 369 ? 102.354 53.798 23.857 1.00 34.09 384 ASP B CA 1
ATOM 5751 C C . ASP B 1 369 ? 103.396 54.784 23.326 1.00 33.46 384 ASP B C 1
ATOM 5752 O O . ASP B 1 369 ? 104.589 54.633 23.578 1.00 33.97 384 ASP B O 1
ATOM 5757 N N . SER B 1 370 ? 102.924 55.807 22.621 1.00 32.18 385 SER B N 1
ATOM 5758 C CA . SER B 1 370 ? 103.768 56.837 22.019 1.00 30.71 385 SER B CA 1
ATOM 5759 C C . SER B 1 370 ? 104.667 56.296 20.915 1.00 29.80 385 SER B C 1
ATOM 5760 O O . SER B 1 370 ? 105.791 56.756 20.737 1.00 30.09 385 SER B O 1
ATOM 5763 N N . ARG B 1 371 ? 104.161 55.325 20.162 1.00 28.60 386 ARG B N 1
ATOM 5764 C CA . ARG B 1 371 ? 104.926 54.747 19.066 1.00 27.49 386 ARG B CA 1
ATOM 5765 C C . ARG B 1 371 ? 104.628 55.523 17.790 1.00 27.13 386 ARG B C 1
ATOM 5766 O O . ARG B 1 371 ? 103.467 55.625 17.376 1.00 26.20 386 ARG B O 1
ATOM 5774 N N . ILE B 1 372 ? 105.668 56.067 17.167 1.00 26.45 387 ILE B N 1
ATOM 5775 C CA . ILE B 1 372 ? 105.489 56.820 15.940 1.00 26.22 387 ILE B CA 1
ATOM 5776 C C . ILE B 1 372 ? 106.228 56.185 14.773 1.00 26.28 387 ILE B C 1
ATOM 5777 O O . ILE B 1 372 ? 107.364 55.723 14.917 1.00 26.65 387 ILE B O 1
ATOM 5782 N N . ASN B 1 373 ? 105.565 56.142 13.624 1.00 26.12 388 ASN B N 1
ATOM 5783 C CA . ASN B 1 373 ? 106.156 55.596 12.414 1.00 25.99 388 ASN B CA 1
ATOM 5784 C C . ASN B 1 373 ? 106.887 56.751 11.753 1.00 26.42 388 ASN B C 1
ATOM 5785 O O . ASN B 1 373 ? 106.254 57.635 11.167 1.00 25.84 388 ASN B O 1
ATOM 5790 N N . ILE B 1 374 ? 108.214 56.747 11.863 1.00 26.69 389 ILE B N 1
ATOM 5791 C CA . ILE B 1 374 ? 109.052 57.793 11.288 1.00 27.33 389 ILE B CA 1
ATOM 5792 C C . ILE B 1 374 ? 108.725 58.042 9.819 1.00 27.90 389 ILE B C 1
ATOM 5793 O O . ILE B 1 374 ? 108.654 59.191 9.392 1.00 27.68 389 ILE B O 1
ATOM 5798 N N . ALA B 1 375 ? 108.469 56.972 9.069 1.00 29.15 390 ALA B N 1
ATOM 5799 C CA . ALA B 1 375 ? 108.143 57.083 7.648 1.00 30.88 390 ALA B CA 1
ATOM 5800 C C . ALA B 1 375 ? 106.891 57.935 7.414 1.00 32.73 390 ALA B C 1
ATOM 5801 O O . ALA B 1 375 ? 106.651 58.408 6.302 1.00 32.91 390 ALA B O 1
ATOM 5803 N N . GLY B 1 376 ? 106.103 58.130 8.470 1.00 34.57 391 GLY B N 1
ATOM 5804 C CA . GLY B 1 376 ? 104.895 58.927 8.370 1.00 36.73 391 GLY B CA 1
ATOM 5805 C C . GLY B 1 376 ? 105.155 60.422 8.317 1.00 38.37 391 GLY B C 1
ATOM 5806 O O . GLY B 1 376 ? 104.289 61.193 7.895 1.00 38.74 391 GLY B O 1
ATOM 5807 N N . LEU B 1 377 ? 106.338 60.841 8.756 1.00 40.04 392 LEU B N 1
ATOM 5808 C CA . LEU B 1 377 ? 106.693 62.254 8.755 1.00 41.69 392 LEU B CA 1
ATOM 5809 C C . LEU B 1 377 ? 107.311 62.694 7.438 1.00 43.31 392 LEU B C 1
ATOM 5810 O O . LEU B 1 377 ? 107.666 61.871 6.591 1.00 43.45 392 LEU B O 1
ATOM 5815 N N . ASN B 1 378 ? 107.408 64.010 7.276 1.00 45.30 393 ASN B N 1
ATOM 5816 C CA . ASN B 1 378 ? 108.001 64.642 6.101 1.00 46.98 393 ASN B CA 1
ATOM 5817 C C . ASN B 1 378 ? 108.390 66.059 6.503 1.00 47.81 393 ASN B C 1
ATOM 5818 O O . ASN B 1 378 ? 107.931 66.569 7.525 1.00 47.46 393 ASN B O 1
ATOM 5823 N N . ASP B 1 379 ? 109.201 66.702 5.675 1.00 49.33 394 ASP B N 1
ATOM 5824 C CA . ASP B 1 379 ? 109.683 68.050 5.947 1.00 51.00 394 ASP B CA 1
ATOM 5825 C C . ASP B 1 379 ? 108.668 69.078 6.452 1.00 51.92 394 ASP B C 1
ATOM 5826 O O . ASP B 1 379 ? 108.988 69.868 7.340 1.00 52.10 394 ASP B O 1
ATOM 5831 N N . ASN B 1 380 ? 107.449 69.068 5.920 1.00 53.04 395 ASN B N 1
ATOM 5832 C CA . ASN B 1 380 ? 106.449 70.038 6.365 1.00 54.01 395 ASN B CA 1
ATOM 5833 C C . ASN B 1 380 ? 105.593 69.580 7.543 1.00 54.41 395 ASN B C 1
ATOM 5834 O O . ASN B 1 380 ? 104.947 70.401 8.197 1.00 54.33 395 ASN B O 1
ATOM 5839 N N . THR B 1 381 ? 105.569 68.280 7.812 1.00 55.03 396 THR B N 1
ATOM 5840 C CA . THR B 1 381 ? 104.789 67.775 8.938 1.00 55.52 396 THR B CA 1
ATOM 5841 C C . THR B 1 381 ? 105.661 67.590 10.181 1.00 56.01 396 THR B C 1
ATOM 5842 O O . THR B 1 381 ? 105.148 67.481 11.297 1.00 56.02 396 THR B O 1
ATOM 5846 N N . ILE B 1 382 ? 106.979 67.589 9.985 1.00 56.58 397 ILE B N 1
ATOM 5847 C CA . ILE B 1 382 ? 107.925 67.431 11.088 1.00 57.32 397 ILE B CA 1
ATOM 5848 C C . ILE B 1 382 ? 107.830 68.577 12.102 1.00 58.06 397 ILE B C 1
ATOM 5849 O O . ILE B 1 382 ? 107.598 68.332 13.289 1.00 58.14 397 ILE B O 1
ATOM 5854 N N . PRO B 1 383 ? 107.984 69.840 11.652 1.00 58.75 398 PRO B N 1
ATOM 5855 C CA . PRO B 1 383 ? 107.891 70.949 12.608 1.00 59.21 398 PRO B CA 1
ATOM 5856 C C . PRO B 1 383 ? 106.556 70.961 13.353 1.00 59.60 398 PRO B C 1
ATOM 5857 O O . PRO B 1 383 ? 106.502 71.276 14.541 1.00 59.51 398 PRO B O 1
ATOM 5861 N N . ILE B 1 384 ? 105.491 70.568 12.660 1.00 60.31 399 ILE B N 1
ATOM 5862 C CA . ILE B 1 384 ? 104.163 70.520 13.257 1.00 61.47 399 ILE B CA 1
ATOM 5863 C C . ILE B 1 384 ? 104.133 69.470 14.372 1.00 62.29 399 ILE B C 1
ATOM 5864 O O . ILE B 1 384 ? 103.612 69.727 15.461 1.00 62.46 399 ILE B O 1
ATOM 5869 N N . LEU B 1 385 ? 104.708 68.299 14.102 1.00 63.08 400 LEU B N 1
ATOM 5870 C CA . LEU B 1 385 ? 104.768 67.223 15.090 1.00 63.89 400 LEU B CA 1
ATOM 5871 C C . LEU B 1 385 ? 105.553 67.714 16.299 1.00 64.75 400 LEU B C 1
ATOM 5872 O O . LEU B 1 385 ? 105.106 67.581 17.438 1.00 64.69 400 LEU B O 1
ATOM 5877 N N . ALA B 1 386 ? 106.722 68.288 16.033 1.00 65.95 401 ALA B N 1
ATOM 5878 C CA . ALA B 1 386 ? 107.598 68.811 17.075 1.00 67.36 401 ALA B CA 1
ATOM 5879 C C . ALA B 1 386 ? 106.864 69.830 17.947 1.00 68.41 401 ALA B C 1
ATOM 5880 O O . ALA B 1 386 ? 106.949 69.784 19.176 1.00 68.14 401 ALA B O 1
ATOM 5882 N N . ARG B 1 387 ? 106.126 70.729 17.301 1.00 69.78 402 ARG B N 1
ATOM 5883 C CA . ARG B 1 387 ? 105.351 71.759 17.990 1.00 71.11 402 ARG B CA 1
ATOM 5884 C C . ARG B 1 387 ? 104.358 71.085 18.937 1.00 71.80 402 ARG B C 1
ATOM 5885 O O . ARG B 1 387 ? 104.238 71.466 20.103 1.00 71.77 402 ARG B O 1
ATOM 5893 N N . ALA B 1 388 ? 103.691 70.051 18.430 1.00 72.80 403 ALA B N 1
ATOM 5894 C CA . ALA B 1 388 ? 102.700 69.291 19.188 1.00 73.72 403 ALA B CA 1
ATOM 5895 C C . ALA B 1 388 ? 103.281 68.633 20.434 1.00 74.43 403 ALA B C 1
ATOM 5896 O O . ALA B 1 388 ? 102.756 68.803 21.535 1.00 74.52 403 ALA B O 1
ATOM 5898 N N . ILE B 1 389 ? 104.362 67.881 20.257 1.00 75.42 404 ILE B N 1
ATOM 5899 C CA . ILE B 1 389 ? 105.010 67.195 21.370 1.00 76.56 404 ILE B CA 1
ATOM 5900 C C . ILE B 1 389 ? 105.498 68.204 22.404 1.00 77.26 404 ILE B C 1
ATOM 5901 O O . ILE B 1 389 ? 105.391 67.967 23.606 1.00 77.53 404 ILE B O 1
ATOM 5906 N N . ILE B 1 390 ? 106.033 69.326 21.927 1.00 78.19 405 ILE B N 1
ATOM 5907 C CA . ILE B 1 390 ? 106.544 70.379 22.802 1.00 78.92 405 ILE B CA 1
ATOM 5908 C C . ILE B 1 390 ? 105.429 70.988 23.649 1.00 79.25 405 ILE B C 1
ATOM 5909 O O . ILE B 1 390 ? 105.548 71.069 24.872 1.00 79.10 405 ILE B O 1
ATOM 5914 N N . GLU B 1 391 ? 104.341 71.393 23.000 1.00 79.75 406 GLU B N 1
ATOM 5915 C CA . GLU B 1 391 ? 103.217 71.989 23.713 1.00 80.40 406 GLU B CA 1
ATOM 5916 C C . GLU B 1 391 ? 102.604 71.042 24.740 1.00 80.75 406 GLU B C 1
ATOM 5917 O O . GLU B 1 391 ? 102.234 71.465 25.834 1.00 81.11 406 GLU B O 1
ATOM 5923 N N . VAL B 1 392 ? 102.496 69.768 24.378 1.00 81.03 407 VAL B N 1
ATOM 5924 C CA . VAL B 1 392 ? 101.911 68.754 25.251 1.00 81.30 407 VAL B CA 1
ATOM 5925 C C . VAL B 1 392 ? 102.795 68.298 26.414 1.00 81.59 407 VAL B C 1
ATOM 5926 O O . VAL B 1 392 ? 102.288 67.985 27.495 1.00 81.53 407 VAL B O 1
ATOM 5930 N N . GLY B 1 393 ? 104.100 68.204 26.173 1.00 82.13 408 GLY B N 1
ATOM 5931 C CA . GLY B 1 393 ? 105.032 67.771 27.203 1.00 82.82 408 GLY B CA 1
ATOM 5932 C C . GLY B 1 393 ? 104.745 68.286 28.604 1.00 83.43 408 GLY B C 1
ATOM 5933 O O . GLY B 1 393 ? 104.860 69.483 28.868 1.00 83.64 408 GLY B O 1
ATOM 5934 N N . VAL B 1 394 ? 104.335 67.378 29.485 1.00 83.86 409 VAL B N 1
ATOM 5935 C CA . VAL B 1 394 ? 104.023 67.709 30.874 1.00 84.27 409 VAL B CA 1
ATOM 5936 C C . VAL B 1 394 ? 105.312 67.859 31.688 1.00 84.58 409 VAL B C 1
ATOM 5937 O O . VAL B 1 394 ? 106.266 67.089 31.430 1.00 84.79 409 VAL B O 1
#

Secondary structure (DSSP, 8-state):
-GGG-PPPP--SHHHHHHHHHH---TT-EE----S---TTS--PPPHHHHHHHHHHHHH--------TT--HHHHHHHHHHHHGGG--GGGEEEEEEEHHHHHHHHHHHHHHHH-TT--EEEEES--HHHHHHHHHHT--EEEEE-B-TTTSSB-HHHHHHHHTTPPTT-EEEEESSS-TTT-----HHHHHHHHHHHHHHTPEEEEEE--TTSSS-HHHHHHHHHHHHHH-S-EEEEEE-TTTTT-GGG-EEEEEEE-SSHHHHHHHHHHHHHHHHHHHSS---HHHHHHHHHHHSHHHHHHHHHHHHHHHHHHHHHHHHHHHHHHHHHTS-GGGHHHH--SSEEE----HHHHHHHHHHH-EE--TT-EEEGGG--TTTHHHHHHHHHHTT-/-GGGPPPPP--HHHHHHHT---EEE-S-----TTS--PPPHHHHHHHHHHHHH--------BTB-HHHHHHHHHHHHGGG--GGGEEEEEESHHHHHHHHHHHHHHHH-TT--EEEEES--HHHHHHHHHHTPPEEEEE-EETTTTEE-HHHHHHHHHT--TT-EEEEESSS-TTT-----HHHHHHHHHHHHHHTPEEEEEE--TTSSS-HHHHHHHHHHHHHH-SSEEEEEE-TTTSS-GGG--EEEEEE-SSHHHHHHHHHHHHHHHHHHHSS---HHHHHHHHHHH-HHHHHHHHHHHHHHHHHHHHHHHHHHHHHHHTTS-GGGGHHHH--SSEEE----HHHHHHIIIII-EEEBTTTEEEGGG--TTTHHHHHHHHHHH--